Protein AF-A0A845WZK2-F1 (afdb_monomer)

Solvent-accessible surface area (backbone atoms only — not comparable to full-atom values): 49664 Å² total; per-residue (Å²): 128,51,33,36,29,43,31,28,6,40,18,30,22,75,62,27,71,90,69,46,42,88,39,20,40,53,37,26,49,56,54,44,52,47,34,46,76,39,33,66,29,54,65,48,77,47,58,10,78,41,84,90,41,66,43,32,44,70,57,51,55,52,49,52,39,52,63,42,53,52,66,99,46,91,70,36,47,31,34,37,40,38,42,26,35,56,34,35,81,67,36,88,89,78,54,41,35,16,44,50,24,18,67,24,22,89,94,38,55,78,54,24,50,42,46,71,59,54,48,55,46,61,66,72,22,84,42,42,29,40,36,39,39,35,48,22,40,60,40,51,58,63,72,68,48,82,87,63,63,75,79,85,82,88,71,93,49,27,36,41,40,39,20,32,29,54,81,85,72,83,83,73,78,70,85,86,64,84,46,48,75,66,51,47,45,49,56,52,44,77,62,58,87,87,64,59,56,43,32,49,57,59,37,49,58,42,43,53,64,76,38,65,88,44,86,46,49,80,41,72,51,58,42,72,68,72,48,78,52,32,56,63,62,87,81,65,91,76,89,76,91,74,96,60,92,80,65,74,64,50,66,19,80,53,69,46,38,52,94,42,24,96,43,62,48,44,49,62,71,61,30,50,52,51,53,54,41,53,70,78,36,50,39,32,30,40,35,23,57,71,49,52,45,64,71,21,46,48,30,22,36,41,50,37,43,36,56,65,18,59,84,42,78,71,31,48,54,40,43,74,31,58,79,33,59,37,37,77,50,40,58,64,46,49,25,67,44,72,42,65,86,87,55,56,74,71,56,37,54,53,48,29,53,52,45,41,56,52,64,69,49,94,58,34,18,60,51,50,27,51,57,56,66,71,43,91,39,84,30,38,37,40,31,33,35,56,46,49,30,50,62,67,50,36,65,58,92,88,44,86,59,20,68,58,41,48,52,49,44,52,50,50,45,40,22,58,51,43,15,49,74,71,29,90,44,44,29,39,40,38,30,33,47,50,88,46,53,63,66,52,61,74,54,84,55,70,54,45,53,63,44,40,69,76,17,59,42,78,48,61,83,72,49,69,67,27,46,43,34,45,55,47,52,21,27,55,76,51,70,33,47,67,40,70,66,35,50,54,50,52,44,55,54,45,69,77,38,84,49,35,54,40,47,51,26,34,44,52,34,50,40,60,74,69,36,64,87,54,34,39,52,47,64,67,43,56,75,36,63,40,73,56,32,45,57,25,53,51,55,47,56,59,48,68,72,43,54,79,62,50,38,52,38,52,54,50,50,56,58,63,28,43,35,82,45,88,95,50,76,60,40,67,26,78,39,47,49,60,68,64,29,23,80,82,76,24,33,65,70,56,48,52,54,52,48,52,56,36,39,29,89,92,62,48,53,30,44,78,50,78,68,73,67,74,15,32,38,34,59,61,51,54,63,54,58,73,45,22,61,68,57,38,54,57,44,65,78,35,47,73,57,52,55,52,49,50,55,48,42,55,45,20,50,56,19,53,71,54,74,62,40,79,88,55,43,50,53,78,66,60,35,54,50,50,53,50,47,49,70,75,26,54,92,82,58,61,59,34,58,60,30,51,50,40,52,55,52,21,51,55,48,53,52,52,51,50,50,52,51,51,50,49,65,54,49,50,56,54,49,53,53,48,53,56,52,47,52,56,49,51,50,52,52,49,52,31,50,48,45,42,69,38,91,87,46,66,89,56,31,45,62,29,49,50,60,35,33,61,5,32,58,58,50,62,76,45,61,85,58,37,80,84,35,50,76,60,42,38,70,77,47,33,32,64,57,73,42,59,56,34,62,37,62,58,28,61,44,59,83,47,76,60,45,36,52,41,38,30,32,42,15,35,28,32,49,12,35,40,38,54,25,28,31,32,49,12,34,31,36,43,16,35,28,32,45,12,34,34,28,48,14,31,26,37,51,11,35,32,28,44,16,34,31,33,43,12,35,36,35,51,29,43,32,46,52,16,31,29,40,70,36,42,44,40,55,13,39,39,27,36,30,58,46,59,54,38,33,58,68,52,85,79,79,50,95,90,59,44,53,34,30,25,55,62,46,60,42,96,90,57,84,83,75,70,37,54,66,60,42,36,47,52,39,33,75,73,67,77,34,57,67,70,56,27,48,49,54,51,54,59,20,67,71,55,84,86,129

pLDDT: mean 81.48, std 12.83, range [29.48, 98.0]

Sequence (947 aa):
MSRDALVVGISHYTKSPDLCLDSPVHDARAIADILEQQGGFRVKRLLATDAQHPVNQQILSTQLKKLFNPGSKQVPDTALFYFSGHGFEVDELVKEVCLATSDTGLSTRGSGIRLQSLRKLLITSPVKQQLVWLDCCHSGAILNFQEGNPGDEGEVRDRCFIAASREFEVAYGGRGRNYSVLTQALLRGLQQPGSDALNSTDLLSFLRRELADAPQKLMFQESGGGIELVSRSALAHSDAANPNTNFCPYKGLEFFTEADAPYFAGRQALTDELLNKLRENQFVVLVGASGSGKSSVLRAGLLYEVRRGLRLSGSDQWQICGPIVPGERPFENLAAVLVNLDAEQDQRTTQRLRIQQQLQGDDTAAWLATWVEESAAPQVVLVLDQFEEIFTGLGEPGQKGYDQRKDTQRAFLACVLGALVKTPKLKVIVAMRADFFGKCIEEDYSGLAVRMKAGWVPVQVPTAAELAAAITEPAQWAELEVEPLLVKTLVADVAKAPGSLPLLQFTLKALWQAREGNRLTLAAYQGSDGLMGMLDQRATAVYEQFDADEQRTVRHIFQQLTQLGEGVEDTRRRVLVSNLVAEPLHSAVRVERVLQVLANPKNRLLVLSGKGENAIVDVVHEALIRHWGLLRGWVDTNRDLLRRQRRIEASAVRWQEQAEAKGYLLQGFQLKEAMRFEKKNRETFPLSDVAKGLVRRSVRQRWRSRIKVAIWLFILPIFVVGLVEDSVRNNKLYEARKLVYDATHQDGKHNAIKDLVKGCKKIKEYNWFSKYLKYLSDRIFGNCVDLVNAPLNGANLEGIDDLQGVNLSGAELQEANLQGINFSGANLSGAELQGANLSLARFDDADLSLAELNGAILGKTKLSGANLSLAEFDEAILLAIDLRETENLPELLNEESRPLFCNVALPPKIKPQDDCDEVKQALVDEGKYKSSVAQDMVNDALQIELD

Radius of gyration: 58.78 Å; Cα contacts (8 Å, |Δi|>4): 1720; chains: 1; bounding box: 130×77×162 Å

Nearest PDB structures (foldseek):
  4yei-assembly3_C  TM=6.611E-01  e=2.155E-07  synthetic construct
  5dn0-assembly1_A-2  TM=5.285E-01  e=2.902E-06  synthetic construct
  4ycq-assembly1_A-2  TM=4.320E-01  e=1.844E-07  synthetic construct
  5dqa-assembly3_C-2  TM=4.725E-01  e=4.702E-07  synthetic construct
  5dra-assembly1_A-2  TM=4.748E-01  e=1.026E-06  synthetic construct

Structure (mmCIF, N/CA/C/O backbone):
data_AF-A0A845WZK2-F1
#
_entry.id   AF-A0A845WZK2-F1
#
loop_
_atom_site.group_PDB
_atom_site.id
_atom_site.type_symbol
_atom_site.label_atom_id
_atom_site.label_alt_id
_atom_site.label_comp_id
_atom_site.label_asym_id
_atom_site.label_entity_id
_atom_site.label_seq_id
_atom_site.pdbx_PDB_ins_code
_atom_site.Cartn_x
_atom_site.Cartn_y
_atom_site.Cartn_z
_atom_site.occupancy
_atom_site.B_iso_or_equiv
_atom_site.auth_seq_id
_atom_site.auth_comp_id
_atom_site.auth_asym_id
_atom_site.auth_atom_id
_atom_site.pdbx_PDB_model_num
ATOM 1 N N . MET A 1 1 ? -30.653 -15.397 35.643 1.00 60.41 1 MET A N 1
ATOM 2 C CA . MET A 1 1 ? -29.556 -14.800 36.427 1.00 60.41 1 MET A CA 1
ATOM 3 C C . MET A 1 1 ? -30.130 -14.233 37.711 1.00 60.41 1 MET A C 1
ATOM 5 O O . MET A 1 1 ? -31.193 -13.623 37.652 1.00 60.41 1 MET A O 1
ATOM 9 N N . SER A 1 2 ? -29.514 -14.483 38.866 1.00 84.94 2 SER A N 1
ATOM 10 C CA . SER A 1 2 ? -29.981 -13.895 40.133 1.00 84.94 2 SER A CA 1
ATOM 11 C C . SER A 1 2 ? -29.481 -12.460 40.268 1.00 84.94 2 SER A C 1
ATOM 13 O O . SER A 1 2 ? -28.274 -12.232 40.219 1.00 84.94 2 SER A O 1
ATOM 15 N N . ARG A 1 3 ? -30.406 -11.511 40.440 1.00 91.06 3 ARG A N 1
ATOM 16 C CA . ARG A 1 3 ? -30.130 -10.072 40.536 1.00 91.06 3 ARG A CA 1
ATOM 17 C C . ARG A 1 3 ? -30.577 -9.576 41.905 1.00 91.06 3 ARG A C 1
ATOM 19 O O . ARG A 1 3 ? -31.762 -9.653 42.220 1.00 91.06 3 ARG A O 1
ATOM 26 N N . ASP A 1 4 ? -29.649 -9.071 42.705 1.00 93.88 4 ASP A N 1
ATOM 27 C CA . ASP A 1 4 ? -29.926 -8.598 44.064 1.00 93.88 4 ASP A CA 1
ATOM 28 C C . ASP A 1 4 ? -29.549 -7.120 44.186 1.00 93.88 4 ASP A C 1
ATOM 30 O O . ASP A 1 4 ? -28.562 -6.670 43.604 1.00 93.88 4 ASP A O 1
ATOM 34 N N . ALA A 1 5 ? -30.328 -6.346 44.940 1.00 95.75 5 ALA A N 1
ATOM 35 C CA . ALA A 1 5 ? -30.001 -4.948 45.197 1.00 95.75 5 ALA A CA 1
ATOM 36 C C . ALA A 1 5 ? -30.129 -4.589 46.676 1.00 95.75 5 ALA A C 1
ATOM 38 O O . ALA A 1 5 ? -31.032 -5.055 47.367 1.00 95.75 5 ALA A O 1
ATOM 39 N N . LEU A 1 6 ? -29.254 -3.713 47.160 1.00 97.12 6 LEU A N 1
ATOM 40 C CA . LEU A 1 6 ? -29.360 -3.053 48.455 1.00 97.12 6 LEU A CA 1
ATOM 41 C C . LEU A 1 6 ? -29.632 -1.571 48.213 1.00 97.12 6 LEU A C 1
ATOM 43 O O . LEU A 1 6 ? -28.779 -0.860 47.688 1.00 97.12 6 LEU A O 1
ATOM 47 N N . VAL A 1 7 ? -30.818 -1.117 48.605 1.00 97.00 7 VAL A N 1
ATOM 48 C CA . VAL A 1 7 ? -31.285 0.253 48.384 1.00 97.00 7 VAL A CA 1
ATOM 49 C C . VAL A 1 7 ? -31.445 0.940 49.735 1.00 97.00 7 VAL A C 1
ATOM 51 O O . VAL A 1 7 ? -32.228 0.498 50.581 1.00 97.00 7 VAL A O 1
ATOM 54 N N . VAL A 1 8 ? -30.658 1.991 49.956 1.00 96.38 8 VAL A N 1
ATOM 55 C CA . VAL A 1 8 ? -30.508 2.651 51.256 1.00 96.38 8 VAL A CA 1
ATOM 56 C C . VAL A 1 8 ? -30.915 4.115 51.163 1.00 96.38 8 VAL A C 1
ATOM 58 O O . VAL A 1 8 ? -30.412 4.841 50.309 1.00 96.38 8 VAL A O 1
ATOM 61 N N . GLY A 1 9 ? -31.794 4.546 52.066 1.00 94.19 9 GLY A N 1
ATOM 62 C CA . GLY A 1 9 ? -32.213 5.941 52.202 1.00 94.19 9 GLY A CA 1
ATOM 63 C C . GLY A 1 9 ? -32.196 6.366 53.664 1.00 94.19 9 GLY A C 1
ATOM 64 O O . GLY A 1 9 ? -32.862 5.744 54.496 1.00 94.19 9 GLY A O 1
ATOM 65 N N . ILE A 1 10 ? -31.430 7.407 53.991 1.00 92.00 10 ILE A N 1
ATOM 66 C CA . ILE A 1 10 ? -31.274 7.886 55.371 1.00 92.00 10 ILE A CA 1
ATOM 67 C C . ILE A 1 10 ? -31.775 9.320 55.477 1.00 92.00 10 ILE A C 1
ATOM 69 O O . ILE A 1 10 ? -31.088 10.263 55.095 1.00 92.00 10 ILE A O 1
ATOM 73 N N . SER A 1 11 ? -32.990 9.458 56.006 1.00 89.56 11 SER A N 1
ATOM 74 C CA . SER A 1 11 ? -33.630 10.751 56.262 1.00 89.56 11 SER A CA 1
ATOM 75 C C . SER A 1 11 ? -33.487 11.185 57.718 1.00 89.56 11 SER A C 1
ATOM 77 O O . SER A 1 11 ? -33.393 12.377 57.985 1.00 89.56 11 SER A O 1
ATOM 79 N N . HIS A 1 12 ? -33.438 10.237 58.659 1.00 88.81 12 HIS A N 1
ATOM 80 C CA . HIS A 1 12 ? -33.368 10.524 60.090 1.00 88.81 12 HIS A CA 1
ATOM 81 C C . HIS A 1 12 ? -32.012 10.132 60.707 1.00 88.81 12 HIS A C 1
ATOM 83 O O . HIS A 1 12 ? -31.631 8.956 60.696 1.00 88.81 12 HIS A O 1
ATOM 89 N N . TYR A 1 13 ? -31.325 11.099 61.329 1.00 89.06 13 TYR A N 1
ATOM 90 C CA . TYR A 1 13 ? -30.047 10.912 62.031 1.00 89.06 13 TYR A CA 1
ATOM 91 C C . TYR A 1 13 ? -30.227 11.025 63.553 1.00 89.06 13 TYR A C 1
ATOM 93 O O . TYR A 1 13 ? -30.441 12.102 64.104 1.00 89.06 13 TYR A O 1
ATOM 101 N N . THR A 1 14 ? -30.116 9.904 64.269 1.00 83.19 14 THR A N 1
ATOM 102 C CA . THR A 1 14 ? -30.456 9.779 65.698 1.00 83.19 14 THR A CA 1
ATOM 103 C C . THR A 1 14 ? -29.553 10.581 66.632 1.00 83.19 14 THR A C 1
ATOM 105 O O . THR A 1 14 ? -29.990 10.947 67.719 1.00 83.19 14 THR A O 1
ATOM 108 N N . LYS A 1 15 ? -28.308 10.870 66.232 1.00 81.88 15 LYS A N 1
ATOM 109 C CA . LYS A 1 15 ? -27.347 11.640 67.045 1.00 81.88 15 LYS A CA 1
ATOM 110 C C . LYS A 1 15 ? -27.243 13.115 66.659 1.00 81.88 15 LYS A C 1
ATOM 112 O O . LYS A 1 15 ? -26.495 13.855 67.296 1.00 81.88 15 LYS A O 1
ATOM 117 N N . SER A 1 16 ? -27.912 13.551 65.596 1.00 80.12 16 SER A N 1
ATOM 118 C CA . SER A 1 16 ? -27.839 14.932 65.105 1.00 80.12 16 SER A CA 1
ATOM 119 C C . SER A 1 16 ? -29.087 15.252 64.277 1.00 80.12 16 SER A C 1
ATOM 121 O O . SER A 1 16 ? -29.059 15.081 63.060 1.00 80.12 16 SER A O 1
ATOM 123 N N . PRO A 1 17 ? -30.174 15.716 64.921 1.00 77.00 17 PRO A N 1
ATOM 124 C CA . PRO A 1 17 ? -31.419 16.085 64.240 1.00 77.00 17 PRO A CA 1
ATOM 125 C C . PRO A 1 17 ? -31.230 17.139 63.139 1.00 77.00 17 PRO A C 1
ATOM 127 O O . PRO A 1 17 ? -31.961 17.131 62.154 1.00 77.00 17 PRO A O 1
ATOM 130 N N . ASP A 1 18 ? -30.208 17.991 63.265 1.00 77.56 18 ASP A N 1
ATOM 131 C CA . ASP A 1 18 ? -29.855 19.022 62.278 1.00 77.56 18 ASP A CA 1
ATOM 132 C C . ASP A 1 18 ? -29.346 18.451 60.939 1.00 77.56 18 ASP A C 1
ATOM 134 O O . ASP A 1 18 ? -29.228 19.184 59.961 1.00 77.56 18 ASP A O 1
ATOM 138 N N . LEU A 1 19 ? -29.027 17.151 60.884 1.00 77.44 19 LEU A N 1
ATOM 139 C CA . LEU A 1 19 ? -28.620 16.441 59.665 1.00 77.44 19 LEU A CA 1
ATOM 140 C C . LEU A 1 19 ? -29.793 15.737 58.963 1.00 77.44 19 LEU A C 1
ATOM 142 O O . LEU A 1 19 ? -29.578 15.037 57.978 1.00 77.44 19 LEU A O 1
ATOM 146 N N . CYS A 1 20 ? -31.021 15.842 59.479 1.00 82.50 20 CYS A N 1
ATOM 147 C CA . CYS A 1 20 ? -32.168 15.169 58.875 1.00 82.50 20 CYS A CA 1
ATOM 148 C C . CYS A 1 20 ? -32.502 15.741 57.486 1.00 82.50 20 CYS A C 1
ATOM 150 O O . CYS A 1 20 ? -32.462 16.949 57.262 1.00 82.50 20 CYS A O 1
ATOM 152 N N . LEU A 1 21 ? -32.849 14.850 56.553 1.00 81.19 21 LEU A N 1
ATOM 153 C CA . LEU A 1 21 ? -33.108 15.158 55.146 1.00 81.19 21 LEU A CA 1
ATOM 154 C C . LEU A 1 21 ? -34.492 14.658 54.721 1.00 81.19 21 LEU A C 1
ATOM 156 O O . LEU A 1 21 ? -34.859 13.520 55.007 1.00 81.19 21 LEU A O 1
ATOM 160 N N . ASP A 1 22 ? -35.215 15.452 53.934 1.00 80.00 22 ASP A N 1
ATOM 161 C CA . ASP A 1 22 ? -36.583 15.103 53.522 1.00 80.00 22 ASP A CA 1
ATOM 162 C C . ASP A 1 22 ? -36.647 14.087 52.361 1.00 80.00 22 ASP A C 1
ATOM 164 O O . ASP A 1 22 ? -37.581 13.290 52.285 1.00 80.00 22 ASP A O 1
ATOM 168 N N . SER A 1 23 ? -35.660 14.079 51.453 1.00 83.38 23 SER A N 1
ATOM 169 C CA . SER A 1 23 ? -35.710 13.298 50.200 1.00 83.38 23 SER A CA 1
ATOM 170 C C . SER A 1 23 ? -35.179 11.852 50.249 1.00 83.38 23 SER A C 1
ATOM 172 O O . SER A 1 23 ? -35.774 11.012 49.573 1.00 83.38 23 SER A O 1
ATOM 174 N N . PRO A 1 24 ? -34.135 11.478 51.023 1.00 89.44 24 PRO A N 1
ATOM 175 C CA . PRO A 1 24 ? -33.439 10.202 50.822 1.00 89.44 24 PRO A CA 1
ATOM 176 C C . PRO A 1 24 ? -34.282 8.933 50.939 1.00 89.44 24 PRO A C 1
ATOM 178 O O . PRO A 1 24 ? -34.107 7.993 50.165 1.00 89.44 24 PRO A O 1
ATOM 181 N N . VAL A 1 25 ? -35.211 8.871 51.898 1.00 89.00 25 VAL A N 1
ATOM 182 C CA . VAL A 1 25 ? -36.127 7.724 52.007 1.00 89.00 25 VAL A CA 1
ATOM 183 C C . VAL A 1 25 ? -37.085 7.662 50.815 1.00 89.00 25 VAL A C 1
ATOM 185 O O . VAL A 1 25 ? -37.410 6.569 50.347 1.00 89.00 25 VAL A O 1
ATOM 188 N N . HIS A 1 26 ? -37.542 8.813 50.323 1.00 88.75 26 HIS A N 1
ATOM 189 C CA . HIS A 1 26 ? -38.418 8.894 49.158 1.00 88.75 26 HIS A CA 1
ATOM 190 C C . HIS A 1 26 ? -37.678 8.492 47.871 1.00 88.75 26 HIS A C 1
ATOM 192 O O . HIS A 1 26 ? -38.186 7.678 47.098 1.00 88.75 26 HIS A O 1
ATOM 198 N N . ASP A 1 27 ? -36.443 8.972 47.708 1.00 90.19 27 ASP A N 1
ATOM 199 C CA . ASP A 1 27 ? -35.528 8.616 46.623 1.00 90.19 27 ASP A CA 1
ATOM 200 C C . ASP A 1 27 ? -35.279 7.094 46.582 1.00 90.19 27 ASP A C 1
ATOM 202 O O . ASP A 1 27 ? -35.500 6.431 45.564 1.00 90.19 27 ASP A O 1
ATOM 206 N N . ALA A 1 28 ? -34.917 6.512 47.730 1.00 92.06 28 ALA A N 1
ATOM 207 C CA . ALA A 1 28 ? -34.671 5.081 47.872 1.00 92.06 28 ALA A CA 1
ATOM 208 C C . ALA A 1 28 ? -35.918 4.226 47.582 1.00 92.06 28 ALA A C 1
ATOM 210 O O . ALA A 1 28 ? -35.803 3.162 46.976 1.00 92.06 28 ALA A O 1
ATOM 211 N N . ARG A 1 29 ? -37.122 4.668 47.972 1.00 92.88 29 ARG A N 1
ATOM 212 C CA . ARG A 1 29 ? -38.363 3.940 47.646 1.00 92.88 29 ARG A CA 1
ATOM 213 C C . ARG A 1 29 ? -38.603 3.880 46.141 1.00 92.88 29 ARG A C 1
ATOM 215 O O . ARG A 1 29 ? -38.813 2.789 45.625 1.00 92.88 29 ARG A O 1
ATOM 222 N N . ALA A 1 30 ? -38.495 5.010 45.446 1.00 91.44 30 ALA A N 1
ATOM 223 C CA . ALA A 1 30 ? -38.751 5.062 44.009 1.00 91.44 30 ALA A CA 1
ATOM 224 C C . ALA A 1 30 ? -37.754 4.218 43.199 1.00 91.44 30 ALA A C 1
ATOM 226 O O . ALA A 1 30 ? -38.154 3.503 42.282 1.00 91.44 30 ALA A O 1
ATOM 227 N N . ILE A 1 31 ? -36.467 4.246 43.563 1.00 92.94 31 ILE A N 1
ATOM 228 C CA . ILE A 1 31 ? -35.453 3.397 42.921 1.00 92.94 31 ILE A CA 1
ATOM 229 C C . ILE A 1 31 ? -35.730 1.915 43.189 1.00 92.94 31 ILE A C 1
ATOM 231 O O . ILE A 1 31 ? -35.680 1.112 42.259 1.00 92.94 31 ILE A O 1
ATOM 235 N N . ALA A 1 32 ? -36.062 1.546 44.431 1.00 92.81 32 ALA A N 1
ATOM 236 C CA . ALA A 1 32 ? -36.414 0.167 44.760 1.00 92.81 32 ALA A CA 1
ATOM 237 C C . ALA A 1 32 ? -37.616 -0.329 43.943 1.00 92.81 32 ALA A C 1
ATOM 239 O O . ALA A 1 32 ? -37.552 -1.422 43.387 1.00 92.81 32 ALA A O 1
ATOM 240 N N . ASP A 1 33 ? -38.668 0.484 43.823 1.00 91.88 33 ASP A N 1
ATOM 241 C CA . ASP A 1 33 ? -39.883 0.117 43.092 1.00 91.88 33 ASP A CA 1
ATOM 242 C C . ASP A 1 33 ? -39.594 -0.138 41.601 1.00 91.88 33 ASP A C 1
ATOM 244 O O . ASP A 1 33 ? -40.036 -1.149 41.059 1.00 91.88 33 ASP A O 1
ATOM 248 N N . ILE A 1 34 ? -38.795 0.710 40.937 1.00 88.50 34 ILE A N 1
ATOM 249 C CA . ILE A 1 34 ? -38.416 0.492 39.528 1.00 88.50 34 ILE A CA 1
ATOM 250 C C . ILE A 1 34 ? -37.547 -0.760 39.362 1.00 88.50 34 ILE A C 1
ATOM 252 O O . ILE A 1 34 ? -37.761 -1.538 38.430 1.00 88.50 34 ILE A O 1
ATOM 256 N N . LEU A 1 35 ? -36.574 -0.977 40.251 1.00 89.94 35 LEU A N 1
ATOM 257 C CA . LEU A 1 35 ? -35.687 -2.140 40.175 1.00 89.94 35 LEU A CA 1
ATOM 258 C C . LEU A 1 35 ? -36.441 -3.461 40.396 1.00 89.94 35 LEU A C 1
ATOM 260 O O . LEU A 1 35 ? -36.126 -4.449 39.733 1.00 89.94 35 LEU A O 1
ATOM 264 N N . GLU A 1 36 ? -37.446 -3.480 41.275 1.00 89.88 36 GLU A N 1
ATOM 265 C CA . GLU A 1 36 ? -38.320 -4.642 41.484 1.00 89.88 36 GLU A CA 1
ATOM 266 C C . GLU A 1 36 ? -39.267 -4.861 40.294 1.00 89.88 36 GLU A C 1
ATOM 268 O O . GLU A 1 36 ? -39.399 -5.987 39.817 1.00 89.88 36 GLU A O 1
ATOM 273 N N . GLN A 1 37 ? -39.908 -3.799 39.791 1.00 84.44 37 GLN A N 1
ATOM 274 C CA . GLN A 1 37 ? -40.945 -3.903 38.755 1.00 84.44 37 GLN A CA 1
ATOM 275 C C . GLN A 1 37 ? -40.387 -4.139 37.348 1.00 84.44 37 GLN A C 1
ATOM 277 O O . GLN A 1 37 ? -40.994 -4.863 36.565 1.00 84.44 37 GLN A O 1
ATOM 282 N N . GLN A 1 38 ? -39.264 -3.503 37.011 1.00 81.44 38 GLN A N 1
ATOM 283 C CA . GLN A 1 38 ? -38.729 -3.462 35.643 1.00 81.44 38 GLN A CA 1
ATOM 284 C C . GLN A 1 38 ? -37.330 -4.087 35.537 1.00 81.44 38 GLN A C 1
ATOM 286 O O . GLN A 1 38 ? -36.932 -4.567 34.477 1.00 81.44 38 GLN A O 1
ATOM 291 N N . GLY A 1 39 ? -36.568 -4.091 36.633 1.00 78.94 39 GLY A N 1
ATOM 292 C CA . GLY A 1 39 ? -35.209 -4.632 36.672 1.00 78.94 39 GLY A CA 1
ATOM 293 C C . GLY A 1 39 ? -35.105 -6.082 37.146 1.00 78.94 39 GLY A C 1
ATOM 294 O O . GLY A 1 39 ? -34.017 -6.647 37.110 1.00 78.94 39 GLY A O 1
ATOM 295 N N . GLY A 1 40 ? -36.191 -6.703 37.619 1.00 84.19 40 GLY A N 1
ATOM 296 C CA . GLY A 1 40 ? -36.161 -8.076 38.137 1.00 84.19 40 GLY A CA 1
ATOM 297 C C . GLY A 1 40 ? -35.198 -8.282 39.318 1.00 84.19 40 GLY A C 1
ATOM 298 O O . GLY A 1 40 ? -34.733 -9.401 39.539 1.00 84.19 40 GLY A O 1
ATOM 299 N N . PHE A 1 41 ? -34.862 -7.217 40.057 1.00 89.81 41 PHE A N 1
ATOM 300 C CA . PHE A 1 41 ? -33.988 -7.296 41.225 1.00 89.81 41 PHE A CA 1
ATOM 301 C C . PHE A 1 41 ? -34.766 -7.739 42.465 1.00 89.81 41 PHE A C 1
ATOM 303 O O . PHE A 1 41 ? -35.853 -7.242 42.756 1.00 89.81 41 PHE A O 1
ATOM 310 N N . ARG A 1 42 ? -34.153 -8.597 43.282 1.00 92.69 42 ARG A N 1
ATOM 311 C CA . ARG A 1 42 ? -34.571 -8.815 44.670 1.00 92.69 42 ARG A CA 1
ATOM 312 C C . ARG A 1 42 ? -33.984 -7.698 45.525 1.00 92.69 42 ARG A C 1
ATOM 314 O O . ARG A 1 42 ? -32.800 -7.721 45.866 1.00 92.69 42 ARG A O 1
ATOM 321 N N . VAL A 1 43 ? -34.801 -6.699 45.845 1.00 94.38 43 VAL A N 1
ATOM 322 C CA . VAL A 1 43 ? -34.334 -5.496 46.540 1.00 94.38 43 VAL A CA 1
ATOM 323 C C . VAL A 1 43 ? -34.476 -5.636 48.057 1.00 94.38 43 VAL A C 1
ATOM 325 O O . VAL A 1 43 ? -35.552 -5.879 48.603 1.00 94.38 43 VAL A O 1
ATOM 328 N N . LYS A 1 44 ? -33.376 -5.419 48.780 1.00 95.94 44 LYS A N 1
ATOM 329 C CA . LYS A 1 44 ? -33.368 -5.191 50.223 1.00 95.94 44 LYS A CA 1
ATOM 330 C C . LYS A 1 44 ? -33.377 -3.689 50.489 1.00 95.94 44 LYS A C 1
ATOM 332 O O . LYS A 1 44 ? -32.396 -3.000 50.224 1.00 95.94 44 LYS A O 1
ATOM 337 N N . ARG A 1 45 ? -34.474 -3.192 51.059 1.00 96.38 45 ARG A N 1
ATOM 338 C CA . ARG A 1 45 ? -34.637 -1.780 51.433 1.00 96.38 45 ARG A CA 1
ATOM 339 C C . ARG A 1 45 ? -34.138 -1.548 52.865 1.00 96.38 45 ARG A C 1
ATOM 341 O O . ARG A 1 45 ? -34.550 -2.266 53.779 1.00 96.38 45 ARG A O 1
ATOM 348 N N . LEU A 1 46 ? -33.267 -0.561 53.067 1.00 94.88 46 LEU A N 1
ATOM 349 C CA . LEU A 1 46 ? -32.873 -0.048 54.384 1.00 94.88 46 LEU A CA 1
ATOM 350 C C . LEU A 1 46 ? -33.231 1.437 54.456 1.00 94.88 46 LEU A C 1
ATOM 352 O O . LEU A 1 46 ? -32.538 2.276 53.886 1.00 94.88 46 LEU A O 1
ATOM 356 N N . LEU A 1 47 ? -34.329 1.753 55.138 1.00 94.00 47 LEU A N 1
ATOM 357 C CA . LEU A 1 47 ? -34.887 3.102 55.188 1.00 94.00 47 LEU A CA 1
ATOM 358 C C . LEU A 1 47 ? -34.873 3.601 56.634 1.00 94.00 47 LEU A C 1
ATOM 360 O O . LEU A 1 47 ? -35.560 3.024 57.472 1.00 94.00 47 LEU A O 1
ATOM 364 N N . ALA A 1 48 ? -34.108 4.655 56.918 1.00 90.19 48 ALA A N 1
ATOM 365 C CA . ALA A 1 48 ? -34.101 5.303 58.229 1.00 90.19 48 ALA A CA 1
ATOM 366 C C . ALA A 1 48 ? -35.105 6.463 58.247 1.00 90.19 48 ALA A C 1
ATOM 368 O O . ALA A 1 48 ? -34.752 7.605 57.938 1.00 90.19 48 ALA A O 1
ATOM 369 N N . THR A 1 49 ? -36.365 6.146 58.558 1.00 86.00 49 THR A N 1
ATOM 370 C CA . THR A 1 49 ? -37.483 7.107 58.621 1.00 86.00 49 THR A CA 1
ATOM 371 C C . THR A 1 49 ? -37.569 7.851 59.945 1.00 86.00 49 THR A C 1
ATOM 373 O O . THR A 1 49 ? -38.004 8.996 59.975 1.00 86.00 49 THR A O 1
ATOM 376 N N . ASP A 1 50 ? -37.177 7.198 61.035 1.00 82.38 50 ASP A N 1
ATOM 377 C CA . ASP A 1 50 ? -37.357 7.671 62.404 1.00 82.38 50 ASP A CA 1
ATOM 378 C C . ASP A 1 50 ? -36.365 6.972 63.354 1.00 82.38 50 ASP A C 1
ATOM 380 O O . ASP A 1 50 ? -35.584 6.103 62.954 1.00 82.38 50 ASP A O 1
ATOM 384 N N . ALA A 1 51 ? -36.394 7.349 64.635 1.00 75.69 51 ALA A N 1
ATOM 385 C CA . ALA A 1 51 ? -35.531 6.768 65.662 1.00 75.69 51 ALA A CA 1
ATOM 386 C C . ALA A 1 51 ? -35.833 5.290 65.993 1.00 75.69 51 ALA A C 1
ATOM 388 O O . ALA A 1 51 ? -34.973 4.625 66.571 1.00 75.69 51 ALA A O 1
ATOM 389 N N . GLN A 1 52 ? -37.017 4.768 65.648 1.00 76.94 52 GLN A N 1
ATOM 390 C CA . GLN A 1 52 ? -37.399 3.366 65.873 1.00 76.94 52 GLN A CA 1
ATOM 391 C C . GLN A 1 52 ? -36.882 2.443 64.759 1.00 76.94 52 GLN A C 1
ATOM 393 O O . GLN A 1 52 ? -36.699 1.248 64.991 1.00 76.94 52 GLN A O 1
ATOM 398 N N . HIS A 1 53 ? -36.561 3.000 63.587 1.00 80.75 53 HIS A N 1
ATOM 399 C CA . HIS A 1 53 ? -36.026 2.279 62.429 1.00 80.75 53 HIS A CA 1
ATOM 400 C C . HIS A 1 53 ? -34.611 2.753 62.031 1.00 80.75 53 HIS A C 1
ATOM 402 O O . HIS A 1 53 ? -34.403 3.196 60.899 1.00 80.75 53 HIS A O 1
ATOM 408 N N . PRO A 1 54 ? -33.595 2.678 62.916 1.00 86.62 54 PRO A N 1
ATOM 409 C CA . PRO A 1 54 ? -32.255 3.148 62.588 1.00 86.62 54 PRO A CA 1
ATOM 410 C C . PRO A 1 54 ? -31.544 2.216 61.593 1.00 86.62 54 PRO A C 1
ATOM 412 O O . PRO A 1 54 ? -31.555 0.991 61.726 1.00 86.62 54 PRO A O 1
ATOM 415 N N . VAL A 1 55 ? -30.826 2.808 60.640 1.00 90.69 55 VAL A N 1
ATOM 416 C CA . VAL A 1 55 ? -29.861 2.124 59.768 1.00 90.69 55 VAL A CA 1
ATOM 417 C C . VAL A 1 55 ? -28.459 2.496 60.240 1.00 90.69 55 VAL A C 1
ATOM 419 O O . VAL A 1 55 ? -27.844 3.431 59.730 1.00 90.69 55 VAL A O 1
ATOM 422 N N . ASN A 1 56 ? -27.970 1.784 61.257 1.00 90.94 56 ASN A N 1
ATOM 423 C CA . ASN A 1 56 ? -26.647 2.026 61.834 1.00 90.94 56 ASN A CA 1
ATOM 424 C C . ASN A 1 56 ? -25.510 1.368 61.025 1.00 90.94 56 ASN A C 1
ATOM 426 O O . ASN A 1 56 ? -25.744 0.544 60.130 1.00 90.94 56 ASN A O 1
ATOM 430 N N . GLN A 1 57 ? -24.264 1.703 61.368 1.00 90.69 57 GLN A N 1
ATOM 431 C CA . GLN A 1 57 ? -23.059 1.178 60.708 1.00 90.69 57 GLN A CA 1
ATOM 432 C C . GLN A 1 57 ? -23.007 -0.357 60.661 1.00 90.69 57 GLN A C 1
ATOM 434 O O . GLN A 1 57 ? -22.633 -0.954 59.644 1.00 90.69 57 GLN A O 1
ATOM 439 N N . GLN A 1 58 ? -23.408 -1.024 61.744 1.00 89.56 58 GLN A N 1
ATOM 440 C CA . GLN A 1 58 ? -23.380 -2.482 61.842 1.00 89.56 58 GLN A CA 1
ATOM 441 C C . GLN A 1 58 ? -24.412 -3.141 60.915 1.00 89.56 58 GLN A C 1
ATOM 443 O O . GLN A 1 58 ? -24.097 -4.121 60.235 1.00 89.56 58 GLN A O 1
ATOM 448 N N . ILE A 1 59 ? -25.626 -2.590 60.837 1.00 92.44 59 ILE A N 1
ATOM 449 C CA . ILE A 1 59 ? -26.687 -3.076 59.947 1.00 92.44 59 ILE A CA 1
ATOM 450 C C . ILE A 1 59 ? -26.248 -2.926 58.490 1.00 92.44 59 ILE A C 1
ATOM 452 O O . ILE A 1 59 ? -26.285 -3.904 57.738 1.00 92.44 59 ILE A O 1
ATOM 456 N N . LEU A 1 60 ? -25.789 -1.732 58.100 1.00 93.25 60 LEU A N 1
ATOM 457 C CA . LEU A 1 60 ? -25.408 -1.453 56.717 1.00 93.25 60 LEU A CA 1
ATOM 458 C C . LEU A 1 60 ? -24.194 -2.286 56.277 1.00 93.25 60 LEU A C 1
ATOM 460 O O . LEU A 1 60 ? -24.241 -2.928 55.229 1.00 93.25 60 LEU A O 1
ATOM 464 N N . SER A 1 61 ? -23.144 -2.364 57.100 1.00 91.12 61 SER A N 1
ATOM 465 C CA . SER A 1 61 ? -21.964 -3.194 56.802 1.00 91.12 61 SER A CA 1
ATOM 466 C C . SER A 1 61 ? -22.308 -4.682 56.669 1.00 91.12 61 SER A C 1
ATOM 468 O O . SER A 1 61 ? -21.775 -5.365 55.793 1.00 91.12 61 SER A O 1
ATOM 470 N N . THR A 1 62 ? -23.239 -5.186 57.486 1.00 91.94 62 THR A N 1
ATOM 471 C CA . THR A 1 62 ? -23.714 -6.574 57.400 1.00 91.94 62 THR A CA 1
ATOM 472 C C . THR A 1 62 ? -24.452 -6.837 56.087 1.00 91.94 62 THR A C 1
ATOM 474 O O . THR A 1 62 ? -24.238 -7.880 55.470 1.00 91.94 62 THR A O 1
ATOM 477 N N . GLN A 1 63 ? -25.309 -5.916 55.636 1.00 93.69 63 GLN A N 1
ATOM 478 C CA . GLN A 1 63 ? -26.030 -6.085 54.369 1.00 93.69 63 GLN A CA 1
ATOM 479 C C . GLN A 1 63 ? -25.115 -5.927 53.152 1.00 93.69 63 GLN A C 1
ATOM 481 O O . GLN A 1 63 ? -25.233 -6.714 52.220 1.00 93.69 63 GLN A O 1
ATOM 486 N N . LEU A 1 64 ? -24.155 -4.999 53.182 1.00 93.50 64 LEU A N 1
ATOM 487 C CA . LEU A 1 64 ? -23.147 -4.863 52.124 1.00 93.50 64 LEU A CA 1
ATOM 488 C C . LEU A 1 64 ? -22.326 -6.147 51.962 1.00 93.50 64 LEU A C 1
ATOM 490 O O . LEU A 1 64 ? -22.154 -6.627 50.843 1.00 93.50 64 LEU A O 1
ATOM 494 N N . LYS A 1 65 ? -21.880 -6.748 53.076 1.00 91.69 65 LYS A N 1
ATOM 495 C CA . LYS A 1 65 ? -21.201 -8.052 53.051 1.00 91.69 65 LYS A CA 1
ATOM 496 C C . LYS A 1 65 ? -22.095 -9.141 52.462 1.00 91.69 65 LYS A C 1
ATOM 498 O O . LYS A 1 65 ? -21.624 -9.897 51.630 1.00 91.69 65 LYS A O 1
ATOM 503 N N . LYS A 1 66 ? -23.376 -9.206 52.836 1.00 91.00 66 LYS A N 1
ATOM 504 C CA . LYS A 1 66 ? -24.318 -10.183 52.259 1.00 91.00 66 LYS A CA 1
ATOM 505 C C . LYS A 1 66 ? -24.549 -9.986 50.761 1.00 91.00 66 LYS A C 1
ATOM 507 O O . LYS A 1 66 ? -24.720 -10.976 50.068 1.00 91.00 66 LYS A O 1
ATOM 512 N N . LEU A 1 67 ? -24.564 -8.744 50.281 1.00 93.44 67 LEU A N 1
ATOM 513 C CA . LEU A 1 67 ? -24.781 -8.437 48.870 1.00 93.44 67 LEU A CA 1
ATOM 514 C C . LEU A 1 67 ? -23.564 -8.815 48.016 1.00 93.44 67 LEU A C 1
ATOM 516 O O . LEU A 1 67 ? -23.699 -9.525 47.026 1.00 93.44 67 LEU A O 1
ATOM 520 N N . PHE A 1 68 ? -22.374 -8.349 48.404 1.00 91.81 68 PHE A N 1
ATOM 521 C CA . PHE A 1 68 ? -21.175 -8.485 47.576 1.00 91.81 68 PHE A CA 1
ATOM 522 C C . PHE A 1 68 ? -20.307 -9.690 47.940 1.00 91.81 68 PHE A C 1
ATOM 524 O O . PHE A 1 68 ? -19.539 -10.143 47.104 1.00 91.81 68 PHE A O 1
ATOM 531 N N . ASN A 1 69 ? -20.391 -10.238 49.149 1.00 88.31 69 ASN A N 1
ATOM 532 C CA . ASN A 1 69 ? -19.609 -11.409 49.552 1.00 88.31 69 ASN A CA 1
ATOM 533 C C . ASN A 1 69 ? -20.429 -12.358 50.457 1.00 88.31 69 ASN A C 1
ATOM 535 O O . ASN A 1 69 ? -20.154 -12.476 51.657 1.00 88.31 69 ASN A O 1
ATOM 539 N N . PRO A 1 70 ? -21.466 -13.024 49.909 1.00 83.06 70 PRO A N 1
ATOM 540 C CA . PRO A 1 70 ? -22.375 -13.874 50.684 1.00 83.06 70 PRO A CA 1
ATOM 541 C C . PRO A 1 70 ? -21.756 -15.191 51.201 1.00 83.06 70 PRO A C 1
ATOM 543 O O . PRO A 1 70 ? -22.437 -15.928 51.921 1.00 83.06 70 PRO A O 1
ATOM 546 N N . GLY A 1 71 ? -20.495 -15.501 50.873 1.00 76.38 71 GLY A N 1
ATOM 547 C CA . GLY A 1 71 ? -19.839 -16.767 51.223 1.00 76.38 71 GLY A CA 1
ATOM 548 C C . GLY A 1 71 ? -20.365 -17.954 50.404 1.00 76.38 71 GLY A C 1
ATOM 549 O O . GLY A 1 71 ? -20.616 -17.818 49.215 1.00 76.38 71 GLY A O 1
ATOM 550 N N . SER A 1 72 ? -20.565 -19.120 51.037 1.00 59.56 72 SER A N 1
ATOM 551 C CA . SER A 1 72 ? -21.029 -20.375 50.401 1.00 59.56 72 SER A CA 1
ATOM 552 C C . SER A 1 72 ? -22.497 -20.381 49.940 1.00 59.56 72 SER A C 1
ATOM 554 O O . SER A 1 72 ? -23.020 -21.415 49.525 1.00 59.56 72 SER A O 1
ATOM 556 N N . LYS A 1 73 ? -23.188 -19.242 50.035 1.00 61.00 73 LYS A N 1
ATOM 557 C CA . LYS A 1 73 ? -24.551 -19.064 49.525 1.00 61.00 73 LYS A CA 1
ATOM 558 C C . LYS A 1 73 ? -24.503 -18.627 48.063 1.00 61.00 73 LYS A C 1
ATOM 560 O O . LYS A 1 73 ? -23.536 -18.011 47.638 1.00 61.00 73 LYS A O 1
ATOM 565 N N . GLN A 1 74 ? -25.565 -18.937 47.322 1.00 73.56 74 GLN A N 1
ATOM 566 C CA . GLN A 1 74 ? -25.747 -18.582 45.912 1.00 73.56 74 GLN A CA 1
ATOM 567 C C . GLN A 1 74 ? -25.391 -17.101 45.669 1.00 73.56 74 GLN A C 1
ATOM 569 O O . GLN A 1 74 ? -26.124 -16.209 46.095 1.00 73.56 74 GLN A O 1
ATOM 574 N N . VAL A 1 75 ? -24.231 -16.861 45.054 1.00 84.19 75 VAL A N 1
ATOM 575 C CA . VAL A 1 75 ? -23.719 -15.523 44.727 1.00 84.19 75 VAL A CA 1
ATOM 576 C C . VAL A 1 75 ? -24.599 -14.943 43.614 1.00 84.19 75 VAL A C 1
ATOM 578 O O . VAL A 1 75 ? -24.828 -15.648 42.629 1.00 84.19 75 VAL A O 1
ATOM 581 N N . PRO A 1 76 ? -25.124 -13.709 43.742 1.00 87.50 76 PRO A N 1
ATOM 582 C CA . PRO A 1 76 ? -25.885 -13.100 42.660 1.00 87.50 76 PRO A CA 1
ATOM 583 C C . PRO A 1 76 ? -24.988 -12.862 41.439 1.00 87.50 76 PRO A C 1
ATOM 585 O O . PRO A 1 76 ? -23.811 -12.533 41.578 1.00 87.50 76 PRO A O 1
ATOM 588 N N . ASP A 1 77 ? -25.551 -13.005 40.240 1.00 86.50 77 ASP A N 1
ATOM 589 C CA . ASP A 1 77 ? -24.851 -12.684 38.993 1.00 86.50 77 ASP A CA 1
ATOM 590 C C . ASP A 1 77 ? -24.668 -11.162 38.879 1.00 86.50 77 ASP A C 1
ATOM 592 O O . ASP A 1 77 ? -23.600 -10.689 38.488 1.00 86.50 77 ASP A O 1
ATOM 596 N N . THR A 1 78 ? -25.690 -10.409 39.310 1.00 91.19 78 THR A N 1
ATOM 597 C CA . THR A 1 78 ? -25.712 -8.942 39.335 1.00 91.19 78 THR A CA 1
ATOM 598 C C . THR A 1 78 ? -26.047 -8.434 40.736 1.00 91.19 78 THR A C 1
ATOM 600 O O . THR A 1 78 ? -27.085 -8.793 41.295 1.00 91.19 78 THR A O 1
ATOM 603 N N . ALA A 1 79 ? -25.205 -7.560 41.289 1.00 93.69 79 ALA A N 1
ATOM 604 C CA . ALA A 1 79 ? -25.447 -6.884 42.561 1.00 93.69 79 ALA A CA 1
ATOM 605 C C . ALA A 1 79 ? -25.470 -5.363 42.385 1.00 93.69 79 ALA A C 1
ATOM 607 O O . ALA A 1 79 ? -24.515 -4.796 41.857 1.00 93.69 79 ALA A O 1
ATOM 608 N N . LEU A 1 80 ? -26.522 -4.702 42.876 1.00 95.81 80 LEU A N 1
ATOM 609 C CA . LEU A 1 80 ? -26.659 -3.243 42.854 1.00 95.81 80 LEU A CA 1
ATOM 610 C C . LEU A 1 80 ? -26.688 -2.663 44.269 1.00 95.81 80 LEU A C 1
ATOM 612 O O . LEU A 1 80 ? -27.483 -3.077 45.105 1.00 95.81 80 LEU A O 1
ATOM 616 N N . PHE A 1 81 ? -25.857 -1.664 44.542 1.00 96.12 81 PHE A N 1
ATOM 617 C CA . PHE A 1 81 ? -25.907 -0.878 45.770 1.00 96.12 81 PHE A CA 1
ATOM 618 C C . PHE A 1 81 ? -26.284 0.567 45.457 1.00 96.12 81 PHE A C 1
ATOM 620 O O . PHE A 1 81 ? -25.533 1.264 44.785 1.00 96.12 81 PHE A O 1
ATOM 627 N N . TYR A 1 82 ? -27.430 1.016 45.964 1.00 95.81 82 TYR A N 1
ATOM 628 C CA . TYR A 1 82 ? -27.861 2.407 45.894 1.00 95.81 82 TYR A CA 1
ATOM 629 C C . TYR A 1 82 ? -27.874 3.023 47.292 1.00 95.81 82 TYR A C 1
ATOM 631 O O . TYR A 1 82 ? -28.422 2.433 48.230 1.00 95.81 82 TYR A O 1
ATOM 639 N N . PHE A 1 83 ? -27.313 4.221 47.423 1.00 94.12 83 PHE A N 1
ATOM 640 C CA . PHE A 1 83 ? -27.293 4.976 48.671 1.00 94.12 83 PHE A CA 1
ATOM 641 C C . PHE A 1 83 ? -27.705 6.429 48.445 1.00 94.12 83 PHE A C 1
ATOM 643 O O . PHE A 1 83 ? -27.090 7.117 47.634 1.00 94.12 83 PHE A O 1
ATOM 650 N N . SER A 1 84 ? -28.679 6.901 49.224 1.00 91.88 84 SER A N 1
ATOM 651 C CA . SER A 1 84 ? -29.053 8.313 49.331 1.00 91.88 84 SER A CA 1
ATOM 652 C C . SER A 1 84 ? -28.982 8.781 50.788 1.00 91.88 84 SER A C 1
ATOM 654 O O . SER A 1 84 ? -29.486 8.112 51.700 1.00 91.88 84 SER A O 1
ATOM 656 N N . GLY A 1 85 ? -28.322 9.920 51.015 1.00 88.81 85 GLY A N 1
ATOM 657 C CA . GLY A 1 85 ? -28.078 10.493 52.343 1.00 88.81 85 GLY A CA 1
ATOM 658 C C . GLY A 1 85 ? -26.861 11.423 52.369 1.00 88.81 85 GLY A C 1
ATOM 659 O O . GLY A 1 85 ? -26.408 11.915 51.335 1.00 88.81 85 GLY A O 1
ATOM 660 N N . HIS A 1 86 ? -26.295 11.666 53.551 1.00 86.19 86 HIS A N 1
ATOM 661 C CA . HIS A 1 86 ? -25.056 12.436 53.689 1.00 86.19 86 HIS A CA 1
ATOM 662 C C . HIS A 1 86 ? -23.793 11.607 53.412 1.00 86.19 86 HIS A C 1
ATOM 664 O O . HIS A 1 86 ? -23.689 10.439 53.787 1.00 86.19 86 HIS A O 1
ATOM 670 N N . GLY A 1 87 ? -22.804 12.259 52.798 1.00 84.50 87 GLY A N 1
ATOM 671 C CA . GLY A 1 87 ? -21.422 11.798 52.713 1.00 84.50 87 GLY A CA 1
ATOM 672 C C . GLY A 1 87 ? -20.518 12.841 53.363 1.00 84.50 87 GLY A C 1
ATOM 673 O O . GLY A 1 87 ? -20.646 14.029 53.061 1.00 84.50 87 GLY A O 1
ATOM 674 N N . PHE A 1 88 ? -19.656 12.414 54.284 1.00 80.06 88 PHE A N 1
ATOM 675 C CA . PHE A 1 88 ? -18.734 13.296 55.001 1.00 80.06 88 PHE A CA 1
ATOM 676 C C . PHE A 1 88 ? -17.292 12.982 54.631 1.00 80.06 88 PHE A C 1
ATOM 678 O O . PHE A 1 88 ? -16.898 11.817 54.605 1.00 80.06 88 PHE A O 1
ATOM 685 N N . GLU A 1 89 ? -16.502 14.023 54.400 1.00 76.19 89 GLU A N 1
ATOM 686 C CA . GLU A 1 89 ? -15.047 13.916 54.359 1.00 76.19 89 GLU A CA 1
ATOM 687 C C . GLU A 1 89 ? -14.516 13.731 55.788 1.00 76.19 89 GLU A C 1
ATOM 689 O O . GLU A 1 89 ? -14.943 14.421 56.721 1.00 76.19 89 GLU A O 1
ATOM 694 N N . VAL A 1 90 ? -13.658 12.727 55.973 1.00 74.31 90 VAL A N 1
ATOM 695 C CA . VAL A 1 90 ? -13.120 12.322 57.284 1.00 74.31 90 VAL A CA 1
ATOM 696 C C . VAL A 1 90 ? -11.633 12.662 57.413 1.00 74.31 90 VAL A C 1
ATOM 698 O O . VAL A 1 90 ? -11.157 12.823 58.533 1.00 74.31 90 VAL A O 1
ATOM 701 N N . ASP A 1 91 ? -10.912 12.793 56.296 1.00 67.12 91 ASP A N 1
ATOM 702 C CA . ASP A 1 91 ? -9.479 13.108 56.258 1.00 67.12 91 ASP A CA 1
ATOM 703 C C . ASP A 1 91 ? -9.157 13.986 55.034 1.00 67.12 91 ASP A C 1
ATOM 705 O O . ASP A 1 91 ? -9.311 13.527 53.902 1.00 67.12 91 ASP A O 1
ATOM 709 N N . GLU A 1 92 ? -8.706 15.226 55.263 1.00 61.38 92 GLU A N 1
ATOM 710 C CA . GLU A 1 92 ? -8.377 16.211 54.214 1.00 61.38 92 GLU A CA 1
ATOM 711 C C . GLU A 1 92 ? -7.089 15.869 53.439 1.00 61.38 92 GLU A C 1
ATOM 713 O O . GLU A 1 92 ? -6.932 16.276 52.287 1.00 61.38 92 GLU A O 1
ATOM 718 N N . LEU A 1 93 ? -6.159 15.113 54.041 1.00 60.25 93 LEU A N 1
ATOM 719 C CA . LEU A 1 93 ? -4.888 14.744 53.401 1.00 60.25 93 LEU A CA 1
ATOM 720 C C . LEU A 1 93 ? -5.076 13.588 52.417 1.00 60.25 93 LEU A C 1
ATOM 722 O O . LEU A 1 93 ? -4.443 13.559 51.362 1.00 60.25 93 LEU A O 1
ATOM 726 N N . VAL A 1 94 ? -5.947 12.637 52.765 1.00 60.31 94 VAL A N 1
ATOM 727 C CA . VAL A 1 94 ? -6.209 11.426 51.965 1.00 60.31 94 VAL A CA 1
ATOM 728 C C . VAL A 1 94 ? -7.498 11.553 51.133 1.00 60.31 94 VAL A C 1
ATOM 730 O O . VAL A 1 94 ? -7.753 10.716 50.268 1.00 60.31 94 VAL A O 1
ATOM 733 N N . LYS A 1 95 ? -8.301 12.610 51.349 1.00 65.81 95 LYS A N 1
ATOM 734 C CA . LYS A 1 95 ? -9.649 12.797 50.775 1.00 65.81 95 LYS A CA 1
ATOM 735 C C . LYS A 1 95 ? -10.556 11.578 51.000 1.00 65.81 95 LYS A C 1
ATOM 737 O O . LYS A 1 95 ? -11.288 11.149 50.106 1.00 65.81 95 LYS A O 1
ATOM 742 N N . GLU A 1 96 ? -10.492 10.976 52.189 1.00 76.56 96 GLU A N 1
ATOM 743 C CA . GLU A 1 96 ? -11.311 9.806 52.534 1.00 76.56 96 GLU A CA 1
ATOM 744 C C . GLU A 1 96 ? -12.743 10.245 52.864 1.00 76.56 96 GLU A C 1
ATOM 746 O O . GLU A 1 96 ? -12.969 11.113 53.710 1.00 76.56 96 GLU A O 1
ATOM 751 N N . VAL A 1 97 ? -13.724 9.594 52.236 1.00 78.94 97 VAL A N 1
ATOM 752 C CA . VAL A 1 97 ? -15.150 9.909 52.399 1.00 78.94 97 VAL A CA 1
ATOM 753 C C . VAL A 1 97 ? -15.893 8.748 53.051 1.00 78.94 97 VAL A C 1
ATOM 755 O O . VAL A 1 97 ? -15.580 7.571 52.858 1.00 78.94 97 VAL A O 1
ATOM 758 N N . CYS A 1 98 ? -16.903 9.089 53.842 1.00 87.00 98 CYS A N 1
ATOM 759 C CA . CYS A 1 98 ? -17.706 8.166 54.622 1.00 87.00 98 CYS A CA 1
ATOM 760 C C . CYS A 1 98 ? -19.201 8.375 54.348 1.00 87.00 98 CYS A C 1
ATOM 762 O O . CYS A 1 98 ? -19.704 9.492 54.468 1.00 87.00 98 CYS A O 1
ATOM 764 N N . LEU A 1 99 ? -19.915 7.299 53.999 1.00 89.81 99 LEU A N 1
ATOM 765 C CA . LEU A 1 99 ? -21.374 7.288 53.862 1.00 89.81 99 LEU A CA 1
ATOM 766 C C . LEU A 1 99 ? -22.004 7.307 55.257 1.00 89.81 99 LEU A C 1
ATOM 768 O O . LEU A 1 99 ? -21.832 6.359 56.029 1.00 89.81 99 LEU A O 1
ATOM 772 N N . ALA A 1 100 ? -22.716 8.381 55.588 1.00 89.25 100 ALA A N 1
ATOM 773 C CA . ALA A 1 100 ? -23.255 8.601 56.922 1.00 89.25 100 ALA A CA 1
ATOM 774 C C . ALA A 1 100 ? -24.424 7.656 57.218 1.00 89.25 100 ALA A C 1
ATOM 776 O O . ALA A 1 100 ? -25.436 7.678 56.523 1.00 89.25 100 ALA A O 1
ATOM 777 N N . THR A 1 101 ? -24.310 6.864 58.280 1.00 91.38 101 THR A N 1
ATOM 778 C CA . THR A 1 101 ? -25.395 6.025 58.806 1.00 91.38 101 THR A CA 1
ATOM 779 C C . THR A 1 101 ? -26.288 6.800 59.773 1.00 91.38 101 THR A C 1
ATOM 781 O O . THR A 1 101 ? -25.918 7.881 60.226 1.00 91.38 101 THR A O 1
ATOM 784 N N . SER A 1 102 ? -27.460 6.267 60.132 1.00 89.38 102 SER A N 1
ATOM 785 C CA . SER A 1 102 ? -28.414 6.987 60.992 1.00 89.38 102 SER A CA 1
ATOM 786 C C . SER A 1 102 ? -27.844 7.329 62.373 1.00 89.38 102 SER A C 1
ATOM 788 O O . SER A 1 102 ? -28.348 8.216 63.041 1.00 89.38 102 SER A O 1
ATOM 790 N N . ASP A 1 103 ? -26.810 6.623 62.830 1.00 87.94 103 ASP A N 1
ATOM 791 C CA . ASP A 1 103 ? -26.099 6.863 64.088 1.00 87.94 103 ASP A CA 1
ATOM 792 C C . ASP A 1 103 ? -24.864 7.774 63.950 1.00 87.94 103 ASP A C 1
ATOM 794 O O . ASP A 1 103 ? -24.116 7.931 64.921 1.00 87.94 103 ASP A O 1
ATOM 798 N N . THR A 1 104 ? -24.657 8.379 62.775 1.00 85.44 104 THR A N 1
ATOM 799 C CA . THR A 1 104 ? -23.621 9.391 62.528 1.00 85.44 104 THR A CA 1
ATOM 800 C C . THR A 1 104 ? -24.078 10.753 63.052 1.00 85.44 104 THR A C 1
ATOM 802 O O . THR A 1 104 ? -25.211 11.169 62.818 1.00 85.44 104 THR A O 1
ATOM 805 N N . GLY A 1 105 ? -23.196 11.463 63.756 1.00 78.00 105 GLY A N 1
ATOM 806 C CA . GLY A 1 105 ? -23.422 12.843 64.191 1.00 78.00 105 GLY A CA 1
ATOM 807 C C . GLY A 1 105 ? -22.251 13.768 63.863 1.00 78.00 105 GLY A C 1
ATOM 808 O O . GLY A 1 105 ? -21.189 13.314 63.433 1.00 78.00 105 GLY A O 1
ATOM 809 N N . LEU A 1 106 ? -22.417 15.070 64.112 1.00 72.62 106 LEU A N 1
ATOM 810 C CA . LEU A 1 106 ? -21.412 16.097 63.787 1.00 72.62 106 LEU A CA 1
ATOM 811 C C . LEU A 1 106 ? -20.043 15.859 64.451 1.00 72.62 106 LEU A C 1
ATOM 813 O O . LEU A 1 106 ? -19.018 16.126 63.831 1.00 72.62 106 LEU A O 1
ATOM 817 N N . SER A 1 107 ? -20.021 15.308 65.669 1.00 68.62 107 SER A N 1
ATOM 818 C CA . SER A 1 107 ? -18.805 14.932 66.413 1.00 68.62 107 SER A CA 1
ATOM 819 C C . SER A 1 107 ? -18.302 13.512 66.114 1.00 68.62 107 SER A C 1
ATOM 821 O O . SER A 1 107 ? -17.246 13.113 66.592 1.00 68.62 107 SER A O 1
ATOM 823 N N . THR A 1 108 ? -19.048 12.729 65.327 1.00 67.94 108 THR A N 1
ATOM 824 C CA . THR A 1 108 ? -18.763 11.315 65.018 1.00 67.94 108 THR A CA 1
ATOM 825 C C . THR A 1 108 ? -18.800 11.042 63.511 1.00 67.94 108 THR A C 1
ATOM 827 O O . THR A 1 108 ? -19.207 9.963 63.081 1.00 67.94 108 THR A O 1
ATOM 830 N N . ARG A 1 109 ? -18.333 11.992 62.685 1.00 66.69 109 ARG A N 1
ATOM 831 C CA . ARG A 1 109 ? -18.314 11.891 61.205 1.00 66.69 109 ARG A CA 1
ATOM 832 C C . ARG A 1 109 ? -17.612 10.631 60.665 1.00 66.69 109 ARG A C 1
ATOM 834 O O . ARG A 1 109 ? -17.919 10.175 59.570 1.00 66.69 109 ARG A O 1
ATOM 841 N N . GLY A 1 110 ? -16.730 10.011 61.454 1.00 63.16 110 GLY A N 1
ATOM 842 C CA . GLY A 1 110 ? -16.056 8.750 61.118 1.00 63.16 110 GLY A CA 1
ATOM 843 C C . GLY A 1 110 ? -16.850 7.455 61.375 1.00 63.16 110 GLY A C 1
ATOM 844 O O . GLY A 1 110 ? -16.309 6.382 61.113 1.00 63.16 110 GLY A O 1
ATOM 845 N N . SER A 1 111 ? -18.084 7.526 61.894 1.00 70.06 111 SER A N 1
ATOM 846 C CA . SER A 1 111 ? -18.893 6.355 62.302 1.00 70.06 111 SER A CA 1
ATOM 847 C C . SER A 1 111 ? -19.751 5.716 61.197 1.00 70.06 111 SER A C 1
ATOM 849 O O . SER A 1 111 ? -20.441 4.738 61.452 1.00 70.06 111 SER A O 1
ATOM 851 N N . GLY A 1 112 ? -19.687 6.212 59.961 1.00 84.25 112 GLY A N 1
ATOM 852 C CA . GLY A 1 112 ? -20.387 5.633 58.809 1.00 84.25 112 GLY A CA 1
ATOM 853 C C . GLY A 1 112 ? -19.600 4.544 58.058 1.00 84.25 112 GLY A C 1
ATOM 854 O O . GLY A 1 112 ? -18.643 3.949 58.565 1.00 84.25 112 GLY A O 1
ATOM 855 N N . ILE A 1 113 ? -19.989 4.269 56.810 1.00 89.06 113 ILE A N 1
ATOM 856 C CA . ILE A 1 113 ? -19.268 3.340 55.926 1.00 89.06 113 ILE A CA 1
ATOM 857 C C . ILE A 1 113 ? -18.215 4.099 55.121 1.00 89.06 113 ILE A C 1
ATOM 859 O O . ILE A 1 113 ? -18.539 4.846 54.201 1.00 89.06 113 ILE A O 1
ATOM 863 N N . ARG A 1 114 ? -16.940 3.859 55.432 1.00 87.81 114 ARG A N 1
ATOM 864 C CA . ARG A 1 114 ? -15.811 4.414 54.675 1.00 87.81 114 ARG A CA 1
ATOM 865 C C . ARG A 1 114 ? -15.771 3.853 53.256 1.00 87.81 114 ARG A C 1
ATOM 867 O O . ARG A 1 114 ? -15.848 2.631 53.072 1.00 87.81 114 ARG A O 1
ATOM 874 N N . LEU A 1 115 ? -15.592 4.720 52.265 1.00 83.31 115 LEU A N 1
ATOM 875 C CA . LEU A 1 115 ? -15.545 4.327 50.859 1.00 83.31 115 LEU A CA 1
ATOM 876 C C . LEU A 1 115 ? -14.374 3.383 50.553 1.00 83.31 115 LEU A C 1
ATOM 878 O O . LEU A 1 115 ? -14.546 2.442 49.776 1.00 83.31 115 LEU A O 1
ATOM 882 N N . GLN A 1 116 ? -13.233 3.517 51.238 1.00 80.31 116 GLN A N 1
ATOM 883 C CA . GLN A 1 116 ? -12.125 2.566 51.111 1.00 80.31 116 GLN A CA 1
ATOM 884 C C . GLN A 1 116 ? -12.503 1.144 51.564 1.00 80.31 116 GLN A C 1
ATOM 886 O O . GLN A 1 116 ? -12.045 0.154 50.988 1.00 80.31 116 GLN A O 1
ATOM 891 N N . SER A 1 117 ? -13.368 1.013 52.576 1.00 84.25 117 SER A N 1
ATOM 892 C CA . SER A 1 117 ? -13.846 -0.297 53.043 1.00 84.25 117 SER A CA 1
ATOM 893 C C . SER A 1 117 ? -14.807 -0.935 52.041 1.00 84.25 117 SER A C 1
ATOM 895 O O . SER A 1 117 ? -14.708 -2.133 51.772 1.00 84.25 117 SER A O 1
ATOM 897 N N . LEU A 1 118 ? -15.693 -0.132 51.443 1.00 87.38 118 LEU A N 1
ATOM 898 C CA . LEU A 1 118 ? -16.566 -0.574 50.355 1.00 87.38 118 LEU A CA 1
ATOM 899 C C . LEU A 1 118 ? -15.744 -1.017 49.135 1.00 87.38 118 LEU A C 1
ATOM 901 O O . LEU A 1 118 ? -15.990 -2.082 48.577 1.00 87.38 118 LEU A O 1
ATOM 905 N N . ARG A 1 119 ? -14.700 -0.265 48.779 1.00 81.75 119 ARG A N 1
ATOM 906 C CA . ARG A 1 119 ? -13.754 -0.613 47.712 1.00 81.75 119 ARG A CA 1
ATOM 907 C C . ARG A 1 119 ? -13.081 -1.967 47.931 1.00 81.75 119 ARG A C 1
ATOM 909 O O . ARG A 1 119 ? -13.109 -2.803 47.033 1.00 81.75 119 ARG A O 1
ATOM 916 N N . LYS A 1 120 ? -12.532 -2.225 49.123 1.00 82.88 120 LYS A N 1
ATOM 917 C CA . LYS A 1 120 ? -11.933 -3.533 49.463 1.00 82.88 120 LYS A CA 1
ATOM 918 C C . LYS A 1 120 ? -12.941 -4.681 49.339 1.00 82.88 120 LYS A C 1
ATOM 920 O O . LYS A 1 120 ? -12.595 -5.759 48.856 1.00 82.88 120 LYS A O 1
ATOM 925 N N . LEU A 1 121 ? -14.191 -4.445 49.737 1.00 86.94 121 LEU A N 1
ATOM 926 C CA . LEU A 1 121 ? -15.267 -5.426 49.601 1.00 86.94 121 LEU A CA 1
ATOM 927 C C . LEU A 1 121 ? -15.589 -5.736 48.129 1.00 86.94 121 LEU A C 1
ATOM 929 O O . LEU A 1 121 ? -15.728 -6.901 47.779 1.00 86.94 121 LEU A O 1
ATOM 933 N N . LEU A 1 122 ? -15.663 -4.725 47.261 1.00 86.81 122 LEU A N 1
ATOM 934 C CA . LEU A 1 122 ? -15.940 -4.903 45.826 1.00 86.81 122 LEU A CA 1
ATOM 935 C C . LEU A 1 122 ? -14.794 -5.608 45.080 1.00 86.81 122 LEU A C 1
ATOM 937 O O . LEU A 1 122 ? -15.030 -6.428 44.188 1.00 86.81 122 LEU A O 1
ATOM 941 N N . ILE A 1 123 ? -13.545 -5.331 45.472 1.00 80.25 123 ILE A N 1
ATOM 942 C CA . ILE A 1 123 ? -12.353 -6.005 44.932 1.00 80.25 123 ILE A CA 1
ATOM 943 C C . ILE A 1 123 ? -12.374 -7.499 45.277 1.00 80.25 123 ILE A C 1
ATOM 945 O O . ILE A 1 123 ? -12.106 -8.332 44.418 1.00 80.25 123 ILE A O 1
ATOM 949 N N . THR A 1 124 ? -12.766 -7.854 46.500 1.00 83.94 124 THR A N 1
ATOM 950 C CA . THR A 1 124 ? -12.811 -9.252 46.976 1.00 83.94 124 THR A CA 1
ATOM 951 C C . THR A 1 124 ? -14.138 -9.969 46.694 1.00 83.94 124 THR A C 1
ATOM 953 O O . THR A 1 124 ? -14.300 -11.134 47.047 1.00 83.94 124 THR A O 1
ATOM 956 N N . SER A 1 125 ? -15.102 -9.289 46.069 1.00 86.00 125 SER A N 1
ATOM 957 C CA . SER A 1 125 ? -16.450 -9.805 45.812 1.00 86.00 125 SER A CA 1
ATOM 958 C C . SER A 1 125 ? -16.478 -10.821 44.659 1.00 86.00 125 SER A C 1
ATOM 960 O O . SER A 1 125 ? -16.041 -10.464 43.568 1.00 86.00 125 SER A O 1
ATOM 962 N N . PRO A 1 126 ? -17.060 -12.026 44.826 1.00 85.88 126 PRO A N 1
ATOM 963 C CA . PRO A 1 126 ? -17.249 -12.993 43.736 1.00 85.88 126 PRO A CA 1
ATOM 964 C C . PRO A 1 126 ? -18.366 -12.622 42.741 1.00 85.88 126 PRO A C 1
ATOM 966 O O . PRO A 1 126 ? -18.648 -13.389 41.827 1.00 85.88 126 PRO A O 1
ATOM 969 N N . VAL A 1 127 ? -19.050 -11.485 42.914 1.00 87.38 127 VAL A N 1
ATOM 970 C CA . VAL A 1 127 ? -20.143 -11.074 42.020 1.00 87.38 127 VAL A CA 1
ATOM 971 C C . VAL A 1 127 ? -19.586 -10.624 40.668 1.00 87.38 127 VAL A C 1
ATOM 973 O O . VAL A 1 127 ? -18.706 -9.759 40.630 1.00 87.38 127 VAL A O 1
ATOM 976 N N . LYS A 1 128 ? -20.143 -11.164 39.575 1.00 85.06 128 LYS A N 1
ATOM 977 C CA . LYS A 1 128 ? -19.704 -10.896 38.195 1.00 85.06 128 LYS A CA 1
ATOM 978 C C . LYS A 1 128 ? -20.023 -9.478 37.734 1.00 85.06 128 LYS A C 1
ATOM 980 O O . LYS A 1 128 ? -19.156 -8.834 37.152 1.00 85.06 128 LYS A O 1
ATOM 985 N N . GLN A 1 129 ? -21.236 -8.999 38.016 1.00 88.88 129 GLN A N 1
ATOM 986 C CA . GLN A 1 129 ? -21.707 -7.672 37.615 1.00 88.88 129 GLN A CA 1
ATOM 987 C C . GLN A 1 129 ? -22.020 -6.805 38.839 1.00 88.88 129 GLN A C 1
ATOM 989 O O . GLN A 1 129 ? -22.894 -7.132 39.643 1.00 88.88 129 GLN A O 1
ATOM 994 N N . GLN A 1 130 ? -21.303 -5.694 39.001 1.00 90.38 130 GLN A N 1
ATOM 995 C CA . GLN A 1 130 ? -21.344 -4.862 40.207 1.00 90.38 130 GLN A CA 1
ATOM 996 C C . GLN A 1 130 ? -21.776 -3.429 39.870 1.00 90.38 130 GLN A C 1
ATOM 998 O O . GLN A 1 130 ? -21.089 -2.708 39.150 1.00 90.38 130 GLN A O 1
ATOM 1003 N N . LEU A 1 131 ? -22.900 -2.993 40.430 1.00 91.62 131 LEU A N 1
ATOM 1004 C CA . LEU A 1 131 ? -23.471 -1.659 40.251 1.00 91.62 131 LEU A CA 1
ATOM 1005 C C . LEU A 1 131 ? -23.430 -0.892 41.573 1.00 91.62 131 LEU A C 1
ATOM 1007 O O . LEU A 1 131 ? -23.860 -1.409 42.604 1.00 91.62 131 LEU A O 1
ATOM 1011 N N . VAL A 1 132 ? -22.931 0.344 41.561 1.00 91.88 132 VAL A N 1
ATOM 1012 C CA . VAL A 1 132 ? -22.883 1.206 42.753 1.00 91.88 132 VAL A CA 1
ATOM 1013 C C . VAL A 1 132 ? -23.320 2.621 42.395 1.00 91.88 132 VAL A C 1
ATOM 1015 O O . VAL A 1 132 ? -22.640 3.306 41.637 1.00 91.88 132 VAL A O 1
ATOM 1018 N N . TRP A 1 133 ? -24.445 3.061 42.953 1.00 92.56 133 TRP A N 1
ATOM 1019 C CA . TRP A 1 133 ? -25.057 4.370 42.725 1.00 92.56 133 TRP A CA 1
ATOM 1020 C C . TRP A 1 133 ? -25.091 5.172 44.029 1.00 92.56 133 TRP A C 1
ATOM 1022 O O . TRP A 1 133 ? -25.744 4.773 44.993 1.00 92.56 133 TRP A O 1
ATOM 1032 N N . LEU A 1 134 ? -24.383 6.298 44.074 1.00 90.19 134 LEU A N 1
ATOM 1033 C CA . LEU A 1 134 ? -24.220 7.115 45.274 1.00 90.19 134 LEU A CA 1
ATOM 1034 C C . LEU A 1 134 ? -24.762 8.525 45.064 1.00 90.19 134 LEU A C 1
ATOM 1036 O O . LEU A 1 134 ? -24.194 9.330 44.327 1.00 90.19 134 LEU A O 1
ATOM 1040 N N . ASP A 1 135 ? -25.835 8.831 45.779 1.00 88.31 135 ASP A N 1
ATOM 1041 C CA . ASP A 1 135 ? -26.486 10.131 45.813 1.00 88.31 135 ASP A CA 1
ATOM 1042 C C . ASP A 1 135 ? -26.217 10.840 47.145 1.00 88.31 135 ASP A C 1
ATOM 1044 O O . ASP A 1 135 ? -27.079 10.990 48.013 1.00 88.31 135 ASP A O 1
ATOM 1048 N N . CYS A 1 136 ? -24.958 11.233 47.333 1.00 83.44 136 CYS A N 1
ATOM 1049 C CA . CYS A 1 136 ? -24.504 11.945 48.521 1.00 83.44 136 CYS A CA 1
ATOM 1050 C C . CYS A 1 136 ? -23.334 12.886 48.199 1.00 83.44 136 CYS A C 1
ATOM 1052 O O . CYS A 1 136 ? -22.625 12.703 47.206 1.00 83.44 136 CYS A O 1
ATOM 1054 N N . CYS A 1 137 ? -23.104 13.891 49.050 1.00 73.00 137 CYS A N 1
ATOM 1055 C CA . CYS A 1 137 ? -21.973 14.814 48.905 1.00 73.00 137 CYS A CA 1
ATOM 1056 C C . CYS A 1 137 ? -20.627 14.070 48.943 1.00 73.00 137 CYS A C 1
ATOM 1058 O O . CYS A 1 137 ? -20.501 13.040 49.606 1.00 73.00 137 CYS A O 1
ATOM 1060 N N . HIS A 1 138 ? -19.625 14.600 48.234 1.00 68.31 138 HIS A N 1
ATOM 1061 C CA . HIS A 1 138 ? -18.254 14.067 48.176 1.00 68.31 138 HIS A CA 1
ATOM 1062 C C . HIS A 1 138 ? -18.124 12.605 47.691 1.00 68.31 138 HIS A C 1
ATOM 1064 O O . HIS A 1 138 ? -17.045 12.022 47.758 1.00 68.31 138 HIS A O 1
ATOM 1070 N N . SER A 1 139 ? -19.181 12.003 47.129 1.00 62.34 139 SER A N 1
ATOM 1071 C CA . SER A 1 139 ? -19.171 10.602 46.665 1.00 62.34 139 SER A CA 1
ATOM 1072 C C . SER A 1 139 ? -18.194 10.319 45.511 1.00 62.34 139 SER A C 1
ATOM 1074 O O . SER A 1 139 ? -17.869 9.164 45.237 1.00 62.34 139 SER A O 1
ATOM 1076 N N . GLY A 1 140 ? -17.656 11.368 44.885 1.00 56.53 140 GLY A N 1
ATOM 1077 C CA . GLY A 1 140 ? -16.622 11.305 43.853 1.00 56.53 140 GLY A CA 1
ATOM 1078 C C . GLY A 1 140 ? -15.282 10.721 44.248 1.00 56.53 140 GLY A C 1
ATOM 1079 O O . GLY A 1 140 ? -14.574 10.196 43.391 1.00 56.53 140 GLY A O 1
ATOM 1080 N N . ALA A 1 141 ? -14.949 10.760 45.541 1.00 61.00 141 ALA A N 1
ATOM 1081 C CA . ALA A 1 141 ? -13.711 10.181 46.059 1.00 61.00 141 ALA A CA 1
ATOM 1082 C C . ALA A 1 141 ? -13.603 8.668 45.782 1.00 61.00 141 ALA A C 1
ATOM 1084 O O . ALA A 1 141 ? -12.512 8.100 45.822 1.00 61.00 141 ALA A O 1
ATOM 1085 N N . ILE A 1 142 ? -14.724 8.010 45.452 1.00 55.12 142 ILE A N 1
ATOM 1086 C CA . ILE A 1 142 ? -14.745 6.594 45.097 1.00 55.12 142 ILE A CA 1
ATOM 1087 C C . ILE A 1 142 ? -13.980 6.293 43.805 1.00 55.12 142 ILE A C 1
ATOM 1089 O O . ILE A 1 142 ? -13.403 5.220 43.715 1.00 55.12 142 ILE A O 1
ATOM 1093 N N . LEU A 1 143 ? -13.910 7.210 42.831 1.00 53.12 143 LEU A N 1
ATOM 1094 C CA . LEU A 1 143 ? -13.380 6.921 41.488 1.00 53.12 143 LEU A CA 1
ATOM 1095 C C . LEU A 1 143 ? -11.852 6.773 41.403 1.00 53.12 143 LEU A C 1
ATOM 1097 O O . LEU A 1 143 ? -11.327 6.419 40.347 1.00 53.12 143 LEU A O 1
ATOM 1101 N N . ASN A 1 144 ? -11.124 6.916 42.514 1.00 52.84 144 ASN A N 1
ATOM 1102 C CA . ASN A 1 144 ? -9.695 6.590 42.595 1.00 52.84 144 ASN A CA 1
ATOM 1103 C C . ASN A 1 144 ? -9.408 5.068 42.544 1.00 52.84 144 ASN A C 1
ATOM 1105 O O . ASN A 1 144 ? -8.414 4.595 43.096 1.00 52.84 144 ASN A O 1
ATOM 1109 N N . PHE A 1 145 ? -10.241 4.268 41.864 1.00 51.69 145 PHE A N 1
ATOM 1110 C CA . PHE A 1 145 ? -10.053 2.824 41.666 1.00 51.69 145 PHE A CA 1
ATOM 1111 C C . PHE A 1 145 ? -8.870 2.452 40.752 1.00 51.69 145 PHE A C 1
ATOM 1113 O O . PHE A 1 145 ? -8.619 1.260 40.581 1.00 51.69 145 PHE A O 1
ATOM 1120 N N . GLN A 1 146 ? -8.100 3.414 40.223 1.00 46.31 146 GLN A N 1
ATOM 1121 C CA . GLN A 1 146 ? -6.889 3.118 39.439 1.00 46.31 146 GLN A CA 1
ATOM 1122 C C . GLN A 1 146 ? -5.859 2.277 40.219 1.00 46.31 146 GLN A C 1
ATOM 1124 O O . GLN A 1 146 ? -5.206 1.428 39.628 1.00 46.31 146 GLN A O 1
ATOM 1129 N N . GLU A 1 147 ? -5.790 2.404 41.549 1.00 42.94 147 GLU A N 1
ATOM 1130 C CA . GLU A 1 147 ? -4.907 1.578 42.404 1.00 42.94 147 GLU A CA 1
ATOM 1131 C C . GLU A 1 147 ? -5.518 0.216 42.812 1.00 42.94 147 GLU A C 1
ATOM 1133 O O . GLU A 1 147 ? -4.941 -0.527 43.595 1.00 42.94 147 GLU A O 1
ATOM 1138 N N . GLY A 1 148 ? -6.745 -0.094 42.375 1.00 39.19 148 GLY A N 1
ATOM 1139 C CA . GLY A 1 148 ? -7.547 -1.232 42.851 1.00 39.19 148 GLY A CA 1
ATOM 1140 C C . GLY A 1 148 ? -8.064 -2.122 41.730 1.00 39.19 148 GLY A C 1
ATOM 1141 O O . GLY A 1 148 ? -9.047 -2.836 41.928 1.00 39.19 148 GLY A O 1
ATOM 1142 N N . ASN A 1 149 ? -7.435 -2.046 40.560 1.00 41.66 149 ASN A N 1
ATOM 1143 C CA . ASN A 1 149 ? -7.518 -3.079 39.547 1.00 41.66 149 ASN A CA 1
ATOM 1144 C C . ASN A 1 149 ? -6.264 -3.954 39.702 1.00 41.66 149 ASN A C 1
ATOM 1146 O O . ASN A 1 149 ? -5.228 -3.600 39.138 1.00 41.66 149 ASN A O 1
ATOM 1150 N N . PRO A 1 150 ? -6.289 -5.028 40.515 1.00 41.47 150 PRO A N 1
ATOM 1151 C CA . PRO A 1 150 ? -5.239 -6.021 40.424 1.00 41.47 150 PRO A CA 1
ATOM 1152 C C . PRO A 1 150 ? -5.436 -6.666 39.055 1.00 41.47 150 PRO A C 1
ATOM 1154 O O . PRO A 1 150 ? -6.374 -7.436 38.854 1.00 41.47 150 PRO A O 1
ATOM 1157 N N . GLY A 1 151 ? -4.611 -6.282 38.084 1.00 41.75 151 GLY A N 1
ATOM 1158 C CA . GLY A 1 151 ? -4.426 -7.137 36.923 1.00 41.75 151 GLY A CA 1
ATOM 1159 C C . GLY A 1 151 ? -4.183 -8.563 37.423 1.00 41.75 151 GLY A C 1
ATOM 1160 O O . GLY A 1 151 ? -3.433 -8.758 38.377 1.00 41.75 151 GLY A O 1
ATOM 1161 N N . ASP A 1 152 ? -4.864 -9.523 36.807 1.00 40.56 152 ASP A N 1
ATOM 1162 C CA . ASP A 1 152 ? -4.594 -10.956 36.933 1.00 40.56 152 ASP A CA 1
ATOM 1163 C C . ASP A 1 152 ? -4.778 -11.631 38.307 1.00 40.56 152 ASP A C 1
ATOM 1165 O O . ASP A 1 152 ? -3.874 -12.286 38.814 1.00 40.56 152 ASP A O 1
ATOM 1169 N N . GLU A 1 153 ? -6.011 -11.655 38.828 1.00 38.09 153 GLU A N 1
ATOM 1170 C CA . GLU A 1 153 ? -6.485 -12.805 39.633 1.00 38.09 153 GLU A CA 1
ATOM 1171 C C . GLU A 1 153 ? -7.801 -13.400 39.084 1.00 38.09 153 GLU A C 1
ATOM 1173 O O . GLU A 1 153 ? -8.776 -13.625 39.798 1.00 38.09 153 GLU A O 1
ATOM 1178 N N . GLY A 1 154 ? -7.831 -13.685 37.779 1.00 40.28 154 GLY A N 1
ATOM 1179 C CA . GLY A 1 154 ? -8.572 -14.842 37.258 1.00 40.28 154 GLY A CA 1
ATOM 1180 C C . GLY A 1 154 ? -9.995 -14.661 36.715 1.00 40.28 154 GLY A C 1
ATOM 1181 O O . GLY A 1 154 ? -10.421 -15.540 35.974 1.00 40.28 154 GLY A O 1
ATOM 1182 N N . GLU A 1 155 ? -10.728 -13.572 36.974 1.00 50.88 155 GLU A N 1
ATOM 1183 C CA . GLU A 1 155 ? -12.070 -13.382 36.379 1.00 50.88 155 GLU A CA 1
ATOM 1184 C C . GLU A 1 155 ? -12.366 -11.911 36.035 1.00 50.88 155 GLU A C 1
ATOM 1186 O O . GLU A 1 155 ? -12.336 -11.034 36.901 1.00 50.88 155 GLU A O 1
ATOM 1191 N N . VAL A 1 156 ? -12.673 -11.638 34.760 1.00 58.22 156 VAL A N 1
ATOM 1192 C CA . VAL A 1 156 ? -13.142 -10.329 34.265 1.00 58.22 156 VAL A CA 1
ATOM 1193 C C . VAL A 1 156 ? -14.505 -10.019 34.900 1.00 58.22 156 VAL A C 1
ATOM 1195 O O . VAL A 1 156 ? -15.413 -10.845 34.829 1.00 58.22 156 VAL A O 1
ATOM 1198 N N . ARG A 1 157 ? -14.655 -8.844 35.530 1.00 70.69 157 ARG A N 1
ATOM 1199 C CA . ARG A 1 157 ? -15.907 -8.399 36.173 1.00 70.69 157 ARG A CA 1
ATOM 1200 C C . ARG A 1 157 ? -16.434 -7.127 35.527 1.00 70.69 157 ARG A C 1
ATOM 1202 O O . ARG A 1 157 ? -15.674 -6.173 35.346 1.00 70.69 157 ARG A O 1
ATOM 1209 N N . ASP A 1 158 ? -17.739 -7.091 35.285 1.00 79.62 158 ASP A N 1
ATOM 1210 C CA . ASP A 1 158 ? -18.420 -5.891 34.814 1.00 79.62 158 ASP A CA 1
ATOM 1211 C C . ASP A 1 158 ? -18.738 -4.996 36.016 1.00 79.62 158 ASP A C 1
ATOM 1213 O O . ASP A 1 158 ? -19.305 -5.446 37.017 1.00 79.62 158 ASP A O 1
ATOM 1217 N N . ARG A 1 159 ? -18.370 -3.718 35.957 1.00 83.69 159 ARG A N 1
ATOM 1218 C CA . ARG A 1 159 ? -18.638 -2.751 37.024 1.00 83.69 159 ARG A CA 1
ATOM 1219 C C . ARG A 1 159 ? -19.162 -1.454 36.446 1.00 83.69 159 ARG A C 1
ATOM 1221 O O . ARG A 1 159 ? -18.610 -0.954 35.474 1.00 83.69 159 ARG A O 1
ATOM 1228 N N . CYS A 1 160 ? -20.160 -0.872 37.098 1.00 85.06 160 CYS A N 1
ATOM 1229 C CA . CYS A 1 160 ? -20.657 0.461 36.786 1.00 85.06 160 CYS A CA 1
ATOM 1230 C C . CYS A 1 160 ? -20.878 1.250 38.085 1.00 85.06 160 CYS A C 1
ATOM 1232 O O . CYS A 1 160 ? -21.674 0.881 38.952 1.00 85.06 160 CYS A O 1
ATOM 1234 N N . PHE A 1 161 ? -20.140 2.348 38.211 1.00 86.19 161 PHE A N 1
ATOM 1235 C CA . PHE A 1 161 ? -20.193 3.286 39.323 1.00 86.19 161 PHE A CA 1
ATOM 1236 C C . PHE A 1 161 ? -20.836 4.581 38.852 1.00 86.19 161 PHE A C 1
ATOM 1238 O O . PHE A 1 161 ? -20.426 5.117 37.827 1.00 86.19 161 PHE A O 1
ATOM 1245 N N . ILE A 1 162 ? -21.801 5.098 39.609 1.00 86.62 162 ILE A N 1
ATOM 1246 C CA . ILE A 1 162 ? -22.444 6.395 39.381 1.00 86.62 162 ILE A CA 1
ATOM 1247 C C . ILE A 1 162 ? -22.446 7.143 40.710 1.00 86.62 162 ILE A C 1
ATOM 1249 O O . ILE A 1 162 ? -22.937 6.635 41.712 1.00 86.62 162 ILE A O 1
ATOM 1253 N N . ALA A 1 163 ? -21.883 8.340 40.733 1.00 83.44 163 ALA A N 1
ATOM 1254 C CA . ALA A 1 163 ? -21.706 9.142 41.930 1.00 83.44 163 ALA A CA 1
ATOM 1255 C C . ALA A 1 163 ? -22.045 10.608 41.643 1.00 83.44 163 ALA A C 1
ATOM 1257 O O . ALA A 1 163 ? -21.656 11.179 40.621 1.00 83.44 163 ALA A O 1
ATOM 1258 N N . ALA A 1 164 ? -22.768 11.227 42.565 1.00 74.19 164 ALA A N 1
ATOM 1259 C CA . ALA A 1 164 ? -23.114 12.638 42.521 1.00 74.19 164 ALA A CA 1
ATOM 1260 C C . ALA A 1 164 ? -22.038 13.498 43.210 1.00 74.19 164 ALA A C 1
ATOM 1262 O O . ALA A 1 164 ? -21.876 13.423 44.429 1.00 74.19 164 ALA A O 1
ATOM 1263 N N . SER A 1 165 ? -21.363 14.398 42.484 1.00 65.12 165 SER A N 1
ATOM 1264 C CA . SER A 1 165 ? -20.613 15.491 43.124 1.00 65.12 165 SER A CA 1
ATOM 1265 C C . SER A 1 165 ? -21.503 16.709 43.279 1.00 65.12 165 SER A C 1
ATOM 1267 O O . SER A 1 165 ? -21.914 17.314 42.289 1.00 65.12 165 SER A O 1
ATOM 1269 N N . ARG A 1 166 ? -21.771 17.112 44.518 1.00 57.06 166 ARG A N 1
ATOM 1270 C CA . ARG A 1 166 ? -22.263 18.464 44.803 1.00 57.06 166 ARG A CA 1
ATOM 1271 C C . ARG A 1 166 ? -21.031 19.323 45.057 1.00 57.06 166 ARG A C 1
ATOM 1273 O O . ARG A 1 166 ? -20.255 18.964 45.935 1.00 57.06 166 ARG A O 1
ATOM 1280 N N . GLU A 1 167 ? -20.817 20.371 44.259 1.00 42.09 167 GLU A N 1
ATOM 1281 C CA . GLU A 1 167 ? -19.563 21.128 44.336 1.00 42.09 167 GLU A CA 1
ATOM 1282 C C . GLU A 1 167 ? -19.494 21.950 45.633 1.00 42.09 167 GLU A C 1
ATOM 1284 O O . GLU A 1 167 ? -18.557 21.728 46.379 1.00 42.09 167 GLU A O 1
ATOM 1289 N N . PHE A 1 168 ? -20.482 22.772 46.011 1.00 40.78 168 PHE A N 1
ATOM 1290 C CA . PHE A 1 168 ? -20.410 23.555 47.264 1.00 40.78 168 PHE A CA 1
ATOM 1291 C C . PHE A 1 168 ? -21.777 24.069 47.760 1.00 40.78 168 PHE A C 1
ATOM 1293 O O . PHE A 1 168 ? -21.977 25.274 47.874 1.00 40.78 168 PHE A O 1
ATOM 1300 N N . GLU A 1 169 ? -22.728 23.199 48.111 1.00 34.12 169 GLU A N 1
ATOM 1301 C CA . GLU A 1 169 ? -23.936 23.659 48.822 1.00 34.12 169 GLU A CA 1
ATOM 1302 C C . GLU A 1 169 ? -24.198 22.861 50.099 1.00 34.12 169 GLU A C 1
ATOM 1304 O O . GLU A 1 169 ? -24.536 21.674 50.084 1.00 34.12 169 GLU A O 1
ATOM 1309 N N . VAL A 1 170 ? -24.070 23.571 51.223 1.00 35.66 170 VAL A N 1
ATOM 1310 C CA . VAL A 1 170 ? -24.758 23.249 52.471 1.00 35.66 170 VAL A CA 1
ATOM 1311 C C . VAL A 1 170 ? -26.246 23.219 52.141 1.00 35.66 170 VAL A C 1
ATOM 1313 O O . VAL A 1 170 ? -26.802 24.211 51.676 1.00 35.66 170 VAL A O 1
ATOM 1316 N N . ALA A 1 171 ? -26.873 22.062 52.328 1.00 29.48 171 ALA A N 1
ATOM 1317 C CA . ALA A 1 171 ? -28.279 21.850 52.038 1.00 29.48 171 ALA A CA 1
ATOM 1318 C C . ALA A 1 171 ? -29.160 22.774 52.899 1.00 29.48 171 ALA A C 1
ATOM 1320 O O . ALA A 1 171 ? -29.560 22.407 53.996 1.00 29.48 171 ALA A O 1
ATOM 1321 N N . TYR A 1 172 ? -29.522 23.950 52.389 1.00 32.34 172 TYR A N 1
ATOM 1322 C CA . TYR A 1 172 ? -30.830 24.511 52.701 1.00 32.34 172 TYR A CA 1
ATOM 1323 C C . TYR A 1 172 ? -31.802 23.860 51.732 1.00 32.34 172 TYR A C 1
ATOM 1325 O O . TYR A 1 172 ? -31.816 24.173 50.544 1.00 32.34 172 TYR A O 1
ATOM 1333 N N . GLY A 1 173 ? -32.540 22.870 52.239 1.00 37.62 173 GLY A N 1
ATOM 1334 C CA . GLY A 1 173 ? -33.507 22.097 51.475 1.00 37.62 173 GLY A CA 1
ATOM 1335 C C . GLY A 1 173 ? -34.359 23.004 50.595 1.00 37.62 173 GLY A C 1
ATOM 1336 O O . GLY A 1 173 ? -35.141 23.819 51.090 1.00 37.62 173 GLY A O 1
ATOM 1337 N N . GLY A 1 174 ? -34.198 22.857 49.279 1.00 35.19 174 GLY A N 1
ATOM 1338 C CA . GLY A 1 174 ? -35.119 23.417 48.307 1.00 35.19 174 GLY A CA 1
ATOM 1339 C C . GLY A 1 174 ? -36.487 22.791 48.538 1.00 35.19 174 GLY A C 1
ATOM 1340 O O . GLY A 1 174 ? -36.781 21.719 48.009 1.00 35.19 174 GLY A O 1
ATOM 1341 N N . ARG A 1 175 ? -37.311 23.446 49.363 1.00 40.34 175 ARG A N 1
ATOM 1342 C CA . ARG A 1 175 ? -38.728 23.127 49.544 1.00 40.34 175 ARG A CA 1
ATOM 1343 C C . ARG A 1 175 ? -39.381 23.110 48.160 1.00 40.34 175 ARG A C 1
ATOM 1345 O O . ARG A 1 175 ? -39.539 24.164 47.552 1.00 40.34 175 ARG A O 1
ATOM 1352 N N . GLY A 1 176 ? -39.734 21.920 47.667 1.00 47.16 176 GLY A N 1
ATOM 1353 C CA . GLY A 1 176 ? -40.564 21.760 46.467 1.00 47.16 176 GLY A CA 1
ATOM 1354 C C . GLY A 1 176 ? -40.105 20.750 45.409 1.00 47.16 176 GLY A C 1
ATOM 1355 O O . GLY A 1 176 ? -40.825 20.583 44.429 1.00 47.16 176 GLY A O 1
ATOM 1356 N N . ARG A 1 177 ? -38.959 20.061 45.553 1.00 55.75 177 ARG A N 1
ATOM 1357 C CA . ARG A 1 177 ? -38.596 18.945 44.649 1.00 55.75 177 ARG A CA 1
ATOM 1358 C C . ARG A 1 177 ? -38.940 17.592 45.281 1.00 55.75 177 ARG A C 1
ATOM 1360 O O . ARG A 1 177 ? -38.553 17.332 46.413 1.00 55.75 177 ARG A O 1
ATOM 1367 N N . ASN A 1 178 ? -39.636 16.733 44.531 1.00 67.06 178 ASN A N 1
ATOM 1368 C CA . ASN A 1 178 ? -40.059 15.398 44.988 1.00 67.06 178 ASN A CA 1
ATOM 1369 C C . ASN A 1 178 ? -38.902 14.383 45.082 1.00 67.06 178 ASN A C 1
ATOM 1371 O O . ASN A 1 178 ? -39.029 13.390 45.789 1.00 67.06 178 ASN A O 1
ATOM 1375 N N . TYR A 1 179 ? -37.796 14.615 44.370 1.00 81.00 179 TYR A N 1
ATOM 1376 C CA . TYR A 1 179 ? -36.619 13.741 44.343 1.00 81.00 179 TYR A CA 1
ATOM 1377 C C . TYR A 1 179 ? -35.332 14.569 44.303 1.00 81.00 179 TYR A C 1
ATOM 1379 O O . TYR A 1 179 ? -35.353 15.735 43.886 1.00 81.00 179 TYR A O 1
ATOM 1387 N N . SER A 1 180 ? -34.207 13.966 44.690 1.00 81.06 180 SER A N 1
ATOM 1388 C CA . SER A 1 180 ? -32.882 14.547 44.445 1.00 81.06 180 SER A CA 1
ATOM 1389 C C . SER A 1 180 ? -32.579 14.669 42.939 1.00 81.06 180 SER A C 1
ATOM 1391 O O . SER A 1 180 ? -33.203 14.011 42.106 1.00 81.06 180 SER A O 1
ATOM 1393 N N . VAL A 1 181 ? -31.586 15.488 42.575 1.00 83.19 181 VAL A N 1
ATOM 1394 C CA . VAL A 1 181 ? -31.200 15.716 41.168 1.00 83.19 181 VAL A CA 1
ATOM 1395 C C . VAL A 1 181 ? -30.742 14.421 40.483 1.00 83.19 181 VAL A C 1
ATOM 1397 O O . VAL A 1 181 ? -31.270 14.075 39.425 1.00 83.19 181 VAL A O 1
ATOM 1400 N N . LEU A 1 182 ? -29.821 13.670 41.100 1.00 85.62 182 LEU A N 1
ATOM 1401 C CA . LEU A 1 182 ? -29.348 12.397 40.550 1.00 85.62 182 LEU A CA 1
ATOM 1402 C C . LEU A 1 182 ? -30.472 11.359 40.496 1.00 85.62 182 LEU A C 1
ATOM 1404 O O . LEU A 1 182 ? -30.629 10.684 39.481 1.00 85.62 182 LEU A O 1
ATOM 1408 N N . THR A 1 183 ? -31.281 11.244 41.552 1.00 87.94 183 THR A N 1
ATOM 1409 C CA . THR A 1 183 ? -32.373 10.264 41.585 1.00 87.94 183 THR A CA 1
ATOM 1410 C C . THR A 1 183 ? -33.425 10.577 40.533 1.00 87.94 183 THR A C 1
ATOM 1412 O O . THR A 1 183 ? -33.845 9.681 39.809 1.00 87.94 183 THR A O 1
ATOM 1415 N N . GLN A 1 184 ? -33.802 11.843 40.358 1.00 87.69 184 GLN A N 1
ATOM 1416 C CA . GLN A 1 184 ? -34.738 12.245 39.312 1.00 87.69 184 GLN A CA 1
ATOM 1417 C C . GLN A 1 184 ? -34.228 11.877 37.911 1.00 87.69 184 GLN A C 1
ATOM 1419 O O . GLN A 1 184 ? -34.995 11.362 37.094 1.00 87.69 184 GLN A O 1
ATOM 1424 N N . ALA A 1 185 ? -32.939 12.102 37.644 1.00 87.62 185 ALA A N 1
ATOM 1425 C CA . ALA A 1 185 ? -32.317 11.733 36.378 1.00 87.62 185 ALA A CA 1
ATOM 1426 C C . ALA A 1 185 ? -32.255 10.204 36.193 1.00 87.62 185 ALA A C 1
ATOM 1428 O O . ALA A 1 185 ? -32.570 9.710 35.111 1.00 87.62 185 ALA A O 1
ATOM 1429 N N . LEU A 1 186 ? -31.936 9.444 37.249 1.00 90.25 186 LEU A N 1
ATOM 1430 C CA . LEU A 1 186 ? -31.956 7.976 37.231 1.00 90.25 186 LEU A CA 1
ATOM 1431 C C . LEU A 1 186 ? -33.356 7.436 36.924 1.00 90.25 186 LEU A C 1
ATOM 1433 O O . LEU A 1 186 ? -33.497 6.591 36.045 1.00 90.25 186 LEU A O 1
ATOM 1437 N N . LEU A 1 187 ? -34.397 7.946 37.590 1.00 89.75 187 LEU A N 1
ATOM 1438 C CA . LEU A 1 187 ? -35.781 7.517 37.363 1.00 89.75 187 LEU A CA 1
ATOM 1439 C C . LEU A 1 187 ? -36.216 7.783 35.913 1.00 89.75 187 LEU A C 1
ATOM 1441 O O . LEU A 1 187 ? -36.756 6.885 35.272 1.00 89.75 187 LEU A O 1
ATOM 1445 N N . ARG A 1 188 ? -35.922 8.972 35.364 1.00 87.50 188 ARG A N 1
ATOM 1446 C CA . ARG A 1 188 ? -36.206 9.290 33.950 1.00 87.50 188 ARG A CA 1
ATOM 1447 C C . ARG A 1 188 ? -35.439 8.383 32.996 1.00 87.50 188 ARG A C 1
ATOM 1449 O O . ARG A 1 188 ? -36.018 7.870 32.043 1.00 87.50 188 ARG A O 1
ATOM 1456 N N . GLY A 1 189 ? -34.157 8.161 33.276 1.00 86.50 189 GLY A N 1
ATOM 1457 C CA . GLY A 1 189 ? -33.287 7.333 32.452 1.00 86.50 189 GLY A CA 1
ATOM 1458 C C . GLY A 1 189 ? -33.750 5.881 32.392 1.00 86.50 189 GLY A C 1
ATOM 1459 O O . GLY A 1 189 ? -33.806 5.315 31.302 1.00 86.50 189 GLY A O 1
ATOM 1460 N N . LEU A 1 190 ? -34.155 5.318 33.536 1.00 86.75 190 LEU A N 1
ATOM 1461 C CA . LEU A 1 190 ? -34.705 3.963 33.655 1.00 86.75 190 LEU A CA 1
ATOM 1462 C C . LEU A 1 190 ? -36.078 3.812 32.967 1.00 86.75 190 LEU A C 1
ATOM 1464 O O . LEU A 1 190 ? -36.438 2.722 32.523 1.00 86.75 190 LEU A O 1
ATOM 1468 N N . GLN A 1 191 ? -36.831 4.907 32.833 1.00 80.31 191 GLN A N 1
ATOM 1469 C CA . GLN A 1 191 ? -38.178 4.936 32.250 1.00 80.31 191 GLN A CA 1
ATOM 1470 C C . GLN A 1 191 ? -38.226 5.362 30.771 1.00 80.31 191 GLN A C 1
ATOM 1472 O O . GLN A 1 191 ? -39.316 5.474 30.215 1.00 80.31 191 GLN A O 1
ATOM 1477 N N . GLN A 1 192 ? -37.086 5.568 30.100 1.00 71.31 192 GLN A N 1
ATOM 1478 C CA . GLN A 1 192 ? -37.060 6.005 28.696 1.00 71.31 192 GLN A CA 1
ATOM 1479 C C . GLN A 1 192 ? -37.845 5.060 27.767 1.00 71.31 192 GLN A C 1
ATOM 1481 O O . GLN A 1 192 ? -37.570 3.859 27.774 1.00 71.31 192 GLN A O 1
ATOM 1486 N N . PRO A 1 193 ? -38.795 5.545 26.950 1.00 55.09 193 PRO A N 1
ATOM 1487 C CA . PRO A 1 193 ? -39.456 4.729 25.932 1.00 55.09 193 PRO A CA 1
ATOM 1488 C C . PRO A 1 193 ? -38.515 4.522 24.731 1.00 55.09 193 PRO A C 1
ATOM 1490 O O . PRO A 1 193 ? -38.019 5.505 24.187 1.00 55.09 193 PRO A O 1
ATOM 1493 N N . GLY A 1 194 ? -38.259 3.273 24.308 1.00 54.22 194 GLY A N 1
ATOM 1494 C CA . GLY A 1 194 ? -37.515 3.037 23.057 1.00 54.22 194 GLY A CA 1
ATOM 1495 C C . GLY A 1 194 ? -36.677 1.761 22.908 1.00 54.22 194 GLY A C 1
ATOM 1496 O O . GLY A 1 194 ? -36.223 1.509 21.798 1.00 54.22 194 GLY A O 1
ATOM 1497 N N . SER A 1 195 ? -36.474 0.942 23.945 1.00 52.06 195 SER A N 1
ATOM 1498 C CA . SER A 1 195 ? -35.754 -0.336 23.811 1.00 52.06 195 SER A CA 1
ATOM 1499 C C . SER A 1 195 ? -36.333 -1.433 24.709 1.00 52.06 195 SER A C 1
ATOM 1501 O O . SER A 1 195 ? -36.811 -1.161 25.816 1.00 52.06 195 SER A O 1
ATOM 1503 N N . ASP A 1 196 ? -36.285 -2.677 24.222 1.00 60.31 196 ASP A N 1
ATOM 1504 C CA . ASP A 1 196 ? -36.747 -3.879 24.936 1.00 60.31 196 ASP A CA 1
ATOM 1505 C C . ASP A 1 196 ? -35.857 -4.240 26.135 1.00 60.31 196 ASP A C 1
ATOM 1507 O O . ASP A 1 196 ? -36.292 -4.947 27.042 1.00 60.31 196 ASP A O 1
ATOM 1511 N N . ALA A 1 197 ? -34.636 -3.704 26.184 1.00 68.50 197 ALA A N 1
ATOM 1512 C CA . ALA A 1 197 ? -33.747 -3.743 27.337 1.00 68.50 197 ALA A CA 1
ATOM 1513 C C . ALA A 1 197 ? -32.966 -2.421 27.448 1.00 68.50 197 ALA A C 1
ATOM 1515 O O . ALA A 1 197 ? -32.613 -1.811 26.437 1.00 68.50 197 ALA A O 1
ATOM 1516 N N . LEU A 1 198 ? -32.709 -1.971 28.675 1.00 82.25 198 LEU A N 1
ATOM 1517 C CA . LEU A 1 198 ? -31.875 -0.808 28.986 1.00 82.25 198 LEU A CA 1
ATOM 1518 C C . LEU A 1 198 ? -30.646 -1.289 29.755 1.00 82.25 198 LEU A C 1
ATOM 1520 O O . LEU A 1 198 ? -30.795 -1.900 30.818 1.00 82.25 198 LEU A O 1
ATOM 1524 N N . ASN A 1 199 ? -29.446 -0.998 29.254 1.00 85.12 199 ASN A N 1
ATOM 1525 C CA . ASN A 1 199 ? -28.190 -1.331 29.930 1.00 85.12 199 ASN A CA 1
ATOM 1526 C C . ASN A 1 199 ? -27.554 -0.108 30.631 1.00 85.12 199 ASN A C 1
ATOM 1528 O O . ASN A 1 199 ? -28.027 1.027 30.523 1.00 85.12 199 ASN A O 1
ATOM 1532 N N . SER A 1 200 ? -26.480 -0.342 31.388 1.00 84.00 200 SER A N 1
ATOM 1533 C CA . SER A 1 200 ? -25.738 0.691 32.116 1.00 84.00 200 SER A CA 1
ATOM 1534 C C . SER A 1 200 ? -25.147 1.755 31.201 1.00 84.00 200 SER A C 1
ATOM 1536 O O . SER A 1 200 ? -25.171 2.933 31.554 1.00 84.00 200 SER A O 1
ATOM 1538 N N . THR A 1 201 ? -24.677 1.376 30.016 1.00 78.62 201 THR A N 1
ATOM 1539 C CA . THR A 1 201 ? -24.105 2.296 29.029 1.00 78.62 201 THR A CA 1
ATOM 1540 C C . THR A 1 201 ? -25.164 3.246 28.454 1.00 78.62 201 THR A C 1
ATOM 1542 O O . THR A 1 201 ? -24.905 4.445 28.303 1.00 78.62 201 THR A O 1
ATOM 1545 N N . ASP A 1 202 ? -26.374 2.750 28.190 1.00 82.19 202 ASP A N 1
ATOM 1546 C CA . ASP A 1 202 ? -27.509 3.549 27.716 1.00 82.19 202 ASP A CA 1
ATOM 1547 C C . ASP A 1 202 ? -27.956 4.547 28.787 1.00 82.19 202 ASP A C 1
ATOM 1549 O O . ASP A 1 202 ? -28.143 5.738 28.511 1.00 82.19 202 ASP A O 1
ATOM 1553 N N . LEU A 1 203 ? -28.065 4.077 30.036 1.00 86.06 203 LEU A N 1
ATOM 1554 C CA . LEU A 1 203 ? -28.405 4.924 31.175 1.00 86.06 203 LEU A CA 1
ATOM 1555 C C . LEU A 1 203 ? -27.348 6.016 31.380 1.00 86.06 203 LEU A C 1
ATOM 1557 O O . LEU A 1 203 ? -27.703 7.181 31.536 1.00 86.06 203 LEU A O 1
ATOM 1561 N N . LEU A 1 204 ? -26.058 5.679 31.326 1.00 83.25 204 LEU A N 1
ATOM 1562 C CA . LEU A 1 204 ? -24.973 6.657 31.437 1.00 83.25 204 LEU A CA 1
ATOM 1563 C C . LEU A 1 204 ? -25.018 7.696 30.313 1.00 83.25 204 LEU A C 1
ATOM 1565 O O . LEU A 1 204 ? -24.858 8.890 30.572 1.00 83.25 204 LEU A O 1
ATOM 1569 N N . SER A 1 205 ? -25.278 7.262 29.080 1.00 79.19 205 SER A N 1
ATOM 1570 C CA . SER A 1 205 ? -25.406 8.157 27.925 1.00 79.19 205 SER A CA 1
ATOM 1571 C C . SER A 1 205 ? -26.569 9.135 28.095 1.00 79.19 205 SER A C 1
ATOM 1573 O O . SER A 1 205 ? -26.443 10.316 27.769 1.00 79.19 205 SER A O 1
ATOM 1575 N N . PHE A 1 206 ? -27.690 8.672 28.654 1.00 84.81 206 PHE A N 1
ATOM 1576 C CA . PHE A 1 206 ? -28.813 9.534 29.008 1.00 84.81 206 PHE A CA 1
ATOM 1577 C C . PHE A 1 206 ? -28.464 10.512 30.130 1.00 84.81 206 PHE A C 1
ATOM 1579 O O . PHE A 1 206 ? -28.651 11.713 29.957 1.00 84.81 206 PHE A O 1
ATOM 1586 N N . LEU A 1 207 ? -27.917 10.023 31.247 1.00 84.31 207 LEU A N 1
ATOM 1587 C CA . LEU A 1 207 ? -27.582 10.853 32.406 1.00 84.31 207 LEU A CA 1
ATOM 1588 C C . LEU A 1 207 ? -26.585 11.960 32.048 1.00 84.31 207 LEU A C 1
ATOM 1590 O O . LEU A 1 207 ? -26.724 13.076 32.539 1.00 84.31 207 LEU A O 1
ATOM 1594 N N . ARG A 1 208 ? -25.616 11.681 31.163 1.00 79.81 208 ARG A N 1
ATOM 1595 C CA . ARG A 1 208 ? -24.674 12.689 30.649 1.00 79.81 208 ARG A CA 1
ATOM 1596 C C . ARG A 1 208 ? -25.377 13.824 29.907 1.00 79.81 208 ARG A C 1
ATOM 1598 O O . ARG A 1 208 ? -24.978 14.968 30.067 1.00 79.81 208 ARG A O 1
ATOM 1605 N N . ARG A 1 209 ? -26.397 13.516 29.100 1.00 80.06 209 ARG A N 1
ATOM 1606 C CA . ARG A 1 209 ? -27.178 14.536 28.380 1.00 80.06 209 ARG A CA 1
ATOM 1607 C C . ARG A 1 209 ? -28.096 15.303 29.326 1.00 80.06 209 ARG A C 1
ATOM 1609 O O . ARG A 1 209 ? -28.146 16.522 29.262 1.00 80.06 209 ARG A O 1
ATOM 1616 N N . GLU A 1 210 ? -28.785 14.590 30.210 1.00 81.38 210 GLU A N 1
ATOM 1617 C CA . GLU A 1 210 ? -29.773 15.168 31.127 1.00 81.38 210 GLU A CA 1
ATOM 1618 C C . GLU A 1 210 ? -29.128 16.086 32.178 1.00 81.38 210 GLU A C 1
ATOM 1620 O O . GLU A 1 210 ? -29.717 17.084 32.584 1.00 81.38 210 GLU A O 1
ATOM 1625 N N . LEU A 1 211 ? -27.909 15.757 32.621 1.00 79.50 211 LEU A N 1
ATOM 1626 C CA . LEU A 1 211 ? -27.174 16.503 33.646 1.00 79.50 211 LEU A CA 1
ATOM 1627 C C . LEU A 1 211 ? -26.035 17.364 33.073 1.00 79.50 211 LEU A C 1
ATOM 1629 O O . LEU A 1 211 ? -25.210 17.839 33.850 1.00 79.50 211 LEU A O 1
ATOM 1633 N N . ALA A 1 212 ? -25.981 17.587 31.753 1.00 73.44 212 ALA A N 1
ATOM 1634 C CA . ALA A 1 212 ? -24.924 18.381 31.114 1.00 73.44 212 ALA A CA 1
ATOM 1635 C C . ALA A 1 212 ? -24.849 19.819 31.664 1.00 73.44 212 ALA A C 1
ATOM 1637 O O . ALA A 1 212 ? -23.759 20.311 31.949 1.00 73.44 212 ALA A O 1
ATOM 1638 N N . ASP A 1 213 ? -26.012 20.442 31.883 1.00 69.50 213 ASP A N 1
ATOM 1639 C CA . ASP A 1 213 ? -26.146 21.821 32.382 1.00 69.50 213 ASP A CA 1
ATOM 1640 C C . ASP A 1 213 ? -26.528 21.887 33.874 1.00 69.50 213 ASP A C 1
ATOM 1642 O O . ASP A 1 213 ? -26.875 22.947 34.404 1.00 69.50 213 ASP A O 1
ATOM 1646 N N . ALA A 1 214 ? -26.516 20.750 34.578 1.00 67.44 214 ALA A N 1
ATOM 1647 C CA . ALA A 1 214 ? -26.895 20.709 35.983 1.00 67.44 214 ALA A CA 1
ATOM 1648 C C . ALA A 1 214 ? -25.746 21.215 36.882 1.00 67.44 214 ALA A C 1
ATOM 1650 O O . ALA A 1 214 ? -24.586 20.870 36.661 1.00 67.44 214 ALA A O 1
ATOM 1651 N N . PRO A 1 215 ? -26.042 21.940 37.980 1.00 62.38 215 PRO A N 1
ATOM 1652 C CA . PRO A 1 215 ? -25.023 22.359 38.953 1.00 62.38 215 PRO A CA 1
ATOM 1653 C C . PRO A 1 215 ? -24.367 21.179 39.695 1.00 62.38 215 PRO A C 1
ATOM 1655 O O . PRO A 1 215 ? -23.362 21.345 40.383 1.00 62.38 215 PRO A O 1
ATOM 1658 N N . GLN A 1 216 ? -24.935 19.977 39.578 1.00 66.56 216 GLN A N 1
ATOM 1659 C CA . GLN A 1 216 ? -24.375 18.745 40.113 1.00 66.56 216 GLN A CA 1
ATOM 1660 C C . GLN A 1 216 ? -23.554 18.044 39.026 1.00 66.56 216 GLN A C 1
ATOM 1662 O O . GLN A 1 216 ? -24.115 17.574 38.038 1.00 66.56 216 GLN A O 1
ATOM 1667 N N . LYS A 1 217 ? -22.238 17.915 39.229 1.00 66.81 217 LYS A N 1
ATOM 1668 C CA . LYS A 1 217 ? -21.370 17.173 38.307 1.00 66.81 217 LYS A CA 1
ATOM 1669 C C . LYS A 1 217 ? -21.520 15.673 38.535 1.00 66.81 217 LYS A C 1
ATOM 1671 O O . LYS A 1 217 ? -21.329 15.176 39.650 1.00 66.81 217 LYS A O 1
ATOM 1676 N N . LEU A 1 218 ? -21.842 14.955 37.465 1.00 73.31 218 LEU A N 1
ATOM 1677 C CA . LEU A 1 218 ? -21.930 13.501 37.471 1.00 73.31 218 LEU A CA 1
ATOM 1678 C C . LEU A 1 218 ? -20.535 12.885 37.344 1.00 73.31 218 LEU A C 1
ATOM 1680 O O . LEU A 1 218 ? -19.769 13.224 36.445 1.00 73.31 218 LEU A O 1
ATOM 1684 N N . MET A 1 219 ? -20.236 11.934 38.217 1.00 71.38 219 MET A N 1
ATOM 1685 C CA . MET A 1 219 ? -19.040 11.107 38.159 1.00 71.38 219 MET A CA 1
ATOM 1686 C C . MET A 1 219 ? -19.449 9.664 37.922 1.00 71.38 219 MET A C 1
ATOM 1688 O O . MET A 1 219 ? -20.345 9.152 38.586 1.00 71.38 219 MET A O 1
ATOM 1692 N N . PHE A 1 220 ? -18.798 8.989 36.985 1.00 74.69 220 PHE A N 1
ATOM 1693 C CA . PHE A 1 220 ? -19.054 7.579 36.732 1.00 74.69 220 PHE A CA 1
ATOM 1694 C C . PHE A 1 220 ? -17.783 6.870 36.267 1.00 74.69 220 PHE A C 1
ATOM 1696 O O . PHE A 1 220 ? -16.847 7.493 35.766 1.00 74.69 220 PHE A O 1
ATOM 1703 N N . GLN A 1 221 ? -17.768 5.552 36.422 1.00 69.69 221 GLN A N 1
ATOM 1704 C CA . GLN A 1 221 ? -16.732 4.669 35.898 1.00 69.69 221 GLN A CA 1
ATOM 1705 C C . GLN A 1 221 ? -17.382 3.355 35.494 1.00 69.69 221 GLN A C 1
ATOM 1707 O O . GLN A 1 221 ? -18.149 2.782 36.266 1.00 69.69 221 GLN A O 1
ATOM 1712 N N . GLU A 1 222 ? -17.060 2.876 34.299 1.00 68.94 222 GLU A N 1
ATOM 1713 C CA . GLU A 1 222 ? -17.530 1.593 33.789 1.00 68.94 222 GLU A CA 1
ATOM 1714 C C . GLU A 1 222 ? -16.322 0.734 33.394 1.00 68.94 222 GLU A C 1
ATOM 1716 O O . GLU A 1 222 ? -15.342 1.236 32.839 1.00 68.94 222 GLU A O 1
ATOM 1721 N N . SER A 1 223 ? -16.359 -0.554 33.718 1.00 65.69 223 SER A N 1
ATOM 1722 C CA . SER A 1 223 ? -15.361 -1.541 33.300 1.00 65.69 223 SER A CA 1
ATOM 1723 C C . SER A 1 223 ? -16.072 -2.825 32.896 1.00 65.69 223 SER A C 1
ATOM 1725 O O . SER A 1 223 ? -16.934 -3.260 33.647 1.00 65.69 223 SER A O 1
ATOM 1727 N N . GLY A 1 224 ? -15.698 -3.443 31.776 1.00 66.12 224 GLY A N 1
ATOM 1728 C CA . GLY A 1 224 ? -16.376 -4.639 31.257 1.00 66.12 224 GLY A CA 1
ATOM 1729 C C . GLY A 1 224 ? -17.493 -4.316 30.255 1.00 66.12 224 GLY A C 1
ATOM 1730 O O . GLY A 1 224 ? -17.486 -3.242 29.651 1.00 66.12 224 GLY A O 1
ATOM 1731 N N . GLY A 1 225 ? -18.408 -5.261 30.038 1.00 63.94 225 GLY A N 1
ATOM 1732 C CA . GLY A 1 225 ? -19.587 -5.097 29.184 1.00 63.94 225 GLY A CA 1
ATOM 1733 C C . GLY A 1 225 ? -20.699 -4.282 29.854 1.00 63.94 225 GLY A C 1
ATOM 1734 O O . GLY A 1 225 ? -20.749 -4.163 31.078 1.00 63.94 225 GLY A O 1
ATOM 1735 N N . GLY A 1 226 ? -21.609 -3.721 29.049 1.00 74.12 226 GLY A N 1
ATOM 1736 C CA . GLY A 1 226 ? -22.786 -3.015 29.562 1.00 74.12 226 GLY A CA 1
ATOM 1737 C C . GLY A 1 226 ? -23.676 -3.953 30.386 1.00 74.12 226 GLY A C 1
ATOM 1738 O O . GLY A 1 226 ? -24.087 -5.010 29.909 1.00 74.12 226 GLY A O 1
ATOM 1739 N N . ILE A 1 227 ? -23.982 -3.568 31.625 1.00 81.56 227 ILE A N 1
ATOM 1740 C CA . ILE A 1 227 ? -24.793 -4.354 32.558 1.00 81.56 227 ILE A CA 1
ATOM 1741 C C . ILE A 1 227 ? -26.266 -4.053 32.297 1.00 81.56 227 ILE A C 1
ATOM 1743 O O . ILE A 1 227 ? -26.693 -2.905 32.396 1.00 81.56 227 ILE A O 1
ATOM 1747 N N . GLU A 1 228 ? -27.069 -5.069 31.998 1.00 82.69 228 GLU A N 1
ATOM 1748 C CA . GLU A 1 228 ? -28.514 -4.904 31.843 1.00 82.69 228 GLU A CA 1
ATOM 1749 C C . GLU A 1 228 ? -29.138 -4.387 33.151 1.00 82.69 228 GLU A C 1
ATOM 1751 O O . GLU A 1 228 ? -28.886 -4.924 34.234 1.00 82.69 228 GLU A O 1
ATOM 1756 N N . LEU A 1 229 ? -29.951 -3.332 33.065 1.00 83.19 229 LEU A N 1
ATOM 1757 C CA . LEU A 1 229 ? -30.614 -2.681 34.197 1.00 83.19 229 LEU A CA 1
ATOM 1758 C C . LEU A 1 229 ? -32.112 -2.966 34.203 1.00 83.19 229 LEU A C 1
ATOM 1760 O O . LEU A 1 229 ? -32.644 -3.340 35.246 1.00 83.19 229 LEU A O 1
ATOM 1764 N N . VAL A 1 230 ? -32.768 -2.877 33.048 1.00 79.12 230 VAL A N 1
ATOM 1765 C CA . VAL A 1 230 ? -34.209 -3.112 32.880 1.00 79.12 230 VAL A CA 1
ATOM 1766 C C . VAL A 1 230 ? -34.434 -3.997 31.659 1.00 79.12 230 VAL A C 1
ATOM 1768 O O . VAL A 1 230 ? -33.857 -3.728 30.611 1.00 79.12 230 VAL A O 1
ATOM 1771 N N . SER A 1 231 ? -35.285 -5.016 31.797 1.00 65.50 231 SER A N 1
ATOM 1772 C CA . SER A 1 231 ? -35.689 -5.917 30.710 1.00 65.50 231 SER A CA 1
ATOM 1773 C C . SER A 1 231 ? -37.198 -5.823 30.539 1.00 65.50 231 SER A C 1
ATOM 1775 O O . SER A 1 231 ? -37.952 -6.190 31.440 1.00 65.50 231 SER A O 1
ATOM 1777 N N . ARG A 1 232 ? -37.665 -5.295 29.409 1.00 61.25 232 ARG A N 1
ATOM 1778 C CA . ARG A 1 232 ? -39.096 -5.109 29.112 1.00 61.25 232 ARG A CA 1
ATOM 1779 C C . ARG A 1 232 ? -39.699 -6.295 28.354 1.00 61.25 232 ARG A C 1
ATOM 1781 O O . ARG A 1 232 ? -40.913 -6.360 28.191 1.00 61.25 232 ARG A O 1
ATOM 1788 N N . SER A 1 233 ? -38.876 -7.274 27.978 1.00 46.00 233 SER A N 1
ATOM 1789 C CA . SER A 1 233 ? -39.254 -8.449 27.184 1.00 46.00 233 SER A CA 1
ATOM 1790 C C . SER A 1 233 ? -39.835 -9.629 27.984 1.00 46.00 233 SER A C 1
ATOM 1792 O O . SER A 1 233 ? -40.204 -10.638 27.390 1.00 46.00 233 SER A O 1
ATOM 1794 N N . ALA A 1 234 ? -40.013 -9.527 29.308 1.00 40.12 234 ALA A N 1
ATOM 1795 C CA . ALA A 1 234 ? -40.605 -10.615 30.102 1.00 40.12 234 ALA A CA 1
ATOM 1796 C C . ALA A 1 234 ? -42.149 -10.706 30.035 1.00 40.12 234 ALA A C 1
ATOM 1798 O O . ALA A 1 234 ? -42.720 -11.640 30.595 1.00 40.12 234 ALA A O 1
ATOM 1799 N N . LEU A 1 235 ? -42.842 -9.767 29.372 1.00 38.41 235 LEU A N 1
ATOM 1800 C CA . LEU A 1 235 ? -44.318 -9.716 29.348 1.00 38.41 235 LEU A CA 1
ATOM 1801 C C . LEU A 1 235 ? -44.967 -9.570 27.961 1.00 38.41 235 LEU A C 1
ATOM 1803 O O . LEU A 1 235 ? -46.191 -9.501 27.886 1.00 38.41 235 LEU A O 1
ATOM 1807 N N . ALA A 1 236 ? -44.209 -9.562 26.863 1.00 31.25 236 ALA A N 1
ATOM 1808 C CA . ALA A 1 236 ? -44.801 -9.418 25.532 1.00 31.25 236 ALA A CA 1
ATOM 1809 C C . ALA A 1 236 ? -43.961 -10.106 24.448 1.00 31.25 236 ALA A C 1
ATOM 1811 O O . ALA A 1 236 ? -43.197 -9.476 23.726 1.00 31.25 236 ALA A O 1
ATOM 1812 N N . HIS A 1 237 ? -44.125 -11.420 24.308 1.00 36.84 237 HIS A N 1
ATOM 1813 C CA . HIS A 1 237 ? -43.886 -12.073 23.025 1.00 36.84 237 HIS A CA 1
ATOM 1814 C C . HIS A 1 237 ? -45.169 -12.015 22.200 1.00 36.84 237 HIS A C 1
ATOM 1816 O O . HIS A 1 237 ? -46.059 -12.834 22.407 1.00 36.84 237 HIS A O 1
ATOM 1822 N N . SER A 1 238 ? -45.244 -11.056 21.279 1.00 30.56 238 SER A N 1
ATOM 1823 C CA . SER A 1 238 ? -45.795 -11.253 19.932 1.00 30.56 238 SER A CA 1
ATOM 1824 C C . SER A 1 238 ? -45.721 -9.943 19.149 1.00 30.56 238 SER A C 1
ATOM 1826 O O . SER A 1 238 ? -46.307 -8.943 19.557 1.00 30.56 238 SER A O 1
ATOM 1828 N N . ASP A 1 239 ? -45.056 -10.015 18.000 1.00 35.06 239 ASP A N 1
ATOM 1829 C CA . ASP A 1 239 ? -45.303 -9.199 16.813 1.00 35.06 239 ASP A CA 1
ATOM 1830 C C . ASP A 1 239 ? -45.039 -7.688 16.900 1.00 35.06 239 ASP A C 1
ATOM 1832 O O . ASP A 1 239 ? -45.946 -6.861 16.979 1.00 35.06 239 ASP A O 1
ATOM 1836 N N . ALA A 1 240 ? -43.775 -7.319 16.686 1.00 30.12 240 ALA A N 1
ATOM 1837 C CA . ALA A 1 240 ? -43.448 -6.086 15.980 1.00 30.12 240 ALA A CA 1
ATOM 1838 C C . ALA A 1 240 ? -42.353 -6.373 14.942 1.00 30.12 240 ALA A C 1
ATOM 1840 O O . ALA A 1 240 ? -41.279 -6.876 15.261 1.00 30.12 240 ALA A O 1
ATOM 1841 N N . ALA A 1 241 ? -42.664 -6.099 13.675 1.00 41.06 241 ALA A N 1
ATOM 1842 C CA . ALA A 1 241 ? -41.773 -6.283 12.538 1.00 41.06 241 ALA A CA 1
ATOM 1843 C C . ALA A 1 241 ? -40.461 -5.496 12.721 1.00 41.06 241 ALA A C 1
ATOM 1845 O O . ALA A 1 241 ? -40.479 -4.278 12.903 1.00 41.06 241 ALA A O 1
ATOM 1846 N N . ASN A 1 242 ? -39.330 -6.203 12.656 1.00 35.53 242 ASN A N 1
ATOM 1847 C CA . ASN A 1 242 ? -38.000 -5.672 12.948 1.00 35.53 242 ASN A CA 1
ATOM 1848 C C . ASN A 1 242 ? -37.354 -5.065 11.673 1.00 35.53 242 ASN A C 1
ATOM 1850 O O . ASN A 1 242 ? -37.345 -5.739 10.638 1.00 35.53 242 ASN A O 1
ATOM 1854 N N . PRO A 1 243 ? -36.792 -3.835 11.673 1.00 38.09 243 PRO A N 1
ATOM 1855 C CA . PRO A 1 243 ? -36.386 -3.166 10.429 1.00 38.09 243 PRO A CA 1
ATOM 1856 C C . PRO A 1 243 ? -35.052 -3.602 9.788 1.00 38.09 243 PRO A C 1
ATOM 1858 O O . PRO A 1 243 ? -34.672 -2.984 8.800 1.00 38.09 243 PRO A O 1
ATOM 1861 N N . ASN A 1 244 ? -34.310 -4.603 10.286 1.00 47.50 244 ASN A N 1
ATOM 1862 C CA . ASN A 1 244 ? -32.908 -4.815 9.861 1.00 47.50 244 ASN A CA 1
ATOM 1863 C C . ASN A 1 244 ? -32.501 -6.263 9.508 1.00 47.50 244 ASN A C 1
ATOM 1865 O O . ASN A 1 244 ? -31.373 -6.678 9.753 1.00 47.50 244 ASN A O 1
ATOM 1869 N N . THR A 1 245 ? -33.343 -7.023 8.810 1.00 50.97 245 THR A N 1
ATOM 1870 C CA . THR A 1 245 ? -33.004 -8.386 8.329 1.00 50.97 245 THR A CA 1
ATOM 1871 C C . THR A 1 245 ? -31.974 -8.447 7.182 1.00 50.97 245 THR A C 1
ATOM 1873 O O . THR A 1 245 ? -31.693 -9.526 6.652 1.00 50.97 245 THR A O 1
ATOM 1876 N N . ASN A 1 246 ? -31.379 -7.315 6.775 1.00 67.25 246 ASN A N 1
ATOM 1877 C CA . ASN A 1 246 ? -30.470 -7.248 5.621 1.00 67.25 246 ASN A CA 1
ATOM 1878 C C . ASN A 1 246 ? -29.105 -6.579 5.886 1.00 67.25 246 ASN A C 1
ATOM 1880 O O . ASN A 1 246 ? -28.406 -6.218 4.937 1.00 67.25 246 ASN A O 1
ATOM 1884 N N . PHE A 1 247 ? -28.699 -6.417 7.148 1.00 81.75 247 PHE A N 1
ATOM 1885 C CA . PHE A 1 247 ? -27.365 -5.917 7.497 1.00 81.75 247 PHE A CA 1
ATOM 1886 C C . PHE A 1 247 ? -26.333 -7.060 7.556 1.00 81.75 247 PHE A C 1
ATOM 1888 O O . PHE A 1 247 ? -26.585 -8.108 8.145 1.00 81.75 247 PHE A O 1
ATOM 1895 N N . CYS A 1 248 ? -25.161 -6.865 6.943 1.00 87.88 248 CYS A N 1
ATOM 1896 C CA . CYS A 1 248 ? -24.048 -7.818 6.993 1.00 87.88 248 CYS A CA 1
ATOM 1897 C C . CYS A 1 248 ? -22.993 -7.334 8.001 1.00 87.88 248 CYS A C 1
ATOM 1899 O O . CYS A 1 248 ? -22.322 -6.340 7.709 1.00 87.88 248 CYS A O 1
ATOM 1901 N N . PRO A 1 249 ? -22.772 -8.040 9.128 1.00 89.06 249 PRO A N 1
ATOM 1902 C CA . PRO A 1 249 ? -21.819 -7.607 10.153 1.00 89.06 249 PRO A CA 1
ATOM 1903 C C . PRO A 1 249 ? -20.349 -7.846 9.761 1.00 89.06 249 PRO A C 1
ATOM 1905 O O . PRO A 1 249 ? -19.436 -7.290 10.366 1.00 89.06 249 PRO A O 1
ATOM 1908 N N . TYR A 1 250 ? -20.095 -8.656 8.730 1.00 92.19 250 TYR A N 1
ATOM 1909 C CA . TYR A 1 250 ? -18.744 -8.997 8.283 1.00 92.19 250 TYR A CA 1
ATOM 1910 C C . TYR A 1 250 ? -18.263 -8.076 7.159 1.00 92.19 250 TYR A C 1
ATOM 1912 O O . TYR A 1 250 ? -18.946 -7.876 6.148 1.00 92.19 250 TYR A O 1
ATOM 1920 N N . LYS A 1 251 ? -17.045 -7.541 7.296 1.00 87.00 251 LYS A N 1
ATOM 1921 C CA . LYS A 1 251 ? -16.505 -6.519 6.379 1.00 87.00 251 LYS A CA 1
ATOM 1922 C C . LYS A 1 251 ? -15.894 -7.103 5.101 1.00 87.00 251 LYS A C 1
ATOM 1924 O O . LYS A 1 251 ? -15.810 -6.416 4.080 1.00 87.00 251 LYS A O 1
ATOM 1929 N N . GLY A 1 252 ? -15.548 -8.388 5.089 1.00 85.25 252 GLY A N 1
ATOM 1930 C CA . GLY A 1 252 ? -14.835 -9.000 3.970 1.00 85.25 252 GLY A CA 1
ATOM 1931 C C . GLY A 1 252 ? -13.352 -8.629 3.988 1.00 85.25 252 GLY A C 1
ATOM 1932 O O . GLY A 1 252 ? -12.696 -8.740 5.014 1.00 85.25 252 GLY A O 1
ATOM 1933 N N . LEU A 1 253 ? -12.822 -8.148 2.862 1.00 79.81 253 LEU A N 1
ATOM 1934 C CA . LEU A 1 253 ? -11.427 -7.687 2.769 1.00 79.81 253 LEU A CA 1
ATOM 1935 C C . LEU A 1 253 ? -11.225 -6.228 3.228 1.00 79.81 253 LEU A C 1
ATOM 1937 O O . LEU A 1 253 ? -10.135 -5.673 3.095 1.00 79.81 253 LEU A O 1
ATOM 1941 N N . GLU A 1 254 ? -12.276 -5.584 3.730 1.00 80.50 254 GLU A N 1
ATOM 1942 C CA . GLU A 1 254 ? -12.204 -4.261 4.348 1.00 80.50 254 GLU A CA 1
ATOM 1943 C C . GLU A 1 254 ? -11.732 -4.351 5.800 1.00 80.50 254 GLU A C 1
ATOM 1945 O O . GLU A 1 254 ? -11.985 -5.335 6.493 1.00 80.50 254 GLU A O 1
ATOM 1950 N N . PHE A 1 255 ? -11.068 -3.299 6.277 1.00 86.44 255 PHE A N 1
ATOM 1951 C CA . PHE A 1 255 ? -10.816 -3.135 7.704 1.00 86.44 255 PHE A CA 1
ATOM 1952 C C . PHE A 1 255 ? -12.062 -2.584 8.404 1.00 86.44 255 PHE A C 1
ATOM 1954 O O . PHE A 1 255 ? -12.840 -1.841 7.805 1.00 86.44 255 PHE A O 1
ATOM 1961 N N . PHE A 1 256 ? -12.211 -2.908 9.686 1.00 90.88 256 PHE A N 1
ATOM 1962 C CA . PHE A 1 256 ? -13.220 -2.286 10.537 1.00 90.88 256 PHE A CA 1
ATOM 1963 C C . PHE A 1 256 ? -12.831 -0.833 10.839 1.00 90.88 256 PHE A C 1
ATOM 1965 O O . PHE A 1 256 ? -11.664 -0.520 11.097 1.00 90.88 256 PHE A O 1
ATOM 1972 N N . THR A 1 257 ? -13.814 0.054 10.781 1.00 90.56 257 THR A N 1
ATOM 1973 C CA . THR A 1 257 ? -13.732 1.478 11.118 1.00 90.56 257 THR A CA 1
ATOM 1974 C C . THR A 1 257 ? -14.422 1.761 12.451 1.00 90.56 257 THR A C 1
ATOM 1976 O O . THR A 1 257 ? -15.021 0.876 13.047 1.00 90.56 257 THR A O 1
ATOM 1979 N N . GLU A 1 258 ? -14.369 2.997 12.939 1.00 87.44 258 GLU A N 1
ATOM 1980 C CA . GLU A 1 258 ? -15.043 3.372 14.192 1.00 87.44 258 GLU A CA 1
ATOM 1981 C C . GLU A 1 258 ? -16.568 3.208 14.133 1.00 87.44 258 GLU A C 1
ATOM 1983 O O . GLU A 1 258 ? -17.178 2.812 15.119 1.00 87.44 258 GLU A O 1
ATOM 1988 N N . ALA A 1 259 ? -17.180 3.436 12.965 1.00 84.94 259 ALA A N 1
ATOM 1989 C CA . ALA A 1 259 ? -18.604 3.163 12.748 1.00 84.94 259 ALA A CA 1
ATOM 1990 C C . ALA A 1 259 ? -18.934 1.664 12.851 1.00 84.94 259 ALA A C 1
ATOM 1992 O O . ALA A 1 259 ? -20.092 1.287 13.023 1.00 84.94 259 ALA A O 1
ATOM 1993 N N . ASP A 1 260 ? -17.905 0.821 12.746 1.00 89.12 260 ASP A N 1
ATOM 1994 C CA . ASP A 1 260 ? -18.020 -0.624 12.763 1.00 89.12 260 ASP A CA 1
ATOM 1995 C C . ASP A 1 260 ? -17.755 -1.243 14.150 1.00 89.12 260 ASP A C 1
ATOM 1997 O O . ASP A 1 260 ? -17.849 -2.457 14.326 1.00 89.12 260 ASP A O 1
ATOM 2001 N N . ALA A 1 261 ? -17.423 -0.418 15.145 1.00 86.12 261 ALA A N 1
ATOM 2002 C CA . ALA A 1 261 ? -17.035 -0.866 16.477 1.00 86.12 261 ALA A CA 1
ATOM 2003 C C . ALA A 1 261 ? -18.079 -1.722 17.221 1.00 86.12 261 ALA A C 1
ATOM 2005 O O . ALA A 1 261 ? -17.664 -2.687 17.862 1.00 86.12 261 ALA A O 1
ATOM 2006 N N . PRO A 1 262 ? -19.406 -1.471 17.127 1.00 80.69 262 PRO A N 1
ATOM 2007 C CA . PRO A 1 262 ? -20.400 -2.287 17.837 1.00 80.69 262 PRO A CA 1
ATOM 2008 C C . PRO A 1 262 ? -20.386 -3.775 17.467 1.00 80.69 262 PRO A C 1
ATOM 2010 O O . PRO A 1 262 ? -20.859 -4.605 18.233 1.00 80.69 262 PRO A O 1
ATOM 2013 N N . TYR A 1 263 ? -19.845 -4.109 16.298 1.00 85.50 263 TYR A N 1
ATOM 2014 C CA . TYR A 1 263 ? -19.749 -5.467 15.774 1.00 85.50 263 TYR A CA 1
ATOM 2015 C C . TYR A 1 263 ? -18.288 -5.889 15.541 1.00 85.50 263 TYR A C 1
ATOM 2017 O O . TYR A 1 263 ? -18.011 -6.870 14.850 1.00 85.50 263 TYR A O 1
ATOM 2025 N N . PHE A 1 264 ? -17.335 -5.162 16.131 1.00 91.06 264 PHE A N 1
ATOM 2026 C CA . PHE A 1 264 ? -15.931 -5.543 16.183 1.00 91.06 264 PHE A CA 1
ATOM 2027 C C . PHE A 1 264 ? -15.659 -6.343 17.464 1.00 91.06 264 PHE A C 1
ATOM 2029 O O . PHE A 1 264 ? -15.605 -5.792 18.560 1.00 91.06 264 PHE A O 1
ATOM 2036 N N . ALA A 1 265 ? -15.471 -7.654 17.311 1.00 88.38 265 ALA A N 1
ATOM 2037 C CA . ALA A 1 265 ? -15.348 -8.601 18.417 1.00 88.38 265 ALA A CA 1
ATOM 2038 C C . ALA A 1 265 ? -14.052 -9.424 18.368 1.00 88.38 265 ALA A C 1
ATOM 2040 O O . ALA A 1 265 ? -13.351 -9.467 17.353 1.00 88.38 265 ALA A O 1
ATOM 2041 N N . GLY A 1 266 ? -13.728 -10.090 19.480 1.00 86.25 266 GLY A N 1
ATOM 2042 C CA . GLY A 1 266 ? -12.579 -10.991 19.595 1.00 86.25 266 GLY A CA 1
ATOM 2043 C C . GLY A 1 266 ? -11.226 -10.292 19.720 1.00 86.25 266 GLY A C 1
ATOM 2044 O O . GLY A 1 266 ? -10.188 -10.927 19.569 1.00 86.25 266 GLY A O 1
ATOM 2045 N N . ARG A 1 267 ? -11.205 -8.977 19.950 1.00 92.00 267 ARG A N 1
ATOM 2046 C CA . ARG A 1 267 ? -9.977 -8.176 20.117 1.00 92.00 267 ARG A CA 1
ATOM 2047 C C . ARG A 1 267 ? -10.050 -7.236 21.319 1.00 92.00 267 ARG A C 1
ATOM 2049 O O . ARG A 1 267 ? -9.311 -6.251 21.379 1.00 92.00 267 ARG A O 1
ATOM 2056 N N . GLN A 1 268 ? -10.924 -7.537 22.277 1.00 86.19 268 GLN A N 1
ATOM 2057 C CA . GLN A 1 268 ? -11.108 -6.732 23.480 1.00 86.19 268 GLN A CA 1
ATOM 2058 C C . GLN A 1 268 ? -9.811 -6.687 24.303 1.00 86.19 268 GLN A C 1
ATOM 2060 O O . GLN A 1 268 ? -9.288 -5.603 24.513 1.00 86.19 268 GLN A O 1
ATOM 2065 N N . ALA A 1 269 ? -9.196 -7.832 24.623 1.00 86.19 269 ALA A N 1
ATOM 2066 C CA . ALA A 1 269 ? -7.946 -7.878 25.398 1.00 86.19 269 ALA A CA 1
ATOM 2067 C C . ALA A 1 269 ? -6.801 -7.050 24.774 1.00 86.19 269 ALA A C 1
ATOM 2069 O O . ALA A 1 269 ? -6.134 -6.282 25.463 1.00 86.19 269 ALA A O 1
ATOM 2070 N N . LEU A 1 270 ? -6.616 -7.138 23.451 1.00 91.62 270 LEU A N 1
ATOM 2071 C CA . LEU A 1 270 ? -5.628 -6.323 22.735 1.00 91.62 270 LEU A CA 1
ATOM 2072 C C . LEU A 1 270 ? -5.973 -4.824 22.777 1.00 91.62 270 LEU A C 1
ATOM 2074 O O . LEU A 1 270 ? -5.086 -3.985 22.901 1.00 91.62 270 LEU A O 1
ATOM 2078 N N . THR A 1 271 ? -7.256 -4.472 22.674 1.00 91.81 271 THR A N 1
ATOM 2079 C CA . THR A 1 271 ? -7.712 -3.077 22.798 1.00 91.81 271 THR A CA 1
ATOM 2080 C C . THR A 1 271 ? -7.404 -2.526 24.193 1.00 91.81 271 THR A C 1
ATOM 2082 O O . THR A 1 271 ? -6.968 -1.383 24.323 1.00 91.81 271 THR A O 1
ATOM 2085 N N . ASP A 1 272 ? -7.550 -3.351 25.226 1.00 86.00 272 ASP A N 1
ATOM 2086 C CA . ASP A 1 272 ? -7.270 -2.998 26.620 1.00 86.00 272 ASP A CA 1
ATOM 2087 C C . ASP A 1 272 ? -5.781 -2.740 26.841 1.00 86.00 272 ASP A C 1
ATOM 2089 O O . ASP A 1 272 ? -5.402 -1.735 27.445 1.00 86.00 272 ASP A O 1
ATOM 2093 N N . GLU A 1 273 ? -4.932 -3.613 26.297 1.00 89.94 273 GLU A N 1
ATOM 2094 C CA . GLU A 1 273 ? -3.480 -3.445 26.316 1.00 89.94 273 GLU A CA 1
ATOM 2095 C C . GLU A 1 273 ? -3.067 -2.128 25.642 1.00 89.94 273 GLU A C 1
ATOM 2097 O O . GLU A 1 273 ? -2.274 -1.364 26.196 1.00 89.94 273 GLU A O 1
ATOM 2102 N N . LEU A 1 274 ? -3.661 -1.810 24.488 1.00 93.75 274 LEU A N 1
ATOM 2103 C CA . LEU A 1 274 ? -3.398 -0.565 23.766 1.00 93.75 274 LEU A CA 1
ATOM 2104 C C . LEU A 1 274 ? -3.822 0.676 24.553 1.00 93.75 274 LEU A C 1
ATOM 2106 O O . LEU A 1 274 ? -3.068 1.648 24.610 1.00 93.75 274 LEU A O 1
ATOM 2110 N N . LEU A 1 275 ? -5.002 0.651 25.176 1.00 88.69 275 LEU A N 1
ATOM 2111 C CA . LEU A 1 275 ? -5.489 1.747 26.016 1.00 88.69 275 LEU A CA 1
ATOM 2112 C C . LEU A 1 275 ? -4.584 1.960 27.236 1.00 88.69 275 LEU A C 1
ATOM 2114 O O . LEU A 1 275 ? -4.257 3.101 27.567 1.00 88.69 275 LEU A O 1
ATOM 2118 N N . ASN A 1 276 ? -4.135 0.878 27.877 1.00 86.94 276 ASN A N 1
ATOM 2119 C CA . ASN A 1 276 ? -3.197 0.948 28.997 1.00 86.94 276 ASN A CA 1
ATOM 2120 C C . ASN A 1 276 ? -1.844 1.518 28.553 1.00 86.94 276 ASN A C 1
ATOM 2122 O O . ASN A 1 276 ? -1.331 2.446 29.179 1.00 86.94 276 ASN A O 1
ATOM 2126 N N . LYS A 1 277 ? -1.307 1.062 27.416 1.00 91.19 277 LYS A N 1
ATOM 2127 C CA . LYS A 1 277 ? -0.056 1.602 26.870 1.00 91.19 277 LYS A CA 1
ATOM 2128 C C . LYS A 1 277 ? -0.158 3.066 26.475 1.00 91.19 277 LYS A C 1
ATOM 2130 O O . LYS A 1 277 ? 0.789 3.813 26.722 1.00 91.19 277 LYS A O 1
ATOM 2135 N N . LEU A 1 278 ? -1.295 3.490 25.925 1.00 92.25 278 LEU A N 1
ATOM 2136 C CA . LEU A 1 278 ? -1.561 4.889 25.590 1.00 92.25 278 LEU A CA 1
ATOM 2137 C C . LEU A 1 278 ? -1.713 5.771 26.836 1.00 92.25 278 LEU A C 1
ATOM 2139 O O . LEU A 1 278 ? -1.405 6.963 26.779 1.00 92.25 278 LEU A O 1
ATOM 2143 N N . ARG A 1 279 ? -2.154 5.207 27.967 1.00 86.94 279 ARG A N 1
ATOM 2144 C CA . ARG A 1 279 ? -2.182 5.903 29.262 1.00 86.94 279 ARG A CA 1
ATOM 2145 C C . ARG A 1 279 ? -0.767 6.184 29.768 1.00 86.94 279 ARG A C 1
ATOM 2147 O O . ARG A 1 279 ? -0.491 7.301 30.189 1.00 86.94 279 ARG A O 1
ATOM 2154 N N . GLU A 1 280 ? 0.116 5.194 29.683 1.00 87.94 280 GLU A N 1
ATOM 2155 C CA . GLU A 1 280 ? 1.485 5.252 30.217 1.00 87.94 280 GLU A CA 1
ATOM 2156 C C . GLU A 1 280 ? 2.473 6.018 29.326 1.00 87.94 280 GLU A C 1
ATOM 2158 O O . GLU A 1 280 ? 3.423 6.612 29.829 1.00 87.94 280 GLU A O 1
ATOM 2163 N N . ASN A 1 281 ? 2.276 6.003 28.004 1.00 92.75 281 ASN A N 1
ATOM 2164 C CA . ASN A 1 281 ? 3.280 6.464 27.045 1.00 92.75 281 ASN A CA 1
ATOM 2165 C C . ASN A 1 281 ? 2.736 7.558 26.117 1.00 92.75 281 ASN A C 1
ATOM 2167 O O . ASN A 1 281 ? 1.550 7.604 25.781 1.00 92.75 281 ASN A O 1
ATOM 2171 N N . GLN A 1 282 ? 3.627 8.439 25.652 1.00 94.75 282 GLN A N 1
ATOM 2172 C CA . GLN A 1 282 ? 3.325 9.363 24.554 1.00 94.75 282 GLN A CA 1
ATOM 2173 C C . GLN A 1 282 ? 3.484 8.713 23.176 1.00 94.75 282 GLN A C 1
ATOM 2175 O O . GLN A 1 282 ? 2.919 9.198 22.207 1.00 94.75 282 GLN A O 1
ATOM 2180 N N . PHE A 1 283 ? 4.245 7.625 23.069 1.00 97.06 283 PHE A N 1
ATOM 2181 C CA . PHE A 1 283 ? 4.457 6.905 21.818 1.00 97.06 283 PHE A CA 1
ATOM 2182 C C . PHE A 1 283 ? 4.028 5.453 22.005 1.00 97.06 283 PHE A C 1
ATOM 2184 O O . PHE A 1 283 ? 4.539 4.791 22.904 1.00 97.06 283 PHE A O 1
ATOM 2191 N N . VAL A 1 284 ? 3.107 4.967 21.175 1.00 97.44 284 VAL A N 1
ATOM 2192 C CA . VAL A 1 284 ? 2.633 3.574 21.184 1.00 97.44 284 VAL A CA 1
ATOM 2193 C C . VAL A 1 284 ? 2.818 2.988 19.793 1.00 97.44 284 VAL A C 1
ATOM 2195 O O . VAL A 1 284 ? 2.456 3.622 18.805 1.00 97.44 284 VAL A O 1
ATOM 2198 N N . VAL A 1 285 ? 3.364 1.775 19.699 1.00 96.25 285 VAL A N 1
ATOM 2199 C CA . VAL A 1 285 ? 3.589 1.094 18.422 1.00 96.25 285 VAL A CA 1
ATOM 2200 C C . VAL A 1 285 ? 2.984 -0.306 18.405 1.00 96.25 285 VAL A C 1
ATOM 2202 O O . VAL A 1 285 ? 3.357 -1.178 19.185 1.00 96.25 285 VAL A O 1
ATOM 2205 N N . LEU A 1 286 ? 2.071 -0.529 17.464 1.00 96.56 286 LEU A N 1
ATOM 2206 C CA . LEU A 1 286 ? 1.446 -1.809 17.168 1.00 96.56 286 LEU A CA 1
ATOM 2207 C C . LEU A 1 286 ? 2.249 -2.524 16.084 1.00 96.56 286 LEU A C 1
ATOM 2209 O O . LEU A 1 286 ? 2.283 -2.082 14.933 1.00 96.56 286 LEU A O 1
ATOM 2213 N N . VAL A 1 287 ? 2.862 -3.655 16.429 1.00 93.69 287 VAL A N 1
ATOM 2214 C CA . VAL A 1 287 ? 3.712 -4.417 15.500 1.00 93.69 287 VAL A CA 1
ATOM 2215 C C . VAL A 1 287 ? 3.168 -5.825 15.329 1.00 93.69 287 VAL A C 1
ATOM 2217 O O . VAL A 1 287 ? 3.001 -6.547 16.304 1.00 93.69 287 VAL A O 1
ATOM 2220 N N . GLY A 1 288 ? 2.922 -6.254 14.092 1.00 89.62 288 GLY A N 1
ATOM 2221 C CA . GLY A 1 288 ? 2.457 -7.619 13.831 1.00 89.62 288 GLY A CA 1
ATOM 2222 C C . GLY A 1 288 ? 2.449 -8.000 12.356 1.00 89.62 288 GLY A C 1
ATOM 2223 O O . GLY A 1 288 ? 2.616 -7.148 11.479 1.00 89.62 288 GLY A O 1
ATOM 2224 N N . ALA A 1 289 ? 2.233 -9.283 12.068 1.00 82.69 289 ALA A N 1
ATOM 2225 C CA . ALA A 1 289 ? 2.218 -9.819 10.705 1.00 82.69 289 ALA A CA 1
ATOM 2226 C C . ALA A 1 289 ? 1.172 -9.137 9.798 1.00 82.69 289 ALA A C 1
ATOM 2228 O O . ALA A 1 289 ? 0.191 -8.548 10.264 1.00 82.69 289 ALA A O 1
ATOM 2229 N N . SER A 1 290 ? 1.374 -9.192 8.479 1.00 78.06 290 SER A N 1
ATOM 2230 C CA . SER A 1 290 ? 0.362 -8.733 7.517 1.00 78.06 290 SER A CA 1
ATOM 2231 C C . SER A 1 290 ? -0.951 -9.506 7.715 1.00 78.06 290 SER A C 1
ATOM 2233 O O . SER A 1 290 ? -0.929 -10.690 8.042 1.00 78.06 290 SER A O 1
ATOM 2235 N N . GLY A 1 291 ? -2.095 -8.829 7.598 1.00 77.62 291 GLY A N 1
ATOM 2236 C CA . GLY A 1 291 ? -3.405 -9.451 7.827 1.00 77.62 291 GLY A CA 1
ATOM 2237 C C . GLY A 1 291 ? -3.742 -9.789 9.289 1.00 77.62 291 GLY A C 1
ATOM 2238 O O . GLY A 1 291 ? -4.786 -10.373 9.539 1.00 77.62 291 GLY A O 1
ATOM 2239 N N . SER A 1 292 ? -2.938 -9.402 10.290 1.00 85.62 292 SER A N 1
ATOM 2240 C CA . SER A 1 292 ? -3.246 -9.693 11.708 1.00 85.62 292 SER A CA 1
ATOM 2241 C C . SER A 1 292 ? -4.357 -8.827 12.331 1.00 85.62 292 SER A C 1
ATOM 2243 O O . SER A 1 292 ? -4.708 -9.015 13.495 1.00 85.62 292 SER A O 1
ATOM 2245 N N . GLY A 1 293 ? -4.934 -7.887 11.574 1.00 87.94 293 GLY A N 1
ATOM 2246 C CA . GLY A 1 293 ? -6.020 -7.015 12.039 1.00 87.94 293 GLY A CA 1
ATOM 2247 C C . GLY A 1 293 ? -5.579 -5.679 12.651 1.00 87.94 293 GLY A C 1
ATOM 2248 O O . GLY A 1 293 ? -6.426 -4.975 13.189 1.00 87.94 293 GLY A O 1
ATOM 2249 N N . LYS A 1 294 ? -4.297 -5.289 12.529 1.00 91.81 294 LYS A N 1
ATOM 2250 C CA . LYS A 1 294 ? -3.740 -4.022 13.063 1.00 91.81 294 LYS A CA 1
ATOM 2251 C C . LYS A 1 294 ? -4.599 -2.793 12.747 1.00 91.81 294 LYS A C 1
ATOM 2253 O O . LYS A 1 294 ? -5.018 -2.083 13.650 1.00 91.81 294 LYS A O 1
ATOM 2258 N N . SER A 1 295 ? -4.917 -2.575 11.471 1.00 91.44 295 SER A N 1
ATOM 2259 C CA . SER A 1 295 ? -5.706 -1.418 11.035 1.00 91.44 295 SER A CA 1
ATOM 2260 C C . SER A 1 295 ? -7.151 -1.446 11.552 1.00 91.44 295 SER A C 1
ATOM 2262 O O . SER A 1 295 ? -7.728 -0.380 11.759 1.00 91.44 295 SER A O 1
ATOM 2264 N N . SER A 1 296 ? -7.717 -2.639 11.784 1.00 93.31 296 SER A N 1
ATOM 2265 C CA . SER A 1 296 ? -9.070 -2.808 12.340 1.00 93.31 296 SER A CA 1
ATOM 2266 C C . SER A 1 296 ? -9.092 -2.531 13.841 1.00 93.31 296 SER A C 1
ATOM 2268 O O . SER A 1 296 ? -9.882 -1.704 14.279 1.00 93.31 296 SER A O 1
ATOM 2270 N N . VAL A 1 297 ? -8.180 -3.133 14.620 1.00 95.44 297 VAL A N 1
ATOM 2271 C CA . VAL A 1 297 ? -8.098 -2.879 16.071 1.00 95.44 297 VAL A CA 1
ATOM 2272 C C . VAL A 1 297 ? -7.708 -1.436 16.374 1.00 95.44 297 VAL A C 1
ATOM 2274 O O . VAL A 1 297 ? -8.231 -0.854 17.314 1.00 95.44 297 VAL A O 1
ATOM 2277 N N . LEU A 1 298 ? -6.859 -0.821 15.544 1.00 96.12 298 LEU A N 1
ATOM 2278 C CA . LEU A 1 298 ? -6.518 0.592 15.669 1.00 96.12 298 LEU A CA 1
ATOM 2279 C C . LEU A 1 298 ? -7.770 1.473 15.566 1.00 96.12 298 LEU A C 1
ATOM 2281 O O . LEU A 1 298 ? -7.966 2.336 16.407 1.00 96.12 298 LEU A O 1
ATOM 2285 N N . ARG A 1 299 ? -8.628 1.256 14.562 1.00 95.25 299 ARG A N 1
ATOM 2286 C CA . ARG A 1 299 ? -9.805 2.105 14.308 1.00 95.25 299 ARG A CA 1
ATOM 2287 C C . ARG A 1 299 ? -11.001 1.713 15.172 1.00 95.25 299 ARG A C 1
ATOM 2289 O O . ARG A 1 299 ? -11.433 2.501 16.001 1.00 95.25 299 ARG A O 1
ATOM 2296 N N . ALA A 1 300 ? -11.518 0.504 14.975 1.00 94.06 300 ALA A N 1
ATOM 2297 C CA . ALA A 1 300 ? -12.746 0.025 15.606 1.00 94.06 300 ALA A CA 1
ATOM 2298 C C . ALA A 1 300 ? -12.573 -0.334 17.089 1.00 94.06 300 ALA A C 1
ATOM 2300 O O . ALA A 1 300 ? -13.550 -0.345 17.824 1.00 94.06 300 ALA A O 1
ATOM 2301 N N . GLY A 1 301 ? -11.343 -0.620 17.527 1.00 93.06 301 GLY A N 1
ATOM 2302 C CA . GLY A 1 301 ? -11.020 -0.832 18.938 1.00 93.06 301 GLY A CA 1
ATOM 2303 C C . GLY A 1 301 ? -10.527 0.454 19.598 1.00 93.06 301 GLY A C 1
ATOM 2304 O O . GLY A 1 301 ? -11.263 1.133 20.305 1.00 93.06 301 GLY A O 1
ATOM 2305 N N . LEU A 1 302 ? -9.260 0.797 19.360 1.00 95.06 302 LEU A N 1
ATOM 2306 C CA . LEU A 1 302 ? -8.554 1.840 20.101 1.00 95.06 302 LEU A CA 1
ATOM 2307 C C . LEU A 1 302 ? -9.147 3.240 19.889 1.00 95.06 302 LEU A C 1
ATOM 2309 O O . LEU A 1 302 ? -9.506 3.888 20.866 1.00 95.06 302 LEU A O 1
ATOM 2313 N N . LEU A 1 303 ? -9.246 3.725 18.645 1.00 94.88 303 LEU A N 1
ATOM 2314 C CA . LEU A 1 303 ? -9.726 5.091 18.385 1.00 94.88 303 LEU A CA 1
ATOM 2315 C C . LEU A 1 303 ? -11.191 5.277 18.783 1.00 94.88 303 LEU A C 1
ATOM 2317 O O . LEU A 1 303 ? -11.528 6.309 19.362 1.00 94.88 303 LEU A O 1
ATOM 2321 N N . TYR A 1 304 ? -12.026 4.265 18.548 1.00 91.75 304 TYR A N 1
ATOM 2322 C CA . TYR A 1 304 ? -13.408 4.254 19.017 1.00 91.75 304 TYR A CA 1
ATOM 2323 C C . TYR A 1 304 ? -13.499 4.427 20.543 1.00 91.75 304 TYR A C 1
ATOM 2325 O O . TYR A 1 304 ? -14.212 5.306 21.027 1.00 91.75 304 TYR A O 1
ATOM 2333 N N . GLU A 1 305 ? -12.731 3.651 21.315 1.00 85.31 305 GLU A N 1
ATOM 2334 C CA . GLU A 1 305 ? -12.747 3.737 22.782 1.00 85.31 305 GLU A CA 1
ATOM 2335 C C . GLU A 1 305 ? -12.143 5.041 23.322 1.00 85.31 305 GLU A C 1
ATOM 2337 O O . GLU A 1 305 ? -12.633 5.577 24.320 1.00 85.31 305 GLU A O 1
ATOM 2342 N N . VAL A 1 306 ? -11.137 5.597 22.639 1.00 88.06 306 VAL A N 1
ATOM 2343 C CA . VAL A 1 306 ? -10.594 6.934 22.937 1.00 88.06 306 VAL A CA 1
ATOM 2344 C C . VAL A 1 306 ? -11.675 8.002 22.734 1.00 88.06 306 VAL A C 1
ATOM 2346 O O . VAL A 1 306 ? -11.908 8.803 23.630 1.00 88.06 306 VAL A O 1
ATOM 2349 N N . ARG A 1 307 ? -12.421 7.987 21.620 1.00 87.31 307 ARG A N 1
ATOM 2350 C CA . ARG A 1 307 ? -13.491 8.979 21.390 1.00 87.31 307 ARG A CA 1
ATOM 2351 C C . ARG A 1 307 ? -14.641 8.884 22.388 1.00 87.31 307 ARG A C 1
ATOM 2353 O O . ARG A 1 307 ? -15.279 9.891 22.678 1.00 87.31 307 ARG A O 1
ATOM 2360 N N . ARG A 1 308 ? -14.929 7.693 22.920 1.00 79.44 308 ARG A N 1
ATOM 2361 C CA . ARG A 1 308 ? -15.983 7.519 23.936 1.00 79.44 308 ARG A CA 1
ATOM 2362 C C . ARG A 1 308 ? -15.604 8.100 25.297 1.00 79.44 308 ARG A C 1
ATOM 2364 O O . ARG A 1 308 ? -16.499 8.424 26.085 1.00 79.44 308 ARG A O 1
ATOM 2371 N N . GLY A 1 309 ? -14.309 8.162 25.615 1.00 69.62 309 GLY A N 1
ATOM 2372 C CA . GLY A 1 309 ? -13.814 8.651 26.905 1.00 69.62 309 GLY A CA 1
ATOM 2373 C C . GLY A 1 309 ? -14.212 7.799 28.116 1.00 69.62 309 GLY A C 1
ATOM 2374 O O . GLY A 1 309 ? -14.056 8.241 29.252 1.00 69.62 309 GLY A O 1
ATOM 2375 N N . LEU A 1 310 ? -14.759 6.592 27.910 1.00 57.59 310 LEU A N 1
ATOM 2376 C CA . LEU A 1 310 ? -15.279 5.741 28.993 1.00 57.59 310 LEU A CA 1
ATOM 2377 C C . LEU A 1 310 ? -14.178 4.933 29.681 1.00 57.59 310 LEU A C 1
ATOM 2379 O O . LEU A 1 310 ? -14.161 4.816 30.903 1.00 57.59 310 LEU A O 1
ATOM 2383 N N . ARG A 1 311 ? -13.247 4.390 28.891 1.00 64.62 311 ARG A N 1
ATOM 2384 C CA . ARG A 1 311 ? -12.168 3.503 29.364 1.00 64.62 311 ARG A CA 1
ATOM 2385 C C . ARG A 1 311 ? -10.858 4.244 29.626 1.00 64.62 311 ARG A C 1
ATOM 2387 O O . ARG A 1 311 ? -9.967 3.754 30.325 1.00 64.62 311 ARG A O 1
ATOM 2394 N N . LEU A 1 312 ? -10.752 5.448 29.075 1.00 72.50 312 LEU A N 1
ATOM 2395 C CA . LEU A 1 312 ? -9.655 6.380 29.274 1.00 72.50 312 LEU A CA 1
ATOM 2396 C C . LEU A 1 312 ? -10.269 7.751 29.582 1.00 72.50 312 LEU A C 1
ATOM 2398 O O . LEU A 1 312 ? -10.705 8.462 28.682 1.00 72.50 312 LEU A O 1
ATOM 2402 N N . SER A 1 313 ? -10.383 8.082 30.868 1.00 69.00 313 SER A N 1
ATOM 2403 C CA . SER A 1 313 ? -11.102 9.273 31.338 1.00 69.00 313 SER A CA 1
ATOM 2404 C C . SER A 1 313 ? -10.593 10.558 30.677 1.00 69.00 313 SER A C 1
ATOM 2406 O O . SER A 1 313 ? -9.386 10.793 30.628 1.00 69.00 313 SER A O 1
ATOM 2408 N N . GLY A 1 314 ? -11.518 11.388 30.184 1.00 71.25 314 GLY A N 1
ATOM 2409 C CA . GLY A 1 314 ? -11.219 12.664 29.525 1.00 71.25 314 GLY A CA 1
ATOM 2410 C C . GLY A 1 314 ? -10.682 12.538 28.096 1.00 71.25 314 GLY A C 1
ATOM 2411 O O . GLY A 1 314 ? -10.340 13.554 27.491 1.00 71.25 314 GLY A O 1
ATOM 2412 N N . SER A 1 315 ? -10.585 11.319 27.548 1.00 80.50 315 SER A N 1
ATOM 2413 C CA . SER A 1 315 ? -10.125 11.112 26.167 1.00 80.50 315 SER A CA 1
ATOM 2414 C C . SER A 1 315 ? -11.154 11.453 25.089 1.00 80.50 315 SER A C 1
ATOM 2416 O O . SER A 1 315 ? -10.775 11.710 23.951 1.00 80.50 315 SER A O 1
ATOM 2418 N N . ASP A 1 316 ? -12.423 11.600 25.466 1.00 79.75 316 ASP A N 1
ATOM 2419 C CA . ASP A 1 316 ? -13.499 12.139 24.629 1.00 79.75 316 ASP A CA 1
ATOM 2420 C C . ASP A 1 316 ? -13.249 13.589 24.188 1.00 79.75 316 ASP A C 1
ATOM 2422 O O . ASP A 1 316 ? -13.769 14.031 23.167 1.00 79.75 316 ASP A O 1
ATOM 2426 N N . GLN A 1 317 ? -12.413 14.319 24.929 1.00 84.81 317 GLN A N 1
ATOM 2427 C CA . GLN A 1 317 ? -12.015 15.690 24.608 1.00 84.81 317 GLN A CA 1
ATOM 2428 C C . GLN A 1 317 ? -10.736 15.753 23.759 1.00 84.81 317 GLN A C 1
ATOM 2430 O O . GLN A 1 317 ? -10.306 16.841 23.380 1.00 84.81 317 GLN A O 1
ATOM 2435 N N . TRP A 1 318 ? -10.078 14.620 23.493 1.00 91.94 318 TRP A N 1
ATOM 2436 C CA . TRP A 1 318 ? -8.809 14.596 22.767 1.00 91.94 318 TRP A CA 1
ATOM 2437 C C . TRP A 1 318 ? -9.022 14.834 21.275 1.00 91.94 318 TRP A C 1
ATOM 2439 O O . TRP A 1 318 ? -9.944 14.300 20.658 1.00 91.94 318 TRP A O 1
ATOM 2449 N N . GLN A 1 319 ? -8.111 15.583 20.662 1.00 93.31 319 GLN A N 1
ATOM 2450 C CA . GLN A 1 319 ? -8.119 15.781 19.220 1.00 93.31 319 GLN A CA 1
ATOM 2451 C C . GLN A 1 319 ? -7.363 14.638 18.539 1.00 93.31 319 GLN A C 1
ATOM 2453 O O . GLN A 1 319 ? -6.171 14.453 18.768 1.00 93.31 319 GLN A O 1
ATOM 2458 N N . ILE A 1 320 ? -8.039 13.879 17.676 1.00 93.88 320 ILE A N 1
ATOM 2459 C CA . ILE A 1 320 ? -7.435 12.764 16.934 1.00 93.88 320 ILE A CA 1
ATOM 2460 C C . ILE A 1 320 ? -7.125 13.209 15.500 1.00 93.88 320 ILE A C 1
ATOM 2462 O O . ILE A 1 320 ? -8.033 13.484 14.718 1.00 93.88 320 ILE A O 1
ATOM 2466 N N . CYS A 1 321 ? -5.842 13.228 15.144 1.00 93.06 321 CYS A N 1
ATOM 2467 C CA . CYS A 1 321 ? -5.325 13.522 13.810 1.00 93.06 321 CYS A CA 1
ATOM 2468 C C . CYS A 1 321 ? -4.915 12.218 13.106 1.00 93.06 321 CYS A C 1
ATOM 2470 O O . CYS A 1 321 ? -3.899 11.606 13.439 1.00 93.06 321 CYS A O 1
ATOM 2472 N N . GLY A 1 322 ? -5.691 11.790 12.109 1.00 87.94 322 GLY A N 1
ATOM 2473 C CA . GLY A 1 322 ? -5.449 10.555 11.353 1.00 87.94 322 GLY A CA 1
ATOM 2474 C C . GLY A 1 322 ? -6.608 9.558 11.449 1.00 87.94 322 GLY A C 1
ATOM 2475 O O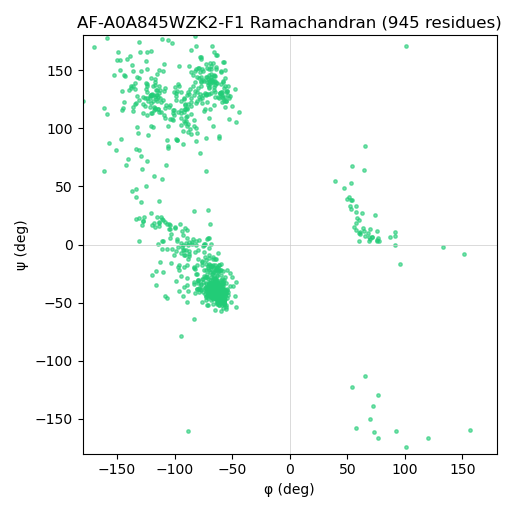 . GLY A 1 322 ? -7.698 9.935 11.880 1.00 87.94 322 GLY A O 1
ATOM 2476 N N . PRO A 1 323 ? -6.405 8.291 11.039 1.00 91.69 323 PRO A N 1
ATOM 2477 C CA . PRO A 1 323 ? -5.135 7.674 10.625 1.00 91.69 323 PRO A CA 1
ATOM 2478 C C . PRO A 1 323 ? -4.576 8.182 9.289 1.00 91.69 323 PRO A C 1
ATOM 2480 O O . PRO A 1 323 ? -5.324 8.307 8.322 1.00 91.69 323 PRO A O 1
ATOM 2483 N N . ILE A 1 324 ? -3.258 8.395 9.210 1.00 92.12 324 ILE A N 1
ATOM 2484 C CA . ILE A 1 324 ? -2.541 8.669 7.953 1.00 92.12 324 ILE A CA 1
ATOM 2485 C C . ILE A 1 324 ? -1.589 7.542 7.587 1.00 92.12 324 ILE A C 1
ATOM 2487 O O . ILE A 1 324 ? -1.022 6.898 8.464 1.00 92.12 324 ILE A O 1
ATOM 2491 N N . VAL A 1 325 ? -1.371 7.360 6.286 1.00 90.00 325 VAL A N 1
ATOM 2492 C CA . VAL A 1 325 ? -0.266 6.556 5.758 1.00 90.00 325 VAL A CA 1
ATOM 2493 C C . VAL A 1 325 ? 0.834 7.524 5.314 1.00 90.00 325 VAL A C 1
ATOM 2495 O O . VAL A 1 325 ? 0.573 8.314 4.405 1.00 90.00 325 VAL A O 1
ATOM 2498 N N . PRO A 1 326 ? 2.036 7.516 5.925 1.00 88.25 326 PRO A N 1
ATOM 2499 C CA . PRO A 1 326 ? 3.085 8.484 5.596 1.00 88.25 326 PRO A CA 1
ATOM 2500 C C . PRO A 1 326 ? 3.470 8.471 4.107 1.00 88.25 326 PRO A C 1
ATOM 2502 O O . PRO A 1 326 ? 3.411 9.510 3.452 1.00 88.25 326 PRO A O 1
ATOM 2505 N N . GLY A 1 327 ? 3.771 7.295 3.546 1.00 81.81 327 GLY A N 1
ATOM 2506 C CA . GLY A 1 327 ? 4.090 7.120 2.123 1.00 81.81 327 GLY A CA 1
ATOM 2507 C C . GLY A 1 327 ? 5.281 7.955 1.627 1.00 81.81 327 GLY A C 1
ATOM 2508 O O . GLY A 1 327 ? 6.123 8.393 2.406 1.00 81.81 327 GLY A O 1
ATOM 2509 N N . GLU A 1 328 ? 5.335 8.198 0.312 1.00 76.19 328 GLU A N 1
ATOM 2510 C CA . GLU A 1 328 ? 6.421 8.951 -0.348 1.00 76.19 328 GLU A CA 1
ATOM 2511 C C . GLU A 1 328 ? 6.410 10.459 -0.047 1.00 76.19 328 GLU A C 1
ATOM 2513 O O . GLU A 1 328 ? 7.408 11.146 -0.260 1.00 76.19 328 GLU A O 1
ATOM 2518 N N . ARG A 1 329 ? 5.274 10.991 0.424 1.00 83.12 329 ARG A N 1
ATOM 2519 C CA . ARG A 1 329 ? 5.071 12.424 0.693 1.00 83.12 329 ARG A CA 1
ATOM 2520 C C . ARG A 1 329 ? 4.541 12.643 2.114 1.00 83.12 329 ARG A C 1
ATOM 2522 O O . ARG A 1 329 ? 3.416 13.119 2.292 1.00 83.12 329 ARG A O 1
ATOM 2529 N N . PRO A 1 330 ? 5.335 12.306 3.144 1.00 89.94 330 PRO A N 1
ATOM 2530 C CA . PRO A 1 330 ? 4.847 12.221 4.517 1.00 89.94 330 PRO A CA 1
ATOM 2531 C C . PRO A 1 330 ? 4.383 13.572 5.079 1.00 89.94 330 PRO A C 1
ATOM 2533 O O . PRO A 1 330 ? 3.371 13.624 5.773 1.00 89.94 330 PRO A O 1
ATOM 2536 N N . PHE A 1 331 ? 5.030 14.681 4.705 1.00 90.69 331 PHE A N 1
ATOM 2537 C CA . PHE A 1 331 ? 4.589 16.025 5.096 1.00 90.69 331 PHE A CA 1
ATOM 2538 C C . PHE A 1 331 ? 3.282 16.460 4.422 1.00 90.69 331 PHE A C 1
ATOM 2540 O O . PHE A 1 331 ? 2.455 17.110 5.060 1.00 90.69 331 PHE A O 1
ATOM 2547 N N . GLU A 1 332 ? 3.042 16.078 3.160 1.00 87.38 332 GLU A N 1
ATOM 2548 C CA . GLU A 1 332 ? 1.769 16.380 2.489 1.00 87.38 332 GLU A CA 1
ATOM 2549 C C . GLU A 1 332 ? 0.599 15.635 3.140 1.00 87.38 332 GLU A C 1
ATOM 2551 O O . GLU A 1 332 ? -0.492 16.198 3.268 1.00 87.38 332 GLU A O 1
ATOM 2556 N N . ASN A 1 333 ? 0.842 14.387 3.553 1.00 88.44 333 ASN A N 1
ATOM 2557 C CA . ASN A 1 333 ? -0.134 13.534 4.224 1.00 88.44 333 ASN A CA 1
ATOM 2558 C C . ASN A 1 333 ? -0.383 13.975 5.672 1.00 88.44 333 ASN A C 1
ATOM 2560 O O . ASN A 1 333 ? -1.530 13.979 6.111 1.00 88.44 333 ASN A O 1
ATOM 2564 N N . LEU A 1 334 ? 0.656 14.422 6.386 1.00 91.94 334 LEU A N 1
ATOM 2565 C CA . LEU A 1 334 ? 0.514 15.033 7.709 1.00 91.94 334 LEU A CA 1
ATOM 2566 C C . LEU A 1 334 ? -0.300 16.325 7.637 1.00 91.94 334 LEU A C 1
ATOM 2568 O O . LEU A 1 334 ? -1.284 16.470 8.356 1.00 91.94 334 LEU A O 1
ATOM 2572 N N . ALA A 1 335 ? 0.039 17.229 6.715 1.00 89.19 335 ALA A N 1
ATOM 2573 C CA . ALA A 1 335 ? -0.690 18.481 6.544 1.00 89.19 335 ALA A CA 1
ATOM 2574 C C . ALA A 1 335 ? -2.189 18.264 6.295 1.00 89.19 335 ALA A C 1
ATOM 2576 O O . ALA A 1 335 ? -2.997 19.073 6.733 1.00 89.19 335 ALA A O 1
ATOM 2577 N N . ALA A 1 336 ? -2.573 17.172 5.624 1.00 86.06 336 ALA A N 1
ATOM 2578 C CA . ALA A 1 336 ? -3.969 16.863 5.327 1.00 86.06 336 ALA A CA 1
ATOM 2579 C C . ALA A 1 336 ? -4.822 16.557 6.573 1.00 86.06 336 ALA A C 1
ATOM 2581 O O . ALA A 1 336 ? -6.036 16.735 6.509 1.00 86.06 336 ALA A O 1
ATOM 2582 N N . VAL A 1 337 ? -4.216 16.123 7.686 1.00 88.94 337 VAL A N 1
ATOM 2583 C CA . VAL A 1 337 ? -4.932 15.777 8.933 1.00 88.94 337 VAL A CA 1
ATOM 2584 C C . VAL A 1 337 ? -4.763 16.790 10.061 1.00 88.94 337 VAL A C 1
ATOM 2586 O O . VAL A 1 337 ? -5.391 16.644 11.106 1.00 88.94 337 VAL A O 1
ATOM 2589 N N . LEU A 1 338 ? -3.944 17.821 9.846 1.00 88.50 338 LEU A N 1
ATOM 2590 C CA . LEU A 1 338 ? -3.791 18.960 10.756 1.00 88.50 338 LEU A CA 1
ATOM 2591 C C . LEU A 1 338 ? -4.730 20.133 10.398 1.00 88.50 338 LEU A C 1
ATOM 2593 O O . LEU A 1 338 ? -4.718 21.165 11.062 1.00 88.50 338 LEU A O 1
ATOM 2597 N N . VAL A 1 339 ? -5.541 20.006 9.343 1.00 82.38 339 VAL A N 1
ATOM 2598 C CA . VAL A 1 339 ? -6.533 21.025 8.958 1.00 82.38 339 VAL A CA 1
ATOM 2599 C C . VAL A 1 339 ? -7.749 20.953 9.878 1.00 82.38 339 VAL A C 1
ATOM 2601 O O . VAL A 1 339 ? -8.194 19.863 10.238 1.00 82.38 339 VAL A O 1
ATOM 2604 N N . ASN A 1 340 ? -8.339 22.105 10.203 1.00 71.81 340 ASN A N 1
ATOM 2605 C CA . ASN A 1 340 ? -9.602 22.141 10.929 1.00 71.81 340 ASN A CA 1
ATOM 2606 C C . ASN A 1 340 ? -10.753 21.630 10.035 1.00 71.81 340 ASN A C 1
ATOM 2608 O O . ASN A 1 340 ? -11.080 22.233 9.008 1.00 71.81 340 ASN A O 1
ATOM 2612 N N . LEU A 1 341 ? -11.368 20.513 10.433 1.00 65.00 341 LEU A N 1
ATOM 2613 C CA . LEU A 1 341 ? -12.460 19.869 9.700 1.00 65.00 341 LEU A CA 1
ATOM 2614 C C . LEU A 1 341 ? -13.801 20.608 9.811 1.00 65.00 341 LEU A C 1
ATOM 2616 O O . LEU A 1 341 ? -14.716 20.247 9.076 1.00 65.00 341 LEU A O 1
ATOM 2620 N N . ASP A 1 342 ? -13.913 21.649 10.637 1.00 64.62 342 ASP A N 1
ATOM 2621 C CA . ASP A 1 342 ? -15.127 22.468 10.761 1.00 64.62 342 ASP A CA 1
ATOM 2622 C C . ASP A 1 342 ? -15.124 23.696 9.827 1.00 64.62 342 ASP A C 1
ATOM 2624 O O . ASP A 1 342 ? -16.145 24.358 9.660 1.00 64.62 342 ASP A O 1
ATOM 2628 N N . ALA A 1 343 ? -13.998 23.999 9.169 1.00 66.12 343 ALA A N 1
ATOM 2629 C CA . ALA A 1 343 ? -13.873 25.140 8.252 1.00 66.12 343 ALA A CA 1
ATOM 2630 C C . ALA A 1 343 ? -14.524 24.880 6.875 1.00 66.12 343 ALA A C 1
ATOM 2632 O O . ALA A 1 343 ? -14.707 23.728 6.478 1.00 66.12 343 ALA A O 1
ATOM 2633 N N . GLU A 1 344 ? -14.825 25.921 6.091 1.00 73.44 344 GLU A N 1
ATOM 2634 C CA . GLU A 1 344 ? -15.296 25.766 4.700 1.00 73.44 344 GLU A CA 1
ATOM 2635 C C . GLU A 1 344 ? -14.209 25.189 3.769 1.00 73.44 344 GLU A C 1
ATOM 2637 O O . GLU A 1 344 ? -13.010 25.328 4.017 1.00 73.44 344 GLU A O 1
ATOM 2642 N N . GLN A 1 345 ? -14.610 24.553 2.662 1.00 72.62 345 GLN A N 1
ATOM 2643 C CA . GLN A 1 345 ? -13.710 23.818 1.755 1.00 72.62 345 GLN A CA 1
ATOM 2644 C C . GLN A 1 345 ? -12.550 24.675 1.194 1.00 72.62 345 GLN A C 1
ATOM 2646 O O . GLN A 1 345 ? -11.405 24.209 1.125 1.00 72.62 345 GLN A O 1
ATOM 2651 N N . ASP A 1 346 ? -12.809 25.938 0.849 1.00 70.94 346 ASP A N 1
ATOM 2652 C CA . ASP A 1 346 ? -11.790 26.860 0.323 1.00 70.94 346 ASP A CA 1
ATOM 2653 C C . ASP A 1 346 ? -10.791 27.290 1.410 1.00 70.94 346 ASP A C 1
ATOM 2655 O O . ASP A 1 346 ? -9.577 27.386 1.178 1.00 70.94 346 ASP A O 1
ATOM 2659 N N . GLN A 1 347 ? -11.279 27.454 2.642 1.00 71.88 347 GLN A N 1
ATOM 2660 C CA . GLN A 1 347 ? -10.447 27.735 3.809 1.00 71.88 347 GLN A CA 1
ATOM 2661 C C . GLN A 1 347 ? -9.578 26.530 4.177 1.00 71.88 347 GLN A C 1
ATOM 2663 O O . GLN A 1 347 ? -8.389 26.709 4.440 1.00 71.88 347 GLN A O 1
ATOM 2668 N N . ARG A 1 348 ? -10.112 25.301 4.108 1.00 75.44 348 ARG A N 1
ATOM 2669 C CA . ARG A 1 348 ? -9.335 24.064 4.317 1.00 75.44 348 ARG A CA 1
ATOM 2670 C C . ARG A 1 348 ? -8.190 23.938 3.324 1.00 75.44 348 ARG A C 1
ATOM 2672 O O . ARG A 1 348 ? -7.072 23.603 3.709 1.00 75.44 348 ARG A O 1
ATOM 2679 N N . THR A 1 349 ? -8.451 24.231 2.051 1.00 75.44 349 THR A N 1
ATOM 2680 C CA . THR A 1 349 ? -7.432 24.178 0.992 1.00 75.44 349 THR A CA 1
ATOM 2681 C C . THR A 1 349 ? -6.321 25.200 1.246 1.00 75.44 349 THR A C 1
ATOM 2683 O O . THR A 1 349 ? -5.138 24.864 1.180 1.00 75.44 349 THR A O 1
ATOM 2686 N N . THR A 1 350 ? -6.691 26.424 1.631 1.00 77.81 350 THR A N 1
ATOM 2687 C CA . THR A 1 350 ? -5.737 27.488 1.977 1.00 77.81 350 THR A CA 1
ATOM 2688 C C . THR A 1 350 ? -4.925 27.154 3.233 1.00 77.81 350 THR A C 1
ATOM 2690 O O . THR A 1 350 ? -3.706 27.319 3.242 1.00 77.81 350 THR A O 1
ATOM 2693 N N . GLN A 1 351 ? -5.571 26.646 4.288 1.00 78.38 351 GLN A N 1
ATOM 2694 C CA . GLN A 1 351 ? -4.900 26.199 5.513 1.00 78.38 351 GLN A CA 1
ATOM 2695 C C . GLN A 1 351 ? -3.919 25.064 5.230 1.00 78.38 351 GLN A C 1
ATOM 2697 O O . GLN A 1 351 ? -2.777 25.117 5.678 1.00 78.38 351 GLN A O 1
ATOM 2702 N N . ARG A 1 352 ? -4.329 24.075 4.430 1.00 81.38 352 ARG A N 1
ATOM 2703 C CA . ARG A 1 352 ? -3.470 22.956 4.039 1.00 81.38 352 ARG A CA 1
ATOM 2704 C C . ARG A 1 352 ? -2.202 23.431 3.334 1.00 81.38 352 ARG A C 1
ATOM 2706 O O . ARG A 1 352 ? -1.123 22.963 3.679 1.00 81.38 352 ARG A O 1
ATOM 2713 N N . LEU A 1 353 ? -2.316 24.364 2.386 1.00 80.25 353 LEU A N 1
ATOM 2714 C CA . LEU A 1 353 ? -1.158 24.926 1.680 1.00 80.25 353 LEU A CA 1
ATOM 2715 C C . LEU A 1 353 ? -0.215 25.679 2.629 1.00 80.25 353 LEU A C 1
ATOM 2717 O O . LEU A 1 353 ? 1.000 25.521 2.533 1.00 80.25 353 LEU A O 1
ATOM 2721 N N . ARG A 1 354 ? -0.759 26.448 3.582 1.00 82.25 354 ARG A N 1
ATOM 2722 C CA . ARG A 1 354 ? 0.044 27.143 4.605 1.00 82.25 354 ARG A CA 1
ATOM 2723 C C . ARG A 1 354 ? 0.790 26.165 5.511 1.00 82.25 354 ARG A C 1
ATOM 2725 O O . ARG A 1 354 ? 1.988 26.329 5.718 1.00 82.25 354 ARG A O 1
ATOM 2732 N N . ILE A 1 355 ? 0.106 25.128 5.995 1.00 83.75 355 ILE A N 1
ATOM 2733 C CA . ILE A 1 355 ? 0.711 24.075 6.821 1.00 83.75 355 ILE A CA 1
ATOM 2734 C C . ILE A 1 355 ? 1.811 23.350 6.036 1.00 83.75 355 ILE A C 1
ATOM 2736 O O . ILE A 1 355 ? 2.895 23.129 6.563 1.00 83.75 355 ILE A O 1
ATOM 2740 N N . GLN A 1 356 ? 1.579 23.031 4.758 1.00 81.38 356 GLN A N 1
ATOM 2741 C CA . GLN A 1 356 ? 2.595 22.409 3.904 1.00 81.38 356 GLN A CA 1
ATOM 2742 C C . GLN A 1 356 ? 3.843 23.283 3.742 1.00 81.38 356 GLN A C 1
ATOM 2744 O O . GLN A 1 356 ? 4.947 22.753 3.791 1.00 81.38 356 GLN A O 1
ATOM 2749 N N . GLN A 1 357 ? 3.686 24.601 3.582 1.00 81.12 357 GLN A N 1
ATOM 2750 C CA . GLN A 1 357 ? 4.821 25.528 3.512 1.00 81.12 357 GLN A CA 1
ATOM 2751 C C . GLN A 1 357 ? 5.595 25.589 4.835 1.00 81.12 357 GLN A C 1
ATOM 2753 O O . GLN A 1 357 ? 6.821 25.581 4.831 1.00 81.12 357 GLN A O 1
ATOM 2758 N N . GLN A 1 358 ? 4.898 25.608 5.974 1.00 83.19 358 GLN A N 1
ATOM 2759 C CA . GLN A 1 358 ? 5.538 25.639 7.295 1.00 83.19 358 GLN A CA 1
ATOM 2760 C C . GLN A 1 358 ? 6.268 24.328 7.622 1.00 83.19 358 GLN A C 1
ATOM 2762 O O . GLN A 1 358 ? 7.363 24.350 8.180 1.00 83.19 358 GLN A O 1
ATOM 2767 N N . LEU A 1 359 ? 5.724 23.191 7.180 1.00 81.25 359 LEU A N 1
ATOM 2768 C CA . LEU A 1 359 ? 6.352 21.869 7.267 1.00 81.25 359 LEU A CA 1
ATOM 2769 C C . LEU A 1 359 ? 7.544 21.673 6.304 1.00 81.25 359 LEU A C 1
ATOM 2771 O O . LEU A 1 359 ? 8.102 20.579 6.248 1.00 81.25 359 LEU A O 1
ATOM 2775 N N . GLN A 1 360 ? 7.952 22.713 5.570 1.00 75.69 360 GLN A N 1
ATOM 2776 C CA . GLN A 1 360 ? 9.187 22.764 4.774 1.00 75.69 360 GLN A CA 1
ATOM 2777 C C . GLN A 1 360 ? 10.241 23.730 5.357 1.00 75.69 360 GLN A C 1
ATOM 2779 O O . GLN A 1 360 ? 11.282 23.924 4.735 1.00 75.69 360 GLN A O 1
ATOM 2784 N N . GLY A 1 361 ? 9.976 24.353 6.515 1.00 75.81 361 GLY A N 1
ATOM 2785 C CA . GLY A 1 361 ? 10.897 25.285 7.181 1.00 75.81 361 GLY A CA 1
ATOM 2786 C C . GLY A 1 361 ? 11.990 24.614 8.027 1.00 75.81 361 GLY A C 1
ATOM 2787 O O . GLY A 1 361 ? 12.031 23.393 8.157 1.00 75.81 361 GLY A O 1
ATOM 2788 N N . ASP A 1 362 ? 12.855 25.427 8.645 1.00 74.31 362 ASP A N 1
ATOM 2789 C CA . ASP A 1 362 ? 14.077 24.954 9.321 1.00 74.31 362 ASP A CA 1
ATOM 2790 C C . ASP A 1 362 ? 13.839 24.206 10.657 1.00 74.31 362 ASP A C 1
ATOM 2792 O O . ASP A 1 362 ? 14.579 23.273 10.963 1.00 74.31 362 ASP A O 1
ATOM 2796 N N . ASP A 1 363 ? 12.809 24.553 11.451 1.00 87.00 363 ASP A N 1
ATOM 2797 C CA . ASP A 1 363 ? 12.463 23.856 12.716 1.00 87.00 363 ASP A CA 1
ATOM 2798 C C . ASP A 1 363 ? 11.008 23.352 12.718 1.00 87.00 363 ASP A C 1
ATOM 2800 O O . ASP A 1 363 ? 10.114 23.863 13.403 1.00 87.00 363 ASP A O 1
ATOM 2804 N N . THR A 1 364 ? 10.766 22.310 11.923 1.00 92.12 364 THR A N 1
ATOM 2805 C CA . THR A 1 364 ? 9.452 21.655 11.801 1.00 92.12 364 THR A CA 1
ATOM 2806 C C . THR A 1 364 ? 8.974 21.002 13.102 1.00 92.12 364 THR A C 1
ATOM 2808 O O . THR A 1 364 ? 7.767 20.893 13.323 1.00 92.12 364 THR A O 1
ATOM 2811 N N . ALA A 1 365 ? 9.885 20.578 13.985 1.00 92.56 365 ALA A N 1
ATOM 2812 C CA . ALA A 1 365 ? 9.541 19.984 15.276 1.00 92.56 365 ALA A CA 1
ATOM 2813 C C . ALA A 1 365 ? 8.987 21.029 16.255 1.00 92.56 365 ALA A C 1
ATOM 2815 O O . ALA A 1 365 ? 7.992 20.765 16.932 1.00 92.56 365 ALA A O 1
ATOM 2816 N N . ALA A 1 366 ? 9.610 22.213 16.333 1.00 92.62 366 ALA A N 1
ATOM 2817 C CA . ALA A 1 366 ? 9.072 23.326 17.115 1.00 92.62 366 ALA A CA 1
ATOM 2818 C C . ALA A 1 366 ? 7.715 23.768 16.584 1.00 92.62 366 ALA A C 1
ATOM 2820 O O . ALA A 1 366 ? 6.790 23.939 17.370 1.00 92.62 366 ALA A O 1
ATOM 2821 N N . TRP A 1 367 ? 7.585 23.894 15.263 1.00 92.94 367 TRP A N 1
ATOM 2822 C CA . TRP A 1 367 ? 6.320 24.276 14.649 1.00 92.94 367 TRP A CA 1
ATOM 2823 C C . TRP A 1 367 ? 5.184 23.311 15.017 1.00 92.94 367 TRP A C 1
ATOM 2825 O O . TRP A 1 367 ? 4.132 23.754 15.476 1.00 92.94 367 TRP A O 1
ATOM 2835 N N . LEU A 1 368 ? 5.406 21.996 14.884 1.00 93.62 368 LEU A N 1
ATOM 2836 C CA . LEU A 1 368 ? 4.390 20.996 15.221 1.00 93.62 368 LEU A CA 1
ATOM 2837 C C . LEU A 1 368 ? 4.040 21.030 16.717 1.00 93.62 368 LEU A C 1
ATOM 2839 O O . LEU A 1 368 ? 2.870 20.905 17.068 1.00 93.62 368 LEU A O 1
ATOM 2843 N N . ALA A 1 369 ? 5.027 21.236 17.595 1.00 94.25 369 ALA A N 1
ATOM 2844 C CA . ALA A 1 369 ? 4.783 21.391 19.027 1.00 94.25 369 ALA A CA 1
ATOM 2845 C C . ALA A 1 369 ? 3.933 22.635 19.334 1.00 94.25 369 ALA A C 1
ATOM 2847 O O . ALA A 1 369 ? 2.961 22.527 20.074 1.00 94.25 369 ALA A O 1
ATOM 2848 N N . THR A 1 370 ? 4.237 23.785 18.723 1.00 92.94 370 THR A N 1
ATOM 2849 C CA . THR A 1 370 ? 3.438 25.011 18.871 1.00 92.94 370 THR A CA 1
ATOM 2850 C C . THR A 1 370 ? 2.004 24.801 18.396 1.00 92.94 370 THR A C 1
ATOM 2852 O O . THR A 1 370 ? 1.073 25.137 19.119 1.00 92.94 370 THR A O 1
ATOM 2855 N N . TRP A 1 371 ? 1.810 24.168 17.235 1.00 92.25 371 TRP A N 1
ATOM 2856 C CA . TRP A 1 371 ? 0.474 23.854 16.721 1.00 92.25 371 TRP A CA 1
ATOM 2857 C C . TRP A 1 371 ? -0.328 22.963 17.688 1.00 92.25 371 TRP A C 1
ATOM 2859 O O . TRP A 1 371 ? -1.519 23.180 17.906 1.00 92.25 371 TRP A O 1
ATOM 2869 N N . VAL A 1 372 ? 0.324 21.974 18.314 1.00 94.25 372 VAL A N 1
ATOM 2870 C CA . VAL A 1 372 ? -0.300 21.118 19.339 1.00 94.25 372 VAL A CA 1
ATOM 2871 C C . VAL A 1 372 ? -0.665 21.923 20.593 1.00 94.25 372 VAL A C 1
ATOM 2873 O O . VAL A 1 372 ? -1.749 21.736 21.154 1.00 94.25 372 VAL A O 1
ATOM 2876 N N . GLU A 1 373 ? 0.206 22.827 21.040 1.00 93.06 373 GLU A N 1
ATOM 2877 C CA . GLU A 1 373 ? -0.062 23.682 22.201 1.00 93.06 373 GLU A CA 1
ATOM 2878 C C . GLU A 1 373 ? -1.223 24.654 21.954 1.00 93.06 373 GLU A C 1
ATOM 2880 O O . GLU A 1 373 ? -2.048 24.843 22.846 1.00 93.06 373 GLU A O 1
ATOM 2885 N N . GLU A 1 374 ? -1.365 25.169 20.730 1.00 90.94 374 GLU A N 1
ATOM 2886 C CA . GLU A 1 374 ? -2.473 26.039 20.307 1.00 90.94 374 GLU A CA 1
ATOM 2887 C C . GLU A 1 374 ? -3.838 25.327 20.246 1.00 90.94 374 GLU A C 1
ATOM 2889 O O . GLU A 1 374 ? -4.879 25.988 20.265 1.00 90.94 374 GLU A O 1
ATOM 2894 N N . SER A 1 375 ? -3.873 23.990 20.194 1.00 88.38 375 SER A N 1
ATOM 2895 C CA . SER A 1 375 ? -5.133 23.236 20.221 1.00 88.38 375 SER A CA 1
ATOM 2896 C C . SER A 1 375 ? -5.897 23.444 21.537 1.00 88.38 375 SER A C 1
ATOM 2898 O O . SER A 1 375 ? -5.319 23.399 22.621 1.00 88.38 375 SER A O 1
ATOM 2900 N N . ALA A 1 376 ? -7.222 23.591 21.481 1.00 88.06 376 ALA A N 1
ATOM 2901 C CA . ALA A 1 376 ? -8.054 23.656 22.687 1.00 88.06 376 ALA A CA 1
ATOM 2902 C C . ALA A 1 376 ? -8.198 22.296 23.404 1.00 88.06 376 ALA A C 1
ATOM 2904 O O . ALA A 1 376 ? -8.604 22.251 24.565 1.00 88.06 376 ALA A O 1
ATOM 2905 N N . ALA A 1 377 ? -7.877 21.185 22.731 1.00 88.75 377 ALA A N 1
ATOM 2906 C CA . ALA A 1 377 ? -7.990 19.847 23.303 1.00 88.75 377 ALA A CA 1
ATOM 2907 C C . ALA A 1 377 ? -6.907 19.604 24.371 1.00 88.75 377 ALA A C 1
ATOM 2909 O O . ALA A 1 377 ? -5.769 20.021 24.174 1.00 88.75 377 ALA A O 1
ATOM 2910 N N . PRO A 1 378 ? -7.182 18.875 25.468 1.00 89.75 378 PRO A N 1
ATOM 2911 C CA . PRO A 1 378 ? -6.183 18.583 26.500 1.00 89.75 378 PRO A CA 1
ATOM 2912 C C . PRO A 1 378 ? -5.057 17.651 26.025 1.00 89.75 378 PRO A C 1
ATOM 2914 O O . PRO A 1 378 ? -4.001 17.604 26.654 1.00 89.75 378 PRO A O 1
ATOM 2917 N N . GLN A 1 379 ? -5.273 16.898 24.942 1.00 94.12 379 GLN A N 1
ATOM 2918 C CA . GLN A 1 379 ? -4.277 16.063 24.267 1.00 94.12 379 GLN A CA 1
ATOM 2919 C C . GLN A 1 379 ? -4.561 16.026 22.762 1.00 94.12 379 GLN A C 1
ATOM 2921 O O . GLN A 1 379 ? -5.719 16.080 22.338 1.00 94.12 379 GLN A O 1
ATOM 2926 N N . VAL A 1 380 ? -3.503 15.861 21.970 1.00 96.00 380 VAL A N 1
ATOM 2927 C CA . VAL A 1 380 ? -3.560 15.628 20.524 1.00 96.00 380 VAL A CA 1
ATOM 2928 C C . VAL A 1 380 ? -2.957 14.259 20.219 1.00 96.00 380 VAL A C 1
ATOM 2930 O O . VAL A 1 380 ? -1.825 13.976 20.604 1.00 96.00 380 VAL A O 1
ATOM 2933 N N . VAL A 1 381 ? -3.693 13.408 19.505 1.00 96.75 381 VAL A N 1
ATOM 2934 C CA . VAL A 1 381 ? -3.269 12.060 19.110 1.00 96.75 381 VAL A CA 1
ATOM 2935 C C . VAL A 1 381 ? -3.010 12.015 17.607 1.00 96.75 381 VAL A C 1
ATOM 2937 O O . VAL A 1 381 ? -3.949 12.076 16.818 1.00 96.75 381 VAL A O 1
ATOM 2940 N N . LEU A 1 382 ? -1.753 11.855 17.198 1.00 97.50 382 LEU A N 1
ATOM 2941 C CA . LEU A 1 382 ? -1.367 11.619 15.807 1.00 97.50 382 LEU A CA 1
ATOM 2942 C C . LEU A 1 382 ? -1.291 10.116 15.522 1.00 97.50 382 LEU A C 1
ATOM 2944 O O . LEU A 1 382 ? -0.558 9.385 16.188 1.00 97.50 382 LEU A O 1
ATOM 2948 N N . VAL A 1 383 ? -2.011 9.653 14.503 1.00 97.62 383 VAL A N 1
ATOM 2949 C CA . VAL A 1 383 ? -2.111 8.227 14.171 1.00 97.62 383 VAL A CA 1
ATOM 2950 C C . VAL A 1 383 ? -1.457 7.937 12.819 1.00 97.62 383 VAL A C 1
ATOM 2952 O O . VAL A 1 383 ? -1.959 8.361 11.778 1.00 97.62 383 VAL A O 1
ATOM 2955 N N . LEU A 1 384 ? -0.360 7.177 12.832 1.00 96.56 384 LEU A N 1
ATOM 2956 C CA . LEU A 1 384 ? 0.388 6.722 11.657 1.00 96.56 384 LEU A CA 1
ATOM 2957 C C . LEU A 1 384 ? 0.111 5.229 11.416 1.00 96.56 384 LEU A C 1
ATOM 2959 O O . LEU A 1 384 ? 0.655 4.366 12.102 1.00 96.56 384 LEU A O 1
ATOM 2963 N N . ASP A 1 385 ? -0.739 4.910 10.446 1.00 94.38 385 ASP A N 1
ATOM 2964 C CA . ASP A 1 385 ? -1.011 3.531 10.026 1.00 94.38 385 ASP A CA 1
ATOM 2965 C C . ASP A 1 385 ? -0.155 3.159 8.807 1.00 94.38 385 ASP A C 1
ATOM 2967 O O . ASP A 1 385 ? 0.237 4.029 8.031 1.00 94.38 385 ASP A O 1
ATOM 2971 N N . GLN A 1 386 ? 0.138 1.869 8.634 1.00 89.88 386 GLN A N 1
ATOM 2972 C CA . GLN A 1 386 ? 1.087 1.370 7.627 1.00 89.88 386 GLN A CA 1
ATOM 2973 C C . GLN A 1 386 ? 2.401 2.170 7.632 1.00 89.88 386 GLN A C 1
ATOM 2975 O O . GLN A 1 386 ? 2.873 2.646 6.599 1.00 89.88 386 GLN A O 1
ATOM 2980 N N . PHE A 1 387 ? 2.983 2.377 8.812 1.00 92.94 387 PHE A N 1
ATOM 2981 C CA . PHE A 1 387 ? 4.179 3.205 8.963 1.00 92.94 387 PHE A CA 1
ATOM 2982 C C . PHE A 1 387 ? 5.390 2.659 8.198 1.00 92.94 387 PHE A C 1
ATOM 2984 O O . PHE A 1 387 ? 6.257 3.439 7.814 1.00 92.94 387 PHE A O 1
ATOM 2991 N N . GLU A 1 388 ? 5.414 1.362 7.872 1.00 87.56 388 GLU A N 1
ATOM 2992 C CA . GLU A 1 388 ? 6.402 0.773 6.964 1.00 87.56 388 GLU A CA 1
ATOM 2993 C C . GLU A 1 388 ? 6.523 1.503 5.615 1.00 87.56 388 GLU A C 1
ATOM 2995 O O . GLU A 1 388 ? 7.583 1.474 4.988 1.00 87.56 388 GLU A O 1
ATOM 3000 N N . GLU A 1 389 ? 5.470 2.204 5.187 1.00 83.81 389 GLU A N 1
ATOM 3001 C CA . GLU A 1 389 ? 5.421 2.931 3.919 1.00 83.81 389 GLU A CA 1
ATOM 3002 C C . GLU A 1 389 ? 6.428 4.080 3.837 1.00 83.81 389 GLU A C 1
ATOM 3004 O O . GLU A 1 389 ? 6.828 4.479 2.743 1.00 83.81 389 GLU A O 1
ATOM 3009 N N . ILE A 1 390 ? 6.906 4.574 4.983 1.00 87.50 390 ILE A N 1
ATOM 3010 C CA . ILE A 1 390 ? 7.991 5.556 5.016 1.00 87.50 390 ILE A CA 1
ATOM 3011 C C . ILE A 1 390 ? 9.336 4.954 4.576 1.00 87.50 390 ILE A C 1
ATOM 3013 O O . ILE A 1 390 ? 10.228 5.685 4.152 1.00 87.50 390 ILE A O 1
ATOM 3017 N N . PHE A 1 391 ? 9.506 3.632 4.684 1.00 83.56 391 PHE A N 1
ATOM 3018 C CA . PHE A 1 391 ? 10.722 2.923 4.279 1.00 83.56 391 PHE A CA 1
ATOM 3019 C C . PHE A 1 391 ? 10.589 2.338 2.874 1.00 83.56 391 PHE A C 1
ATOM 3021 O O . PHE A 1 391 ? 11.539 2.402 2.095 1.00 83.56 391 PHE A O 1
ATOM 3028 N N . THR A 1 392 ? 9.422 1.789 2.521 1.00 72.88 392 THR A N 1
ATOM 3029 C CA . THR A 1 392 ? 9.195 1.220 1.180 1.00 72.88 392 THR A CA 1
ATOM 3030 C C . THR A 1 392 ? 9.150 2.293 0.092 1.00 72.88 392 THR A C 1
ATOM 3032 O O . THR A 1 392 ? 9.588 2.029 -1.027 1.00 72.88 392 THR A O 1
ATOM 3035 N N . GLY A 1 393 ? 8.701 3.512 0.419 1.00 67.50 393 GLY A N 1
ATOM 3036 C CA . GLY A 1 393 ? 8.649 4.648 -0.507 1.00 67.50 393 GLY A CA 1
ATOM 3037 C C . GLY A 1 393 ? 10.011 5.239 -0.898 1.00 67.50 393 GLY A C 1
ATOM 3038 O O . GLY A 1 393 ? 10.079 6.066 -1.803 1.00 67.50 393 GLY A O 1
ATOM 3039 N N . LEU A 1 394 ? 11.117 4.833 -0.260 1.00 70.50 394 LEU A N 1
ATOM 3040 C CA . LEU A 1 394 ? 12.455 5.332 -0.607 1.00 70.50 394 LEU A CA 1
ATOM 3041 C C . LEU A 1 394 ? 12.911 4.864 -1.999 1.00 70.50 394 LEU A C 1
ATOM 3043 O O . LEU A 1 394 ? 13.592 5.607 -2.717 1.00 70.50 394 LEU A O 1
ATOM 3047 N N . GLY A 1 395 ? 12.501 3.657 -2.396 1.00 64.38 395 GLY A N 1
ATOM 3048 C CA . GLY A 1 395 ? 13.061 2.956 -3.547 1.00 64.38 395 GLY A CA 1
ATOM 3049 C C . GLY A 1 395 ? 14.435 2.346 -3.246 1.00 64.38 395 GLY A C 1
ATOM 3050 O O . GLY A 1 395 ? 14.849 2.230 -2.093 1.00 64.38 395 GLY A O 1
ATOM 3051 N N . GLU A 1 396 ? 15.149 1.922 -4.287 1.00 59.91 396 GLU A N 1
ATOM 3052 C CA . GLU A 1 396 ? 16.477 1.311 -4.135 1.00 59.91 396 GLU A CA 1
ATOM 3053 C C . GLU A 1 396 ? 17.592 2.372 -4.037 1.00 59.91 396 GLU A C 1
ATOM 3055 O O . GLU A 1 396 ? 17.526 3.394 -4.732 1.00 59.91 396 GLU A O 1
ATOM 3060 N N . PRO A 1 397 ? 18.658 2.123 -3.247 1.00 65.44 397 PRO A N 1
ATOM 3061 C CA . PRO A 1 397 ? 19.832 2.991 -3.207 1.00 65.44 397 PRO A CA 1
ATOM 3062 C C . PRO A 1 397 ? 20.392 3.268 -4.610 1.00 65.44 397 PRO A C 1
ATOM 3064 O O . PRO A 1 397 ? 20.649 2.348 -5.388 1.00 65.44 397 PRO A O 1
ATOM 3067 N N . GLY A 1 398 ? 20.587 4.548 -4.936 1.00 59.53 398 GLY A N 1
ATOM 3068 C CA . GLY A 1 398 ? 21.069 4.997 -6.248 1.00 59.53 398 GLY A CA 1
ATOM 3069 C C . GLY A 1 398 ? 19.979 5.317 -7.284 1.00 59.53 398 GLY A C 1
ATOM 3070 O O . GLY A 1 398 ? 20.318 5.721 -8.398 1.00 59.53 398 GLY A O 1
ATOM 3071 N N . GLN A 1 399 ? 18.689 5.172 -6.949 1.00 61.09 399 GLN A N 1
ATOM 3072 C CA . GLN A 1 399 ? 17.583 5.723 -7.749 1.00 61.09 399 GLN A CA 1
ATOM 3073 C C . GLN A 1 399 ? 17.511 7.252 -7.641 1.00 61.09 399 GLN A C 1
ATOM 3075 O O . GLN A 1 399 ? 17.885 7.841 -6.622 1.00 61.09 399 GLN A O 1
ATOM 3080 N N . LYS A 1 400 ? 17.002 7.928 -8.680 1.00 58.09 400 LYS A N 1
ATOM 3081 C CA . LYS A 1 400 ? 16.884 9.391 -8.658 1.00 58.09 400 LYS A CA 1
ATOM 3082 C C . LYS A 1 400 ? 15.890 9.833 -7.584 1.00 58.09 400 LYS A C 1
ATOM 3084 O O . LYS A 1 400 ? 14.772 9.325 -7.481 1.00 58.09 400 LYS A O 1
ATOM 3089 N N . GLY A 1 401 ? 16.317 10.795 -6.771 1.00 71.75 401 GLY A N 1
ATOM 3090 C CA . GLY A 1 401 ? 15.550 11.268 -5.623 1.00 71.75 401 GLY A CA 1
ATOM 3091 C C . GLY A 1 401 ? 15.582 10.326 -4.418 1.00 71.75 401 GLY A C 1
ATOM 3092 O O . GLY A 1 401 ? 14.890 10.623 -3.456 1.00 71.75 401 GLY A O 1
ATOM 3093 N N . TYR A 1 402 ? 16.365 9.234 -4.429 1.00 77.44 402 TYR A N 1
ATOM 3094 C CA . TYR A 1 402 ? 16.540 8.379 -3.247 1.00 77.44 402 TYR A CA 1
ATOM 3095 C C . TYR A 1 402 ? 17.072 9.189 -2.063 1.00 77.44 402 TYR A C 1
ATOM 3097 O O . TYR A 1 402 ? 16.448 9.186 -1.009 1.00 77.44 402 TYR A O 1
ATOM 3105 N N . ASP A 1 403 ? 18.160 9.942 -2.260 1.00 82.81 403 ASP A N 1
ATOM 3106 C CA . ASP A 1 403 ? 18.747 10.770 -1.197 1.00 82.81 403 ASP A CA 1
ATOM 3107 C C . ASP A 1 403 ? 17.749 11.827 -0.716 1.00 82.81 403 ASP A C 1
ATOM 3109 O O . ASP A 1 403 ? 17.505 11.940 0.476 1.00 82.81 403 ASP A O 1
ATOM 3113 N N . GLN A 1 404 ? 17.047 12.495 -1.637 1.00 84.56 404 GLN A N 1
ATOM 3114 C CA . GLN A 1 404 ? 16.004 13.465 -1.289 1.00 84.56 404 GLN A CA 1
ATOM 3115 C C . GLN A 1 404 ? 14.849 12.833 -0.493 1.00 84.56 404 GLN A C 1
ATOM 3117 O O . GLN A 1 404 ? 14.383 13.416 0.484 1.00 84.56 404 GLN A O 1
ATOM 3122 N N . ARG A 1 405 ? 14.366 11.648 -0.889 1.00 85.06 405 ARG A N 1
ATOM 3123 C CA . ARG A 1 405 ? 13.314 10.915 -0.165 1.00 85.06 405 ARG A CA 1
ATOM 3124 C C . ARG A 1 405 ? 13.814 10.437 1.196 1.00 85.06 405 ARG A C 1
ATOM 3126 O O . ARG A 1 405 ? 13.062 10.503 2.163 1.00 85.06 405 ARG A O 1
ATOM 3133 N N . LYS A 1 406 ? 15.079 10.018 1.289 1.00 88.00 406 LYS A N 1
ATOM 3134 C CA . LYS A 1 406 ? 15.730 9.617 2.540 1.00 88.00 406 LYS A CA 1
ATOM 3135 C C . LYS A 1 406 ? 15.892 10.800 3.493 1.00 88.00 406 LYS A C 1
ATOM 3137 O O . LYS A 1 406 ? 15.563 10.684 4.670 1.00 88.00 406 LYS A O 1
ATOM 3142 N N . ASP A 1 407 ? 16.303 11.954 2.984 1.00 89.06 407 ASP A N 1
ATOM 3143 C CA . ASP A 1 407 ? 16.375 13.196 3.751 1.00 89.06 407 ASP A CA 1
ATOM 3144 C C . ASP A 1 407 ? 14.978 13.651 4.190 1.00 89.06 407 ASP A C 1
ATOM 3146 O O . ASP A 1 407 ? 14.782 14.006 5.349 1.00 89.06 407 ASP A O 1
ATOM 3150 N N . THR A 1 408 ? 13.973 13.533 3.315 1.00 89.38 408 THR A N 1
ATOM 3151 C CA . THR A 1 408 ? 12.565 13.822 3.646 1.00 89.38 408 THR A CA 1
ATOM 3152 C C . THR A 1 408 ? 12.034 12.890 4.739 1.00 89.38 408 THR A C 1
ATOM 3154 O O . THR A 1 408 ? 11.364 13.349 5.663 1.00 89.38 408 THR A O 1
ATOM 3157 N N . GLN A 1 409 ? 12.349 11.592 4.677 1.00 91.19 409 GLN A N 1
ATOM 3158 C CA . GLN A 1 409 ? 12.023 10.624 5.727 1.00 91.19 409 GLN A CA 1
ATOM 3159 C C . GLN A 1 409 ? 12.657 11.039 7.057 1.00 91.19 409 GLN A C 1
ATOM 3161 O O . GLN A 1 409 ? 11.961 11.109 8.070 1.00 91.19 409 GLN A O 1
ATOM 3166 N N . ARG A 1 410 ? 13.967 11.313 7.066 1.00 91.06 410 ARG A N 1
ATOM 3167 C CA . ARG A 1 410 ? 14.690 11.719 8.279 1.00 91.06 410 ARG A CA 1
ATOM 3168 C C . ARG A 1 410 ? 14.108 13.002 8.864 1.00 91.06 410 ARG A C 1
ATOM 3170 O O . ARG A 1 410 ? 13.850 13.047 10.063 1.00 91.06 410 ARG A O 1
ATOM 3177 N N . ALA A 1 411 ? 13.832 13.998 8.025 1.00 91.31 411 ALA A N 1
ATOM 3178 C CA . ALA A 1 411 ? 13.207 15.250 8.434 1.00 91.31 411 ALA A CA 1
ATOM 3179 C C . ALA A 1 411 ? 11.806 15.029 9.026 1.00 91.31 411 ALA A C 1
ATOM 3181 O O . ALA A 1 411 ? 11.475 15.614 10.054 1.00 91.31 411 ALA A O 1
ATOM 3182 N N . PHE A 1 412 ? 10.991 14.154 8.431 1.00 93.81 412 PHE A N 1
ATOM 3183 C CA . PHE A 1 412 ? 9.664 13.829 8.955 1.00 93.81 412 PHE A CA 1
ATOM 3184 C C . PHE A 1 412 ? 9.727 13.142 10.324 1.00 93.81 412 PHE A C 1
ATOM 3186 O O . PHE A 1 412 ? 8.994 13.512 11.242 1.00 93.81 412 PHE A O 1
ATOM 3193 N N . LEU A 1 413 ? 10.624 12.164 10.486 1.00 93.94 413 LEU A N 1
ATOM 3194 C CA . LEU A 1 413 ? 10.820 11.487 11.768 1.00 93.94 413 LEU A CA 1
ATOM 3195 C C . LEU A 1 413 ? 11.350 12.457 12.829 1.00 93.94 413 LEU A C 1
ATOM 3197 O O . LEU A 1 413 ? 10.841 12.461 13.948 1.00 93.94 413 LEU A O 1
ATOM 3201 N N . ALA A 1 414 ? 12.294 13.330 12.469 1.00 93.19 414 ALA A N 1
ATOM 3202 C CA . ALA A 1 414 ? 12.792 14.381 13.350 1.00 93.19 414 ALA A CA 1
ATOM 3203 C C . ALA A 1 414 ? 11.687 15.374 13.754 1.00 93.19 414 ALA A C 1
ATOM 3205 O O . ALA A 1 414 ? 11.609 15.751 14.921 1.00 93.19 414 ALA A O 1
ATOM 3206 N N . CYS A 1 415 ? 10.791 15.742 12.832 1.00 94.75 415 CYS A N 1
ATOM 3207 C CA . CYS A 1 415 ? 9.633 16.597 13.104 1.00 94.75 415 CYS A CA 1
ATOM 3208 C C . CYS A 1 415 ? 8.706 15.973 14.161 1.00 94.75 415 CYS A C 1
ATOM 3210 O O . CYS A 1 415 ? 8.471 16.566 15.214 1.00 94.75 415 CYS A O 1
ATOM 3212 N N . VAL A 1 416 ? 8.217 14.753 13.913 1.00 95.12 416 VAL A N 1
ATOM 3213 C CA . VAL A 1 416 ? 7.228 14.084 14.778 1.00 95.12 416 VAL A CA 1
ATOM 3214 C C . VAL A 1 416 ? 7.835 13.714 16.133 1.00 95.12 416 VAL A C 1
ATOM 3216 O O . VAL A 1 416 ? 7.250 13.986 17.183 1.00 95.12 416 VAL A O 1
ATOM 3219 N N . LEU A 1 417 ? 9.022 13.103 16.134 1.00 94.81 417 LEU A N 1
ATOM 3220 C CA . LEU A 1 417 ? 9.676 12.651 17.364 1.00 94.81 417 LEU A CA 1
ATOM 3221 C C . LEU A 1 417 ? 10.281 13.813 18.156 1.00 94.81 417 LEU A C 1
ATOM 3223 O O . LEU A 1 417 ? 10.326 13.747 19.383 1.00 94.81 417 LEU A O 1
ATOM 3227 N N . GLY A 1 418 ? 10.710 14.880 17.479 1.00 94.50 418 GLY A N 1
ATOM 3228 C CA . GLY A 1 418 ? 11.141 16.120 18.116 1.00 94.50 418 GLY A CA 1
ATOM 3229 C C . GLY A 1 418 ? 9.982 16.849 18.795 1.00 94.50 418 GLY A C 1
ATOM 3230 O O . GLY A 1 418 ? 10.138 17.306 19.926 1.00 94.50 418 GLY A O 1
ATOM 3231 N N . ALA A 1 419 ? 8.800 16.889 18.172 1.00 95.31 419 ALA A N 1
ATOM 3232 C CA . ALA A 1 419 ? 7.604 17.469 18.784 1.00 95.31 419 ALA A CA 1
ATOM 3233 C C . ALA A 1 419 ? 7.187 16.728 20.066 1.00 95.31 419 ALA A C 1
ATOM 3235 O O . ALA A 1 419 ? 6.852 17.373 21.056 1.00 95.31 419 ALA A O 1
ATOM 3236 N N . LEU A 1 420 ? 7.309 15.392 20.100 1.00 95.19 420 LEU A N 1
ATOM 3237 C CA . LEU A 1 420 ? 7.067 14.5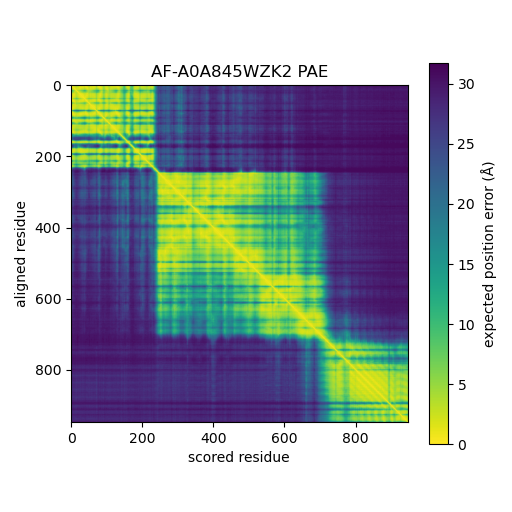92 21.312 1.00 95.19 420 LEU A CA 1
ATOM 3238 C C . LEU A 1 420 ? 7.957 14.991 22.498 1.00 95.19 420 LEU A C 1
ATOM 3240 O O . LEU A 1 420 ? 7.537 14.857 23.641 1.00 95.19 420 LEU A O 1
ATOM 3244 N N . VAL A 1 421 ? 9.186 15.454 22.242 1.00 93.62 421 VAL A N 1
ATOM 3245 C CA . VAL A 1 421 ? 10.094 15.941 23.298 1.00 93.62 421 VAL A CA 1
ATOM 3246 C C . VAL A 1 421 ? 9.695 17.337 23.770 1.00 93.62 421 VAL A C 1
ATOM 3248 O O . VAL A 1 421 ? 9.864 17.661 24.941 1.00 93.62 421 VAL A O 1
ATOM 3251 N N . LYS A 1 422 ? 9.192 18.174 22.857 1.00 94.88 422 LYS A N 1
ATOM 3252 C CA . LYS A 1 422 ? 8.883 19.583 23.126 1.00 94.88 422 LYS A CA 1
ATOM 3253 C C . LYS A 1 422 ? 7.537 19.786 23.830 1.00 94.88 422 LYS A C 1
ATOM 3255 O O . LYS A 1 422 ? 7.392 20.795 24.509 1.00 94.88 422 LYS A O 1
ATOM 3260 N N . THR A 1 423 ? 6.578 18.866 23.693 1.00 94.69 423 THR A N 1
ATOM 3261 C CA . THR A 1 423 ? 5.270 18.970 24.360 1.00 94.69 423 THR A CA 1
ATOM 3262 C C . THR A 1 423 ? 4.766 17.628 24.918 1.00 94.69 423 THR A C 1
ATOM 3264 O O . THR A 1 423 ? 4.747 16.625 24.196 1.00 94.69 423 THR A O 1
ATOM 3267 N N . PRO A 1 424 ? 4.285 17.583 26.181 1.00 93.56 424 PRO A N 1
ATOM 3268 C CA . PRO A 1 424 ? 3.637 16.404 26.760 1.00 93.56 424 PRO A CA 1
ATOM 3269 C C . PRO A 1 424 ? 2.215 16.166 26.216 1.00 93.56 424 PRO A C 1
ATOM 3271 O O . PRO A 1 424 ? 1.618 15.124 26.482 1.00 93.56 424 PRO A O 1
ATOM 3274 N N . LYS A 1 425 ? 1.655 17.136 25.480 1.00 95.50 425 LYS A N 1
ATOM 3275 C CA . LYS A 1 425 ? 0.283 17.137 24.956 1.00 95.50 425 LYS A CA 1
ATOM 3276 C C . LYS A 1 425 ? 0.124 16.307 23.681 1.00 95.50 425 LYS A C 1
ATOM 3278 O O . LYS A 1 425 ? -0.994 15.948 23.315 1.00 95.50 425 LYS A O 1
ATOM 3283 N N . LEU A 1 426 ? 1.234 15.998 23.007 1.00 97.19 426 LEU A N 1
ATOM 3284 C CA . LEU A 1 426 ? 1.254 15.142 21.827 1.00 97.19 426 LEU A CA 1
ATOM 3285 C C . LEU A 1 426 ? 1.392 13.668 22.227 1.00 97.19 426 LEU A C 1
ATOM 3287 O O . LEU A 1 426 ? 2.316 13.283 22.949 1.00 97.19 426 LEU A O 1
ATOM 3291 N N . LYS A 1 427 ? 0.510 12.835 21.674 1.00 97.00 427 LYS A N 1
ATOM 3292 C CA . LYS A 1 427 ? 0.620 11.376 21.643 1.00 97.00 427 LYS A CA 1
ATOM 3293 C C . LYS A 1 427 ? 0.713 10.904 20.193 1.00 97.00 427 LYS A C 1
ATOM 3295 O O . LYS A 1 427 ? 0.017 11.421 19.326 1.00 97.00 427 LYS A O 1
ATOM 3300 N N . VAL A 1 428 ? 1.553 9.913 19.918 1.00 97.69 428 VAL A N 1
ATOM 3301 C CA . VAL A 1 428 ? 1.748 9.324 18.588 1.00 97.69 428 VAL A CA 1
ATOM 3302 C C . VAL A 1 428 ? 1.489 7.825 18.657 1.00 97.69 428 VAL A C 1
ATOM 3304 O O . VAL A 1 428 ? 2.095 7.114 19.458 1.00 97.69 428 VAL A O 1
ATOM 3307 N N . ILE A 1 429 ? 0.598 7.341 17.797 1.00 98.00 429 ILE A N 1
ATOM 3308 C CA . ILE A 1 429 ? 0.277 5.923 17.653 1.00 98.00 429 ILE A CA 1
ATOM 3309 C C . ILE A 1 429 ? 0.757 5.467 16.282 1.00 98.00 429 ILE A C 1
ATOM 3311 O O . ILE A 1 429 ? 0.380 6.046 15.267 1.00 98.00 429 ILE A O 1
ATOM 3315 N N . VAL A 1 430 ? 1.568 4.417 16.250 1.00 96.81 430 VAL A N 1
ATOM 3316 C CA . VAL A 1 430 ? 2.128 3.838 15.030 1.00 96.81 430 VAL A CA 1
ATOM 3317 C C . VAL A 1 430 ? 1.617 2.415 14.858 1.00 96.81 430 VAL A C 1
ATOM 3319 O O . VAL A 1 430 ? 1.679 1.629 15.794 1.00 96.81 430 VAL A O 1
ATOM 3322 N N . ALA A 1 431 ? 1.160 2.040 13.667 1.00 95.62 431 ALA A N 1
ATOM 3323 C CA . ALA A 1 431 ? 0.902 0.647 13.314 1.00 95.62 431 ALA A CA 1
ATOM 3324 C C . ALA A 1 431 ? 1.780 0.234 12.133 1.00 95.62 431 ALA A C 1
ATOM 3326 O O . ALA A 1 431 ? 1.807 0.918 11.109 1.00 95.62 431 ALA A O 1
ATOM 3327 N N . MET A 1 432 ? 2.496 -0.887 12.273 1.00 92.06 432 MET A N 1
ATOM 3328 C CA . MET A 1 432 ? 3.384 -1.378 11.220 1.00 92.06 432 MET A CA 1
ATOM 3329 C C . MET A 1 432 ? 3.538 -2.896 11.171 1.00 92.06 432 MET A C 1
ATOM 3331 O O . MET A 1 432 ? 3.174 -3.628 12.102 1.00 92.06 432 MET A O 1
ATOM 3335 N N . ARG A 1 433 ? 4.087 -3.397 10.064 1.00 87.50 433 ARG A N 1
ATOM 3336 C CA . ARG A 1 433 ? 4.463 -4.810 9.945 1.00 87.50 433 ARG A CA 1
ATOM 3337 C C . ARG A 1 433 ? 5.745 -5.147 10.722 1.00 87.50 433 ARG A C 1
ATOM 3339 O O . ARG A 1 433 ? 6.643 -4.323 10.871 1.00 87.50 433 ARG A O 1
ATOM 3346 N N . ALA A 1 434 ? 5.830 -6.388 11.204 1.00 85.62 434 ALA A N 1
ATOM 3347 C CA . ALA A 1 434 ? 6.960 -6.868 12.005 1.00 85.62 434 ALA A CA 1
ATOM 3348 C C . ALA A 1 434 ? 8.293 -6.955 11.235 1.00 85.62 434 ALA A C 1
ATOM 3350 O O . ALA A 1 434 ? 9.347 -6.722 11.818 1.00 85.62 434 ALA A O 1
ATOM 3351 N N . ASP A 1 435 ? 8.256 -7.222 9.929 1.00 80.81 435 ASP A N 1
ATOM 3352 C CA . ASP A 1 435 ? 9.430 -7.291 9.046 1.00 80.81 435 ASP A CA 1
ATOM 3353 C C . ASP A 1 435 ? 10.135 -5.935 8.855 1.00 80.81 435 ASP A C 1
ATOM 3355 O O . ASP A 1 435 ? 11.313 -5.898 8.506 1.00 80.81 435 ASP A O 1
ATOM 3359 N N . PHE A 1 436 ? 9.464 -4.823 9.168 1.00 85.12 436 PHE A N 1
ATOM 3360 C CA . PHE A 1 436 ? 10.045 -3.478 9.114 1.00 85.12 436 PHE A CA 1
ATOM 3361 C C . PHE A 1 436 ? 10.625 -3.003 10.447 1.00 85.12 436 PHE A C 1
ATOM 3363 O O . PHE A 1 436 ? 11.235 -1.939 10.498 1.00 85.12 436 PHE A O 1
ATOM 3370 N N . PHE A 1 437 ? 10.526 -3.797 11.518 1.00 85.31 437 PHE A N 1
ATOM 3371 C CA . PHE A 1 437 ? 11.118 -3.432 12.806 1.00 85.31 437 PHE A CA 1
ATOM 3372 C C . PHE A 1 437 ? 12.638 -3.234 12.713 1.00 85.31 437 PHE A C 1
ATOM 3374 O O . PHE A 1 437 ? 13.169 -2.290 13.293 1.00 85.31 437 PHE A O 1
ATOM 3381 N N . GLY A 1 438 ? 13.323 -4.062 11.914 1.00 84.44 438 GLY A N 1
ATOM 3382 C CA . GLY A 1 438 ? 14.753 -3.905 11.634 1.00 84.44 438 GLY A CA 1
ATOM 3383 C C . GLY A 1 438 ? 15.088 -2.554 10.994 1.00 84.44 438 GLY A C 1
ATOM 3384 O O . GLY A 1 438 ? 16.064 -1.920 11.378 1.00 84.44 438 GLY A O 1
ATOM 3385 N N . LYS A 1 439 ? 14.231 -2.053 10.093 1.00 86.06 439 LYS A N 1
ATOM 3386 C CA . LYS A 1 439 ? 14.420 -0.750 9.436 1.00 86.06 439 LYS A CA 1
ATOM 3387 C C . LYS A 1 439 ? 14.370 0.422 10.408 1.00 86.06 439 LYS A C 1
ATOM 3389 O O . LYS A 1 439 ? 15.102 1.384 10.212 1.00 86.06 439 LYS A O 1
ATOM 3394 N N . CYS A 1 440 ? 13.589 0.322 11.482 1.00 88.94 440 CYS A N 1
ATOM 3395 C CA . CYS A 1 440 ? 13.494 1.361 12.509 1.00 88.94 440 CYS A CA 1
ATOM 3396 C C . CYS A 1 440 ? 14.735 1.469 13.415 1.00 88.94 440 CYS A C 1
ATOM 3398 O O . CYS A 1 440 ? 14.840 2.440 14.163 1.00 88.94 440 CYS A O 1
ATOM 3400 N N . ILE A 1 441 ? 15.642 0.484 13.379 1.00 88.50 441 ILE A N 1
ATOM 3401 C CA . ILE A 1 441 ? 16.856 0.437 14.213 1.00 88.50 441 ILE A CA 1
ATOM 3402 C C . ILE A 1 441 ? 18.160 0.539 13.402 1.00 88.50 441 ILE A C 1
ATOM 3404 O O . ILE A 1 441 ? 19.236 0.500 13.990 1.00 88.50 441 ILE A O 1
ATOM 3408 N N . GLU A 1 442 ? 18.083 0.663 12.070 1.00 84.56 442 GLU A N 1
ATOM 3409 C CA . GLU A 1 442 ? 19.261 0.804 11.192 1.00 84.56 442 GLU A CA 1
ATOM 3410 C C . GLU A 1 442 ? 20.019 2.124 11.414 1.00 84.56 442 GLU A C 1
ATOM 3412 O O . GLU A 1 442 ? 21.228 2.182 11.198 1.00 84.56 442 GLU A O 1
ATOM 3417 N N . GLU A 1 443 ? 19.324 3.178 11.847 1.00 85.75 443 GLU A N 1
ATOM 3418 C CA . GLU A 1 443 ? 19.881 4.508 12.100 1.00 85.75 443 GLU A CA 1
ATOM 3419 C C . GLU A 1 443 ? 19.298 5.099 13.393 1.00 85.75 443 GLU A C 1
ATOM 3421 O O . GLU A 1 443 ? 18.238 4.679 13.869 1.00 85.75 443 GLU A O 1
ATOM 3426 N N . ASP A 1 444 ? 19.964 6.113 13.951 1.00 80.44 444 ASP A N 1
ATOM 3427 C CA . ASP A 1 444 ? 19.422 6.892 15.066 1.00 80.44 444 ASP A CA 1
ATOM 3428 C C . ASP A 1 444 ? 18.386 7.905 14.551 1.00 80.44 444 ASP A C 1
ATOM 3430 O O . ASP A 1 444 ? 18.660 9.089 14.360 1.00 80.44 444 ASP A O 1
ATOM 3434 N N . TYR A 1 445 ? 17.173 7.419 14.272 1.00 87.50 445 TYR A N 1
ATOM 3435 C CA . TYR A 1 445 ? 16.021 8.238 13.883 1.00 87.50 445 TYR A CA 1
ATOM 3436 C C . TYR A 1 445 ? 15.475 9.030 15.082 1.00 87.50 445 TYR A C 1
ATOM 3438 O O . TYR A 1 445 ? 14.363 8.784 15.548 1.00 87.50 445 TYR A O 1
ATOM 3446 N N . SER A 1 446 ? 16.276 9.937 15.643 1.00 84.56 446 SER A N 1
ATOM 3447 C CA . SER A 1 446 ? 15.904 10.788 16.784 1.00 84.56 446 SER A CA 1
ATOM 3448 C C . SER A 1 446 ? 15.372 9.997 17.996 1.00 84.56 446 SER A C 1
ATOM 3450 O O . SER A 1 446 ? 14.422 10.413 18.672 1.00 84.56 446 SER A O 1
ATOM 3452 N N . GLY A 1 447 ? 15.956 8.826 18.278 1.00 86.38 447 GLY A N 1
ATOM 3453 C CA . GLY A 1 447 ? 15.526 7.945 19.368 1.00 86.38 447 GLY A CA 1
ATOM 3454 C C . GLY A 1 447 ? 14.220 7.177 19.116 1.00 86.38 447 GLY A C 1
ATOM 3455 O O . GLY A 1 447 ? 13.536 6.814 20.081 1.00 86.38 447 GLY A O 1
ATOM 3456 N N . LEU A 1 448 ? 13.842 6.929 17.854 1.00 93.19 448 LEU A N 1
ATOM 3457 C CA . LEU A 1 448 ? 12.689 6.091 17.487 1.00 93.19 448 LEU A CA 1
ATOM 3458 C C . LEU A 1 448 ? 12.730 4.725 18.190 1.00 93.19 448 LEU A C 1
ATOM 3460 O O . LEU A 1 448 ? 11.761 4.338 18.839 1.00 93.19 448 LEU A O 1
ATOM 3464 N N . ALA A 1 449 ? 13.870 4.032 18.130 1.00 91.12 449 ALA A N 1
ATOM 3465 C CA . ALA A 1 449 ? 14.047 2.697 18.705 1.00 91.12 449 ALA A CA 1
ATOM 3466 C C . ALA A 1 449 ? 13.759 2.646 20.219 1.00 91.12 449 ALA A C 1
ATOM 3468 O O . ALA A 1 449 ? 13.108 1.722 20.708 1.00 91.12 449 ALA A O 1
ATOM 3469 N N . VAL A 1 450 ? 14.201 3.667 20.964 1.00 90.25 450 VAL A N 1
ATOM 3470 C CA . VAL A 1 450 ? 13.985 3.770 22.417 1.00 90.25 450 VAL A CA 1
ATOM 3471 C C . VAL A 1 450 ? 12.497 3.923 22.734 1.00 90.25 450 VAL A C 1
ATOM 3473 O O . VAL A 1 450 ? 11.976 3.237 23.612 1.00 90.25 450 VAL A O 1
ATOM 3476 N N . ARG A 1 451 ? 11.793 4.780 21.987 1.00 92.25 451 ARG A N 1
ATOM 3477 C CA . ARG A 1 451 ? 10.349 5.004 22.166 1.00 92.25 451 ARG A CA 1
ATOM 3478 C C . ARG A 1 451 ? 9.527 3.789 21.770 1.00 92.25 451 ARG A C 1
ATOM 3480 O O . ARG A 1 451 ? 8.590 3.431 22.477 1.00 92.25 451 ARG A O 1
ATOM 3487 N N . MET A 1 452 ? 9.914 3.123 20.684 1.00 92.00 452 MET A N 1
ATOM 3488 C CA . MET A 1 452 ? 9.302 1.864 20.283 1.00 92.00 452 MET A CA 1
ATOM 3489 C C . MET A 1 452 ? 9.418 0.826 21.393 1.00 92.00 452 MET A C 1
ATOM 3491 O O . MET A 1 452 ? 8.415 0.219 21.733 1.00 92.00 452 MET A O 1
ATOM 3495 N N . LYS A 1 453 ? 10.593 0.672 22.017 1.00 90.06 453 LYS A N 1
ATOM 3496 C CA . LYS A 1 453 ? 10.782 -0.273 23.127 1.00 90.06 453 LYS A CA 1
ATOM 3497 C C . LYS A 1 453 ? 9.832 -0.009 24.305 1.00 90.06 453 LYS A C 1
ATOM 3499 O O . LYS A 1 453 ? 9.347 -0.965 24.900 1.00 90.06 453 LYS A O 1
ATOM 3504 N N . ALA A 1 454 ? 9.570 1.254 24.643 1.00 90.06 454 ALA A N 1
ATOM 3505 C CA . ALA A 1 454 ? 8.679 1.620 25.749 1.00 90.06 454 ALA A CA 1
ATOM 3506 C C . ALA A 1 454 ? 7.190 1.387 25.423 1.00 90.06 454 ALA A C 1
ATOM 3508 O O . ALA A 1 454 ? 6.438 0.859 26.245 1.00 90.06 454 ALA A O 1
ATOM 3509 N N . GLY A 1 455 ? 6.779 1.746 24.204 1.00 92.25 455 GLY A N 1
ATOM 3510 C CA . GLY A 1 455 ? 5.388 1.718 23.751 1.00 92.25 455 GLY A CA 1
ATOM 3511 C C . GLY A 1 455 ? 4.985 0.516 22.900 1.00 92.25 455 GLY A C 1
ATOM 3512 O O . GLY A 1 455 ? 3.965 0.588 22.217 1.00 92.25 455 GLY A O 1
ATOM 3513 N N . TRP A 1 456 ? 5.788 -0.546 22.853 1.00 94.44 456 TRP A N 1
ATOM 3514 C CA . TRP A 1 456 ? 5.539 -1.685 21.969 1.00 94.44 456 TRP A CA 1
ATOM 3515 C C . TRP A 1 456 ? 4.361 -2.540 22.438 1.00 94.44 456 TRP A C 1
ATOM 3517 O O . TRP A 1 456 ? 4.331 -2.993 23.580 1.00 94.44 456 TRP A O 1
ATOM 3527 N N . VAL A 1 457 ? 3.436 -2.797 21.509 1.00 95.94 457 VAL A N 1
ATOM 3528 C CA . VAL A 1 457 ? 2.343 -3.764 21.635 1.00 95.94 457 VAL A CA 1
ATOM 3529 C C . VAL A 1 457 ? 2.417 -4.768 20.477 1.00 95.94 457 VAL A C 1
ATOM 3531 O O . VAL A 1 457 ? 2.206 -4.394 19.312 1.00 95.94 457 VAL A O 1
ATOM 3534 N N . PRO A 1 458 ? 2.747 -6.045 20.741 1.00 93.38 458 PRO A N 1
ATOM 3535 C CA . PRO A 1 458 ? 2.777 -7.075 19.713 1.00 93.38 458 PRO A CA 1
ATOM 3536 C C . PRO A 1 458 ? 1.357 -7.522 19.339 1.00 93.38 458 PRO A C 1
ATOM 3538 O O . PRO A 1 458 ? 0.607 -8.045 20.156 1.00 93.38 458 PRO A O 1
ATOM 3541 N N . VAL A 1 459 ? 0.995 -7.400 18.063 1.00 91.62 459 VAL A N 1
ATOM 3542 C CA . VAL A 1 459 ? -0.287 -7.899 17.549 1.00 91.62 459 VAL A CA 1
ATOM 3543 C C . VAL A 1 459 ? -0.144 -9.368 17.179 1.00 91.62 459 VAL A C 1
ATOM 3545 O O . VAL A 1 459 ? 0.283 -9.714 16.071 1.00 91.62 459 VAL A O 1
ATOM 3548 N N . GLN A 1 460 ? -0.514 -10.223 18.127 1.00 87.19 460 GLN A N 1
ATOM 3549 C CA . GLN A 1 460 ? -0.464 -11.674 17.994 1.00 87.19 460 GLN A CA 1
ATOM 3550 C C . GLN A 1 460 ? -1.628 -12.230 17.155 1.00 87.19 460 GLN A C 1
ATOM 3552 O O . GLN A 1 460 ? -2.661 -11.579 16.921 1.00 87.19 460 GLN A O 1
ATOM 3557 N N . VAL A 1 461 ? -1.443 -13.465 16.679 1.00 83.44 461 VAL A N 1
ATOM 3558 C CA . VAL A 1 461 ? -2.522 -14.256 16.075 1.00 83.44 461 VAL A CA 1
ATOM 3559 C C . VAL A 1 461 ? -3.605 -14.449 17.142 1.00 83.44 461 VAL A C 1
ATOM 3561 O O . VAL A 1 461 ? -3.253 -14.806 18.265 1.00 83.44 461 VAL A O 1
ATOM 3564 N N . PRO A 1 462 ? -4.886 -14.176 16.840 1.00 87.88 462 PRO A N 1
ATOM 3565 C CA . PRO A 1 462 ? -5.925 -14.301 17.845 1.00 87.88 462 PRO A CA 1
ATOM 3566 C C . PRO A 1 462 ? -6.101 -15.754 18.277 1.00 87.88 462 PRO A C 1
ATOM 3568 O O . PRO A 1 462 ? -5.943 -16.687 17.484 1.00 87.88 462 PRO A O 1
ATOM 3571 N N . THR A 1 463 ? -6.430 -15.931 19.549 1.00 90.25 463 THR A N 1
ATOM 3572 C CA . THR A 1 463 ? -6.702 -17.239 20.144 1.00 90.25 463 THR A CA 1
ATOM 3573 C C . THR A 1 463 ? -7.964 -17.870 19.550 1.00 90.25 463 THR A C 1
ATOM 3575 O O . THR A 1 463 ? -8.786 -17.203 18.922 1.00 90.25 463 THR A O 1
ATOM 3578 N N . ALA A 1 464 ? -8.171 -19.169 19.782 1.00 90.94 464 ALA A N 1
ATOM 3579 C CA . ALA A 1 464 ? -9.392 -19.848 19.343 1.00 90.94 464 ALA A CA 1
ATOM 3580 C C . ALA A 1 464 ? -10.671 -19.207 19.920 1.00 90.94 464 ALA A C 1
ATOM 3582 O O . ALA A 1 464 ? -11.680 -19.133 19.222 1.00 90.94 464 ALA A O 1
ATOM 3583 N N . ALA A 1 465 ? -10.619 -18.717 21.165 1.00 90.25 465 ALA A N 1
ATOM 3584 C CA . ALA A 1 465 ? -11.736 -18.025 21.807 1.00 90.25 465 ALA A CA 1
ATOM 3585 C C . ALA A 1 465 ? -11.993 -16.651 21.170 1.00 90.25 465 ALA A C 1
ATOM 3587 O O . ALA A 1 465 ? -13.132 -16.330 20.846 1.00 90.25 465 ALA A O 1
ATOM 3588 N N . GLU A 1 466 ? -10.932 -15.882 20.916 1.00 91.44 466 GLU A N 1
ATOM 3589 C CA . GLU A 1 466 ? -11.009 -14.600 20.208 1.00 91.44 466 GLU A CA 1
ATOM 3590 C C . GLU A 1 466 ? -11.555 -14.761 18.781 1.00 91.44 466 GLU A C 1
ATOM 3592 O O . GLU A 1 466 ? -12.416 -13.998 18.352 1.00 91.44 466 GLU A O 1
ATOM 3597 N N . LEU A 1 467 ? -11.107 -15.784 18.047 1.00 92.69 467 LEU A N 1
ATOM 3598 C CA . LEU A 1 467 ? -11.623 -16.098 16.714 1.00 92.69 467 LEU A CA 1
ATOM 3599 C C . LEU A 1 467 ? -13.100 -16.500 16.750 1.00 92.69 467 LEU A C 1
ATOM 3601 O O . LEU A 1 467 ? -13.867 -16.049 15.903 1.00 92.69 467 LEU A O 1
ATOM 3605 N N . ALA A 1 468 ? -13.505 -17.327 17.717 1.00 92.88 468 ALA A N 1
ATOM 3606 C CA . ALA A 1 468 ? -14.902 -17.711 17.885 1.00 92.88 468 ALA A CA 1
ATOM 3607 C C . ALA A 1 468 ? -15.779 -16.485 18.179 1.00 92.88 468 ALA A C 1
ATOM 3609 O O . ALA A 1 468 ? -16.776 -16.289 17.490 1.00 92.88 468 ALA A O 1
ATOM 3610 N N . ALA A 1 469 ? -15.361 -15.621 19.109 1.00 89.44 469 ALA A N 1
ATOM 3611 C CA . ALA A 1 469 ? -16.032 -14.360 19.422 1.00 89.44 469 ALA A CA 1
ATOM 3612 C C . ALA A 1 469 ? -16.168 -13.451 18.188 1.00 89.44 469 ALA A C 1
ATOM 3614 O O . ALA A 1 469 ? -17.262 -12.979 17.883 1.00 89.44 469 ALA A O 1
ATOM 3615 N N . ALA A 1 470 ? -15.088 -13.287 17.414 1.00 92.44 470 ALA A N 1
ATOM 3616 C CA . ALA A 1 470 ? -15.084 -12.510 16.171 1.00 92.44 470 ALA A CA 1
ATOM 3617 C C . ALA A 1 470 ? -16.029 -13.065 15.084 1.00 92.44 470 ALA A C 1
ATOM 3619 O O . ALA A 1 470 ? -16.391 -12.340 14.155 1.00 92.44 470 ALA A O 1
ATOM 3620 N N . ILE A 1 471 ? -16.415 -14.342 15.173 1.00 94.31 471 ILE A N 1
ATOM 3621 C CA . ILE A 1 471 ? -17.401 -14.972 14.289 1.00 94.31 471 ILE A CA 1
ATOM 3622 C C . ILE A 1 471 ? -18.814 -14.801 14.857 1.00 94.31 471 ILE A C 1
ATOM 3624 O O . ILE A 1 471 ? -19.714 -14.402 14.120 1.00 94.31 471 ILE A O 1
ATOM 3628 N N . THR A 1 472 ? -19.030 -15.114 16.136 1.00 91.94 472 THR A N 1
ATOM 3629 C CA . THR A 1 472 ? -20.374 -15.282 16.705 1.00 91.94 472 THR A CA 1
ATOM 3630 C C . THR A 1 472 ? -20.997 -13.998 17.231 1.00 91.94 472 THR A C 1
ATOM 3632 O O . THR A 1 472 ? -22.187 -13.800 17.023 1.00 91.94 472 THR A O 1
ATOM 3635 N N . GLU A 1 473 ? -20.241 -13.117 17.888 1.00 89.44 473 GLU A N 1
ATOM 3636 C CA . GLU A 1 473 ? -20.806 -11.890 18.479 1.00 89.44 473 GLU A CA 1
ATOM 3637 C C . GLU A 1 473 ? -21.377 -10.933 17.414 1.00 89.44 473 GLU A C 1
ATOM 3639 O O . GLU A 1 473 ? -22.511 -10.477 17.574 1.00 89.44 473 GLU A O 1
ATOM 3644 N N . PRO A 1 474 ? -20.695 -10.682 16.274 1.00 89.62 474 PRO A N 1
ATOM 3645 C CA . PRO A 1 474 ? -21.254 -9.832 15.223 1.00 89.62 474 PRO A CA 1
ATOM 3646 C C . PRO A 1 474 ? -22.513 -10.443 14.591 1.00 89.62 474 PRO A C 1
ATOM 3648 O O . PRO A 1 474 ? -23.422 -9.721 14.189 1.00 89.62 474 PRO A O 1
ATOM 3651 N N . ALA A 1 475 ? -22.577 -11.777 14.510 1.00 88.44 475 ALA A N 1
ATOM 3652 C CA . ALA A 1 475 ? -23.749 -12.492 14.020 1.00 88.44 475 ALA A CA 1
ATOM 3653 C C . ALA A 1 475 ? -24.934 -12.379 14.982 1.00 88.44 475 ALA A C 1
ATOM 3655 O O . ALA A 1 475 ? -26.031 -12.065 14.540 1.00 88.44 475 ALA A O 1
ATOM 3656 N N . GLN A 1 476 ? -24.703 -12.549 16.286 1.00 84.31 476 GLN A N 1
ATOM 3657 C CA . GLN A 1 476 ? -25.731 -12.369 17.315 1.00 84.31 476 GLN A CA 1
ATOM 3658 C C . GLN A 1 476 ? -26.329 -10.963 17.268 1.00 84.31 476 GLN A C 1
ATOM 3660 O O . GLN A 1 476 ? -27.547 -10.818 17.310 1.00 84.31 476 GLN A O 1
ATOM 3665 N N . TRP A 1 477 ? -25.483 -9.941 17.110 1.00 80.19 477 TRP A N 1
ATOM 3666 C CA . TRP A 1 477 ? -25.934 -8.557 16.964 1.00 80.19 477 TRP A CA 1
ATOM 3667 C C . TRP A 1 477 ? -26.826 -8.351 15.729 1.00 80.19 477 TRP A C 1
ATOM 3669 O O . TRP A 1 477 ? -27.771 -7.572 15.769 1.00 80.19 477 TRP A O 1
ATOM 3679 N N . ALA A 1 478 ? -26.545 -9.067 14.637 1.00 81.44 478 ALA A N 1
ATOM 3680 C CA . ALA A 1 478 ? -27.314 -9.022 13.394 1.00 81.44 478 ALA A CA 1
ATOM 3681 C C . ALA A 1 478 ? -28.452 -10.065 13.322 1.00 81.44 478 ALA A C 1
ATOM 3683 O O . ALA A 1 478 ? -28.952 -10.323 12.227 1.00 81.44 478 ALA A O 1
ATOM 3684 N N . GLU A 1 479 ? -28.826 -10.695 14.446 1.00 82.00 479 GLU A N 1
ATOM 3685 C CA . GLU A 1 479 ? -29.841 -11.766 14.520 1.00 82.00 479 GLU A CA 1
ATOM 3686 C C . GLU A 1 479 ? -29.576 -12.941 13.548 1.00 82.00 479 GLU A C 1
ATOM 3688 O O . GLU A 1 479 ? -30.487 -13.610 13.047 1.00 82.00 479 GLU A O 1
ATOM 3693 N N . LEU A 1 480 ? -28.294 -13.192 13.273 1.00 87.50 480 LEU A N 1
ATOM 3694 C CA . LEU A 1 480 ? -27.793 -14.235 12.390 1.00 87.50 480 LEU A CA 1
ATOM 3695 C C . LEU A 1 480 ? -27.343 -15.447 13.216 1.00 87.50 480 LEU A C 1
ATOM 3697 O O . LEU A 1 480 ? -26.474 -15.352 14.084 1.00 87.50 480 LEU A O 1
ATOM 3701 N N . GLU A 1 481 ? -27.891 -16.617 12.914 1.00 90.38 481 GLU A N 1
ATOM 3702 C CA . GLU A 1 481 ? -27.461 -17.872 13.515 1.00 90.38 481 GLU A CA 1
ATOM 3703 C C . GLU A 1 481 ? -26.225 -18.421 12.797 1.00 90.38 481 GLU A C 1
ATOM 3705 O O . GLU A 1 481 ? -26.196 -18.542 11.573 1.00 90.38 481 GLU A O 1
ATOM 3710 N N . VAL A 1 482 ? -25.199 -18.816 13.552 1.00 93.12 482 VAL A N 1
ATOM 3711 C CA . VAL A 1 482 ? -24.008 -19.484 13.007 1.00 93.12 482 VAL A CA 1
ATOM 3712 C C . VAL A 1 482 ? -23.929 -20.886 13.579 1.00 93.12 482 VAL A C 1
ATOM 3714 O O . VAL A 1 482 ? -23.923 -21.070 14.796 1.00 93.12 482 VAL A O 1
ATOM 3717 N N . GLU A 1 483 ? -23.857 -21.895 12.712 1.00 93.81 483 GLU A N 1
ATOM 3718 C CA . GLU A 1 483 ? -23.763 -23.278 13.170 1.00 93.81 483 GLU A CA 1
ATOM 3719 C C . GLU A 1 483 ? -22.517 -23.514 14.048 1.00 93.81 483 GLU A C 1
ATOM 3721 O O . GLU A 1 483 ? -21.399 -23.199 13.634 1.00 93.81 483 GLU A O 1
ATOM 3726 N N . PRO A 1 484 ? -22.646 -24.146 15.233 1.00 92.31 484 PRO A N 1
ATOM 3727 C CA . PRO A 1 484 ? -21.506 -24.358 16.129 1.00 92.31 484 PRO A CA 1
ATOM 3728 C C . PRO A 1 484 ? -20.360 -25.166 15.504 1.00 92.31 484 PRO A C 1
ATOM 3730 O O . PRO A 1 484 ? -19.189 -24.933 15.806 1.00 92.31 484 PRO A O 1
ATOM 3733 N N . LEU A 1 485 ? -20.684 -26.123 14.626 1.00 92.25 485 LEU A N 1
ATOM 3734 C CA . LEU A 1 485 ? -19.678 -26.898 13.896 1.00 92.25 485 LEU A CA 1
ATOM 3735 C C . LEU A 1 485 ? -18.958 -26.050 12.841 1.00 92.25 485 LEU A C 1
ATOM 3737 O O . LEU A 1 485 ? -17.748 -26.192 12.701 1.00 92.25 485 LEU A O 1
ATOM 3741 N N . LEU A 1 486 ? -19.657 -25.125 12.172 1.00 94.44 486 LEU A N 1
ATOM 3742 C CA . LEU A 1 486 ? -19.037 -24.162 11.259 1.00 94.44 486 LEU A CA 1
ATOM 3743 C C . LEU A 1 486 ? -18.015 -23.287 11.995 1.00 94.44 486 LEU A C 1
ATOM 3745 O O . LEU A 1 486 ? -16.897 -23.136 11.510 1.00 94.44 486 LEU A O 1
ATOM 3749 N N . VAL A 1 487 ? -18.350 -22.778 13.189 1.00 95.06 487 VAL A N 1
ATOM 3750 C CA . VAL A 1 487 ? -17.414 -21.981 14.007 1.00 95.06 487 VAL A CA 1
ATOM 3751 C C . VAL A 1 487 ? -16.149 -22.783 14.316 1.00 95.06 487 VAL A C 1
ATOM 3753 O O . VAL A 1 487 ? -15.043 -22.306 14.070 1.00 95.06 487 VAL A O 1
ATOM 3756 N N . LYS A 1 488 ? -16.294 -24.025 14.799 1.00 93.25 488 LYS A N 1
ATOM 3757 C CA . LYS A 1 488 ? -15.145 -24.896 15.102 1.00 93.25 488 LYS A CA 1
ATOM 3758 C C . LYS A 1 488 ? -14.266 -25.138 13.873 1.00 93.25 488 LYS A C 1
ATOM 3760 O O . LYS A 1 488 ? -13.044 -25.075 13.992 1.00 93.25 488 LYS A O 1
ATOM 3765 N N . THR A 1 489 ? -14.870 -25.387 12.711 1.00 91.81 489 THR A N 1
ATOM 3766 C CA . THR A 1 489 ? -14.130 -25.623 11.465 1.00 91.81 489 THR A CA 1
ATOM 3767 C C . THR A 1 489 ? -13.403 -24.364 10.988 1.00 91.81 489 THR A C 1
ATOM 3769 O O . THR A 1 489 ? -12.213 -24.437 10.694 1.00 91.81 489 THR A O 1
ATOM 3772 N N . LEU A 1 490 ? -14.059 -23.198 10.993 1.00 92.00 490 LEU A N 1
ATOM 3773 C CA . LEU A 1 490 ? -13.437 -21.925 10.609 1.00 92.00 490 LEU A CA 1
ATOM 3774 C C . LEU A 1 490 ? -12.252 -21.567 11.512 1.00 92.00 490 LEU A C 1
ATOM 3776 O O . LEU A 1 490 ? -11.193 -21.188 11.016 1.00 92.00 490 LEU A O 1
ATOM 3780 N N . VAL A 1 491 ? -12.403 -21.728 12.831 1.00 92.00 491 VAL A N 1
ATOM 3781 C CA . VAL A 1 491 ? -11.318 -21.493 13.796 1.00 92.00 491 VAL A CA 1
ATOM 3782 C C . VAL A 1 491 ? -10.136 -22.430 13.523 1.00 92.00 491 VAL A C 1
ATOM 3784 O O . VAL A 1 491 ? -8.988 -21.984 13.503 1.00 92.00 491 VAL A O 1
ATOM 3787 N N . ALA A 1 492 ? -10.402 -23.715 13.267 1.00 88.88 492 ALA A N 1
ATOM 3788 C CA . ALA A 1 492 ? -9.361 -24.694 12.964 1.00 88.88 492 ALA A CA 1
ATOM 3789 C C . ALA A 1 492 ? -8.636 -24.403 11.638 1.00 88.88 492 ALA A C 1
ATOM 3791 O O . ALA A 1 492 ? -7.422 -24.586 11.553 1.00 88.88 492 ALA A O 1
ATOM 3792 N N . ASP A 1 493 ? -9.350 -23.940 10.612 1.00 86.38 493 ASP A N 1
ATOM 3793 C CA . ASP A 1 493 ? -8.757 -23.633 9.308 1.00 86.38 493 ASP A CA 1
ATOM 3794 C C . ASP A 1 493 ? -7.925 -22.345 9.338 1.00 86.38 493 ASP A C 1
ATOM 3796 O O . ASP A 1 493 ? -6.830 -22.309 8.774 1.00 86.38 493 ASP A O 1
ATOM 3800 N N . VAL A 1 494 ? -8.366 -21.323 10.077 1.00 86.00 494 VAL A N 1
ATOM 3801 C CA . VAL A 1 494 ? -7.577 -20.100 10.309 1.00 86.00 494 VAL A CA 1
ATOM 3802 C C . VAL A 1 494 ? -6.299 -20.403 11.094 1.00 86.00 494 VAL A C 1
ATOM 3804 O O . VAL A 1 494 ? -5.240 -19.864 10.771 1.00 86.00 494 VAL A O 1
ATOM 3807 N N . ALA A 1 495 ? -6.357 -21.308 12.076 1.00 80.81 495 ALA A N 1
ATOM 3808 C CA . ALA A 1 495 ? -5.183 -21.714 12.851 1.00 80.81 495 ALA A CA 1
ATOM 3809 C C . ALA A 1 495 ? -4.095 -22.394 11.994 1.00 80.81 495 ALA A C 1
ATOM 3811 O O . ALA A 1 495 ? -2.908 -22.250 12.285 1.00 80.81 495 ALA A O 1
ATOM 3812 N N . LYS A 1 496 ? -4.475 -23.093 10.914 1.00 75.56 496 LYS A N 1
ATOM 3813 C CA . LYS A 1 496 ? -3.532 -23.711 9.960 1.00 75.56 496 LYS A CA 1
ATOM 3814 C C . LYS A 1 496 ? -2.885 -22.698 9.008 1.00 75.56 496 LYS A C 1
ATOM 3816 O O . LYS A 1 496 ? -1.874 -23.020 8.391 1.00 75.56 496 LYS A O 1
ATOM 3821 N N . ALA A 1 497 ? -3.453 -21.498 8.876 1.00 68.25 497 ALA A N 1
ATOM 3822 C CA . ALA A 1 497 ? -2.999 -20.463 7.951 1.00 68.25 497 ALA A CA 1
ATOM 3823 C C . ALA A 1 497 ? -2.855 -19.097 8.658 1.00 68.25 497 ALA A C 1
ATOM 3825 O O . ALA A 1 497 ? -3.743 -18.242 8.554 1.00 68.25 497 ALA A O 1
ATOM 3826 N N . PRO A 1 498 ? -1.743 -18.849 9.376 1.00 59.81 498 PRO A N 1
ATOM 3827 C CA . PRO A 1 498 ? -1.500 -17.579 10.060 1.00 59.81 498 PRO A CA 1
ATOM 3828 C C . PRO A 1 498 ? -1.553 -16.379 9.096 1.00 59.81 498 PRO A C 1
ATOM 3830 O O . PRO A 1 498 ? -0.966 -16.409 8.018 1.00 59.81 498 PRO A O 1
ATOM 3833 N N . GLY A 1 499 ? -2.246 -15.301 9.486 1.00 65.56 499 GLY A N 1
ATOM 3834 C CA . GLY A 1 499 ? -2.447 -14.108 8.639 1.00 65.56 499 GLY A CA 1
ATOM 3835 C C . GLY A 1 499 ? -3.715 -14.133 7.770 1.00 65.56 499 GLY A C 1
ATOM 3836 O O . GLY A 1 499 ? -3.924 -13.233 6.957 1.00 65.56 499 GLY A O 1
ATOM 3837 N N . SER A 1 500 ? -4.588 -15.125 7.965 1.00 74.31 500 SER A N 1
ATOM 3838 C CA . SER A 1 500 ? -5.830 -15.323 7.206 1.00 74.31 500 SER A CA 1
ATOM 3839 C C . SER A 1 500 ? -7.067 -14.610 7.776 1.00 74.31 500 SER A C 1
ATOM 3841 O O . SER A 1 500 ? -8.169 -14.873 7.309 1.00 74.31 500 SER A O 1
ATOM 3843 N N . LEU A 1 501 ? -6.951 -13.669 8.728 1.00 84.81 501 LEU A N 1
ATOM 3844 C CA . LEU A 1 501 ? -8.139 -12.956 9.249 1.00 84.81 501 LEU A CA 1
ATOM 3845 C C . LEU A 1 501 ? -8.953 -12.232 8.164 1.00 84.81 501 LEU A C 1
ATOM 3847 O O . LEU A 1 501 ? -10.180 -12.307 8.204 1.00 84.81 501 LEU A O 1
ATOM 3851 N N . PRO A 1 502 ? -8.335 -11.578 7.162 1.00 81.81 502 PRO A N 1
ATOM 3852 C CA . PRO A 1 502 ? -9.095 -10.987 6.064 1.00 81.81 502 PRO A CA 1
ATOM 3853 C C . PRO A 1 502 ? -9.796 -12.053 5.224 1.00 81.81 502 PRO A C 1
ATOM 3855 O O . PRO A 1 502 ? -10.891 -11.823 4.723 1.00 81.81 502 PRO A O 1
ATOM 3858 N N . LEU A 1 503 ? -9.203 -13.244 5.117 1.00 81.44 503 LEU A N 1
ATOM 3859 C CA . LEU A 1 503 ? -9.817 -14.375 4.436 1.00 81.44 503 LEU A CA 1
ATOM 3860 C C . LEU A 1 503 ? -10.984 -14.969 5.243 1.00 81.44 503 LEU A C 1
ATOM 3862 O O . LEU A 1 503 ? -12.004 -15.319 4.654 1.00 81.44 503 LEU A O 1
ATOM 3866 N N . LEU A 1 504 ? -10.880 -15.015 6.574 1.00 89.06 504 LEU A N 1
ATOM 3867 C CA . LEU A 1 504 ? -11.994 -15.344 7.464 1.00 89.06 504 LEU A CA 1
ATOM 3868 C C . LEU A 1 504 ? -13.151 -14.362 7.265 1.00 89.06 504 LEU A C 1
ATOM 3870 O O . LEU A 1 504 ? -14.279 -14.782 7.041 1.00 89.06 504 LEU A O 1
ATOM 3874 N N . GLN A 1 505 ? -12.880 -13.058 7.280 1.00 89.56 505 GLN A N 1
ATOM 3875 C CA . GLN A 1 505 ? -13.910 -12.041 7.064 1.00 89.56 505 GLN A CA 1
ATOM 3876 C C . GLN A 1 505 ? -14.520 -12.113 5.657 1.00 89.56 505 GLN A C 1
ATOM 3878 O O . GLN A 1 505 ? -15.733 -11.968 5.504 1.00 89.56 505 GLN A O 1
ATOM 3883 N N . PHE A 1 506 ? -13.706 -12.371 4.628 1.00 86.31 506 PHE A N 1
ATOM 3884 C CA . PHE A 1 506 ? -14.176 -12.627 3.264 1.00 86.31 506 PHE A CA 1
ATOM 3885 C C . PHE A 1 506 ? -15.122 -13.830 3.212 1.00 86.31 506 PHE A C 1
ATOM 3887 O O . PHE A 1 506 ? -16.226 -13.724 2.683 1.00 86.31 506 PHE A O 1
ATOM 3894 N N . THR A 1 507 ? -14.711 -14.933 3.827 1.00 88.69 507 THR A N 1
ATOM 3895 C CA . THR A 1 507 ? -15.479 -16.173 3.943 1.00 88.69 507 THR A CA 1
ATOM 3896 C C . THR A 1 507 ? -16.810 -15.942 4.648 1.00 88.69 507 THR A C 1
ATOM 3898 O O . THR A 1 507 ? -17.852 -16.313 4.121 1.00 88.69 507 THR A O 1
ATOM 3901 N N . LEU A 1 508 ? -16.810 -15.279 5.803 1.00 91.88 508 LEU A N 1
ATOM 3902 C CA . LEU A 1 508 ? -18.032 -14.996 6.559 1.00 91.88 508 LEU A CA 1
ATOM 3903 C C . LEU A 1 508 ? -19.000 -14.105 5.773 1.00 91.88 508 LEU A C 1
ATOM 3905 O O . LEU A 1 508 ? -20.205 -14.344 5.780 1.00 91.88 508 LEU A O 1
ATOM 3909 N N . LYS A 1 509 ? -18.483 -13.118 5.032 1.00 90.12 509 LYS A N 1
ATOM 3910 C CA . LYS A 1 509 ? -19.294 -12.275 4.144 1.00 90.12 509 LYS A CA 1
ATOM 3911 C C . LYS A 1 509 ? -19.878 -13.068 2.970 1.00 90.12 509 LYS A C 1
ATOM 3913 O O . LYS A 1 509 ? -21.035 -12.852 2.620 1.00 90.12 509 LYS A O 1
ATOM 3918 N N . ALA A 1 510 ? -19.112 -13.985 2.380 1.00 86.75 510 ALA A N 1
ATOM 3919 C CA . ALA A 1 510 ? -19.590 -14.867 1.314 1.00 86.75 510 ALA A CA 1
ATOM 3920 C C . ALA A 1 510 ? -20.673 -15.833 1.823 1.00 86.75 510 ALA A C 1
ATOM 3922 O O . ALA A 1 510 ? -21.731 -15.946 1.210 1.00 86.75 510 ALA A O 1
ATOM 3923 N N . LEU A 1 511 ? -20.463 -16.443 2.993 1.00 90.56 511 LEU A N 1
ATOM 3924 C CA . LEU A 1 511 ? -21.462 -17.284 3.655 1.00 90.56 511 LEU A CA 1
ATOM 3925 C C . LEU A 1 511 ? -22.725 -16.495 3.999 1.00 90.56 511 LEU A C 1
ATOM 3927 O O . LEU A 1 511 ? -23.822 -17.000 3.806 1.00 90.56 511 LEU A O 1
ATOM 3931 N N . TRP A 1 512 ? -22.595 -15.241 4.441 1.00 91.00 512 TRP A N 1
ATOM 3932 C CA . TRP A 1 512 ? -23.745 -14.365 4.662 1.00 91.00 512 TRP A CA 1
ATOM 3933 C C . TRP A 1 512 ? -24.526 -14.094 3.374 1.00 91.00 512 TRP A C 1
ATOM 3935 O O . TRP A 1 512 ? -25.751 -14.046 3.409 1.00 91.00 512 TRP A O 1
ATOM 3945 N N . GLN A 1 513 ? -23.861 -13.948 2.227 1.00 87.75 513 GLN A N 1
ATOM 3946 C CA . GLN A 1 513 ? -24.542 -13.788 0.936 1.00 87.75 513 GLN A CA 1
ATOM 3947 C C . GLN A 1 513 ? -25.232 -15.077 0.470 1.00 87.75 513 GLN A C 1
ATOM 3949 O O . GLN A 1 513 ? -26.292 -15.001 -0.144 1.00 87.75 513 GLN A O 1
ATOM 3954 N N . ALA A 1 514 ? -24.648 -16.236 0.776 1.00 85.88 514 ALA A N 1
ATOM 3955 C CA . ALA A 1 514 ? -25.160 -17.559 0.420 1.00 85.88 514 ALA A CA 1
ATOM 3956 C C . ALA A 1 514 ? -26.032 -18.206 1.517 1.00 85.88 514 ALA A C 1
ATOM 3958 O O . ALA A 1 514 ? -26.312 -19.401 1.453 1.00 85.88 514 ALA A O 1
ATOM 3959 N N . ARG A 1 515 ? -26.421 -17.440 2.545 1.00 89.38 515 ARG A N 1
ATOM 3960 C CA . ARG A 1 515 ? -27.110 -17.950 3.738 1.00 89.38 515 ARG A CA 1
ATOM 3961 C C . ARG A 1 515 ? -28.489 -18.527 3.421 1.00 89.38 515 ARG A C 1
ATOM 3963 O O . ARG A 1 515 ? -29.196 -18.039 2.540 1.00 89.38 515 ARG A O 1
ATOM 3970 N N . GLU A 1 516 ? -28.913 -19.491 4.231 1.00 84.31 516 GLU A N 1
ATOM 3971 C CA . GLU A 1 516 ? -30.279 -20.016 4.223 1.00 84.31 516 GLU A CA 1
ATOM 3972 C C . GLU A 1 516 ? -31.099 -19.266 5.283 1.00 84.31 516 GLU A C 1
ATOM 3974 O O . GLU A 1 516 ? -30.945 -19.486 6.484 1.00 84.31 516 GLU A O 1
ATOM 3979 N N . GLY A 1 517 ? -31.936 -18.314 4.855 1.00 84.62 517 GLY A N 1
ATOM 3980 C CA . GLY A 1 517 ? -32.692 -17.457 5.776 1.00 84.62 517 GLY A CA 1
ATOM 3981 C C . GLY A 1 517 ? -31.777 -16.543 6.602 1.00 84.62 517 GLY A C 1
ATOM 3982 O O . GLY A 1 517 ? -31.136 -15.643 6.055 1.00 84.62 517 GLY A O 1
ATOM 3983 N N . ASN A 1 518 ? -31.716 -16.760 7.917 1.00 87.00 518 ASN A N 1
ATOM 3984 C CA . ASN A 1 518 ? -30.815 -16.064 8.842 1.00 87.00 518 ASN A CA 1
ATOM 3985 C C . ASN A 1 518 ? -29.684 -16.969 9.362 1.00 87.00 518 ASN A C 1
ATOM 3987 O O . ASN A 1 518 ? -29.090 -16.655 10.389 1.00 87.00 518 ASN A O 1
ATOM 3991 N N . ARG A 1 519 ? -29.374 -18.081 8.681 1.00 90.88 519 ARG A N 1
ATOM 3992 C CA . ARG A 1 519 ? -28.434 -19.088 9.186 1.00 90.88 519 ARG A CA 1
ATOM 3993 C C . ARG A 1 519 ? -27.220 -19.288 8.280 1.00 90.88 519 ARG A C 1
ATOM 3995 O O . ARG A 1 519 ? -27.355 -19.520 7.079 1.00 90.88 519 ARG A O 1
ATOM 4002 N N . LEU A 1 520 ? -26.024 -19.239 8.868 1.00 92.88 520 LEU A N 1
ATOM 4003 C CA . LEU A 1 520 ? -24.766 -19.646 8.239 1.00 92.88 520 LEU A CA 1
ATOM 4004 C C . LEU A 1 520 ? -24.497 -21.122 8.529 1.00 92.88 520 LEU A C 1
ATOM 4006 O O . LEU A 1 520 ? -24.360 -21.514 9.693 1.00 92.88 520 LEU A O 1
ATOM 4010 N N . THR A 1 521 ? -24.386 -21.929 7.476 1.00 91.06 521 THR A N 1
ATOM 4011 C CA . THR A 1 521 ? -24.309 -23.390 7.583 1.00 91.06 521 THR A CA 1
ATOM 4012 C C . THR A 1 521 ? -22.927 -23.934 7.226 1.00 91.06 521 THR A C 1
ATOM 4014 O O . THR A 1 521 ? -22.208 -23.391 6.382 1.00 91.06 521 THR A O 1
ATOM 4017 N N . LEU A 1 522 ? -22.548 -25.051 7.853 1.00 91.38 522 LEU A N 1
ATOM 4018 C CA . LEU A 1 522 ? -21.337 -25.794 7.503 1.00 91.38 522 LEU A CA 1
ATOM 4019 C C . LEU A 1 522 ? -21.419 -26.353 6.075 1.00 91.38 522 LEU A C 1
ATOM 4021 O O . LEU A 1 522 ? -20.403 -26.404 5.385 1.00 91.38 522 LEU A O 1
ATOM 4025 N N . ALA A 1 523 ? -22.617 -26.731 5.622 1.00 87.75 523 ALA A N 1
ATOM 4026 C CA . ALA A 1 523 ? -22.843 -27.257 4.279 1.00 87.75 523 ALA A CA 1
ATOM 4027 C C . ALA A 1 523 ? -22.461 -26.240 3.188 1.00 87.75 523 ALA A C 1
ATOM 4029 O O . ALA A 1 523 ? -21.737 -26.593 2.258 1.00 87.75 523 ALA A O 1
ATOM 4030 N N . ALA A 1 524 ? -22.858 -24.969 3.338 1.00 86.38 524 ALA A N 1
ATOM 4031 C CA . ALA A 1 524 ? -22.479 -23.901 2.407 1.00 86.38 524 ALA A CA 1
ATOM 4032 C C . ALA A 1 524 ? -20.955 -23.667 2.377 1.00 86.38 524 ALA A C 1
ATOM 4034 O O . ALA A 1 524 ? -20.362 -23.457 1.315 1.00 86.38 524 ALA A O 1
ATOM 4035 N N . TYR A 1 525 ? -20.301 -23.765 3.538 1.00 88.94 525 TYR A N 1
ATOM 4036 C CA . TYR A 1 525 ? -18.847 -23.648 3.655 1.00 88.94 525 TYR A CA 1
ATOM 4037 C C . TYR A 1 525 ? -18.102 -24.814 2.989 1.00 88.94 525 TYR A C 1
ATOM 4039 O O . TYR A 1 525 ? -17.154 -24.595 2.234 1.00 88.94 525 TYR A O 1
ATOM 4047 N N . GLN A 1 526 ? -18.544 -26.052 3.220 1.00 85.06 526 GLN A N 1
ATOM 4048 C CA . GLN A 1 526 ? -17.935 -27.248 2.630 1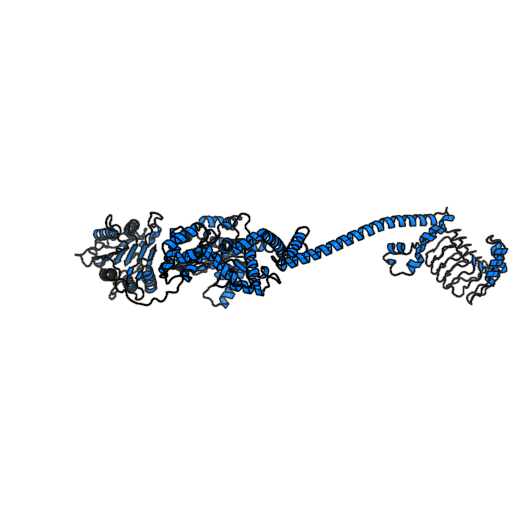.00 85.06 526 GLN A CA 1
ATOM 4049 C C . GLN A 1 526 ? -18.184 -27.351 1.123 1.00 85.06 526 GLN A C 1
ATOM 4051 O O . GLN A 1 526 ? -17.291 -27.771 0.392 1.00 85.06 526 GLN A O 1
ATOM 4056 N N . GLY A 1 527 ? -19.350 -26.910 0.641 1.00 77.06 527 GLY A N 1
ATOM 4057 C CA . GLY A 1 527 ? -19.647 -26.834 -0.792 1.00 77.06 527 GLY A CA 1
ATOM 4058 C C . GLY A 1 527 ? -18.716 -25.893 -1.567 1.00 77.06 527 GLY A C 1
ATOM 4059 O O . GLY A 1 527 ? -18.600 -26.017 -2.783 1.00 77.06 527 GLY A O 1
ATOM 4060 N N . SER A 1 528 ? -18.014 -24.997 -0.868 1.00 69.62 528 SER A N 1
ATOM 4061 C CA . SER A 1 528 ? -17.100 -24.011 -1.453 1.00 69.62 528 SER A CA 1
ATOM 4062 C C . SER A 1 528 ? -15.609 -24.351 -1.255 1.00 69.62 528 SER A C 1
ATOM 4064 O O . SER A 1 528 ? -14.753 -23.479 -1.389 1.00 69.62 528 SER A O 1
ATOM 4066 N N . ASP A 1 529 ? -15.299 -25.611 -0.921 1.00 73.94 529 ASP A N 1
ATOM 4067 C CA . ASP A 1 529 ? -13.941 -26.139 -0.677 1.00 73.94 529 ASP A CA 1
ATOM 4068 C C . ASP A 1 529 ? -13.171 -25.395 0.444 1.00 73.94 529 ASP A C 1
ATOM 4070 O O . ASP A 1 529 ? -11.948 -25.224 0.434 1.00 73.94 529 ASP A O 1
ATOM 4074 N N . GLY A 1 530 ? -13.921 -24.922 1.446 1.00 77.31 530 GLY A N 1
ATOM 4075 C CA . GLY A 1 530 ? -13.396 -24.288 2.652 1.00 77.31 530 GLY A CA 1
ATOM 4076 C C . GLY A 1 530 ? -12.843 -22.868 2.462 1.00 77.31 530 GLY A C 1
ATOM 4077 O O . GLY A 1 530 ? -13.148 -22.159 1.502 1.00 77.31 530 GLY A O 1
ATOM 4078 N N . LEU A 1 531 ? -12.029 -22.431 3.432 1.00 76.38 531 LEU A N 1
ATOM 4079 C CA . LEU A 1 531 ? -11.542 -21.052 3.572 1.00 76.38 531 LEU A CA 1
ATOM 4080 C C . LEU A 1 531 ? -10.757 -20.577 2.337 1.00 76.38 531 LEU A C 1
ATOM 4082 O O . LEU A 1 531 ? -10.925 -19.450 1.875 1.00 76.38 531 LEU A O 1
ATOM 4086 N N . MET A 1 532 ? -9.893 -21.445 1.808 1.00 73.31 532 MET A N 1
ATOM 4087 C CA . MET A 1 532 ? -9.033 -21.135 0.662 1.00 73.31 532 MET A CA 1
ATOM 4088 C C . MET A 1 532 ? -9.784 -21.251 -0.666 1.00 73.31 532 MET A C 1
ATOM 4090 O O . MET A 1 532 ? -9.586 -20.412 -1.547 1.00 73.31 532 MET A O 1
ATOM 4094 N N . GLY A 1 533 ? -10.668 -22.248 -0.784 1.00 77.31 533 GLY A N 1
ATOM 4095 C CA . GLY A 1 533 ? -11.453 -22.511 -1.988 1.00 77.31 533 GLY A CA 1
ATOM 4096 C C . GLY A 1 533 ? -12.359 -21.347 -2.373 1.00 77.31 533 GLY A C 1
ATOM 4097 O O . GLY A 1 533 ? -12.393 -20.961 -3.537 1.00 77.31 533 GLY A O 1
ATOM 4098 N N . MET A 1 534 ? -13.008 -20.688 -1.407 1.00 78.88 534 MET A N 1
ATOM 4099 C CA . MET A 1 534 ? -13.903 -19.563 -1.711 1.00 78.88 534 MET A CA 1
ATOM 4100 C C . MET A 1 534 ? -13.212 -18.365 -2.364 1.00 78.88 534 MET A C 1
ATOM 4102 O O . MET A 1 534 ? -13.770 -17.758 -3.283 1.00 78.88 534 MET A O 1
ATOM 4106 N N . LEU A 1 535 ? -12.012 -17.989 -1.904 1.00 80.25 535 LEU A N 1
ATOM 4107 C CA . LEU A 1 535 ? -11.275 -16.880 -2.519 1.00 80.25 535 LEU A CA 1
ATOM 4108 C C . LEU A 1 535 ? -10.804 -17.257 -3.926 1.00 80.25 535 LEU A C 1
ATOM 4110 O O . LEU A 1 535 ? -10.910 -16.440 -4.840 1.00 80.25 535 LEU A O 1
ATOM 4114 N N . ASP A 1 536 ? -10.320 -18.489 -4.092 1.00 85.06 536 ASP A N 1
ATOM 4115 C CA . ASP A 1 536 ? -9.878 -19.037 -5.374 1.00 85.06 536 ASP A CA 1
ATOM 4116 C C . ASP A 1 536 ? -11.023 -19.069 -6.398 1.00 85.06 536 ASP A C 1
ATOM 4118 O O . ASP A 1 536 ? -10.895 -18.518 -7.493 1.00 85.06 536 ASP A O 1
ATOM 4122 N N . GLN A 1 537 ? -12.182 -19.604 -6.007 1.00 83.56 537 GLN A N 1
ATOM 4123 C CA . GLN A 1 537 ? -13.395 -19.648 -6.823 1.00 83.56 537 GLN A CA 1
ATOM 4124 C C . GLN A 1 537 ? -13.875 -18.246 -7.193 1.00 83.56 537 GLN A C 1
ATOM 4126 O O . GLN A 1 537 ? -14.190 -17.993 -8.352 1.00 83.56 537 GLN A O 1
ATOM 4131 N N . ARG A 1 538 ? -13.901 -17.300 -6.244 1.00 83.38 538 ARG A N 1
ATOM 4132 C CA . ARG A 1 538 ? -14.342 -15.927 -6.527 1.00 83.38 538 ARG A CA 1
ATOM 4133 C C . ARG A 1 538 ? -13.387 -15.204 -7.473 1.00 83.38 538 ARG A C 1
ATOM 4135 O O . ARG A 1 538 ? -13.852 -14.559 -8.411 1.00 83.38 538 ARG A O 1
ATOM 4142 N N . ALA A 1 539 ? -12.080 -15.284 -7.230 1.00 87.88 539 ALA A N 1
ATOM 4143 C CA . ALA A 1 539 ? -11.078 -14.662 -8.091 1.00 87.88 539 ALA A CA 1
ATOM 4144 C C . ALA A 1 539 ? -11.116 -15.264 -9.505 1.00 87.88 539 ALA A C 1
ATOM 4146 O O . ALA A 1 539 ? -11.066 -14.528 -10.490 1.00 87.88 539 ALA A O 1
ATOM 4147 N N . THR A 1 540 ? -11.305 -16.582 -9.600 1.00 91.56 540 THR A N 1
ATOM 4148 C CA . THR A 1 540 ? -11.467 -17.301 -10.869 1.00 91.56 540 THR A CA 1
ATOM 4149 C C . THR A 1 540 ? -12.765 -16.921 -11.580 1.00 91.56 540 THR A C 1
ATOM 4151 O O . THR A 1 540 ? -12.718 -16.571 -12.751 1.00 91.56 540 THR A O 1
ATOM 4154 N N . ALA A 1 541 ? -13.895 -16.837 -10.878 1.00 89.44 541 ALA A N 1
ATOM 4155 C CA . ALA A 1 541 ? -15.167 -16.415 -11.464 1.00 89.44 541 ALA A CA 1
ATOM 4156 C C . ALA A 1 541 ? -15.130 -14.968 -11.987 1.00 89.44 541 ALA A C 1
ATOM 4158 O O . ALA A 1 541 ? -15.756 -14.661 -12.996 1.00 89.44 541 ALA A O 1
ATOM 4159 N N . VAL A 1 542 ? -14.407 -14.060 -11.317 1.00 90.56 542 VAL A N 1
ATOM 4160 C CA . VAL A 1 542 ? -14.183 -12.693 -11.826 1.00 90.56 542 VAL A CA 1
ATOM 4161 C C . VAL A 1 542 ? -13.258 -12.717 -13.043 1.00 90.56 542 VAL A C 1
ATOM 4163 O O . VAL A 1 542 ? -13.501 -11.992 -14.000 1.00 90.56 542 VAL A O 1
ATOM 4166 N N . TYR A 1 543 ? -12.221 -13.555 -13.037 1.00 93.69 543 TYR A N 1
ATOM 4167 C CA . TYR A 1 543 ? -11.329 -13.738 -14.181 1.00 93.69 543 TYR A CA 1
ATOM 4168 C C . TYR A 1 543 ? -12.057 -14.288 -15.419 1.00 93.69 543 TYR A C 1
ATOM 4170 O O . TYR A 1 543 ? -11.850 -13.792 -16.523 1.00 93.69 543 TYR A O 1
ATOM 4178 N N . GLU A 1 544 ? -12.950 -15.257 -15.239 1.00 94.12 544 GLU A N 1
ATOM 4179 C CA . GLU A 1 544 ? -13.712 -15.897 -16.318 1.00 94.12 544 GLU A CA 1
ATOM 4180 C C . GLU A 1 544 ? -14.771 -14.981 -16.953 1.00 94.12 544 GLU A C 1
ATOM 4182 O O . GLU A 1 544 ? -15.212 -15.248 -18.067 1.00 94.12 544 GLU A O 1
ATOM 4187 N N . GLN A 1 545 ? -15.148 -13.875 -16.296 1.00 93.88 545 GLN A N 1
ATOM 4188 C CA . GLN A 1 545 ? -16.049 -12.860 -16.869 1.00 93.88 545 GLN A CA 1
ATOM 4189 C C . GLN A 1 545 ? -15.399 -12.029 -17.981 1.00 93.88 545 GLN A C 1
ATOM 4191 O O . GLN A 1 545 ? -16.111 -11.399 -18.762 1.00 93.88 545 GLN A O 1
ATOM 4196 N N . PHE A 1 546 ? -14.069 -11.991 -18.033 1.00 95.50 546 PHE A N 1
ATOM 4197 C CA . PHE A 1 546 ? -13.320 -11.220 -19.019 1.00 95.50 546 PHE A CA 1
ATOM 4198 C C . PHE A 1 546 ? -13.194 -11.969 -20.351 1.00 95.50 546 PHE A C 1
ATOM 4200 O O . PHE A 1 546 ? -13.102 -13.198 -20.376 1.00 95.50 546 PHE A O 1
ATOM 4207 N N . ASP A 1 547 ? -13.122 -11.225 -21.458 1.00 95.38 547 ASP A N 1
ATOM 4208 C CA . ASP A 1 547 ? -12.805 -11.790 -22.775 1.00 95.38 547 ASP A CA 1
ATOM 4209 C C . ASP A 1 547 ? -11.345 -12.298 -22.856 1.00 95.38 547 ASP A C 1
ATOM 4211 O O . ASP A 1 547 ? -10.531 -12.067 -21.962 1.00 95.38 547 ASP A O 1
ATOM 4215 N N . ALA A 1 548 ? -10.970 -13.003 -23.929 1.00 93.88 548 ALA A N 1
ATOM 4216 C CA . ALA A 1 548 ? -9.644 -13.625 -24.031 1.00 93.88 548 ALA A CA 1
ATOM 4217 C C . ALA A 1 548 ? -8.463 -12.626 -23.976 1.00 93.88 548 ALA A C 1
ATOM 4219 O O . ALA A 1 548 ? -7.393 -12.962 -23.457 1.00 93.88 548 ALA A O 1
ATOM 4220 N N . ASP A 1 549 ? -8.624 -11.402 -24.488 1.00 91.06 549 ASP A N 1
ATOM 4221 C CA . ASP A 1 549 ? -7.565 -10.383 -24.477 1.00 91.06 549 ASP A CA 1
ATOM 4222 C C . ASP A 1 549 ? -7.517 -9.626 -23.142 1.00 91.06 549 ASP A C 1
ATOM 4224 O O . ASP A 1 549 ? -6.444 -9.264 -22.640 1.00 91.06 549 ASP A O 1
ATOM 4228 N N . GLU A 1 550 ? -8.671 -9.428 -22.517 1.00 94.00 550 GLU A N 1
ATOM 4229 C CA . GLU A 1 550 ? -8.776 -8.945 -21.149 1.00 94.00 550 GLU A CA 1
ATOM 4230 C C . GLU A 1 550 ? -8.196 -9.935 -20.149 1.00 94.00 550 GLU A C 1
ATOM 4232 O O . GLU A 1 550 ? -7.411 -9.526 -19.301 1.00 94.00 550 GLU A O 1
ATOM 4237 N N . GLN A 1 551 ? -8.477 -11.231 -20.276 1.00 95.25 551 GLN A N 1
ATOM 4238 C CA . GLN A 1 551 ? -7.905 -12.279 -19.431 1.00 95.25 551 GLN A CA 1
ATOM 4239 C C . GLN A 1 551 ? -6.373 -12.283 -19.499 1.00 95.25 551 GLN A C 1
ATOM 4241 O O . GLN A 1 551 ? -5.697 -12.398 -18.472 1.00 95.25 551 GLN A O 1
ATOM 4246 N N . ARG A 1 552 ? -5.793 -12.091 -20.693 1.00 91.56 552 ARG A N 1
ATOM 4247 C CA . ARG A 1 552 ? -4.338 -11.894 -20.845 1.00 91.56 552 ARG A CA 1
ATOM 4248 C C . ARG A 1 552 ? -3.853 -10.662 -20.082 1.00 91.56 552 ARG A C 1
ATOM 4250 O O . ARG A 1 552 ? -2.785 -10.700 -19.475 1.00 91.56 552 ARG A O 1
ATOM 4257 N N . THR A 1 553 ? -4.639 -9.591 -20.087 1.00 93.19 553 THR A N 1
ATOM 4258 C CA . THR A 1 553 ? -4.335 -8.344 -19.370 1.00 93.19 553 THR A CA 1
ATOM 4259 C C . THR A 1 553 ? -4.476 -8.505 -17.855 1.00 93.19 553 THR A C 1
ATOM 4261 O O . THR A 1 553 ? -3.603 -8.049 -17.125 1.00 93.19 553 THR A O 1
ATOM 4264 N N . VAL A 1 554 ? -5.481 -9.236 -17.365 1.00 94.56 554 VAL A N 1
ATOM 4265 C CA . VAL A 1 554 ? -5.622 -9.603 -15.946 1.00 94.56 554 VAL A CA 1
ATOM 4266 C C . VAL A 1 554 ? -4.395 -10.385 -15.480 1.00 94.56 554 VAL A C 1
ATOM 4268 O O . VAL A 1 554 ? -3.780 -10.027 -14.474 1.00 94.56 554 VAL A O 1
ATOM 4271 N N . ARG A 1 555 ? -3.986 -11.409 -16.245 1.00 92.94 555 ARG A N 1
ATOM 4272 C CA . ARG A 1 555 ? -2.777 -12.195 -15.963 1.00 92.94 555 ARG A CA 1
ATOM 4273 C C . ARG A 1 555 ? -1.537 -11.305 -15.879 1.00 92.94 555 ARG A C 1
ATOM 4275 O O . ARG A 1 555 ? -0.780 -11.423 -14.917 1.00 92.94 555 ARG A O 1
ATOM 4282 N N . HIS A 1 556 ? -1.357 -10.403 -16.845 1.00 90.88 556 HIS A N 1
ATOM 4283 C CA . HIS A 1 556 ? -0.255 -9.441 -16.847 1.00 90.88 556 HIS A CA 1
ATOM 4284 C C . HIS A 1 556 ? -0.263 -8.561 -15.589 1.00 90.88 556 HIS A C 1
ATOM 4286 O O . HIS A 1 556 ? 0.752 -8.481 -14.898 1.00 90.88 556 HIS A O 1
ATOM 4292 N N . ILE A 1 557 ? -1.409 -7.963 -15.243 1.00 92.31 557 ILE A N 1
ATOM 4293 C CA . ILE A 1 557 ? -1.549 -7.074 -14.083 1.00 92.31 557 ILE A CA 1
ATOM 4294 C C . ILE A 1 557 ? -1.154 -7.799 -12.791 1.00 92.31 557 ILE A C 1
ATOM 4296 O O . ILE A 1 557 ? -0.256 -7.342 -12.087 1.00 92.31 557 ILE A O 1
ATOM 4300 N N . PHE A 1 558 ? -1.750 -8.955 -12.486 1.00 92.81 558 PHE A N 1
ATOM 4301 C CA . PHE A 1 558 ? -1.448 -9.653 -11.231 1.00 92.81 558 PHE A CA 1
ATOM 4302 C C . PHE A 1 558 ? 0.001 -10.157 -11.150 1.00 92.81 558 PHE A C 1
ATOM 4304 O O . PHE A 1 558 ? 0.600 -10.145 -10.073 1.00 92.81 558 PHE A O 1
ATOM 4311 N N . GLN A 1 559 ? 0.610 -10.532 -12.278 1.00 91.00 559 GLN A N 1
ATOM 4312 C CA . GLN A 1 559 ? 2.031 -10.887 -12.326 1.00 91.00 559 GLN A CA 1
ATOM 4313 C C . GLN A 1 559 ? 2.957 -9.685 -12.057 1.00 91.00 559 GLN A C 1
ATOM 4315 O O . GLN A 1 559 ? 4.013 -9.854 -11.434 1.00 91.00 559 GLN A O 1
ATOM 4320 N N . GLN A 1 560 ? 2.574 -8.476 -12.487 1.00 87.44 560 GLN A N 1
ATOM 4321 C CA . GLN A 1 560 ? 3.308 -7.243 -12.174 1.00 87.44 560 GLN A CA 1
ATOM 4322 C C . GLN A 1 560 ? 3.142 -6.818 -10.711 1.00 87.44 560 GLN A C 1
ATOM 4324 O O . GLN A 1 560 ? 4.095 -6.323 -10.105 1.00 87.44 560 GLN A O 1
ATOM 4329 N N . LEU A 1 561 ? 1.969 -7.078 -10.129 1.00 89.31 561 LEU A N 1
ATOM 4330 C CA . LEU A 1 561 ? 1.643 -6.773 -8.734 1.00 89.31 561 LEU A CA 1
ATOM 4331 C C . LEU A 1 561 ? 2.157 -7.806 -7.716 1.00 89.31 561 LEU A C 1
ATOM 4333 O O . LEU A 1 561 ? 1.898 -7.675 -6.522 1.00 89.31 561 LEU A O 1
ATOM 4337 N N . THR A 1 562 ? 2.885 -8.834 -8.152 1.00 86.88 562 THR A N 1
ATOM 4338 C CA . THR A 1 562 ? 3.445 -9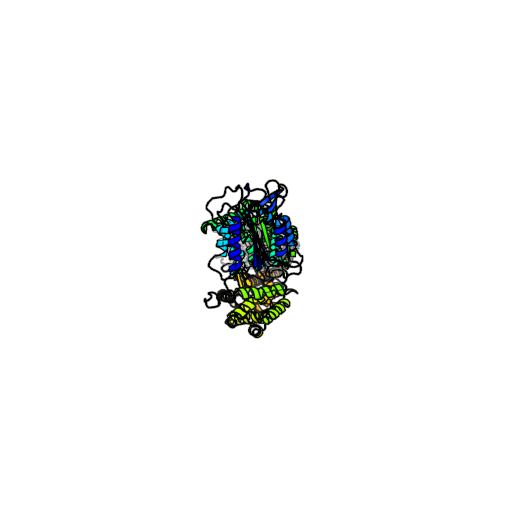.863 -7.261 1.00 86.88 562 THR A CA 1
ATOM 4339 C C . THR A 1 562 ? 4.944 -9.644 -7.076 1.00 86.88 562 THR A C 1
ATOM 4341 O O . THR A 1 562 ? 5.706 -9.733 -8.031 1.00 86.88 562 THR A O 1
ATOM 4344 N N . GLN A 1 563 ? 5.431 -9.393 -5.869 1.00 81.69 563 GLN A N 1
ATOM 4345 C CA . GLN A 1 563 ? 6.856 -9.419 -5.553 1.00 81.69 563 GLN A CA 1
ATOM 4346 C C . GLN A 1 563 ? 7.326 -10.871 -5.373 1.00 81.69 563 GLN A C 1
ATOM 4348 O O . GLN A 1 563 ? 6.745 -11.629 -4.603 1.00 81.69 563 GLN A O 1
ATOM 4353 N N . LEU A 1 564 ? 8.386 -11.258 -6.090 1.00 80.38 564 LEU A N 1
ATOM 4354 C CA . LEU A 1 564 ? 8.929 -12.615 -6.014 1.00 80.38 564 LEU A CA 1
ATOM 4355 C C . LEU A 1 564 ? 9.830 -12.728 -4.786 1.00 80.38 564 LEU A C 1
ATOM 4357 O O . LEU A 1 564 ? 10.819 -11.999 -4.696 1.00 80.38 564 LEU A O 1
ATOM 4361 N N . GLY A 1 565 ? 9.511 -13.648 -3.881 1.00 65.06 565 GLY A N 1
ATOM 4362 C CA . GLY A 1 565 ? 10.358 -13.970 -2.740 1.00 65.06 565 GLY A CA 1
ATOM 4363 C C . GLY A 1 565 ? 11.585 -14.791 -3.155 1.00 65.06 565 GLY A C 1
ATOM 4364 O O . GLY A 1 565 ? 11.510 -15.677 -4.019 1.00 65.06 565 GLY A O 1
ATOM 4365 N N . GLU A 1 566 ? 12.738 -14.505 -2.546 1.00 57.03 566 GLU A N 1
ATOM 4366 C CA . GLU A 1 566 ? 13.941 -15.345 -2.620 1.00 57.03 566 GLU A CA 1
ATOM 4367 C C . GLU A 1 566 ? 14.018 -16.211 -1.358 1.00 57.03 566 GLU A C 1
ATOM 4369 O O . GLU A 1 566 ? 14.530 -15.784 -0.330 1.00 57.03 566 GLU A O 1
ATOM 4374 N N . GLY A 1 567 ? 13.434 -17.413 -1.408 1.00 52.56 567 GLY A N 1
ATOM 4375 C CA . GLY A 1 567 ? 13.368 -18.317 -0.248 1.00 52.56 567 GLY A CA 1
ATOM 4376 C C . GLY A 1 567 ? 12.305 -17.951 0.798 1.00 52.56 567 GLY A C 1
ATOM 4377 O O . GLY A 1 567 ? 12.188 -18.635 1.809 1.00 52.56 567 GLY A O 1
ATOM 4378 N N . VAL A 1 568 ? 11.515 -16.908 0.539 1.00 59.00 568 VAL A N 1
ATOM 4379 C CA . VAL A 1 568 ? 10.336 -16.494 1.315 1.00 59.00 568 VAL A CA 1
ATOM 4380 C C . VAL A 1 568 ? 9.093 -16.507 0.424 1.00 59.00 568 VAL A C 1
ATOM 4382 O O . VAL A 1 568 ? 9.211 -16.600 -0.799 1.00 59.00 568 VAL A O 1
ATOM 4385 N N . GLU A 1 569 ? 7.906 -16.426 1.026 1.00 65.50 569 GLU A N 1
ATOM 4386 C CA . GLU A 1 569 ? 6.640 -16.374 0.284 1.00 65.50 569 GLU A CA 1
ATOM 4387 C C . GLU A 1 569 ? 6.574 -15.159 -0.657 1.00 65.50 569 GLU A C 1
ATOM 4389 O O . GLU A 1 569 ? 7.129 -14.094 -0.370 1.00 65.50 569 GLU A O 1
ATOM 4394 N N . ASP A 1 570 ? 5.875 -15.320 -1.783 1.00 76.00 570 ASP A N 1
ATOM 4395 C CA . ASP A 1 570 ? 5.628 -14.226 -2.719 1.00 76.00 570 ASP A CA 1
ATOM 4396 C C . ASP A 1 570 ? 4.689 -13.191 -2.074 1.00 76.00 570 ASP A C 1
ATOM 4398 O O . ASP A 1 570 ? 3.641 -13.525 -1.512 1.00 76.00 570 ASP A O 1
ATOM 4402 N N . THR A 1 571 ? 5.081 -11.920 -2.130 1.00 73.56 571 THR A N 1
ATOM 4403 C CA . THR A 1 571 ? 4.359 -10.801 -1.506 1.00 73.56 571 THR A CA 1
ATOM 4404 C C . THR A 1 571 ? 3.753 -9.894 -2.569 1.00 73.56 571 THR A C 1
ATOM 4406 O O . THR A 1 571 ? 3.909 -10.124 -3.765 1.00 73.56 571 THR A O 1
ATOM 4409 N N . ARG A 1 572 ? 3.006 -8.863 -2.171 1.00 81.00 572 ARG A N 1
ATOM 4410 C CA . ARG A 1 572 ? 2.441 -7.892 -3.122 1.00 81.00 572 ARG A CA 1
ATOM 4411 C C . ARG A 1 572 ? 3.437 -6.774 -3.438 1.00 81.00 572 ARG A C 1
ATOM 4413 O O . ARG A 1 572 ? 4.229 -6.375 -2.589 1.00 81.00 572 ARG A O 1
ATOM 4420 N N . ARG A 1 573 ? 3.360 -6.245 -4.656 1.00 76.75 573 ARG A N 1
ATOM 4421 C CA . ARG A 1 573 ? 4.107 -5.087 -5.154 1.00 76.75 573 ARG A CA 1
ATOM 4422 C C . ARG A 1 573 ? 3.119 -4.043 -5.662 1.00 76.75 573 ARG A C 1
ATOM 4424 O O . ARG A 1 573 ? 2.207 -4.370 -6.413 1.00 76.75 573 ARG A O 1
ATOM 4431 N N . ARG A 1 574 ? 3.369 -2.778 -5.329 1.00 78.62 574 ARG A N 1
ATOM 4432 C CA . ARG A 1 574 ? 2.640 -1.633 -5.882 1.00 78.62 574 ARG A CA 1
ATOM 4433 C C . ARG A 1 574 ? 3.233 -1.205 -7.219 1.00 78.62 574 ARG A C 1
ATOM 4435 O O . ARG A 1 574 ? 4.455 -1.139 -7.361 1.00 78.62 574 ARG A O 1
ATOM 4442 N N . VAL A 1 575 ? 2.379 -0.922 -8.198 1.00 80.44 575 VAL A N 1
ATOM 4443 C CA . VAL A 1 575 ? 2.805 -0.575 -9.562 1.00 80.44 575 VAL A CA 1
ATOM 4444 C C . VAL A 1 575 ? 1.996 0.614 -10.078 1.00 80.44 575 VAL A C 1
ATOM 4446 O O . VAL A 1 575 ? 0.783 0.665 -9.902 1.00 80.44 575 VAL A O 1
ATOM 4449 N N . LEU A 1 576 ? 2.667 1.577 -10.716 1.00 79.19 576 LEU A N 1
ATOM 4450 C CA . LEU A 1 576 ? 2.008 2.681 -11.422 1.00 79.19 576 LEU A CA 1
ATOM 4451 C C . LEU A 1 576 ? 1.209 2.153 -12.615 1.00 79.19 576 LEU A C 1
ATOM 4453 O O . LEU A 1 576 ? 1.705 1.297 -13.348 1.00 79.19 576 LEU A O 1
ATOM 4457 N N . VAL A 1 577 ? 0.020 2.707 -12.860 1.00 83.88 577 VAL A N 1
ATOM 4458 C CA . VAL A 1 577 ? -0.825 2.311 -14.000 1.00 83.88 577 VAL A CA 1
ATOM 4459 C C . VAL A 1 577 ? -0.067 2.415 -15.329 1.00 83.88 577 VAL A C 1
ATOM 4461 O O . VAL A 1 577 ? -0.162 1.508 -16.152 1.00 83.88 577 VAL A O 1
ATOM 4464 N N . SER A 1 578 ? 0.765 3.444 -15.512 1.00 79.81 578 SER A N 1
ATOM 4465 C CA . SER A 1 578 ? 1.598 3.620 -16.712 1.00 79.81 578 SER A CA 1
ATOM 4466 C C . SER A 1 578 ? 2.575 2.465 -16.978 1.00 79.81 578 SER A C 1
ATOM 4468 O O . SER A 1 578 ? 2.864 2.157 -18.132 1.00 79.81 578 SER A O 1
ATOM 4470 N N . ASN A 1 579 ? 3.040 1.769 -15.936 1.00 79.69 579 ASN A N 1
ATOM 4471 C CA . ASN A 1 579 ? 3.943 0.622 -16.066 1.00 79.69 579 ASN A CA 1
ATOM 4472 C C . ASN A 1 579 ? 3.218 -0.680 -16.442 1.00 79.69 579 ASN A C 1
ATOM 4474 O O . ASN A 1 579 ? 3.878 -1.652 -16.802 1.00 79.69 579 ASN A O 1
ATOM 4478 N N . LEU A 1 580 ? 1.884 -0.706 -16.359 1.00 86.81 580 LEU A N 1
ATOM 4479 C CA . LEU A 1 580 ? 1.048 -1.835 -16.783 1.00 86.81 580 LEU A CA 1
ATOM 4480 C C . LEU A 1 580 ? 0.683 -1.757 -18.277 1.00 86.81 580 LEU A C 1
ATOM 4482 O O . LEU A 1 580 ? 0.127 -2.706 -18.827 1.00 86.81 580 LEU A O 1
ATOM 4486 N N . VAL A 1 581 ? 0.976 -0.628 -18.934 1.00 86.62 581 VAL A N 1
ATOM 4487 C CA . VAL A 1 581 ? 0.691 -0.407 -20.355 1.00 86.62 581 VAL A CA 1
ATOM 4488 C C . VAL A 1 581 ? 1.836 -0.952 -21.211 1.00 86.62 581 VAL A C 1
ATOM 4490 O O . VAL A 1 581 ? 3.007 -0.607 -21.034 1.00 86.62 581 VAL A O 1
ATOM 4493 N N . ALA A 1 582 ? 1.489 -1.819 -22.163 1.00 85.38 582 ALA A N 1
ATOM 4494 C CA . ALA A 1 582 ? 2.431 -2.423 -23.097 1.00 85.38 582 ALA A CA 1
ATOM 4495 C C . ALA A 1 582 ? 1.770 -2.652 -24.465 1.00 85.38 582 ALA A C 1
ATOM 4497 O O . ALA A 1 582 ? 1.211 -3.717 -24.749 1.00 85.38 582 ALA A O 1
ATOM 4498 N N . GLU A 1 583 ? 1.874 -1.662 -25.352 1.00 81.88 583 GLU A N 1
ATOM 4499 C CA . GLU A 1 583 ? 1.204 -1.702 -26.656 1.00 81.88 583 GLU A CA 1
ATOM 4500 C C . GLU A 1 583 ? 1.793 -2.782 -27.599 1.00 81.88 583 GLU A C 1
ATOM 4502 O O . GLU A 1 583 ? 3.024 -2.984 -27.627 1.00 81.88 583 GLU A O 1
ATOM 4507 N N . PRO A 1 584 ? 0.955 -3.472 -28.414 1.00 82.38 584 PRO A N 1
ATOM 4508 C CA . PRO A 1 584 ? -0.520 -3.385 -28.493 1.00 82.38 584 PRO A CA 1
ATOM 4509 C C . PRO A 1 584 ? -1.290 -4.358 -27.563 1.00 82.38 584 PRO A C 1
ATOM 4511 O O . PRO A 1 584 ? -2.523 -4.356 -27.513 1.00 82.38 584 PRO A O 1
ATOM 4514 N N . LEU A 1 585 ? -0.575 -5.238 -26.852 1.00 84.56 585 LEU A N 1
ATOM 4515 C CA . LEU A 1 585 ? -1.155 -6.347 -26.075 1.00 84.56 585 LEU A CA 1
ATOM 4516 C C . LEU A 1 585 ? -1.919 -5.883 -24.835 1.00 84.56 585 LEU A C 1
ATOM 4518 O O . LEU A 1 585 ? -2.966 -6.440 -24.512 1.00 84.56 585 LEU A O 1
ATOM 4522 N N . HIS A 1 586 ? -1.431 -4.841 -24.170 1.00 89.31 586 HIS A N 1
ATOM 4523 C CA . HIS A 1 586 ? -2.046 -4.254 -22.983 1.00 89.31 586 HIS A CA 1
ATOM 4524 C C . HIS A 1 586 ? -2.171 -2.750 -23.207 1.00 89.31 586 HIS A C 1
ATOM 4526 O O . HIS A 1 586 ? -1.350 -1.974 -22.723 1.00 89.31 586 HIS A O 1
ATOM 4532 N N . SER A 1 587 ? -3.153 -2.351 -24.020 1.00 90.31 587 SER A N 1
ATOM 4533 C CA . SER A 1 587 ? -3.381 -0.937 -24.314 1.00 90.31 587 SER A CA 1
ATOM 4534 C C . SER A 1 587 ? -3.887 -0.189 -23.086 1.00 90.31 587 SER A C 1
ATOM 4536 O O . SER A 1 587 ? -4.540 -0.783 -22.222 1.00 90.31 587 SER A O 1
ATOM 4538 N N . ALA A 1 588 ? -3.632 1.119 -23.023 1.00 88.62 588 ALA A N 1
ATOM 4539 C CA . ALA A 1 588 ? -4.042 1.947 -21.883 1.00 88.62 588 ALA A CA 1
ATOM 4540 C C . ALA A 1 588 ? -5.548 1.815 -21.576 1.00 88.62 588 ALA A C 1
ATOM 4542 O O . ALA A 1 588 ? -5.933 1.589 -20.430 1.00 88.62 588 ALA A O 1
ATOM 4543 N N . VAL A 1 589 ? -6.387 1.824 -22.619 1.00 91.25 589 VAL A N 1
ATOM 4544 C CA . VAL A 1 589 ? -7.849 1.666 -22.513 1.00 91.25 589 VAL A CA 1
ATOM 4545 C C . VAL A 1 589 ? -8.240 0.303 -21.930 1.00 91.25 589 VAL A C 1
ATOM 4547 O O . VAL A 1 589 ? -9.140 0.214 -21.095 1.00 91.25 589 VAL A O 1
ATOM 4550 N N . ARG A 1 590 ? -7.566 -0.778 -22.349 1.00 93.56 590 ARG A N 1
ATOM 4551 C CA . ARG A 1 590 ? -7.859 -2.134 -21.860 1.00 93.56 590 ARG A CA 1
ATOM 4552 C C . ARG A 1 590 ? -7.429 -2.298 -20.406 1.00 93.56 590 ARG A C 1
ATOM 4554 O O . ARG A 1 590 ? -8.178 -2.865 -19.616 1.00 93.56 590 ARG A O 1
ATOM 4561 N N . VAL A 1 591 ? -6.245 -1.793 -20.056 1.00 92.56 591 VAL A N 1
ATOM 4562 C CA . VAL A 1 591 ? -5.737 -1.805 -18.678 1.00 92.56 591 VAL A CA 1
ATOM 4563 C C . VAL A 1 591 ? -6.702 -1.059 -17.763 1.00 92.56 591 VAL A C 1
ATOM 4565 O O . VAL A 1 591 ? -7.111 -1.610 -16.747 1.00 92.56 591 VAL A O 1
ATOM 4568 N N . GLU A 1 592 ? -7.140 0.142 -18.143 1.00 91.19 592 GLU A N 1
ATOM 4569 C CA . GLU A 1 592 ? -8.087 0.924 -17.347 1.00 91.19 592 GLU A CA 1
ATOM 4570 C C . GLU A 1 592 ? -9.426 0.195 -17.149 1.00 91.19 592 GLU A C 1
ATOM 4572 O O . GLU A 1 592 ? -9.897 0.077 -16.016 1.00 91.19 592 GLU A O 1
ATOM 4577 N N . ARG A 1 593 ? -10.001 -0.377 -18.217 1.00 91.94 593 ARG A N 1
ATOM 4578 C CA . ARG A 1 593 ? -11.248 -1.159 -18.147 1.00 91.94 593 ARG A CA 1
ATOM 4579 C C . ARG A 1 593 ? -11.127 -2.352 -17.194 1.00 91.94 593 ARG A C 1
ATOM 4581 O O . ARG A 1 593 ? -11.989 -2.548 -16.337 1.00 91.94 593 ARG A O 1
ATOM 4588 N N . VAL A 1 594 ? -10.043 -3.123 -17.303 1.00 94.69 594 VAL A N 1
ATOM 4589 C CA . VAL A 1 594 ? -9.780 -4.273 -16.423 1.00 94.69 594 VAL A CA 1
ATOM 4590 C C . VAL A 1 594 ? -9.604 -3.822 -14.971 1.00 94.69 594 VAL A C 1
ATOM 4592 O O . VAL A 1 594 ? -10.206 -4.405 -14.068 1.00 94.69 594 VAL A O 1
ATOM 4595 N N . LEU A 1 595 ? -8.835 -2.756 -14.727 1.00 93.25 595 LEU A N 1
ATOM 4596 C CA . LEU A 1 595 ? -8.631 -2.211 -13.383 1.00 93.25 595 LEU A CA 1
ATOM 4597 C C . LEU A 1 595 ? -9.945 -1.752 -12.742 1.00 93.25 595 LEU A C 1
ATOM 4599 O O . LEU A 1 595 ? -10.155 -2.025 -11.563 1.00 93.25 595 LEU A O 1
ATOM 4603 N N . GLN A 1 596 ? -10.854 -1.126 -13.496 1.00 90.31 596 GLN A N 1
ATOM 4604 C CA . GLN A 1 596 ? -12.167 -0.713 -12.986 1.00 90.31 596 GLN A CA 1
ATOM 4605 C C . GLN A 1 596 ? -13.013 -1.904 -12.512 1.00 90.31 596 GLN A C 1
ATOM 4607 O O . GLN A 1 596 ? -13.638 -1.834 -11.452 1.00 90.31 596 GLN A O 1
ATOM 4612 N N . VAL A 1 597 ? -13.015 -3.017 -13.252 1.00 91.06 597 VAL A N 1
ATOM 4613 C CA . VAL A 1 597 ? -13.759 -4.231 -12.869 1.00 91.06 597 VAL A CA 1
ATOM 4614 C C . VAL A 1 597 ? -13.119 -4.921 -11.662 1.00 91.06 597 VAL A C 1
ATOM 4616 O O . VAL A 1 597 ? -13.832 -5.338 -10.746 1.00 91.06 597 VAL A O 1
ATOM 4619 N N . LEU A 1 598 ? -11.785 -5.018 -11.624 1.00 91.38 598 LEU A N 1
ATOM 4620 C CA . LEU A 1 598 ? -11.050 -5.654 -10.524 1.00 91.38 598 LEU A CA 1
ATOM 4621 C C . LEU A 1 598 ? -11.094 -4.833 -9.222 1.00 91.38 598 LEU A C 1
ATOM 4623 O O . LEU A 1 598 ? -11.127 -5.414 -8.134 1.00 91.38 598 LEU A O 1
ATOM 4627 N N . ALA A 1 599 ? -11.112 -3.500 -9.320 1.00 87.94 599 ALA A N 1
ATOM 4628 C CA . ALA A 1 599 ? -11.195 -2.582 -8.181 1.00 87.94 599 ALA A CA 1
ATOM 4629 C C . ALA A 1 599 ? -12.637 -2.272 -7.738 1.00 87.94 599 ALA A C 1
ATOM 4631 O O . ALA A 1 599 ? -12.840 -1.643 -6.699 1.00 87.94 599 ALA A O 1
ATOM 4632 N N . ASN A 1 600 ? -13.648 -2.714 -8.497 1.00 83.94 600 ASN A N 1
ATOM 4633 C CA . ASN A 1 600 ? -15.059 -2.507 -8.171 1.00 83.94 600 ASN A CA 1
ATOM 4634 C C . ASN A 1 600 ? -15.373 -3.002 -6.743 1.00 83.94 600 ASN A C 1
ATOM 4636 O O . ASN A 1 600 ? -14.983 -4.125 -6.420 1.00 83.94 600 ASN A O 1
ATOM 4640 N N . PRO A 1 601 ? -16.136 -2.260 -5.912 1.00 71.62 601 PRO A N 1
ATOM 4641 C CA . PRO A 1 601 ? -16.503 -2.680 -4.554 1.00 71.62 601 PRO A CA 1
ATOM 4642 C C . PRO A 1 601 ? -17.093 -4.097 -4.436 1.00 71.62 601 PRO A C 1
ATOM 4644 O O . PRO A 1 601 ? -16.929 -4.740 -3.402 1.00 71.62 601 PRO A O 1
ATOM 4647 N N . LYS A 1 602 ? -17.754 -4.607 -5.486 1.00 71.81 602 LYS A N 1
ATOM 4648 C CA . LYS A 1 602 ? -18.305 -5.976 -5.531 1.00 71.81 602 LYS A CA 1
ATOM 4649 C C . LYS A 1 602 ? -17.250 -7.074 -5.726 1.00 71.81 602 LYS A C 1
ATOM 4651 O O . LYS A 1 602 ? -17.488 -8.219 -5.340 1.00 71.81 602 LYS A O 1
ATOM 4656 N N . ASN A 1 603 ? -16.128 -6.754 -6.367 1.00 79.56 603 ASN A N 1
ATOM 4657 C CA . ASN A 1 603 ? -15.072 -7.711 -6.713 1.00 79.56 603 ASN A CA 1
ATOM 4658 C C . ASN A 1 603 ? -13.850 -7.528 -5.815 1.00 79.56 603 ASN A C 1
ATOM 4660 O O . ASN A 1 603 ? -13.342 -8.508 -5.282 1.00 79.56 603 ASN A O 1
ATOM 4664 N N . ARG A 1 604 ? -13.427 -6.269 -5.635 1.00 76.12 604 ARG A N 1
ATOM 4665 C CA . ARG A 1 604 ? -12.401 -5.782 -4.707 1.00 76.12 604 ARG A CA 1
ATOM 4666 C C . ARG A 1 604 ? -11.208 -6.733 -4.610 1.00 76.12 604 ARG A C 1
ATOM 4668 O O . ARG A 1 604 ? -10.827 -7.172 -3.529 1.00 76.12 604 ARG A O 1
ATOM 4675 N N . LEU A 1 605 ? -10.628 -7.043 -5.768 1.00 84.94 605 LEU A N 1
ATOM 4676 C CA . LEU A 1 605 ? -9.380 -7.797 -5.868 1.00 84.94 605 LEU A CA 1
ATOM 4677 C C . LEU A 1 605 ? -8.169 -6.851 -5.852 1.00 84.94 605 LEU A C 1
ATOM 4679 O O . LEU A 1 605 ? -7.104 -7.216 -5.352 1.00 84.94 605 LEU A O 1
ATOM 4683 N N . LEU A 1 606 ? -8.351 -5.616 -6.339 1.00 87.81 606 LEU A N 1
ATOM 4684 C CA . LEU A 1 606 ? -7.333 -4.562 -6.395 1.00 87.81 606 LEU A CA 1
ATOM 4685 C C . LEU A 1 606 ? -7.789 -3.271 -5.692 1.00 87.81 606 LEU A C 1
ATOM 4687 O O . LEU A 1 606 ? -8.984 -3.021 -5.537 1.00 87.81 606 LEU A O 1
ATOM 4691 N N . VAL A 1 607 ? -6.823 -2.448 -5.281 1.00 80.06 607 VAL A N 1
ATOM 4692 C CA . VAL A 1 607 ? -7.014 -1.077 -4.785 1.00 80.06 607 VAL A CA 1
ATOM 4693 C C . VAL A 1 607 ? -6.304 -0.113 -5.728 1.00 80.06 607 VAL A C 1
ATOM 4695 O O . VAL A 1 607 ? -5.175 -0.368 -6.145 1.00 80.06 607 VAL A O 1
ATOM 4698 N N . LEU A 1 608 ? -6.966 1.002 -6.037 1.00 80.06 608 LEU A N 1
ATOM 4699 C CA . LEU A 1 608 ? -6.400 2.113 -6.796 1.00 80.06 608 LEU A CA 1
ATOM 4700 C C . LEU A 1 608 ? -6.220 3.314 -5.867 1.00 80.06 608 LEU A C 1
ATOM 4702 O O . LEU A 1 608 ? -7.181 3.769 -5.246 1.00 80.06 608 LEU A O 1
ATOM 4706 N N . SER A 1 609 ? -4.996 3.829 -5.794 1.00 67.25 609 SER A N 1
ATOM 4707 C CA . SER A 1 609 ? -4.637 5.007 -5.000 1.00 67.25 609 SER A CA 1
ATOM 4708 C C . SER A 1 609 ? -4.115 6.109 -5.921 1.00 67.25 609 SER A C 1
ATOM 4710 O O . SER A 1 609 ? -3.156 5.891 -6.655 1.00 67.25 609 SER A O 1
ATOM 4712 N N . GLY A 1 610 ? -4.717 7.301 -5.884 1.00 62.50 610 GLY A N 1
ATOM 4713 C CA . GLY A 1 610 ? -4.378 8.420 -6.781 1.00 62.50 610 GLY A CA 1
ATOM 4714 C C . GLY A 1 610 ? -5.366 8.593 -7.944 1.00 62.50 610 GLY A C 1
ATOM 4715 O O . GLY A 1 610 ? -6.410 7.946 -7.981 1.00 62.50 610 GLY A O 1
ATOM 4716 N N . LYS A 1 611 ? -5.071 9.510 -8.876 1.00 58.66 611 LYS A N 1
ATOM 4717 C CA . LYS A 1 611 ? -5.912 9.803 -10.054 1.00 58.66 611 LYS A CA 1
ATOM 4718 C C . LYS A 1 611 ? -5.074 9.807 -11.338 1.00 58.66 611 LYS A C 1
ATOM 4720 O O . LYS A 1 611 ? -3.950 10.305 -11.332 1.00 58.66 611 LYS A O 1
ATOM 4725 N N . GLY A 1 612 ? -5.657 9.317 -12.434 1.00 63.06 612 GLY A N 1
ATOM 4726 C CA . GLY A 1 612 ? -5.054 9.331 -13.774 1.00 63.06 612 GLY A CA 1
ATOM 4727 C C . GLY A 1 612 ? -3.859 8.383 -13.930 1.00 63.06 612 GLY A C 1
ATOM 4728 O O . GLY A 1 612 ? -3.777 7.360 -13.256 1.00 63.06 612 GLY A O 1
ATOM 4729 N N . GLU A 1 613 ? -2.912 8.738 -14.802 1.00 55.84 613 GLU A N 1
ATOM 4730 C CA . GLU A 1 613 ? -1.728 7.918 -15.131 1.00 55.84 613 GLU A CA 1
ATOM 4731 C C . GLU A 1 613 ? -0.762 7.702 -13.950 1.00 55.84 613 GLU A C 1
ATOM 4733 O O . GLU A 1 613 ? 0.004 6.739 -13.942 1.00 55.84 613 GLU A O 1
ATOM 4738 N N . ASN A 1 614 ? -0.835 8.565 -12.930 1.00 64.69 614 ASN A N 1
ATOM 4739 C CA . ASN A 1 614 ? -0.062 8.457 -11.688 1.00 64.69 614 ASN A CA 1
ATOM 4740 C C . ASN A 1 614 ? -0.775 7.630 -10.608 1.00 64.69 614 ASN A C 1
ATOM 4742 O O . ASN A 1 614 ? -0.310 7.578 -9.468 1.00 64.69 614 ASN A O 1
ATOM 4746 N N . ALA A 1 615 ? -1.919 7.017 -10.925 1.00 72.25 615 ALA A N 1
ATOM 4747 C CA . ALA A 1 615 ? -2.563 6.099 -10.003 1.00 72.25 615 ALA A CA 1
ATOM 4748 C C . ALA A 1 615 ? -1.666 4.876 -9.762 1.00 72.25 615 ALA A C 1
ATOM 4750 O O . ALA A 1 615 ? -1.033 4.335 -10.673 1.00 72.25 615 ALA A O 1
ATOM 4751 N N . ILE A 1 616 ? -1.620 4.444 -8.508 1.00 76.88 616 ILE A N 1
ATOM 4752 C CA . ILE A 1 616 ? -0.910 3.256 -8.058 1.00 76.88 616 ILE A CA 1
ATOM 4753 C C . ILE A 1 616 ? -1.933 2.141 -7.884 1.00 76.88 616 ILE A C 1
ATOM 4755 O O . ILE A 1 616 ? -2.965 2.325 -7.237 1.00 76.88 616 ILE A O 1
ATOM 4759 N N . VAL A 1 617 ? -1.617 0.983 -8.449 1.00 85.06 617 VAL A N 1
ATOM 4760 C CA . VAL A 1 617 ? -2.387 -0.247 -8.314 1.00 85.06 617 VAL A CA 1
ATOM 4761 C C . VAL A 1 617 ? -1.728 -1.135 -7.265 1.00 85.06 617 VAL A C 1
ATOM 4763 O O . VAL A 1 617 ? -0.506 -1.309 -7.265 1.00 85.06 617 VAL A O 1
ATOM 4766 N N . ASP A 1 618 ? -2.543 -1.709 -6.385 1.00 81.69 618 ASP A N 1
ATOM 4767 C CA . ASP A 1 618 ? -2.124 -2.682 -5.377 1.00 81.69 618 ASP A CA 1
ATOM 4768 C C . ASP A 1 618 ? -3.126 -3.841 -5.290 1.00 81.69 618 ASP A C 1
ATOM 4770 O O . ASP A 1 618 ? -4.313 -3.676 -5.581 1.00 81.69 618 ASP A O 1
ATOM 4774 N N . VAL A 1 619 ? -2.669 -5.012 -4.853 1.00 85.38 619 VAL A N 1
ATOM 4775 C CA . VAL A 1 619 ? -3.557 -6.128 -4.507 1.00 85.38 619 VAL A CA 1
ATOM 4776 C C . VAL A 1 619 ? -4.169 -5.854 -3.140 1.00 85.38 619 VAL A C 1
ATOM 4778 O O . VAL A 1 619 ? -3.468 -5.467 -2.201 1.00 85.38 619 VAL A O 1
ATOM 4781 N N . VAL A 1 620 ? -5.475 -6.097 -3.002 1.00 75.06 620 VAL A N 1
ATOM 4782 C CA . VAL A 1 620 ? -6.201 -5.857 -1.742 1.00 75.06 620 VAL A CA 1
ATOM 4783 C C . VAL A 1 620 ? -5.595 -6.650 -0.587 1.00 75.06 620 VAL A C 1
ATOM 4785 O O . VAL A 1 620 ? -5.478 -6.127 0.520 1.00 75.06 620 VAL A O 1
ATOM 4788 N N . HIS A 1 621 ? -5.168 -7.892 -0.839 1.00 75.19 621 HIS A N 1
ATOM 4789 C CA . HIS A 1 621 ? -4.492 -8.709 0.162 1.00 75.19 621 HIS A CA 1
ATOM 4790 C C . HIS A 1 621 ? -3.539 -9.744 -0.455 1.00 75.19 621 HIS A C 1
ATOM 4792 O O . HIS A 1 621 ? -3.853 -10.350 -1.476 1.00 75.19 621 HIS A O 1
ATOM 4798 N N . GLU A 1 622 ? -2.420 -10.039 0.219 1.00 76.50 622 GLU A N 1
ATOM 4799 C CA . GLU A 1 622 ? -1.461 -11.089 -0.191 1.00 76.50 622 GLU A CA 1
ATOM 4800 C C . GLU A 1 622 ? -2.088 -12.496 -0.227 1.00 76.50 622 GLU A C 1
ATOM 4802 O O . GLU A 1 622 ? -1.574 -13.387 -0.896 1.00 76.50 622 GLU A O 1
ATOM 4807 N N . ALA A 1 623 ? -3.237 -12.690 0.428 1.00 75.31 623 ALA A N 1
ATOM 4808 C CA . ALA A 1 623 ? -3.991 -13.944 0.380 1.00 75.31 623 ALA A CA 1
ATOM 4809 C C . ALA A 1 623 ? -4.379 -14.331 -1.059 1.00 75.31 623 ALA A C 1
ATOM 4811 O O . ALA A 1 623 ? -4.371 -15.512 -1.394 1.00 75.31 623 ALA A O 1
ATOM 4812 N N . LEU A 1 624 ? -4.641 -13.349 -1.932 1.00 81.25 624 LEU A N 1
ATOM 4813 C CA . LEU A 1 624 ? -4.892 -13.608 -3.352 1.00 81.25 624 LEU A CA 1
ATOM 4814 C C . LEU A 1 624 ? -3.670 -14.220 -4.038 1.00 81.25 624 LEU A C 1
ATOM 4816 O O . LEU A 1 624 ? -3.812 -15.156 -4.812 1.00 81.25 624 LEU A O 1
ATOM 4820 N N . ILE A 1 625 ? -2.468 -13.744 -3.714 1.00 83.69 625 ILE A N 1
ATOM 4821 C CA . ILE A 1 625 ? -1.214 -14.250 -4.289 1.00 83.69 625 ILE A CA 1
ATOM 4822 C C . ILE A 1 625 ? -0.953 -15.686 -3.826 1.00 83.69 625 ILE A C 1
ATOM 4824 O O . ILE A 1 625 ? -0.532 -16.531 -4.612 1.00 83.69 625 ILE A O 1
ATOM 4828 N N . ARG A 1 626 ? -1.245 -15.976 -2.555 1.00 78.06 626 ARG A N 1
ATOM 4829 C CA . ARG A 1 626 ? -0.949 -17.274 -1.934 1.00 78.06 626 ARG A CA 1
ATOM 4830 C C . ARG A 1 626 ? -1.961 -18.363 -2.270 1.00 78.06 626 ARG A C 1
ATOM 4832 O O . ARG A 1 626 ? -1.591 -19.535 -2.302 1.00 78.06 626 ARG A O 1
ATOM 4839 N N . HIS A 1 627 ? -3.224 -18.007 -2.490 1.00 79.00 627 HIS A N 1
ATOM 4840 C CA . HIS A 1 627 ? -4.301 -18.997 -2.554 1.00 79.00 627 HIS A CA 1
ATOM 4841 C C . HIS A 1 627 ? -4.980 -19.092 -3.915 1.00 79.00 627 HIS A C 1
ATOM 4843 O O . HIS A 1 627 ? -5.460 -20.173 -4.242 1.00 79.00 627 HIS A O 1
ATOM 4849 N N . TRP A 1 628 ? -4.923 -18.052 -4.754 1.00 88.69 628 TRP A N 1
ATOM 4850 C CA . TRP A 1 628 ? -5.482 -18.127 -6.103 1.00 88.69 628 TRP A CA 1
ATOM 4851 C C . TRP A 1 628 ? -4.631 -19.052 -6.986 1.00 88.69 628 TRP A C 1
ATOM 4853 O O . TRP A 1 628 ? -3.485 -18.743 -7.332 1.00 88.69 628 TRP A O 1
ATOM 4863 N N . GLY A 1 629 ? -5.171 -20.225 -7.320 1.00 87.94 629 GLY A N 1
ATOM 4864 C CA . GLY A 1 629 ? -4.477 -21.300 -8.029 1.00 87.94 629 GLY A CA 1
ATOM 4865 C C . GLY A 1 629 ? -3.994 -20.878 -9.412 1.00 87.94 629 GLY A C 1
ATOM 4866 O O . GLY A 1 629 ? -2.849 -21.154 -9.774 1.00 87.94 629 GLY A O 1
ATOM 4867 N N . LEU A 1 630 ? -4.821 -20.129 -10.149 1.00 91.88 630 LEU A N 1
ATOM 4868 C CA . LEU A 1 630 ? -4.446 -19.589 -11.457 1.00 91.88 630 LEU A CA 1
ATOM 4869 C C . LEU A 1 630 ? -3.241 -18.649 -11.358 1.00 91.88 630 LEU A C 1
ATOM 4871 O O . LEU A 1 630 ? -2.275 -18.817 -12.103 1.00 91.88 630 LEU A O 1
ATOM 4875 N N . LEU A 1 631 ? -3.253 -17.707 -10.409 1.00 91.88 631 LEU A N 1
ATOM 4876 C CA . LEU A 1 631 ? -2.153 -16.761 -10.228 1.00 91.88 631 LEU A CA 1
ATOM 4877 C C . LEU A 1 631 ? -0.852 -17.461 -9.838 1.00 91.88 631 LEU A C 1
ATOM 4879 O O . LEU A 1 631 ? 0.181 -17.182 -10.448 1.00 91.88 631 LEU A O 1
ATOM 4883 N N . ARG A 1 632 ? -0.899 -18.410 -8.898 1.00 89.06 632 ARG A N 1
ATOM 4884 C CA . ARG A 1 632 ? 0.277 -19.222 -8.551 1.00 89.06 632 ARG A CA 1
ATOM 4885 C C . ARG A 1 632 ? 0.822 -19.963 -9.762 1.00 89.06 632 ARG A C 1
ATOM 4887 O O . ARG A 1 632 ? 1.995 -19.808 -10.089 1.00 89.06 632 ARG A O 1
ATOM 4894 N N . GLY A 1 633 ? -0.043 -20.654 -10.505 1.00 89.62 633 GLY A N 1
ATOM 4895 C CA . GLY A 1 633 ? 0.349 -21.326 -11.742 1.00 89.62 633 GLY A CA 1
ATOM 4896 C C . GLY A 1 633 ? 1.008 -20.368 -12.741 1.00 89.62 633 GLY A C 1
ATOM 4897 O O . GLY A 1 633 ? 2.023 -20.700 -13.358 1.00 89.62 633 GLY A O 1
ATOM 4898 N N . TRP A 1 634 ? 0.492 -19.144 -12.878 1.00 91.31 634 TRP A N 1
ATOM 4899 C CA . TRP A 1 634 ? 1.073 -18.127 -13.752 1.00 91.31 634 TRP A CA 1
ATOM 4900 C C . TRP A 1 634 ? 2.426 -17.600 -13.271 1.00 91.31 634 TRP A C 1
ATOM 4902 O O . TRP A 1 634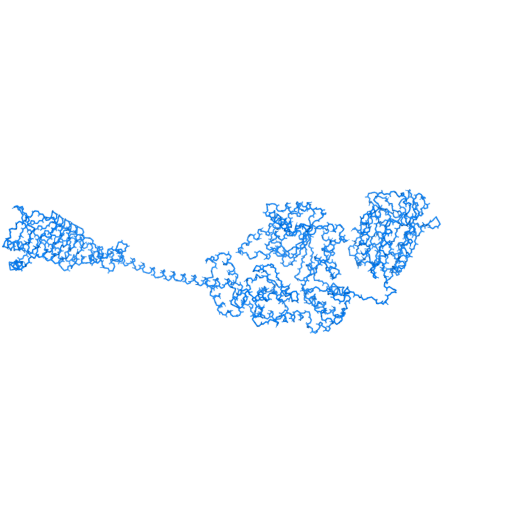 ? 3.275 -17.314 -14.121 1.00 91.31 634 TRP A O 1
ATOM 4912 N N . VAL A 1 635 ? 2.606 -17.414 -11.964 1.00 88.19 635 VAL A N 1
ATOM 4913 C CA . VAL A 1 635 ? 3.843 -16.913 -11.350 1.00 88.19 635 VAL A CA 1
ATOM 4914 C C . VAL A 1 635 ? 4.924 -17.989 -11.392 1.00 88.19 635 VAL A C 1
ATOM 4916 O O . VAL A 1 635 ? 6.018 -17.711 -11.879 1.00 88.19 635 VAL A O 1
ATOM 4919 N N . ASP A 1 636 ? 4.605 -19.223 -11.002 1.00 85.88 636 ASP A N 1
ATOM 4920 C CA . ASP A 1 636 ? 5.553 -20.339 -10.953 1.00 85.88 636 ASP A CA 1
ATOM 4921 C C . ASP A 1 636 ? 6.057 -20.722 -12.343 1.00 85.88 636 ASP A C 1
ATOM 4923 O O . ASP A 1 636 ? 7.265 -20.810 -12.564 1.00 85.88 636 ASP A O 1
ATOM 4927 N N . THR A 1 637 ? 5.152 -20.833 -13.323 1.00 87.25 637 THR A N 1
ATOM 4928 C CA . THR A 1 637 ? 5.523 -21.149 -14.715 1.00 87.25 637 THR A CA 1
ATOM 4929 C C . THR A 1 637 ? 6.480 -20.108 -15.306 1.00 87.25 637 THR A C 1
ATOM 4931 O O . THR A 1 637 ? 7.306 -20.424 -16.160 1.00 87.25 637 THR A O 1
ATOM 4934 N N . ASN A 1 638 ? 6.380 -18.849 -14.865 1.00 86.50 638 ASN A N 1
ATOM 4935 C CA . ASN A 1 638 ? 7.095 -17.726 -15.469 1.00 86.50 638 ASN A CA 1
ATOM 4936 C C . ASN A 1 638 ? 8.090 -17.043 -14.526 1.00 86.50 638 ASN A C 1
ATOM 4938 O O . ASN A 1 638 ? 8.552 -15.944 -14.837 1.00 86.50 638 ASN A O 1
ATOM 4942 N N . ARG A 1 639 ? 8.458 -17.667 -13.402 1.00 85.94 639 ARG A N 1
ATOM 4943 C CA . ARG A 1 639 ? 9.267 -17.043 -12.340 1.00 85.94 639 ARG A CA 1
ATOM 4944 C C . ARG A 1 639 ? 10.578 -16.456 -12.875 1.00 85.94 639 ARG A C 1
ATOM 4946 O O . ARG A 1 639 ? 10.899 -15.293 -12.630 1.00 85.94 639 ARG A 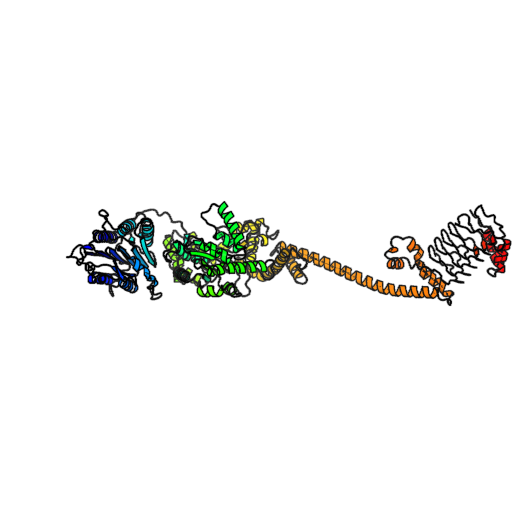O 1
ATOM 4953 N N . ASP A 1 640 ? 11.286 -17.215 -13.709 1.00 85.69 640 ASP A N 1
ATOM 4954 C CA . ASP A 1 640 ? 12.542 -16.776 -14.334 1.00 85.69 640 ASP A CA 1
ATOM 4955 C C . ASP A 1 640 ? 12.354 -15.732 -15.441 1.00 85.69 640 ASP A C 1
ATOM 4957 O O . ASP A 1 640 ? 13.265 -14.949 -15.731 1.00 85.69 640 ASP A O 1
ATOM 4961 N N . LEU A 1 641 ? 11.200 -15.729 -16.115 1.00 86.94 641 LEU A N 1
ATOM 4962 C CA . LEU A 1 641 ? 10.871 -14.704 -17.107 1.00 86.94 641 LEU A CA 1
ATOM 4963 C C . LEU A 1 641 ? 10.552 -13.379 -16.413 1.00 86.94 641 LEU A C 1
ATOM 4965 O O . LEU A 1 641 ? 11.110 -12.355 -16.801 1.00 86.94 641 LEU A O 1
ATOM 4969 N N . LEU A 1 642 ? 9.762 -13.417 -15.339 1.00 85.06 642 LEU A N 1
ATOM 4970 C CA . LEU A 1 642 ? 9.430 -12.262 -14.508 1.00 85.06 642 LEU A CA 1
ATOM 4971 C C . LEU A 1 642 ? 10.675 -11.625 -13.887 1.00 85.06 642 LEU A C 1
ATOM 4973 O O . LEU A 1 642 ? 10.827 -10.407 -13.940 1.00 85.06 642 LEU A O 1
ATOM 4977 N N . ARG A 1 643 ? 11.612 -12.428 -13.363 1.00 84.62 643 ARG A N 1
ATOM 4978 C CA . ARG A 1 643 ? 12.899 -11.919 -12.850 1.00 84.62 643 ARG A CA 1
ATOM 4979 C C . ARG A 1 643 ? 13.692 -11.163 -13.918 1.00 84.62 643 ARG A C 1
ATOM 4981 O O . ARG A 1 643 ? 14.168 -10.055 -13.671 1.00 84.62 643 ARG A O 1
ATOM 4988 N N . ARG A 1 644 ? 13.818 -11.738 -15.119 1.00 86.44 644 ARG A N 1
ATOM 4989 C CA . ARG A 1 644 ? 14.549 -11.111 -16.234 1.00 86.44 644 ARG A CA 1
ATOM 4990 C C . ARG A 1 644 ? 13.864 -9.844 -16.731 1.00 86.44 644 ARG A C 1
ATOM 4992 O O . ARG A 1 644 ? 14.543 -8.837 -16.915 1.00 86.44 644 ARG A O 1
ATOM 4999 N N . GLN A 1 645 ? 12.541 -9.874 -16.885 1.00 87.44 645 GLN A N 1
ATOM 5000 C CA . GLN A 1 645 ? 11.750 -8.696 -17.231 1.00 87.44 645 GLN A CA 1
ATOM 5001 C C . GLN A 1 645 ? 11.990 -7.563 -16.233 1.00 87.44 645 GLN A C 1
ATOM 5003 O O . GLN A 1 645 ? 12.378 -6.472 -16.640 1.00 87.44 645 GLN A O 1
ATOM 5008 N N . ARG A 1 646 ? 11.858 -7.840 -14.929 1.00 81.88 646 ARG A N 1
ATOM 5009 C CA . ARG A 1 646 ? 12.049 -6.838 -13.868 1.00 81.88 646 ARG A CA 1
ATOM 5010 C C . ARG A 1 646 ? 13.429 -6.218 -13.898 1.00 81.88 646 ARG A C 1
ATOM 5012 O O . ARG A 1 646 ? 13.556 -5.012 -13.730 1.00 81.88 646 ARG A O 1
ATOM 5019 N N . ARG A 1 647 ? 14.465 -7.016 -14.160 1.00 83.88 647 ARG A N 1
ATOM 5020 C CA . ARG A 1 647 ? 15.831 -6.502 -14.290 1.00 83.88 647 ARG A CA 1
ATOM 5021 C C . ARG A 1 647 ? 15.957 -5.510 -15.450 1.00 83.88 647 ARG A C 1
ATOM 5023 O O . ARG A 1 647 ? 16.602 -4.476 -15.294 1.00 83.88 647 ARG A O 1
ATOM 5030 N N . ILE A 1 648 ? 15.343 -5.812 -16.596 1.00 87.56 648 ILE A N 1
ATOM 5031 C CA . ILE A 1 648 ? 15.352 -4.938 -17.779 1.00 87.56 648 ILE A CA 1
ATOM 5032 C C . ILE A 1 648 ? 14.537 -3.667 -17.510 1.00 87.56 648 ILE A C 1
ATOM 5034 O O . ILE A 1 648 ? 15.000 -2.568 -17.811 1.00 87.56 648 ILE A O 1
ATOM 5038 N N . GLU A 1 649 ? 13.358 -3.798 -16.908 1.00 85.25 649 GLU A N 1
ATOM 5039 C CA . GLU A 1 649 ? 12.487 -2.669 -16.569 1.00 85.25 649 GLU A CA 1
ATOM 5040 C C . GLU A 1 649 ? 13.110 -1.758 -15.509 1.00 85.25 649 GLU A C 1
ATOM 5042 O O . GLU A 1 649 ? 13.085 -0.543 -15.668 1.00 85.25 649 GLU A O 1
ATOM 5047 N N . ALA A 1 650 ? 13.783 -2.307 -14.497 1.00 81.31 650 ALA A N 1
ATOM 5048 C CA . ALA A 1 650 ? 14.540 -1.522 -13.522 1.00 81.31 650 ALA A CA 1
ATOM 5049 C C . ALA A 1 650 ? 15.692 -0.737 -14.177 1.00 81.31 650 ALA A C 1
ATOM 5051 O O . ALA A 1 650 ? 16.009 0.382 -13.772 1.00 81.31 650 ALA A O 1
ATOM 5052 N N . SER A 1 651 ? 16.340 -1.290 -15.208 1.00 84.25 651 SER A N 1
ATOM 5053 C CA . SER A 1 651 ? 17.304 -0.535 -16.020 1.00 84.25 651 SER A CA 1
ATOM 5054 C C . SER A 1 651 ? 16.632 0.551 -16.866 1.00 84.25 651 SER A C 1
ATOM 5056 O O . SER A 1 651 ? 17.205 1.625 -17.033 1.00 84.25 651 SER A O 1
ATOM 5058 N N . ALA A 1 652 ? 15.424 0.300 -17.373 1.00 84.62 652 ALA A N 1
ATOM 5059 C CA . ALA A 1 652 ? 14.647 1.260 -18.154 1.00 84.62 652 ALA A CA 1
ATOM 5060 C C . ALA A 1 652 ? 14.194 2.464 -17.330 1.00 84.62 652 ALA A C 1
ATOM 5062 O O . ALA A 1 652 ? 14.388 3.596 -17.767 1.00 84.62 652 ALA A O 1
ATOM 5063 N N . VAL A 1 653 ? 13.680 2.221 -16.122 1.00 78.38 653 VAL A N 1
ATOM 5064 C CA . VAL A 1 653 ? 13.306 3.269 -15.165 1.00 78.38 653 VAL A CA 1
ATOM 5065 C C . VAL A 1 653 ? 14.524 4.131 -14.828 1.00 78.38 653 VAL A C 1
ATOM 5067 O O . VAL A 1 653 ? 14.476 5.343 -15.010 1.00 78.38 653 VAL A O 1
ATOM 5070 N N . ARG A 1 654 ? 15.666 3.519 -14.473 1.00 78.44 654 ARG A N 1
ATOM 5071 C CA . ARG A 1 654 ? 16.918 4.258 -14.209 1.00 78.44 654 ARG A CA 1
ATOM 5072 C C . ARG A 1 654 ? 17.369 5.110 -15.395 1.00 78.44 654 ARG A C 1
ATOM 5074 O O . ARG A 1 654 ? 17.847 6.226 -15.215 1.00 78.44 654 ARG A O 1
ATOM 5081 N N . TRP A 1 655 ? 17.227 4.598 -16.613 1.00 85.00 655 TRP A N 1
ATOM 5082 C CA . TRP A 1 655 ? 17.570 5.343 -17.819 1.00 85.00 655 TRP A CA 1
ATOM 5083 C C . TRP A 1 655 ? 16.629 6.534 -18.061 1.00 85.00 655 TRP A C 1
ATOM 5085 O O . TRP A 1 655 ? 17.105 7.619 -18.396 1.00 85.00 655 TRP A O 1
ATOM 5095 N N . GLN A 1 656 ? 15.322 6.367 -17.843 1.00 81.81 656 GLN A N 1
ATOM 5096 C CA . GLN A 1 656 ? 14.337 7.445 -17.960 1.00 81.81 656 GLN A CA 1
ATOM 5097 C C . GLN A 1 656 ? 14.544 8.528 -16.891 1.00 81.81 656 GLN A C 1
ATOM 5099 O O . GLN A 1 656 ? 14.549 9.717 -17.210 1.00 81.81 656 GLN A O 1
ATOM 5104 N N . GLU A 1 657 ? 14.792 8.131 -15.640 1.00 73.50 657 GLU A N 1
ATOM 5105 C CA . GLU A 1 657 ? 15.083 9.043 -14.528 1.00 73.50 657 GLU A CA 1
ATOM 5106 C C . GLU A 1 657 ? 16.283 9.952 -14.826 1.00 73.50 657 GLU A C 1
ATOM 5108 O O . GLU A 1 657 ? 16.267 11.153 -14.532 1.00 73.50 657 GLU A O 1
ATOM 5113 N N . GLN A 1 658 ? 17.308 9.404 -15.476 1.00 81.31 658 GLN A N 1
ATOM 5114 C CA . GLN A 1 658 ? 18.538 10.107 -15.847 1.00 81.31 658 GLN A CA 1
ATOM 5115 C C . GLN A 1 658 ? 18.404 10.895 -17.158 1.00 81.31 658 GLN A C 1
ATOM 5117 O O . GLN A 1 658 ? 19.380 11.059 -17.890 1.00 81.31 658 GLN A O 1
ATOM 5122 N N . ALA A 1 659 ? 17.187 11.359 -17.472 1.00 81.44 659 ALA A N 1
ATOM 5123 C CA . ALA A 1 659 ? 16.859 12.112 -18.683 1.00 81.44 659 ALA A CA 1
ATOM 5124 C C . ALA A 1 659 ? 17.390 11.429 -19.954 1.00 81.44 659 ALA A C 1
ATOM 5126 O O . ALA A 1 659 ? 17.914 12.067 -20.867 1.00 81.44 659 ALA A O 1
ATOM 5127 N N . GLU A 1 660 ? 17.291 10.098 -19.985 1.00 85.94 660 GLU A N 1
ATOM 5128 C CA . GLU A 1 660 ? 17.689 9.262 -21.109 1.00 85.94 660 GLU A CA 1
ATOM 5129 C C . GLU A 1 660 ? 19.197 9.310 -21.452 1.00 85.94 660 GLU A C 1
ATOM 5131 O O . GLU A 1 660 ? 19.599 9.049 -22.597 1.00 85.94 660 GLU A O 1
ATOM 5136 N N . ALA A 1 661 ? 20.051 9.596 -20.461 1.00 83.56 661 ALA A N 1
ATOM 5137 C CA . ALA A 1 661 ? 21.497 9.721 -20.621 1.00 83.56 661 ALA A CA 1
ATOM 5138 C C . ALA A 1 661 ? 22.173 8.477 -21.233 1.00 83.56 661 ALA A C 1
ATOM 5140 O O . ALA A 1 661 ? 21.862 7.323 -20.927 1.00 83.56 661 ALA A O 1
ATOM 5141 N N . LYS A 1 662 ? 23.196 8.717 -22.068 1.00 82.94 662 LYS A N 1
ATOM 5142 C CA . LYS A 1 662 ? 23.918 7.671 -22.822 1.00 82.94 662 LYS A CA 1
ATOM 5143 C C . LYS A 1 662 ? 24.651 6.651 -21.942 1.00 82.94 662 LYS A C 1
ATOM 5145 O O . LYS A 1 662 ? 24.883 5.537 -22.403 1.00 82.94 662 LYS A O 1
ATOM 5150 N N . GLY A 1 663 ? 25.041 7.030 -20.724 1.00 83.50 663 GLY A N 1
ATOM 5151 C CA . GLY A 1 663 ? 25.759 6.157 -19.786 1.00 83.50 663 GLY A CA 1
ATOM 5152 C C . GLY A 1 663 ? 24.904 5.020 -19.218 1.00 83.50 663 GLY A C 1
ATOM 5153 O O . GLY A 1 663 ? 25.447 3.994 -18.830 1.00 83.50 663 GLY A O 1
ATOM 5154 N N . TYR A 1 664 ? 23.578 5.170 -19.240 1.00 85.69 664 TYR A N 1
ATOM 5155 C CA . TYR A 1 664 ? 22.621 4.195 -18.703 1.00 85.69 664 TYR A CA 1
ATOM 5156 C C . TYR A 1 664 ? 22.029 3.276 -19.783 1.00 85.69 664 TYR A C 1
ATOM 5158 O O . TYR A 1 664 ? 21.175 2.440 -19.496 1.00 85.69 664 TYR A O 1
ATOM 5166 N N . LEU A 1 665 ? 22.477 3.418 -21.036 1.00 89.94 665 LEU A N 1
ATOM 5167 C CA . LEU A 1 665 ? 22.081 2.530 -22.125 1.00 89.94 665 LEU A CA 1
ATOM 5168 C C . LEU A 1 665 ? 22.685 1.135 -21.915 1.00 89.94 665 LEU A C 1
ATOM 5170 O O . LEU A 1 665 ? 23.834 0.993 -21.496 1.00 89.94 665 LEU A O 1
ATOM 5174 N N . LEU A 1 666 ? 21.913 0.093 -22.228 1.00 88.94 666 LEU A N 1
ATOM 5175 C CA . LEU A 1 666 ? 22.338 -1.294 -22.046 1.00 88.94 666 LEU A CA 1
ATOM 5176 C C . LEU A 1 666 ? 23.513 -1.615 -22.977 1.00 88.94 666 LEU A C 1
ATOM 5178 O O . LEU A 1 666 ? 23.476 -1.326 -24.176 1.00 88.94 666 LEU A O 1
ATOM 5182 N N . GLN A 1 667 ? 24.537 -2.290 -22.453 1.00 87.06 667 GLN A N 1
ATOM 5183 C CA . GLN A 1 667 ? 25.720 -2.694 -23.218 1.00 87.06 667 GLN A CA 1
ATOM 5184 C C . GLN A 1 667 ? 26.044 -4.182 -23.028 1.00 87.06 667 GLN A C 1
ATOM 5186 O O . GLN A 1 667 ? 25.508 -4.858 -22.150 1.00 87.06 667 GLN A O 1
ATOM 5191 N N . GLY A 1 668 ? 26.910 -4.714 -23.897 1.00 86.88 668 GLY A N 1
ATOM 5192 C CA . GLY A 1 668 ? 27.463 -6.064 -23.763 1.00 86.88 668 GLY A CA 1
ATOM 5193 C C . GLY A 1 668 ? 26.407 -7.168 -23.626 1.00 86.88 668 GLY A C 1
ATOM 5194 O O . GLY A 1 668 ? 25.570 -7.360 -24.515 1.00 86.88 668 GLY A O 1
ATOM 5195 N N . PHE A 1 669 ? 26.490 -7.923 -22.527 1.00 86.12 669 PHE A N 1
ATOM 5196 C CA . PHE A 1 669 ? 25.582 -9.027 -22.213 1.00 86.12 669 PHE A CA 1
ATOM 5197 C C . PHE A 1 669 ? 24.147 -8.550 -21.952 1.00 86.12 669 PHE A C 1
ATOM 5199 O O . PHE A 1 669 ? 23.225 -9.108 -22.540 1.00 86.12 669 PHE A O 1
ATOM 5206 N N . GLN A 1 670 ? 23.959 -7.474 -21.178 1.00 86.75 670 GLN A N 1
ATOM 5207 C CA . GLN A 1 670 ? 22.632 -6.966 -20.799 1.00 86.75 670 GLN A CA 1
ATOM 5208 C C . GLN A 1 670 ? 21.794 -6.557 -22.020 1.00 86.75 670 GLN A C 1
ATOM 5210 O O . GLN A 1 670 ? 20.615 -6.885 -22.104 1.00 86.75 670 GLN A O 1
ATOM 5215 N N . LEU A 1 671 ? 22.409 -5.914 -23.024 1.00 90.94 671 LEU A N 1
ATOM 5216 C CA . LEU A 1 671 ? 21.716 -5.573 -24.274 1.00 90.94 671 LEU A CA 1
ATOM 5217 C C . LEU A 1 671 ? 21.339 -6.821 -25.083 1.00 90.94 671 LEU A C 1
ATOM 5219 O O . LEU A 1 671 ? 20.248 -6.893 -25.644 1.00 90.94 671 LEU A O 1
ATOM 5223 N N . LYS A 1 672 ? 22.235 -7.815 -25.170 1.00 88.00 672 LYS A N 1
ATOM 5224 C CA . LYS A 1 672 ? 21.944 -9.080 -25.868 1.00 88.00 672 LYS A CA 1
ATOM 5225 C C . LYS A 1 672 ? 20.808 -9.839 -25.190 1.00 88.00 672 LYS A C 1
ATOM 5227 O O . LYS A 1 672 ? 19.960 -10.389 -25.889 1.00 88.00 672 LYS A O 1
ATOM 5232 N N . GLU A 1 673 ? 20.807 -9.871 -23.864 1.00 90.25 673 GLU A N 1
ATOM 5233 C CA . GLU A 1 673 ? 19.761 -10.491 -23.060 1.00 90.25 673 GLU A CA 1
ATOM 5234 C C . GLU A 1 673 ? 18.419 -9.784 -23.271 1.00 90.25 673 GLU A C 1
ATOM 5236 O O . GLU A 1 673 ? 17.456 -10.445 -23.654 1.00 90.25 673 GLU A O 1
ATOM 5241 N N . ALA A 1 674 ? 18.376 -8.452 -23.152 1.00 89.38 674 ALA A N 1
ATOM 5242 C CA . ALA A 1 674 ? 17.154 -7.673 -23.341 1.00 89.38 674 ALA A CA 1
ATOM 5243 C C . ALA A 1 674 ? 16.566 -7.815 -24.756 1.00 89.38 674 ALA A C 1
ATOM 5245 O O . ALA A 1 674 ? 15.369 -8.046 -24.898 1.00 89.38 674 ALA A O 1
ATOM 5246 N N . MET A 1 675 ? 17.400 -7.787 -25.805 1.00 90.31 675 MET A N 1
ATOM 5247 C CA . MET A 1 675 ? 16.944 -8.020 -27.185 1.00 90.31 675 MET A CA 1
ATOM 5248 C C . MET A 1 675 ? 16.396 -9.436 -27.396 1.00 90.31 675 MET A C 1
ATOM 5250 O O . MET A 1 675 ? 15.406 -9.624 -28.101 1.00 90.31 675 MET A O 1
ATOM 5254 N N . ARG A 1 676 ? 17.052 -10.459 -26.826 1.00 89.81 676 ARG A N 1
ATOM 5255 C CA . ARG A 1 676 ? 16.567 -11.845 -26.920 1.00 89.81 676 ARG A CA 1
ATOM 5256 C C . ARG A 1 676 ? 15.247 -12.007 -26.182 1.00 89.81 676 ARG A C 1
ATOM 5258 O O . ARG A 1 676 ? 14.366 -12.687 -26.698 1.00 89.81 676 ARG A O 1
ATOM 5265 N N . PHE A 1 677 ? 15.129 -11.389 -25.010 1.00 90.00 677 PHE A N 1
ATOM 5266 C CA . PHE A 1 677 ? 13.910 -11.395 -24.217 1.00 90.00 677 PHE A CA 1
ATOM 5267 C C . PHE A 1 677 ? 12.758 -10.739 -24.988 1.00 90.00 677 PHE A C 1
ATOM 5269 O O . PHE A 1 677 ? 11.733 -11.383 -25.192 1.00 90.00 677 PHE A O 1
ATOM 5276 N N . GLU A 1 678 ? 12.961 -9.520 -25.503 1.00 88.12 678 GLU A N 1
ATOM 5277 C CA . GLU A 1 678 ? 11.960 -8.790 -26.294 1.00 88.12 678 GLU A CA 1
ATOM 5278 C C . GLU A 1 678 ? 11.539 -9.580 -27.540 1.00 88.12 678 GLU A C 1
ATOM 5280 O O . GLU A 1 678 ? 10.352 -9.698 -27.825 1.00 88.12 678 GLU A O 1
ATOM 5285 N N . LYS A 1 679 ? 12.493 -10.178 -28.268 1.00 86.75 679 LYS A N 1
ATOM 5286 C CA . LYS A 1 679 ? 12.194 -10.942 -29.487 1.00 86.75 679 LYS A CA 1
ATOM 5287 C C . LYS A 1 679 ? 11.438 -12.242 -29.203 1.00 86.75 679 LYS A C 1
ATOM 5289 O O . LYS A 1 679 ? 10.542 -12.587 -29.964 1.00 86.75 679 LYS A O 1
ATOM 5294 N N . LYS A 1 680 ? 11.827 -12.985 -28.161 1.00 87.25 680 LYS A N 1
ATOM 5295 C CA . LYS A 1 680 ? 11.267 -14.314 -27.864 1.00 87.25 680 LYS A CA 1
ATOM 5296 C C . LYS A 1 680 ? 9.909 -14.235 -27.167 1.00 87.25 680 LYS A C 1
ATOM 5298 O O . LYS A 1 680 ? 9.077 -15.102 -27.395 1.00 87.25 680 LYS A O 1
ATOM 5303 N N . ASN A 1 681 ? 9.692 -13.213 -26.339 1.00 86.00 681 ASN A N 1
ATOM 5304 C CA . ASN A 1 681 ? 8.526 -13.135 -25.460 1.00 86.00 681 ASN A CA 1
ATOM 5305 C C . ASN A 1 681 ? 7.567 -11.993 -25.822 1.00 86.00 681 ASN A C 1
ATOM 5307 O O . ASN A 1 681 ? 6.723 -11.633 -25.009 1.00 86.00 681 ASN A O 1
ATOM 5311 N N . ARG A 1 682 ? 7.672 -11.417 -27.027 1.00 79.94 682 ARG A N 1
ATOM 5312 C CA . ARG A 1 682 ? 6.873 -10.253 -27.447 1.00 79.94 682 ARG A CA 1
ATOM 5313 C C . ARG A 1 682 ? 5.367 -10.439 -27.252 1.00 79.94 682 ARG A C 1
ATOM 5315 O O . ARG A 1 682 ? 4.693 -9.470 -26.936 1.00 79.94 682 ARG A O 1
ATOM 5322 N N . GLU A 1 683 ? 4.870 -11.653 -27.465 1.00 74.88 683 GLU A N 1
ATOM 5323 C CA . GLU A 1 683 ? 3.439 -11.986 -27.451 1.00 74.88 683 GLU A CA 1
ATOM 5324 C C . GLU A 1 683 ? 2.927 -12.444 -26.081 1.00 74.88 683 GLU A C 1
ATOM 5326 O O . GLU A 1 683 ? 1.728 -12.404 -25.828 1.00 74.88 683 GLU A O 1
ATOM 5331 N N . THR A 1 684 ? 3.824 -12.873 -25.191 1.00 74.06 684 THR A N 1
ATOM 5332 C CA . THR A 1 684 ? 3.468 -13.507 -23.912 1.00 74.06 684 THR A CA 1
ATOM 5333 C C . THR A 1 684 ? 3.914 -12.703 -22.692 1.00 74.06 684 THR A C 1
ATOM 5335 O O . THR A 1 684 ? 3.205 -12.688 -21.693 1.00 74.06 684 THR A O 1
ATOM 5338 N N . PHE A 1 685 ? 5.060 -12.019 -22.773 1.00 80.25 685 PHE A N 1
ATOM 5339 C CA . PHE A 1 685 ? 5.633 -11.147 -21.741 1.00 80.25 685 PHE A CA 1
ATOM 5340 C C . PHE A 1 685 ? 6.251 -9.897 -22.388 1.00 80.25 685 PHE A C 1
ATOM 5342 O O . PHE A 1 685 ? 7.480 -9.791 -22.506 1.00 80.25 685 PHE A O 1
ATOM 5349 N N . PRO A 1 686 ? 5.419 -8.951 -22.857 1.00 83.12 686 PRO A N 1
ATOM 5350 C CA . PRO A 1 686 ? 5.923 -7.720 -23.438 1.00 83.12 686 PRO A CA 1
ATOM 5351 C C . PRO A 1 686 ? 6.607 -6.864 -22.364 1.00 83.12 686 PRO A C 1
ATOM 5353 O O . PRO A 1 686 ? 6.128 -6.745 -21.238 1.00 83.12 686 PRO A O 1
ATOM 5356 N N . LEU A 1 687 ? 7.730 -6.249 -22.737 1.00 85.56 687 LEU A N 1
ATOM 5357 C CA . LEU A 1 687 ? 8.361 -5.194 -21.944 1.00 85.56 687 LEU A CA 1
ATOM 5358 C C . LEU A 1 687 ? 7.479 -3.935 -21.947 1.00 85.56 687 LEU A C 1
ATOM 5360 O O . LEU A 1 687 ? 6.805 -3.667 -22.948 1.00 85.56 687 LEU A O 1
ATOM 5364 N N . SER A 1 688 ? 7.550 -3.132 -20.883 1.00 82.06 688 SER A N 1
ATOM 5365 C CA . SER A 1 688 ? 6.946 -1.793 -20.870 1.00 82.06 688 SER A CA 1
ATOM 5366 C C . SER A 1 688 ? 7.485 -0.913 -22.006 1.00 82.06 688 SER A C 1
ATOM 5368 O O . SER A 1 688 ? 8.592 -1.123 -22.522 1.00 82.06 688 SER A O 1
ATOM 5370 N N . ASP A 1 689 ? 6.726 0.106 -22.408 1.00 81.19 689 ASP A N 1
ATOM 5371 C CA . ASP A 1 689 ? 7.133 0.967 -23.526 1.00 81.19 689 ASP A CA 1
ATOM 5372 C C . ASP A 1 689 ? 8.415 1.762 -23.231 1.00 81.19 689 ASP A C 1
ATOM 5374 O O . ASP A 1 689 ? 9.249 1.952 -24.124 1.00 81.19 689 ASP A O 1
ATOM 5378 N N . VAL A 1 690 ? 8.656 2.098 -21.959 1.00 80.88 690 VAL A N 1
ATOM 5379 C CA . VAL A 1 690 ? 9.923 2.679 -21.486 1.00 80.88 690 VAL A CA 1
ATOM 5380 C C . VAL A 1 690 ? 11.089 1.713 -21.731 1.00 80.88 690 VAL A C 1
ATOM 5382 O O . VAL A 1 690 ? 12.125 2.099 -22.282 1.00 80.88 690 VAL A O 1
ATOM 5385 N N . ALA A 1 691 ? 10.920 0.432 -21.390 1.00 86.69 691 ALA A N 1
ATOM 5386 C CA . ALA A 1 691 ? 11.940 -0.593 -21.594 1.00 86.69 691 ALA A CA 1
ATOM 5387 C C . ALA A 1 691 ? 12.202 -0.884 -23.077 1.00 86.69 691 ALA A C 1
ATOM 5389 O O . ALA A 1 691 ? 13.365 -0.984 -23.482 1.00 86.69 691 ALA A O 1
ATOM 5390 N N . LYS A 1 692 ? 11.164 -0.918 -23.921 1.00 87.75 692 LYS A N 1
ATOM 5391 C CA . LYS A 1 692 ? 11.336 -0.976 -25.386 1.00 87.75 692 LYS A CA 1
ATOM 5392 C C . LYS A 1 692 ? 12.136 0.232 -25.892 1.00 87.75 692 LYS A C 1
ATOM 5394 O O . LYS A 1 692 ? 13.034 0.079 -26.725 1.00 87.75 692 LYS A O 1
ATOM 5399 N N . GLY A 1 693 ? 11.854 1.431 -25.376 1.00 86.50 693 GLY A N 1
ATOM 5400 C CA . GLY A 1 693 ? 12.597 2.659 -25.673 1.00 86.50 693 GLY A CA 1
ATOM 5401 C C . GLY A 1 693 ? 14.093 2.545 -25.356 1.00 86.50 693 GLY A C 1
ATOM 5402 O O . GLY A 1 693 ? 14.931 2.824 -26.227 1.00 86.50 693 GLY A O 1
ATOM 5403 N N . LEU A 1 694 ? 14.421 2.048 -24.157 1.00 91.50 694 LEU A N 1
ATOM 5404 C CA . LEU A 1 694 ? 15.792 1.777 -23.716 1.00 91.50 694 LEU A CA 1
ATOM 5405 C C . LEU A 1 694 ? 16.500 0.815 -24.674 1.00 91.50 694 LEU A C 1
ATOM 5407 O O . LEU A 1 694 ? 17.599 1.116 -25.152 1.00 91.50 694 LEU A O 1
ATOM 5411 N N . VAL A 1 695 ? 15.885 -0.331 -24.989 1.00 90.94 695 VAL A N 1
ATOM 5412 C CA . VAL A 1 695 ? 16.486 -1.343 -25.872 1.00 90.94 695 VAL A CA 1
ATOM 5413 C C . VAL A 1 695 ? 16.747 -0.755 -27.259 1.00 90.94 695 VAL A C 1
ATOM 5415 O O . VAL A 1 695 ? 17.876 -0.830 -27.750 1.00 90.94 695 VAL A O 1
ATOM 5418 N N . ARG A 1 696 ? 15.766 -0.077 -27.868 1.00 90.62 696 ARG A N 1
ATOM 5419 C CA . ARG A 1 696 ? 15.908 0.543 -29.200 1.00 90.62 696 ARG A CA 1
ATOM 5420 C C . ARG A 1 696 ? 17.050 1.557 -29.253 1.00 90.62 696 ARG A C 1
ATOM 5422 O O . ARG A 1 696 ? 17.859 1.533 -30.187 1.00 90.62 696 ARG A O 1
ATOM 5429 N N . ARG A 1 697 ? 17.154 2.444 -28.258 1.00 90.38 697 ARG A N 1
ATOM 5430 C CA . ARG A 1 697 ? 18.245 3.433 -28.203 1.00 90.38 697 ARG A CA 1
ATOM 5431 C C . ARG A 1 697 ? 19.599 2.796 -27.910 1.00 90.38 697 ARG A C 1
ATOM 5433 O O . ARG A 1 697 ? 20.584 3.194 -28.535 1.00 90.38 697 ARG A O 1
ATOM 5440 N N . SER A 1 698 ? 19.642 1.763 -27.072 1.00 91.44 698 SER A N 1
ATOM 5441 C CA . SER A 1 698 ? 20.859 0.986 -26.798 1.00 91.44 698 SER A CA 1
ATOM 5442 C C . SER A 1 698 ? 21.380 0.288 -28.065 1.00 91.44 698 SER A C 1
ATOM 5444 O O . SER A 1 698 ? 22.573 0.344 -28.371 1.00 91.44 698 SER A O 1
ATOM 5446 N N . VAL A 1 699 ? 20.485 -0.286 -28.882 1.00 89.31 699 VAL A N 1
ATOM 5447 C CA . VAL A 1 699 ? 20.832 -0.869 -30.191 1.00 89.31 699 VAL A CA 1
ATOM 5448 C C . VAL A 1 699 ? 21.381 0.193 -31.143 1.00 89.31 699 VAL A C 1
ATOM 5450 O O . VAL A 1 699 ? 22.440 -0.004 -31.747 1.00 89.31 699 VAL A O 1
ATOM 5453 N N . ARG A 1 700 ? 20.707 1.345 -31.249 1.00 86.88 700 ARG A N 1
ATOM 5454 C CA . ARG A 1 700 ? 21.132 2.447 -32.125 1.00 86.88 700 ARG A CA 1
ATOM 5455 C C . ARG A 1 700 ? 22.501 3.004 -31.718 1.00 86.88 700 ARG A C 1
ATOM 5457 O O . ARG A 1 700 ? 23.321 3.297 -32.589 1.00 86.88 700 ARG A O 1
ATOM 5464 N N . GLN A 1 701 ? 22.787 3.110 -30.418 1.00 85.88 701 GLN A N 1
ATOM 5465 C CA . GLN A 1 701 ? 24.106 3.514 -29.927 1.00 85.88 701 GLN A CA 1
ATOM 5466 C C . GLN A 1 701 ? 25.174 2.467 -30.251 1.00 85.88 701 GLN A C 1
ATOM 5468 O O . GLN A 1 701 ? 26.230 2.837 -30.755 1.00 85.88 701 GLN A O 1
ATOM 5473 N N . ARG A 1 702 ? 24.906 1.170 -30.043 1.00 84.56 702 ARG A N 1
ATOM 5474 C CA . ARG A 1 702 ? 25.849 0.098 -30.403 1.00 84.56 702 ARG A CA 1
ATOM 5475 C C . ARG A 1 702 ? 26.201 0.122 -31.890 1.00 84.56 702 ARG A C 1
ATOM 5477 O O . ARG A 1 702 ? 27.364 -0.073 -32.237 1.00 84.56 702 ARG A O 1
ATOM 5484 N N . TRP A 1 703 ? 25.218 0.361 -32.757 1.00 79.50 703 TRP A N 1
ATOM 5485 C CA . TRP A 1 703 ? 25.447 0.488 -34.196 1.00 79.50 703 TRP A CA 1
ATOM 5486 C C . TRP A 1 703 ? 26.338 1.698 -34.517 1.00 79.50 703 TRP A C 1
ATOM 5488 O O . TRP A 1 703 ? 27.352 1.542 -35.191 1.00 79.50 703 TRP A O 1
ATOM 5498 N N . ARG A 1 704 ? 26.057 2.870 -33.928 1.00 80.38 704 ARG A N 1
ATOM 5499 C CA . ARG A 1 704 ? 26.905 4.072 -34.061 1.00 80.38 704 ARG A CA 1
ATOM 5500 C C . ARG A 1 704 ? 28.330 3.861 -33.541 1.00 80.38 704 ARG A C 1
ATOM 5502 O O . ARG A 1 704 ? 29.275 4.269 -34.205 1.00 80.38 704 ARG A O 1
ATOM 5509 N N . SER A 1 705 ? 28.507 3.219 -32.387 1.00 77.56 705 SER A N 1
ATOM 5510 C CA . SER A 1 705 ? 29.836 2.928 -31.834 1.00 77.56 705 SER A CA 1
ATOM 5511 C C . SER A 1 705 ? 30.608 1.938 -32.705 1.00 77.56 705 SER A C 1
ATOM 5513 O O . SER A 1 705 ? 31.800 2.123 -32.911 1.00 77.56 705 SER A O 1
ATOM 5515 N N . ARG A 1 706 ? 29.938 0.930 -33.282 1.00 78.56 706 ARG A N 1
ATOM 5516 C CA . ARG A 1 706 ? 30.561 0.008 -34.244 1.00 78.56 706 ARG A CA 1
ATOM 5517 C C . ARG A 1 706 ? 30.987 0.702 -35.528 1.00 78.56 706 ARG A C 1
ATOM 5519 O O . ARG A 1 706 ? 32.072 0.412 -36.008 1.00 78.56 706 ARG A O 1
ATOM 5526 N N . ILE A 1 707 ? 30.180 1.628 -36.043 1.00 77.44 707 ILE A N 1
ATOM 5527 C CA . ILE A 1 707 ? 30.558 2.443 -37.203 1.00 77.44 707 ILE A CA 1
ATOM 5528 C C . ILE A 1 707 ? 31.771 3.307 -36.871 1.00 77.44 707 ILE A C 1
ATOM 5530 O O . ILE A 1 707 ? 32.718 3.321 -37.641 1.00 77.44 707 ILE A O 1
ATOM 5534 N N . LYS A 1 708 ? 31.796 3.966 -35.706 1.00 74.56 708 LYS A N 1
ATOM 5535 C CA . LYS A 1 708 ? 32.964 4.751 -35.278 1.00 74.56 708 LYS A CA 1
ATOM 5536 C C . LYS A 1 708 ? 34.223 3.893 -35.157 1.00 74.56 708 LYS A C 1
ATOM 5538 O O . LYS A 1 708 ? 35.264 4.307 -35.645 1.00 74.56 708 LYS A O 1
ATOM 5543 N N . VAL A 1 709 ? 34.132 2.710 -34.547 1.00 74.06 709 VAL A N 1
ATOM 5544 C CA . VAL A 1 709 ? 35.268 1.779 -34.441 1.00 74.06 709 VAL A CA 1
ATOM 5545 C C . VAL A 1 709 ? 35.696 1.276 -35.817 1.00 74.06 709 VAL A C 1
ATOM 5547 O O . VAL A 1 709 ? 36.887 1.235 -36.078 1.00 74.06 709 VAL A O 1
ATOM 5550 N N . ALA A 1 710 ? 34.762 0.947 -36.712 1.00 71.81 710 ALA A N 1
ATOM 5551 C CA . ALA A 1 710 ? 35.090 0.560 -38.082 1.00 71.81 710 ALA A CA 1
ATOM 5552 C C . ALA A 1 710 ? 35.805 1.701 -38.823 1.00 71.81 710 ALA A C 1
ATOM 5554 O O . ALA A 1 710 ? 36.865 1.481 -39.389 1.00 71.81 710 ALA A O 1
ATOM 5555 N N . ILE A 1 711 ? 35.289 2.931 -38.740 1.00 72.62 711 ILE A N 1
ATOM 5556 C CA . ILE A 1 711 ? 35.929 4.126 -39.304 1.00 72.62 711 ILE A CA 1
ATOM 5557 C C . ILE A 1 711 ? 37.346 4.298 -38.738 1.00 72.62 711 ILE A C 1
ATOM 5559 O O . ILE A 1 711 ? 38.281 4.468 -39.509 1.00 72.62 711 ILE A O 1
ATOM 5563 N N . TRP A 1 712 ? 37.540 4.181 -37.421 1.00 66.88 712 TRP A N 1
ATOM 5564 C CA . TRP A 1 712 ? 38.872 4.247 -36.805 1.00 66.88 712 TRP A CA 1
ATOM 5565 C C . TRP A 1 712 ? 39.798 3.103 -37.245 1.00 66.88 712 TRP A C 1
ATOM 5567 O O . TRP A 1 712 ? 40.971 3.350 -37.506 1.00 66.88 712 TRP A O 1
ATOM 5577 N N . LEU A 1 713 ? 39.280 1.879 -37.388 1.00 68.19 713 LEU A N 1
ATOM 5578 C CA . LEU A 1 713 ? 40.030 0.724 -37.893 1.00 68.19 713 LEU A CA 1
ATOM 5579 C C . LEU A 1 713 ? 40.432 0.868 -39.364 1.00 68.19 713 LEU A C 1
ATOM 5581 O O . LEU A 1 713 ? 41.397 0.234 -39.763 1.00 68.19 713 LEU A O 1
ATOM 5585 N N . PHE A 1 714 ? 39.728 1.678 -40.159 1.00 66.25 714 PHE A N 1
ATOM 5586 C CA . PHE A 1 714 ? 40.109 1.976 -41.543 1.00 66.25 714 PHE A CA 1
ATOM 5587 C C . PHE A 1 714 ? 40.998 3.222 -41.659 1.00 66.25 714 PHE A C 1
ATOM 5589 O O . PHE A 1 714 ? 41.928 3.222 -42.457 1.00 66.25 714 PHE A O 1
ATOM 5596 N N . ILE A 1 715 ? 40.780 4.260 -40.847 1.00 68.06 715 ILE A N 1
ATOM 5597 C CA . ILE A 1 715 ? 41.590 5.489 -40.878 1.00 68.06 715 ILE A CA 1
ATOM 5598 C C . ILE A 1 715 ? 43.005 5.236 -40.351 1.00 68.06 715 ILE A C 1
ATOM 5600 O O . ILE A 1 715 ? 43.963 5.737 -40.932 1.00 68.06 715 ILE A O 1
ATOM 5604 N N . LEU A 1 716 ? 43.164 4.450 -39.281 1.00 61.56 716 LEU A N 1
ATOM 5605 C CA . LEU A 1 716 ? 44.467 4.264 -38.637 1.00 61.56 716 LEU A CA 1
ATOM 5606 C C . LEU A 1 716 ? 45.491 3.531 -39.534 1.00 61.56 716 LEU A C 1
ATOM 5608 O O . LEU A 1 716 ? 46.608 4.030 -39.648 1.00 61.56 716 LEU A O 1
ATOM 5612 N N . PRO A 1 717 ? 45.155 2.428 -40.240 1.00 61.53 717 PRO A N 1
ATOM 5613 C CA . PRO A 1 717 ? 46.071 1.797 -41.192 1.00 61.53 717 PRO A CA 1
ATOM 5614 C C . PRO A 1 717 ? 46.387 2.695 -42.387 1.00 61.53 717 PRO A C 1
ATOM 5616 O O . PRO A 1 717 ? 47.534 2.740 -42.811 1.00 61.53 717 PRO A O 1
ATOM 5619 N N . ILE A 1 718 ? 45.405 3.444 -42.901 1.00 66.31 718 ILE A N 1
ATOM 5620 C CA . ILE A 1 718 ? 45.620 4.402 -43.998 1.00 66.31 718 ILE A CA 1
ATOM 5621 C C . ILE A 1 718 ? 46.590 5.506 -43.559 1.00 66.31 718 ILE A C 1
ATOM 5623 O O . ILE A 1 718 ? 47.472 5.888 -44.322 1.00 66.31 718 ILE A O 1
ATOM 5627 N N . PHE A 1 719 ? 46.475 5.976 -42.316 1.00 63.88 719 PHE A N 1
ATOM 5628 C CA . PHE A 1 719 ? 47.370 6.983 -41.755 1.00 63.88 719 PHE A CA 1
ATOM 5629 C C . PHE A 1 719 ? 48.787 6.433 -41.526 1.00 63.88 719 PHE A C 1
ATOM 5631 O O . PHE A 1 719 ? 49.759 7.081 -41.897 1.00 63.88 719 PHE A O 1
ATOM 5638 N N . VAL A 1 720 ? 48.925 5.218 -40.980 1.00 64.81 720 VAL A N 1
ATOM 5639 C CA . VAL A 1 720 ? 50.235 4.578 -40.744 1.00 64.81 720 VAL A CA 1
ATOM 5640 C C . VAL A 1 720 ? 50.942 4.227 -42.058 1.00 64.81 720 VAL A C 1
ATOM 5642 O O . VAL A 1 720 ? 52.126 4.520 -42.201 1.00 64.81 720 VAL A O 1
ATOM 5645 N N . VAL A 1 721 ? 50.228 3.659 -43.036 1.00 66.38 721 VAL A N 1
ATOM 5646 C CA . VAL A 1 721 ? 50.770 3.414 -44.384 1.00 66.38 721 VAL A CA 1
ATOM 5647 C C . VAL A 1 721 ? 51.155 4.738 -45.043 1.00 66.38 721 VAL A C 1
ATOM 5649 O O . VAL A 1 721 ? 52.239 4.836 -45.610 1.00 66.38 721 VAL A O 1
ATOM 5652 N N . GLY A 1 722 ? 50.328 5.778 -44.886 1.00 62.09 722 GLY A N 1
ATOM 5653 C CA . GLY A 1 722 ? 50.624 7.124 -45.368 1.00 62.09 722 GLY A CA 1
ATOM 5654 C C . GLY A 1 722 ? 51.926 7.697 -44.801 1.00 62.09 722 GLY A C 1
ATOM 5655 O O . GLY A 1 722 ? 52.724 8.226 -45.569 1.00 62.09 722 GLY A O 1
ATOM 5656 N N . LEU A 1 723 ? 52.181 7.538 -43.495 1.00 61.97 723 LEU A N 1
ATOM 5657 C CA . LEU A 1 723 ? 53.406 8.020 -42.837 1.00 61.97 723 LEU A CA 1
ATOM 5658 C C . LEU A 1 723 ? 54.669 7.260 -43.275 1.00 61.97 723 LEU A C 1
ATOM 5660 O O . LEU A 1 723 ? 55.712 7.877 -43.488 1.00 61.97 723 LEU A O 1
ATOM 5664 N N . VAL A 1 724 ? 54.595 5.932 -43.420 1.00 65.88 724 VAL A N 1
ATOM 5665 C CA . VAL A 1 724 ? 55.744 5.123 -43.872 1.00 65.88 724 VAL A CA 1
ATOM 5666 C C . VAL A 1 724 ? 56.071 5.417 -45.337 1.00 65.88 724 VAL A C 1
ATOM 5668 O O . VAL A 1 724 ? 57.236 5.590 -45.691 1.00 65.88 724 VAL A O 1
ATOM 5671 N N . GLU A 1 725 ? 55.049 5.525 -46.184 1.00 64.88 725 GLU A N 1
ATOM 5672 C CA . GLU A 1 725 ? 55.207 5.856 -47.600 1.00 64.88 725 GLU A CA 1
ATOM 5673 C C . GLU A 1 725 ? 55.713 7.294 -47.804 1.00 64.88 725 GLU A C 1
ATOM 5675 O O . GLU A 1 725 ? 56.552 7.520 -48.677 1.00 64.88 725 GLU A O 1
ATOM 5680 N N . ASP A 1 726 ? 55.287 8.251 -46.965 1.00 65.69 726 ASP A N 1
ATOM 5681 C CA . ASP A 1 726 ? 55.817 9.622 -46.992 1.00 65.69 726 ASP A CA 1
ATOM 5682 C C . ASP A 1 726 ? 57.316 9.657 -46.692 1.00 65.69 726 ASP A C 1
ATOM 5684 O O . ASP A 1 726 ? 58.078 10.304 -47.403 1.00 65.69 726 ASP A O 1
ATOM 5688 N N . SER A 1 727 ? 57.755 8.904 -45.680 1.00 68.44 727 SER A N 1
ATOM 5689 C CA . SER A 1 727 ? 59.167 8.824 -45.299 1.00 68.44 727 SER A CA 1
ATOM 5690 C C . SER A 1 727 ? 60.038 8.264 -46.433 1.00 68.44 727 SER A C 1
ATOM 5692 O O . SER A 1 727 ? 61.057 8.856 -46.791 1.00 68.44 727 SER A O 1
ATOM 5694 N N . VAL A 1 728 ? 59.601 7.174 -47.078 1.00 71.75 728 VAL A N 1
ATOM 5695 C CA . VAL A 1 728 ? 60.323 6.577 -48.218 1.00 71.75 728 VAL A CA 1
ATOM 5696 C C . VAL A 1 728 ? 60.368 7.528 -49.419 1.00 71.75 728 VAL A C 1
ATOM 5698 O O . VAL A 1 728 ? 61.405 7.645 -50.075 1.00 71.75 728 VAL A O 1
ATOM 5701 N N . ARG A 1 729 ? 59.265 8.227 -49.714 1.00 70.12 729 ARG A N 1
ATOM 5702 C CA . ARG A 1 729 ? 59.202 9.202 -50.811 1.00 70.12 729 ARG A CA 1
ATOM 5703 C C . ARG A 1 729 ? 60.086 10.419 -50.544 1.00 70.12 729 ARG A C 1
ATOM 5705 O O . ARG A 1 729 ? 60.820 10.826 -51.439 1.00 70.12 729 ARG A O 1
ATOM 5712 N N . ASN A 1 730 ? 60.059 10.960 -49.328 1.00 70.56 730 ASN A N 1
ATOM 5713 C CA . ASN A 1 730 ? 60.907 12.085 -48.935 1.00 70.56 730 ASN A CA 1
ATOM 5714 C C . ASN A 1 730 ? 62.392 11.714 -49.016 1.00 70.56 730 ASN A C 1
ATOM 5716 O O . ASN A 1 730 ? 63.195 12.540 -49.439 1.00 70.56 730 ASN A O 1
ATOM 5720 N N . ASN A 1 731 ? 62.752 10.463 -48.709 1.00 75.94 731 ASN A N 1
ATOM 5721 C CA . ASN A 1 731 ? 64.123 9.986 -48.875 1.00 75.94 731 ASN A CA 1
ATOM 5722 C C . ASN A 1 731 ? 64.542 9.921 -50.357 1.00 75.94 731 ASN A C 1
ATOM 5724 O O . ASN A 1 731 ? 65.617 10.394 -50.707 1.00 75.94 731 ASN A O 1
ATOM 5728 N N . LYS A 1 732 ? 63.668 9.431 -51.250 1.00 75.81 732 LYS A N 1
ATOM 5729 C CA . LYS A 1 732 ? 63.923 9.446 -52.706 1.00 75.81 732 LYS A CA 1
ATOM 5730 C C . LYS A 1 732 ? 64.045 10.861 -53.275 1.00 75.81 732 LYS A C 1
ATOM 5732 O O . LYS A 1 732 ? 64.905 11.111 -54.108 1.00 75.81 732 LYS A O 1
ATOM 5737 N N . LEU A 1 733 ? 63.200 11.787 -52.819 1.00 75.88 733 LEU A N 1
ATOM 5738 C CA . LEU A 1 733 ? 63.271 13.201 -53.200 1.00 75.88 733 LEU A CA 1
ATOM 5739 C C . LEU A 1 733 ? 64.563 13.860 -52.712 1.00 75.88 733 LEU A C 1
ATOM 5741 O O . LEU A 1 733 ? 65.171 14.636 -53.445 1.00 75.88 733 LEU A O 1
ATOM 5745 N N . TYR A 1 734 ? 64.991 13.537 -51.491 1.00 77.38 734 TYR A N 1
ATOM 5746 C CA . TYR A 1 734 ? 66.260 13.997 -50.943 1.00 77.38 734 TYR A CA 1
ATOM 5747 C C . TYR A 1 734 ? 67.449 13.470 -51.756 1.00 77.38 734 TYR A C 1
ATOM 5749 O O . TYR A 1 734 ? 68.335 14.250 -52.091 1.00 77.38 734 TYR A O 1
ATOM 5757 N N . GLU A 1 735 ? 67.447 12.188 -52.134 1.00 79.44 735 GLU A N 1
ATOM 5758 C CA . GLU A 1 735 ? 68.485 11.601 -52.992 1.00 79.44 735 GLU A CA 1
ATOM 5759 C C . GLU A 1 735 ? 68.500 12.217 -54.395 1.00 79.44 735 GLU A C 1
ATOM 5761 O O . GLU A 1 735 ? 69.562 12.618 -54.862 1.00 79.44 735 GLU A O 1
ATOM 5766 N N . ALA A 1 736 ? 67.340 12.371 -55.040 1.00 77.75 736 ALA A N 1
ATOM 5767 C CA . ALA A 1 736 ? 67.241 13.010 -56.352 1.00 77.75 736 ALA A CA 1
ATOM 5768 C C . ALA A 1 736 ? 67.721 14.469 -56.312 1.00 77.75 736 ALA A C 1
ATOM 5770 O O . ALA A 1 736 ? 68.481 14.893 -57.178 1.00 77.75 736 ALA A O 1
ATOM 5771 N N . ARG A 1 737 ? 67.354 15.228 -55.270 1.00 79.69 737 ARG A N 1
ATOM 5772 C CA . ARG A 1 737 ? 67.852 16.596 -55.084 1.00 79.69 737 ARG A CA 1
ATOM 5773 C C . ARG A 1 737 ? 69.358 16.592 -54.843 1.00 79.69 737 ARG A C 1
ATOM 5775 O O . ARG A 1 737 ? 70.072 17.340 -55.491 1.00 79.69 737 ARG A O 1
ATOM 5782 N N . LYS A 1 738 ? 69.865 15.716 -53.975 1.00 80.81 738 LYS A N 1
ATOM 5783 C CA . LYS A 1 738 ? 71.306 15.588 -53.728 1.00 80.81 738 LYS A CA 1
ATOM 5784 C C . LYS A 1 738 ? 72.079 15.300 -55.019 1.00 80.81 738 LYS A C 1
ATOM 5786 O O . LYS A 1 738 ? 73.115 15.912 -55.217 1.00 80.81 738 LYS A O 1
ATOM 5791 N N . LEU A 1 739 ? 71.563 14.436 -55.895 1.00 81.38 739 LEU A N 1
ATOM 5792 C CA . LEU A 1 739 ? 72.172 14.131 -57.195 1.00 81.38 739 LEU A CA 1
ATOM 5793 C C . LEU A 1 739 ? 72.204 15.338 -58.141 1.00 81.38 739 LEU A C 1
ATOM 5795 O O . LEU A 1 739 ? 73.175 15.503 -58.868 1.00 81.38 739 LEU A O 1
ATOM 5799 N N . VAL A 1 740 ? 71.173 16.188 -58.125 1.00 78.94 740 VAL A N 1
ATOM 5800 C CA . VAL A 1 740 ? 71.150 17.420 -58.933 1.00 78.94 740 VAL A CA 1
ATOM 5801 C C . VAL A 1 740 ? 72.202 18.425 -58.458 1.00 78.94 740 VAL A C 1
ATOM 5803 O O . VAL A 1 740 ? 72.862 19.039 -59.288 1.00 78.94 740 VAL A O 1
ATOM 5806 N N . TYR A 1 741 ? 72.389 18.561 -57.142 1.00 76.94 741 TYR A N 1
ATOM 5807 C CA . TYR A 1 741 ? 73.335 19.516 -56.546 1.00 76.94 741 TYR A CA 1
ATOM 5808 C C . TYR A 1 741 ? 74.754 18.946 -56.327 1.00 76.94 741 TYR A C 1
ATOM 5810 O O . TYR A 1 741 ? 75.619 19.648 -55.807 1.00 76.94 741 TYR A O 1
ATOM 5818 N N . ASP A 1 742 ? 75.017 17.692 -56.709 1.00 76.12 742 ASP A N 1
ATOM 5819 C CA . ASP A 1 742 ? 76.355 17.091 -56.681 1.00 76.12 742 ASP A CA 1
ATOM 5820 C C . ASP A 1 742 ? 77.053 17.309 -58.034 1.00 76.12 742 ASP A C 1
ATOM 5822 O O . ASP A 1 742 ? 76.616 16.819 -59.078 1.00 76.12 742 ASP A O 1
ATOM 5826 N N . ALA A 1 743 ? 78.156 18.058 -58.021 1.00 59.50 743 ALA A N 1
ATOM 5827 C CA . ALA A 1 743 ? 78.884 18.469 -59.221 1.00 59.50 743 ALA A CA 1
ATOM 5828 C C . ALA A 1 743 ? 79.556 17.307 -59.985 1.00 59.50 743 ALA A C 1
ATOM 5830 O O . ALA A 1 743 ? 80.015 17.499 -61.106 1.00 59.50 743 ALA A O 1
ATOM 5831 N N . THR A 1 744 ? 79.623 16.101 -59.410 1.00 61.56 744 THR A N 1
ATOM 5832 C CA . THR A 1 744 ? 80.411 14.980 -59.961 1.00 61.56 744 THR A CA 1
ATOM 5833 C C . THR A 1 744 ? 79.657 14.050 -60.919 1.00 61.56 744 THR A C 1
ATOM 5835 O O . THR A 1 744 ? 80.283 13.197 -61.544 1.00 61.56 744 THR A O 1
ATOM 5838 N N . HIS A 1 745 ? 78.332 14.180 -61.051 1.00 63.12 745 HIS A N 1
ATOM 5839 C CA . HIS A 1 745 ? 77.494 13.243 -61.811 1.00 63.12 745 HIS A CA 1
ATOM 5840 C C . HIS A 1 745 ? 76.698 13.954 -62.918 1.00 63.12 745 HIS A C 1
ATOM 5842 O O . HIS A 1 745 ? 75.598 14.434 -62.668 1.00 63.12 745 HIS A O 1
ATOM 5848 N N . GLN A 1 746 ? 77.205 13.996 -64.155 1.00 62.31 746 GLN A N 1
ATOM 5849 C CA . GLN A 1 746 ? 76.455 14.553 -65.299 1.00 62.31 746 GLN A CA 1
ATOM 5850 C C . GLN A 1 746 ? 75.399 13.577 -65.856 1.00 62.31 746 GLN A C 1
ATOM 5852 O O . GLN A 1 746 ? 74.259 13.982 -66.077 1.00 62.31 746 GLN A O 1
ATOM 5857 N N . ASP A 1 747 ? 75.706 12.279 -65.966 1.00 62.62 747 ASP A N 1
ATOM 5858 C CA . ASP A 1 747 ? 74.800 11.278 -66.570 1.00 62.62 747 ASP A CA 1
ATOM 5859 C C . ASP A 1 747 ? 73.522 11.003 -65.746 1.00 62.62 747 ASP A C 1
ATOM 5861 O O . ASP A 1 747 ? 72.515 10.514 -66.261 1.00 62.62 747 ASP A O 1
ATOM 5865 N N . GLY A 1 748 ? 73.538 11.321 -64.445 1.00 69.81 748 GLY A N 1
ATOM 5866 C CA . GLY A 1 748 ? 72.416 11.087 -63.526 1.00 69.81 748 GLY A CA 1
ATOM 5867 C C . GLY A 1 748 ? 71.399 12.231 -63.433 1.00 69.81 748 GLY A C 1
ATOM 5868 O O . GLY A 1 748 ? 70.274 12.003 -62.976 1.00 69.81 748 GLY A O 1
ATOM 5869 N N . LYS A 1 749 ? 71.761 13.449 -63.869 1.00 76.69 749 LYS A N 1
ATOM 5870 C CA . LYS A 1 749 ? 70.940 14.663 -63.684 1.00 76.69 749 LYS A CA 1
ATOM 5871 C C . LYS A 1 749 ? 69.624 14.605 -64.456 1.00 76.69 749 LYS A C 1
ATOM 5873 O O . LYS A 1 749 ? 68.592 14.982 -63.908 1.00 76.69 749 LYS A O 1
ATOM 5878 N N . HIS A 1 750 ? 69.632 14.045 -65.667 1.00 80.12 750 HIS A N 1
ATOM 5879 C CA . HIS A 1 750 ? 68.437 13.914 -66.507 1.00 80.12 750 HIS A CA 1
ATOM 5880 C C . HIS A 1 750 ? 67.290 13.177 -65.788 1.00 80.12 750 HIS A C 1
ATOM 5882 O O . HIS A 1 750 ? 66.179 13.694 -65.652 1.00 80.12 750 HIS A O 1
ATOM 5888 N N . ASN A 1 751 ? 67.565 11.977 -65.265 1.00 79.19 751 ASN A N 1
ATOM 5889 C CA . ASN A 1 751 ? 66.554 11.157 -64.589 1.00 79.19 751 ASN A CA 1
ATOM 5890 C C . ASN A 1 751 ? 66.142 11.750 -63.235 1.00 79.19 751 ASN A C 1
ATOM 5892 O O . ASN A 1 751 ? 64.965 11.705 -62.881 1.00 79.19 751 ASN A O 1
ATOM 5896 N N . ALA A 1 752 ? 67.090 12.345 -62.503 1.00 82.94 752 ALA A N 1
ATOM 5897 C CA . ALA A 1 752 ? 66.806 12.991 -61.227 1.00 82.94 752 ALA A CA 1
ATOM 5898 C C . ALA A 1 752 ? 65.842 14.178 -61.396 1.00 82.94 752 ALA A C 1
ATOM 5900 O O . ALA A 1 752 ? 64.860 14.284 -60.663 1.00 82.94 752 ALA A O 1
ATOM 5901 N N . ILE A 1 753 ? 66.063 15.029 -62.402 1.00 83.25 753 ILE A N 1
ATOM 5902 C CA . ILE A 1 753 ? 65.185 16.168 -62.702 1.00 83.25 753 ILE A CA 1
ATOM 5903 C C . ILE A 1 753 ? 63.812 15.680 -63.153 1.00 83.25 753 ILE A C 1
ATOM 5905 O O . ILE A 1 753 ? 62.799 16.146 -62.631 1.00 83.25 753 ILE A O 1
ATOM 5909 N N . LYS A 1 754 ? 63.768 14.684 -64.047 1.00 82.56 754 LYS A N 1
ATOM 5910 C CA . LYS A 1 754 ? 62.515 14.082 -64.517 1.00 82.56 754 LYS A CA 1
ATOM 5911 C C . LYS A 1 754 ? 61.641 13.581 -63.364 1.00 82.56 754 LYS A C 1
ATOM 5913 O O . LYS A 1 754 ? 60.428 13.773 -63.403 1.00 82.56 754 LYS A O 1
ATOM 5918 N N . ASP A 1 755 ? 62.231 13.001 -62.319 1.00 81.00 755 ASP A N 1
ATOM 5919 C CA . ASP A 1 755 ? 61.508 12.535 -61.128 1.00 81.00 755 ASP A CA 1
ATOM 5920 C C . ASP A 1 755 ? 61.078 13.665 -60.171 1.00 81.00 755 ASP A C 1
ATOM 5922 O O . ASP A 1 755 ? 60.052 13.542 -59.485 1.00 81.00 755 ASP A O 1
ATOM 5926 N N . LEU A 1 756 ? 61.831 14.769 -60.126 1.00 84.06 756 LEU A N 1
ATOM 5927 C CA . LEU A 1 756 ? 61.548 15.940 -59.287 1.00 84.06 756 LEU A CA 1
ATOM 5928 C C . LEU A 1 756 ? 60.401 16.806 -59.827 1.00 84.06 756 LEU A C 1
ATOM 5930 O O . LEU A 1 756 ? 59.659 17.387 -59.033 1.00 84.06 756 LEU A O 1
ATOM 5934 N N . VAL A 1 757 ? 60.236 16.871 -61.152 1.00 83.56 757 VAL A N 1
ATOM 5935 C CA . VAL A 1 757 ? 59.301 17.802 -61.821 1.00 83.56 757 VAL A CA 1
ATOM 5936 C C . VAL A 1 757 ? 58.095 17.125 -62.485 1.00 83.56 757 VAL A C 1
ATOM 5938 O O . VAL A 1 757 ? 57.190 17.808 -62.964 1.00 83.56 757 VAL A O 1
ATOM 5941 N N . LYS A 1 758 ? 58.032 15.784 -62.472 1.00 80.75 758 LYS A N 1
ATOM 5942 C CA . LYS A 1 758 ? 57.023 14.953 -63.165 1.00 80.75 758 LYS A CA 1
ATOM 5943 C C . LYS A 1 758 ? 55.563 15.397 -62.991 1.00 80.75 758 LYS A C 1
ATOM 5945 O O . LYS A 1 758 ? 54.739 15.150 -63.871 1.00 80.75 758 LYS A O 1
ATOM 5950 N N . GLY A 1 759 ? 55.218 15.972 -61.840 1.00 75.62 759 GLY A N 1
ATOM 5951 C CA . GLY A 1 759 ? 53.860 16.391 -61.495 1.00 75.62 759 GLY A CA 1
ATOM 5952 C C . GLY A 1 759 ? 53.577 17.884 -61.616 1.00 75.62 759 GLY A C 1
ATOM 5953 O O . GLY A 1 759 ? 52.421 18.270 -61.436 1.00 75.62 759 GLY A O 1
ATOM 5954 N N . CYS A 1 760 ? 54.569 18.720 -61.946 1.00 76.25 760 CYS A N 1
ATOM 5955 C CA . CYS A 1 760 ? 54.412 20.178 -61.971 1.00 76.25 760 CYS A CA 1
ATOM 5956 C C . CYS A 1 760 ? 53.270 20.655 -62.872 1.00 76.25 760 CYS A C 1
ATOM 5958 O O . CYS A 1 760 ? 52.435 21.447 -62.428 1.00 76.25 760 CYS A O 1
ATOM 5960 N N . LYS A 1 761 ? 53.156 20.092 -64.080 1.00 73.12 761 LYS A N 1
ATOM 5961 C CA . LYS A 1 761 ? 52.083 20.417 -65.030 1.00 73.12 761 LYS A CA 1
ATOM 5962 C C . LYS A 1 761 ? 50.686 20.217 -64.429 1.00 73.12 761 LYS A C 1
ATOM 5964 O O . LYS A 1 761 ? 49.867 21.132 -64.380 1.00 73.12 761 LYS A O 1
ATOM 5969 N N . LYS A 1 762 ? 50.424 19.009 -63.920 1.00 70.44 762 LYS A N 1
ATOM 5970 C CA . LYS A 1 762 ? 49.104 18.618 -63.399 1.00 70.44 762 LYS A CA 1
ATOM 5971 C C . LYS A 1 762 ? 48.765 19.327 -62.088 1.00 70.44 762 LYS A C 1
ATOM 5973 O O . LYS A 1 762 ? 47.605 19.633 -61.842 1.00 70.44 762 LYS A O 1
ATOM 5978 N N . ILE A 1 763 ? 49.754 19.614 -61.240 1.00 70.50 763 ILE A N 1
ATOM 5979 C CA . ILE A 1 763 ? 49.524 20.315 -59.967 1.00 70.50 763 ILE A CA 1
ATOM 5980 C C . ILE A 1 763 ? 49.068 21.764 -60.200 1.00 70.50 763 ILE A C 1
ATOM 5982 O O . ILE A 1 763 ? 48.224 22.259 -59.448 1.00 70.50 763 ILE A O 1
ATOM 5986 N N . LYS A 1 764 ? 49.575 22.427 -61.246 1.00 66.50 764 LYS A N 1
ATOM 5987 C CA . LYS A 1 764 ? 49.191 23.804 -61.593 1.00 66.50 764 LYS A CA 1
ATOM 5988 C C . LYS A 1 764 ? 47.831 23.902 -62.292 1.00 66.50 764 LYS A C 1
ATOM 5990 O O . LYS A 1 764 ? 47.087 24.839 -62.017 1.00 66.50 764 LYS A O 1
ATOM 5995 N N . GLU A 1 765 ? 47.462 22.910 -63.102 1.00 67.38 765 GLU A N 1
ATOM 5996 C CA . GLU A 1 765 ? 46.144 22.832 -63.760 1.00 67.38 765 GLU A CA 1
ATOM 5997 C C . GLU A 1 765 ? 44.985 22.688 -62.742 1.00 67.38 765 GLU A C 1
ATOM 5999 O O . GLU A 1 765 ? 43.896 23.226 -62.936 1.00 67.38 765 GLU A O 1
ATOM 6004 N N . TYR A 1 766 ? 45.235 22.044 -61.592 1.00 64.69 766 TYR A N 1
ATOM 6005 C CA . TYR A 1 766 ? 44.251 21.809 -60.522 1.00 64.69 766 TYR A CA 1
ATOM 6006 C C . TYR A 1 766 ? 44.563 22.623 -59.249 1.00 64.69 766 TYR A C 1
ATOM 6008 O O . TYR A 1 766 ? 44.687 22.091 -58.142 1.00 64.69 766 TYR A O 1
ATOM 6016 N N . ASN A 1 767 ? 44.652 23.946 -59.408 1.00 58.97 767 ASN A N 1
ATOM 6017 C CA . ASN A 1 767 ? 45.121 24.914 -58.401 1.00 58.97 767 ASN A CA 1
ATOM 6018 C C . ASN A 1 767 ? 44.328 24.925 -57.064 1.00 58.97 767 ASN A C 1
ATOM 6020 O O . ASN A 1 767 ? 44.845 25.320 -56.021 1.00 58.97 767 ASN A O 1
ATOM 6024 N N . TRP A 1 768 ? 43.069 24.466 -57.0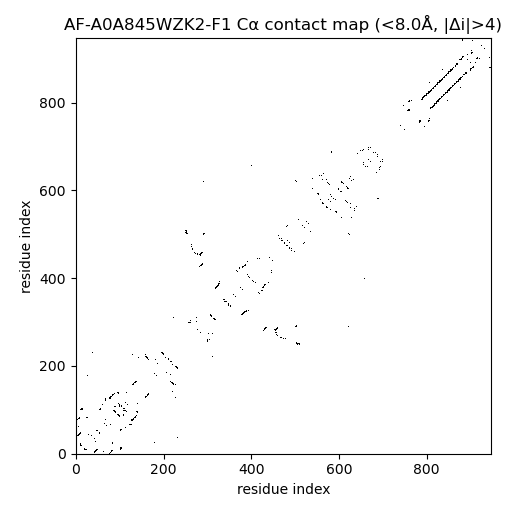40 1.00 55.31 768 TRP A N 1
ATOM 6025 C CA . TRP A 1 768 ? 42.229 24.544 -55.832 1.00 55.31 768 TRP A CA 1
ATOM 6026 C C . TRP A 1 768 ? 42.476 23.425 -54.800 1.00 55.31 768 TRP A C 1
ATOM 6028 O O . TRP A 1 768 ? 42.232 23.637 -53.611 1.00 55.31 768 TRP A O 1
ATOM 6038 N N . PHE A 1 769 ? 42.969 22.249 -55.214 1.00 54.28 769 PHE A N 1
ATOM 6039 C CA . PHE A 1 769 ? 43.154 21.085 -54.325 1.00 54.28 769 PHE A CA 1
ATOM 6040 C C . PHE A 1 769 ? 44.574 20.991 -53.734 1.00 54.28 769 PHE A C 1
ATOM 6042 O O . PHE A 1 769 ? 44.761 20.455 -52.640 1.00 54.28 769 PHE A O 1
ATOM 6049 N N . SER A 1 770 ? 45.581 21.529 -54.429 1.00 56.78 770 SER A N 1
ATOM 6050 C CA . SER A 1 770 ? 47.004 21.364 -54.092 1.00 56.78 770 SER A CA 1
ATOM 6051 C C . SER A 1 770 ? 47.456 22.172 -52.867 1.00 56.78 770 SER A C 1
ATOM 6053 O O . SER A 1 770 ? 48.338 21.730 -52.131 1.00 56.78 770 SER A O 1
ATOM 6055 N N . LYS A 1 771 ? 46.815 23.314 -52.572 1.00 54.47 771 LYS A N 1
ATOM 6056 C CA . LYS A 1 771 ? 47.228 24.215 -51.477 1.00 54.47 771 LYS A CA 1
ATOM 6057 C C . LYS A 1 771 ? 47.021 23.636 -50.071 1.00 54.47 771 LYS A C 1
ATOM 6059 O O . LYS A 1 771 ? 47.798 23.933 -49.169 1.00 54.47 771 LYS A O 1
ATOM 6064 N N . TYR A 1 772 ? 45.990 22.811 -49.878 1.00 54.06 772 TYR A N 1
ATOM 6065 C CA . TYR A 1 772 ? 45.643 22.238 -48.568 1.00 54.06 772 TYR A CA 1
ATOM 6066 C C . TYR A 1 772 ? 46.065 20.769 -48.409 1.00 54.06 772 TYR A C 1
ATOM 6068 O O . TYR A 1 772 ? 46.105 20.264 -47.289 1.00 54.06 772 TYR A O 1
ATOM 6076 N N . LEU A 1 773 ? 46.389 20.077 -49.508 1.00 60.84 773 LEU A N 1
ATOM 6077 C CA . LEU A 1 773 ? 46.639 18.631 -49.539 1.00 60.84 773 LEU A CA 1
ATOM 6078 C C . LEU A 1 773 ? 47.870 18.272 -50.394 1.00 60.84 773 LEU A C 1
ATOM 6080 O O . LEU A 1 773 ? 47.822 17.320 -51.173 1.00 60.84 773 LEU A O 1
ATOM 6084 N N . LYS A 1 774 ? 48.988 18.994 -50.211 1.00 64.12 774 LYS A N 1
ATOM 6085 C CA . LYS A 1 774 ? 50.261 18.785 -50.938 1.00 64.12 774 LYS A CA 1
ATOM 6086 C C . LYS A 1 774 ? 50.700 17.310 -50.987 1.00 64.12 774 LYS A C 1
ATOM 6088 O O . LYS A 1 774 ? 51.018 16.773 -52.041 1.00 64.12 774 LYS A O 1
ATOM 6093 N N . TYR A 1 775 ? 50.599 16.608 -49.856 1.00 65.38 775 TYR A N 1
ATOM 6094 C CA . TYR A 1 775 ? 50.908 15.175 -49.767 1.00 65.38 775 TYR A CA 1
ATOM 6095 C C . TYR A 1 775 ? 50.118 14.315 -50.775 1.00 65.38 775 TYR A C 1
ATOM 6097 O O . TYR A 1 775 ? 50.667 13.379 -51.367 1.00 65.38 775 TYR A O 1
ATOM 6105 N N . LEU A 1 776 ? 48.825 14.621 -50.941 1.00 63.03 776 LEU A N 1
ATOM 6106 C CA . LEU A 1 776 ? 47.896 13.867 -51.777 1.00 63.03 776 LEU A CA 1
ATOM 6107 C C . LEU A 1 776 ? 48.075 14.219 -53.261 1.00 63.03 776 LEU A C 1
ATOM 6109 O O . LEU A 1 776 ? 48.030 13.321 -54.099 1.00 63.03 776 LEU A O 1
ATOM 6113 N N . SER A 1 777 ? 48.322 15.495 -53.585 1.00 66.56 777 SER A N 1
ATOM 6114 C CA . SER A 1 777 ? 48.592 15.933 -54.961 1.00 66.56 777 SER A CA 1
ATOM 6115 C C . SER A 1 777 ? 49.877 15.317 -55.502 1.00 66.56 777 SER A C 1
ATOM 6117 O O . SER A 1 777 ? 49.859 14.763 -56.599 1.00 66.56 777 SER A O 1
ATOM 6119 N N . ASP A 1 778 ? 50.942 15.301 -54.697 1.00 69.44 778 ASP A N 1
ATOM 6120 C CA . ASP A 1 778 ? 52.239 14.746 -55.101 1.00 69.44 778 ASP A CA 1
ATOM 6121 C C . ASP A 1 778 ? 52.147 13.227 -55.350 1.00 69.44 778 ASP A C 1
ATOM 6123 O O . ASP A 1 778 ? 52.854 12.669 -56.187 1.00 69.44 778 ASP A O 1
ATOM 6127 N N . ARG A 1 779 ? 51.223 12.535 -54.662 1.00 70.88 779 ARG A N 1
ATOM 6128 C CA . ARG A 1 779 ? 50.953 11.099 -54.861 1.00 70.88 779 ARG A CA 1
ATOM 6129 C C . ARG A 1 779 ? 50.167 10.816 -56.142 1.00 70.88 779 ARG A C 1
ATOM 6131 O O . ARG A 1 779 ? 50.425 9.816 -56.803 1.00 70.88 779 ARG A O 1
ATOM 6138 N N . ILE A 1 780 ? 49.175 11.647 -56.455 1.00 66.81 780 ILE A N 1
ATOM 6139 C CA . ILE A 1 780 ? 48.277 11.427 -57.598 1.00 66.81 780 ILE A CA 1
ATOM 6140 C C . ILE A 1 780 ? 48.945 11.874 -58.904 1.00 66.81 780 ILE A C 1
ATOM 6142 O O . ILE A 1 780 ? 48.780 11.227 -59.938 1.00 66.81 780 ILE A O 1
ATOM 6146 N N . PHE A 1 781 ? 49.696 12.974 -58.862 1.00 72.44 781 PHE A N 1
ATOM 6147 C CA . PHE A 1 781 ? 50.157 13.669 -60.059 1.00 72.44 781 PHE A CA 1
ATOM 6148 C C . PHE A 1 781 ? 51.670 13.603 -60.288 1.00 72.44 781 PHE A C 1
ATOM 6150 O O . PHE A 1 781 ? 52.096 13.820 -61.419 1.00 72.44 781 PHE A O 1
ATOM 6157 N N . GLY A 1 782 ? 52.460 13.219 -59.281 1.00 72.31 782 GLY A N 1
ATOM 6158 C CA . GLY A 1 782 ? 53.924 13.266 -59.309 1.00 72.31 782 GLY A CA 1
ATOM 6159 C C . GLY A 1 782 ? 54.464 14.476 -58.544 1.00 72.31 782 GLY A C 1
ATOM 6160 O O . GLY A 1 782 ? 53.700 15.347 -58.139 1.00 72.31 782 GLY A O 1
ATOM 6161 N N . ASN A 1 783 ? 55.778 14.533 -58.333 1.00 78.56 783 ASN A N 1
ATOM 6162 C CA . ASN A 1 783 ? 56.395 15.608 -57.556 1.00 78.56 783 ASN A CA 1
ATOM 6163 C C . ASN A 1 783 ? 56.481 16.907 -58.365 1.00 78.56 783 ASN A C 1
ATOM 6165 O O . ASN A 1 783 ? 56.614 16.870 -59.589 1.00 78.56 783 ASN A O 1
ATOM 6169 N N . CYS A 1 784 ? 56.442 18.043 -57.673 1.00 80.12 784 CYS A N 1
ATOM 6170 C CA . CYS A 1 784 ? 56.818 19.324 -58.250 1.00 80.12 784 CYS A CA 1
ATOM 6171 C C . CYS A 1 784 ? 57.760 20.064 -57.308 1.00 80.12 784 CYS A C 1
ATOM 6173 O O . CYS A 1 784 ? 57.335 20.606 -56.283 1.00 80.12 784 CYS A O 1
ATOM 6175 N N . VAL A 1 785 ? 59.049 20.012 -57.628 1.00 84.00 785 VAL A N 1
ATOM 6176 C CA . VAL A 1 785 ? 60.116 20.625 -56.840 1.00 84.00 785 VAL A CA 1
ATOM 6177 C C . VAL A 1 785 ? 60.768 21.726 -57.664 1.00 84.00 785 VAL A C 1
ATOM 6179 O O . VAL A 1 785 ? 61.179 21.487 -58.795 1.00 84.00 785 VAL A O 1
ATOM 6182 N N . ASP A 1 786 ? 60.870 22.915 -57.073 1.00 84.88 786 ASP A N 1
ATOM 6183 C CA . ASP A 1 786 ? 61.574 24.051 -57.666 1.00 84.88 786 ASP A CA 1
ATOM 6184 C C . ASP A 1 786 ? 63.088 23.787 -57.729 1.00 84.88 786 ASP A C 1
ATOM 6186 O O . ASP A 1 786 ? 63.680 23.229 -56.797 1.00 84.88 786 ASP A O 1
ATOM 6190 N N . LEU A 1 787 ? 63.709 24.226 -58.821 1.00 86.25 787 LEU A N 1
ATOM 6191 C CA . LEU A 1 787 ? 65.110 24.009 -59.189 1.00 86.25 787 LEU A CA 1
ATOM 6192 C C . LEU A 1 787 ? 65.910 25.322 -59.181 1.00 86.25 787 LEU A C 1
ATOM 6194 O O . LEU A 1 787 ? 66.777 25.548 -60.018 1.00 86.25 787 LEU A O 1
ATOM 6198 N N . VAL A 1 788 ? 65.611 26.190 -58.217 1.00 88.31 788 VAL A N 1
ATOM 6199 C CA . VAL A 1 788 ? 66.312 27.464 -58.004 1.00 88.31 788 VAL A CA 1
ATOM 6200 C C . VAL A 1 788 ? 67.803 27.208 -57.760 1.00 88.31 788 VAL A C 1
ATOM 6202 O O . VAL A 1 788 ? 68.152 26.367 -56.920 1.00 88.31 788 VAL A O 1
ATOM 6205 N N . ASN A 1 789 ? 68.667 27.937 -58.471 1.00 88.00 789 ASN A N 1
ATOM 6206 C CA . ASN A 1 789 ? 70.130 27.824 -58.398 1.00 88.00 789 ASN A CA 1
ATOM 6207 C C . ASN A 1 789 ? 70.654 26.389 -58.578 1.00 88.00 789 ASN A C 1
ATOM 6209 O O . ASN A 1 789 ? 71.598 25.973 -57.903 1.00 88.00 789 ASN A O 1
ATOM 6213 N N . ALA A 1 790 ? 69.979 25.572 -59.390 1.00 87.44 790 ALA A N 1
ATOM 6214 C CA . ALA A 1 790 ? 70.422 24.207 -59.644 1.00 87.44 790 ALA A CA 1
ATOM 6215 C C . ALA A 1 790 ? 71.682 24.209 -60.538 1.00 87.44 790 ALA A C 1
ATOM 6217 O O . ALA A 1 790 ? 71.638 24.835 -61.595 1.00 87.44 790 ALA A O 1
ATOM 6218 N N . PRO A 1 791 ? 72.765 23.492 -60.169 1.00 87.19 791 PRO A N 1
ATOM 6219 C CA . PRO A 1 791 ? 73.995 23.442 -60.957 1.00 87.19 791 PRO A CA 1
ATOM 6220 C C . PRO A 1 791 ? 73.848 22.428 -62.100 1.00 87.19 791 PRO A C 1
ATOM 6222 O O . PRO A 1 791 ? 74.127 21.234 -61.948 1.00 87.19 791 PRO A O 1
ATOM 6225 N N . LEU A 1 792 ? 73.355 22.874 -63.249 1.00 86.38 792 LEU A N 1
ATOM 6226 C CA . LEU A 1 792 ? 72.964 22.065 -64.412 1.00 86.38 792 LEU A CA 1
ATOM 6227 C C . LEU A 1 792 ? 73.888 22.264 -65.631 1.00 86.38 792 LEU A C 1
ATOM 6229 O O . LEU A 1 792 ? 73.519 21.907 -66.748 1.00 86.38 792 LEU A O 1
ATOM 6233 N N . ASN A 1 793 ? 75.115 22.732 -65.406 1.00 85.69 793 ASN A N 1
ATOM 6234 C CA . ASN A 1 793 ? 76.108 22.979 -66.457 1.00 85.69 793 ASN A CA 1
ATOM 6235 C C . ASN A 1 793 ? 76.425 21.710 -67.265 1.00 85.69 793 ASN A C 1
ATOM 6237 O O . ASN A 1 793 ? 76.705 20.635 -66.708 1.00 85.69 793 ASN A O 1
ATOM 6241 N N . GLY A 1 794 ? 76.348 21.834 -68.588 1.00 81.88 794 GLY A N 1
ATOM 6242 C CA . GLY A 1 794 ? 76.528 20.768 -69.569 1.00 81.88 794 GLY A CA 1
ATOM 6243 C C . GLY A 1 794 ? 75.481 19.654 -69.486 1.00 81.88 794 GLY A C 1
ATOM 6244 O O . GLY A 1 794 ? 75.698 18.568 -70.023 1.00 81.88 794 GLY A O 1
ATOM 6245 N N . ALA A 1 795 ? 74.367 19.849 -68.768 1.00 85.06 795 ALA A N 1
ATOM 6246 C CA . ALA A 1 795 ? 73.369 18.798 -68.600 1.00 85.06 795 ALA A CA 1
ATOM 6247 C C . ALA A 1 795 ? 72.614 18.527 -69.910 1.00 85.06 795 ALA A C 1
ATOM 6249 O O . ALA A 1 795 ? 72.127 19.445 -70.569 1.00 85.06 795 ALA A O 1
ATOM 6250 N N . ASN A 1 796 ? 72.442 17.247 -70.251 1.00 85.81 796 ASN A N 1
ATOM 6251 C CA . ASN A 1 796 ? 71.560 16.843 -71.341 1.00 85.81 796 ASN A CA 1
ATOM 6252 C C . ASN A 1 796 ? 70.129 16.621 -70.827 1.00 85.81 796 ASN A C 1
ATOM 6254 O O . ASN A 1 796 ? 69.826 15.594 -70.210 1.00 85.81 796 ASN A O 1
ATOM 6258 N N . LEU A 1 797 ? 69.248 17.591 -71.063 1.00 83.94 797 LEU A N 1
ATOM 6259 C CA . LEU A 1 797 ? 67.845 17.558 -70.639 1.00 83.94 797 LEU A CA 1
ATOM 6260 C C . LEU A 1 797 ? 66.876 17.258 -71.791 1.00 83.94 797 LEU A C 1
ATOM 6262 O O . LEU A 1 797 ? 65.662 17.244 -71.585 1.00 83.94 797 LEU A O 1
ATOM 6266 N N . GLU A 1 798 ? 67.396 16.959 -72.979 1.00 80.69 798 GLU A N 1
ATOM 6267 C CA . GLU A 1 798 ? 66.605 16.547 -74.135 1.00 80.69 798 GLU A CA 1
ATOM 6268 C C . GLU A 1 798 ? 65.699 15.349 -73.795 1.00 80.69 798 GLU A C 1
ATOM 6270 O O . GLU A 1 798 ? 66.146 14.346 -73.237 1.00 80.69 798 GLU A O 1
ATOM 6275 N N . GLY A 1 799 ? 64.402 15.450 -74.104 1.00 71.56 799 GLY A N 1
ATOM 6276 C CA . GLY A 1 799 ? 63.400 14.425 -73.770 1.00 71.56 799 GLY A CA 1
ATOM 6277 C C . GLY A 1 799 ? 62.766 14.559 -72.375 1.00 71.56 799 GLY A C 1
ATOM 6278 O O . GLY A 1 799 ? 61.999 13.684 -71.950 1.00 71.56 799 GLY A O 1
ATOM 6279 N N . ILE A 1 800 ? 63.053 15.641 -71.642 1.00 81.38 800 ILE A N 1
ATOM 6280 C CA . ILE A 1 800 ? 62.180 16.109 -70.558 1.00 81.38 800 ILE A CA 1
ATOM 6281 C C . ILE A 1 800 ? 61.033 16.892 -71.204 1.00 81.38 800 ILE A C 1
ATOM 6283 O O . ILE A 1 800 ? 61.158 18.070 -71.515 1.00 81.38 800 ILE A O 1
ATOM 6287 N N . ASP A 1 801 ? 59.909 16.206 -71.423 1.00 68.06 801 ASP A N 1
ATOM 6288 C CA . ASP A 1 801 ? 58.798 16.716 -72.242 1.00 68.06 801 ASP A CA 1
ATOM 6289 C C . ASP A 1 801 ? 58.127 17.991 -71.686 1.00 68.06 801 ASP A C 1
ATOM 6291 O O . ASP A 1 801 ? 57.405 18.672 -72.417 1.00 68.06 801 ASP A O 1
ATOM 6295 N N . ASP A 1 802 ? 58.292 18.302 -70.391 1.00 76.06 802 ASP A N 1
ATOM 6296 C CA . ASP A 1 802 ? 57.539 19.385 -69.754 1.00 76.06 802 ASP A CA 1
ATOM 6297 C C . ASP A 1 802 ? 58.179 19.952 -68.470 1.00 76.06 802 ASP A C 1
ATOM 6299 O O . ASP A 1 802 ? 58.213 19.289 -67.430 1.00 76.06 802 ASP A O 1
ATOM 6303 N N . LEU A 1 803 ? 58.630 21.207 -68.536 1.00 85.62 803 LEU A N 1
ATOM 6304 C CA . LEU A 1 803 ? 59.056 22.049 -67.412 1.00 85.62 803 LEU A CA 1
ATOM 6305 C C . LEU A 1 803 ? 58.135 23.274 -67.243 1.00 85.62 803 LEU A C 1
ATOM 6307 O O . LEU A 1 803 ? 58.526 24.279 -66.645 1.00 85.62 803 LEU A O 1
ATOM 6311 N N . GLN A 1 804 ? 56.890 23.187 -67.727 1.00 85.25 804 GLN A N 1
ATOM 6312 C CA . GLN A 1 804 ? 55.914 24.269 -67.652 1.00 85.25 804 GLN A CA 1
ATOM 6313 C C . GLN A 1 804 ? 55.717 24.744 -66.207 1.00 85.25 804 GLN A C 1
ATOM 6315 O O . GLN A 1 804 ? 55.352 23.980 -65.304 1.00 85.25 804 GLN A O 1
ATOM 6320 N N . GLY A 1 805 ? 55.938 26.038 -65.983 1.00 79.50 805 GLY A N 1
ATOM 6321 C CA . GLY A 1 805 ? 55.770 26.657 -64.678 1.00 79.50 805 GLY A CA 1
ATOM 6322 C C . GLY A 1 805 ? 56.815 26.286 -63.620 1.00 79.50 805 GLY A C 1
ATOM 6323 O O . GLY A 1 805 ? 56.624 26.667 -62.467 1.00 79.50 805 GLY A O 1
ATOM 6324 N N . VAL A 1 806 ? 57.875 25.544 -63.927 1.00 88.88 806 VAL A N 1
ATOM 6325 C CA . VAL A 1 806 ? 58.912 25.245 -62.926 1.00 88.88 806 VAL A CA 1
ATOM 6326 C C . VAL A 1 806 ? 59.670 26.529 -62.570 1.00 88.88 806 VAL A C 1
ATOM 6328 O O . VAL A 1 806 ? 59.879 27.386 -63.426 1.00 88.88 806 VAL A O 1
ATOM 6331 N N . ASN A 1 807 ? 60.066 26.685 -61.304 1.00 89.81 807 ASN A N 1
ATOM 6332 C CA . ASN A 1 807 ? 60.977 27.757 -60.916 1.00 89.81 807 ASN A CA 1
ATOM 6333 C C . ASN A 1 807 ? 62.435 27.287 -61.037 1.00 89.81 807 ASN A C 1
ATOM 6335 O O . ASN A 1 807 ? 62.880 26.434 -60.273 1.00 89.81 807 ASN A O 1
ATOM 6339 N N . LEU A 1 808 ? 63.137 27.849 -62.010 1.00 92.00 808 LEU A N 1
ATOM 6340 C CA . LEU A 1 808 ? 64.534 27.652 -62.398 1.00 92.00 808 LEU A CA 1
ATOM 6341 C C . LEU A 1 808 ? 65.341 28.955 -62.247 1.00 92.00 808 LEU A C 1
ATOM 6343 O O . LEU A 1 808 ? 66.407 29.087 -62.841 1.00 92.00 808 LEU A O 1
ATOM 6347 N N . SER A 1 809 ? 64.847 29.932 -61.478 1.00 92.31 809 SER A N 1
ATOM 6348 C CA . SER A 1 809 ? 65.541 31.209 -61.297 1.00 92.31 809 SER A CA 1
ATOM 6349 C C . SER A 1 809 ? 66.971 30.984 -60.796 1.00 92.31 809 SER A C 1
ATOM 6351 O O . SER A 1 809 ? 67.159 30.229 -59.833 1.00 92.31 809 SER A O 1
ATOM 6353 N N . GLY A 1 810 ? 67.951 31.629 -61.429 1.00 90.69 810 GLY A N 1
ATOM 6354 C CA . GLY A 1 810 ? 69.367 31.504 -61.076 1.00 90.69 810 GLY A CA 1
ATOM 6355 C C . GLY A 1 810 ? 70.002 30.138 -61.350 1.00 90.69 810 GLY A C 1
ATOM 6356 O O . GLY A 1 810 ? 71.087 29.878 -60.844 1.00 90.69 810 GLY A O 1
ATOM 6357 N N . ALA A 1 811 ? 69.333 29.220 -62.059 1.00 92.56 811 ALA A N 1
ATOM 6358 C CA . ALA A 1 811 ? 69.919 27.919 -62.384 1.00 92.56 811 ALA A CA 1
ATOM 6359 C C . ALA A 1 811 ? 71.141 28.069 -63.307 1.00 92.56 811 ALA A C 1
ATOM 6361 O O . ALA A 1 811 ? 71.088 28.818 -64.280 1.00 92.56 811 ALA A O 1
ATOM 6362 N N . GLU A 1 812 ? 72.203 27.314 -63.019 1.00 92.56 812 GLU A N 1
ATOM 6363 C CA . GLU A 1 812 ? 73.424 27.275 -63.828 1.00 92.56 812 GLU A CA 1
ATOM 6364 C C . GLU A 1 812 ? 73.178 26.292 -64.985 1.00 92.56 812 GLU A C 1
ATOM 6366 O O . GLU A 1 812 ? 73.046 25.092 -64.757 1.00 92.56 812 GLU A O 1
ATOM 6371 N N . LEU A 1 813 ? 73.004 26.767 -66.213 1.00 91.44 813 LEU A N 1
ATOM 6372 C CA . LEU A 1 813 ? 72.602 25.977 -67.386 1.00 91.44 813 LEU A CA 1
ATOM 6373 C C . LEU A 1 813 ? 73.582 26.158 -68.558 1.00 91.44 813 LEU A C 1
ATOM 6375 O O . LEU A 1 813 ? 73.209 25.905 -69.709 1.00 91.44 813 LEU A O 1
ATOM 6379 N N . GLN A 1 814 ? 74.835 26.551 -68.290 1.00 91.50 814 GLN A N 1
ATOM 6380 C CA . GLN A 1 814 ? 75.831 26.734 -69.351 1.00 91.50 814 GLN A CA 1
ATOM 6381 C C . GLN A 1 814 ? 75.997 25.459 -70.167 1.00 91.50 814 GLN A C 1
ATOM 6383 O O . GLN A 1 814 ? 76.075 24.370 -69.601 1.00 91.50 814 GLN A O 1
ATOM 6388 N N . GLU A 1 815 ? 76.071 25.586 -71.490 1.00 88.31 815 GLU A N 1
ATOM 6389 C CA . GLU A 1 815 ? 76.280 24.480 -72.434 1.00 88.31 815 GLU A CA 1
ATOM 6390 C C . GLU A 1 815 ? 75.243 23.340 -72.315 1.00 88.31 815 GLU A C 1
ATOM 6392 O O . GLU A 1 815 ? 75.446 22.242 -72.837 1.00 88.31 815 GLU A O 1
ATOM 6397 N N . ALA A 1 816 ? 74.117 23.562 -71.626 1.00 89.94 816 ALA A N 1
ATOM 6398 C CA . ALA A 1 816 ? 73.094 22.542 -71.448 1.00 89.94 816 ALA A CA 1
ATOM 6399 C C . ALA A 1 816 ? 72.354 22.264 -72.767 1.00 89.94 816 ALA A C 1
ATOM 6401 O O . ALA A 1 816 ? 72.037 23.174 -73.537 1.00 89.94 816 ALA A O 1
ATOM 6402 N N . ASN A 1 817 ? 72.016 20.996 -73.014 1.00 89.75 817 ASN A N 1
ATOM 6403 C CA . ASN A 1 817 ? 71.135 20.625 -74.119 1.00 89.75 817 ASN A CA 1
ATOM 6404 C C . ASN A 1 817 ? 69.678 20.661 -73.643 1.00 89.75 817 ASN A C 1
ATOM 6406 O O . ASN A 1 817 ? 69.224 19.763 -72.930 1.00 89.75 817 ASN A O 1
ATOM 6410 N N . LEU A 1 818 ? 68.963 21.713 -74.033 1.00 90.81 818 LEU A N 1
ATOM 6411 C CA . LEU A 1 818 ? 67.585 22.028 -73.643 1.00 90.81 818 LEU A CA 1
ATOM 6412 C C . LEU A 1 818 ? 66.620 21.931 -74.835 1.00 90.81 818 LEU A C 1
ATOM 6414 O O . LEU A 1 818 ? 65.511 22.475 -74.806 1.00 90.81 818 LEU A O 1
ATOM 6418 N N . GLN A 1 819 ? 67.046 21.240 -75.894 1.00 89.81 819 GLN A N 1
ATOM 6419 C CA . GLN A 1 819 ? 66.324 21.168 -77.150 1.00 89.81 819 GLN A CA 1
ATOM 6420 C C . GLN A 1 819 ? 64.921 20.567 -76.968 1.00 89.81 819 GLN A C 1
ATOM 6422 O O . GLN A 1 819 ? 64.745 19.497 -76.382 1.00 89.81 819 GLN A O 1
ATOM 6427 N N . GLY A 1 820 ? 63.908 21.256 -77.500 1.00 88.88 820 GLY A N 1
ATOM 6428 C CA . GLY A 1 820 ? 62.521 20.785 -77.553 1.00 88.88 820 GLY A CA 1
ATOM 6429 C C . GLY A 1 820 ? 61.738 20.839 -76.237 1.00 88.88 820 GLY A C 1
ATOM 6430 O O . GLY A 1 820 ? 60.591 20.391 -76.206 1.00 88.88 820 GLY A O 1
ATOM 6431 N N . ILE A 1 821 ? 62.313 21.371 -75.155 1.00 91.00 821 ILE A N 1
ATOM 6432 C CA . ILE A 1 821 ? 61.664 21.389 -73.838 1.00 91.00 821 ILE A CA 1
ATOM 6433 C C . ILE A 1 821 ? 60.585 22.478 -73.763 1.00 91.00 821 ILE A C 1
ATOM 6435 O O . ILE A 1 821 ? 60.750 23.597 -74.254 1.00 91.00 821 ILE A O 1
ATOM 6439 N N . ASN A 1 822 ? 59.468 22.164 -73.101 1.00 90.19 822 ASN A N 1
ATOM 6440 C CA . ASN A 1 822 ? 58.414 23.130 -72.808 1.00 90.19 822 ASN A CA 1
ATOM 6441 C C . ASN A 1 822 ? 58.639 23.836 -71.459 1.00 90.19 822 ASN A C 1
ATOM 6443 O O . ASN A 1 822 ? 58.385 23.255 -70.410 1.00 90.19 822 ASN A O 1
ATOM 6447 N N . PHE A 1 823 ? 59.043 25.099 -71.498 1.00 91.38 823 PHE A N 1
ATOM 6448 C CA . PHE A 1 823 ? 59.220 26.021 -70.372 1.00 91.38 823 PHE A CA 1
ATOM 6449 C C . PHE A 1 823 ? 58.092 27.055 -70.245 1.00 91.38 823 PHE A C 1
ATOM 6451 O O . PHE A 1 823 ? 58.260 28.057 -69.555 1.00 91.38 823 PHE A O 1
ATOM 6458 N N . SER A 1 824 ? 56.939 26.857 -70.889 1.00 89.88 824 SER A N 1
ATOM 6459 C CA . SER A 1 824 ? 55.878 27.877 -70.875 1.00 89.88 824 SER A CA 1
ATOM 6460 C C . SER A 1 824 ? 55.494 28.281 -69.434 1.00 89.88 824 SER A C 1
ATOM 6462 O O . SER A 1 824 ? 55.332 27.426 -68.557 1.00 89.88 824 SER A O 1
ATOM 6464 N N . GLY A 1 825 ? 55.400 29.577 -69.138 1.00 87.44 825 GLY A N 1
ATOM 6465 C CA . GLY A 1 825 ? 55.111 30.105 -67.798 1.00 87.44 825 GLY A CA 1
ATOM 6466 C C . GLY A 1 825 ? 56.128 29.757 -66.698 1.00 87.44 825 GLY A C 1
ATOM 6467 O O . GLY A 1 825 ? 55.820 29.940 -65.516 1.00 87.44 825 GLY A O 1
ATOM 6468 N N . ALA A 1 826 ? 57.287 29.178 -67.035 1.00 91.25 826 ALA A N 1
ATOM 6469 C CA . ALA A 1 826 ? 58.365 28.897 -66.088 1.00 91.25 826 ALA A CA 1
ATOM 6470 C C . ALA A 1 826 ? 59.072 30.190 -65.662 1.00 91.25 826 ALA A C 1
ATOM 6472 O O . ALA A 1 826 ? 59.063 31.181 -66.388 1.00 91.25 826 ALA A O 1
ATOM 6473 N N . ASN A 1 827 ? 59.694 30.169 -64.482 1.00 93.00 827 ASN A N 1
ATOM 6474 C CA . ASN A 1 827 ? 60.547 31.263 -64.030 1.00 93.00 827 ASN A CA 1
ATOM 6475 C C . ASN A 1 827 ? 62.013 30.870 -64.228 1.00 93.00 827 ASN A C 1
ATOM 6477 O O . ASN A 1 827 ? 62.511 30.031 -63.488 1.00 93.00 827 ASN A O 1
ATOM 6481 N N . LEU A 1 828 ? 62.682 31.465 -65.206 1.00 94.12 828 LEU A N 1
ATOM 6482 C CA . LEU A 1 828 ? 64.114 31.351 -65.480 1.00 94.12 828 LEU A CA 1
ATOM 6483 C C . LEU A 1 828 ? 64.841 32.678 -65.207 1.00 94.12 828 LEU A C 1
ATOM 6485 O O . LEU A 1 828 ? 65.908 32.920 -65.768 1.00 94.12 828 LEU A O 1
ATOM 6489 N N . SER A 1 829 ? 64.290 33.546 -64.352 1.00 94.19 829 SER A N 1
ATOM 6490 C CA . SER A 1 829 ? 64.897 34.846 -64.081 1.00 94.19 829 SER A CA 1
ATOM 6491 C C . SER A 1 829 ? 66.327 34.681 -63.548 1.00 94.19 829 SER A C 1
ATOM 6493 O O . SER A 1 829 ? 66.523 33.977 -62.549 1.00 94.19 829 SER A O 1
ATOM 6495 N N . GLY A 1 830 ? 67.314 35.321 -64.172 1.00 93.06 830 GLY A N 1
ATOM 6496 C CA . GLY A 1 830 ? 68.722 35.220 -63.781 1.00 93.06 830 GLY A CA 1
ATOM 6497 C C . GLY A 1 830 ? 69.376 33.865 -64.060 1.00 93.06 830 GLY A C 1
ATOM 6498 O O . GLY A 1 830 ? 70.414 33.588 -63.476 1.00 93.06 830 GLY A O 1
ATOM 6499 N N . ALA A 1 831 ? 68.756 32.979 -64.847 1.00 95.12 831 ALA A N 1
ATOM 6500 C CA . ALA A 1 831 ? 69.371 31.703 -65.204 1.00 95.12 831 ALA A CA 1
ATOM 6501 C C . ALA A 1 831 ? 70.574 31.916 -66.135 1.00 95.12 831 ALA A C 1
ATOM 6503 O O . ALA A 1 831 ? 70.512 32.706 -67.078 1.00 95.12 831 ALA A O 1
ATOM 6504 N N . GLU A 1 832 ? 71.647 31.173 -65.892 1.00 95.19 832 GLU A N 1
ATOM 6505 C CA . GLU A 1 832 ? 72.906 31.300 -66.617 1.00 95.19 832 GLU A CA 1
ATOM 6506 C C . GLU A 1 832 ? 72.899 30.311 -67.805 1.00 95.19 832 GLU A C 1
ATOM 6508 O O . GLU A 1 832 ? 73.117 29.115 -67.632 1.00 95.19 832 GLU A O 1
ATOM 6513 N N . LEU A 1 833 ? 72.564 30.763 -69.015 1.00 93.56 833 LEU A N 1
ATOM 6514 C CA . LEU A 1 833 ? 72.256 29.923 -70.188 1.00 93.56 833 LEU A CA 1
ATOM 6515 C C . LEU A 1 833 ? 73.332 29.983 -71.285 1.00 93.56 833 LEU A C 1
ATOM 6517 O O . LEU A 1 833 ? 73.063 29.652 -72.445 1.00 93.56 833 LEU A O 1
ATOM 6521 N N . GLN A 1 834 ? 74.555 30.386 -70.945 1.00 92.75 834 GLN A N 1
ATOM 6522 C CA . GLN A 1 834 ? 75.596 30.633 -71.935 1.00 92.75 834 GLN A CA 1
ATOM 6523 C C . GLN A 1 834 ? 75.920 29.380 -72.738 1.00 92.75 834 GLN A C 1
ATOM 6525 O O . GLN A 1 834 ? 76.147 28.306 -72.183 1.00 92.75 834 GLN A O 1
ATOM 6530 N N . GLY A 1 835 ? 75.937 29.492 -74.062 1.00 87.88 835 GLY A N 1
ATOM 6531 C CA . GLY A 1 835 ? 76.239 28.360 -74.935 1.00 87.88 835 GLY A CA 1
ATOM 6532 C C . GLY A 1 835 ? 75.184 27.245 -74.965 1.00 87.88 835 GLY A C 1
ATOM 6533 O O . GLY A 1 835 ? 75.410 26.242 -75.644 1.00 87.88 835 GLY A O 1
ATOM 6534 N N . ALA A 1 836 ? 74.052 27.378 -74.263 1.00 92.62 836 ALA A N 1
ATOM 6535 C CA . ALA A 1 836 ? 73.027 26.338 -74.190 1.00 92.62 836 ALA A CA 1
ATOM 6536 C C . ALA A 1 836 ? 72.310 26.128 -75.537 1.00 92.62 836 ALA A C 1
ATOM 6538 O O . ALA A 1 836 ? 72.077 27.069 -76.298 1.00 92.62 836 ALA A O 1
ATOM 6539 N N . ASN A 1 837 ? 71.900 24.889 -75.828 1.00 91.69 837 ASN A N 1
ATOM 6540 C CA . ASN A 1 837 ? 71.072 24.578 -76.995 1.00 91.69 837 ASN A CA 1
ATOM 6541 C C . ASN A 1 837 ? 69.586 24.646 -76.625 1.00 91.69 837 ASN A C 1
ATOM 6543 O O . ASN A 1 837 ? 69.051 23.725 -76.013 1.00 91.69 837 ASN A O 1
ATOM 6547 N N . LEU A 1 838 ? 68.917 25.719 -77.038 1.00 92.56 838 LEU A N 1
ATOM 6548 C CA . LEU A 1 838 ? 67.503 26.023 -76.793 1.00 92.56 838 LEU A CA 1
ATOM 6549 C C . LEU A 1 838 ? 66.624 25.787 -78.029 1.00 92.56 838 LEU A C 1
ATOM 6551 O O . LEU A 1 838 ? 65.473 26.237 -78.087 1.00 92.56 838 LEU A O 1
ATOM 6555 N N . SER A 1 839 ? 67.150 25.095 -79.039 1.00 90.12 839 SER A N 1
ATOM 6556 C CA . SER A 1 839 ? 66.424 24.855 -80.282 1.00 90.12 839 SER A CA 1
ATOM 6557 C C . SER A 1 839 ? 65.096 24.134 -80.020 1.00 90.12 839 SER A C 1
ATOM 6559 O O . SER A 1 839 ? 65.025 23.238 -79.187 1.00 90.12 839 SER A O 1
ATOM 6561 N N . LEU A 1 840 ? 64.019 24.498 -80.715 1.00 90.81 840 LEU A N 1
ATOM 6562 C CA . LEU A 1 840 ? 62.666 23.935 -80.582 1.00 90.81 840 LEU A CA 1
ATOM 6563 C C . LEU A 1 840 ? 62.022 24.085 -79.189 1.00 90.81 840 LEU A C 1
ATOM 6565 O O . LEU A 1 840 ? 60.914 23.585 -78.982 1.00 90.81 840 LEU A O 1
ATOM 6569 N N . ALA A 1 841 ? 62.680 24.746 -78.233 1.00 92.94 841 ALA A N 1
ATOM 6570 C CA . ALA A 1 841 ? 62.123 24.963 -76.905 1.00 92.94 841 ALA A CA 1
ATOM 6571 C C . ALA A 1 841 ? 60.945 25.954 -76.946 1.00 92.94 841 ALA A C 1
ATOM 6573 O O . ALA A 1 841 ? 60.816 26.773 -77.862 1.00 92.94 841 ALA A O 1
ATOM 6574 N N . ARG A 1 842 ? 60.063 25.875 -75.947 1.00 93.00 842 ARG A N 1
ATOM 6575 C CA . ARG A 1 842 ? 58.890 26.752 -75.821 1.00 93.00 842 ARG A CA 1
ATOM 6576 C C . ARG A 1 842 ? 58.928 27.526 -74.519 1.00 93.00 842 ARG A C 1
ATOM 6578 O O . ARG A 1 842 ? 58.900 26.916 -73.463 1.00 93.00 842 ARG A O 1
ATOM 6585 N N . PHE A 1 843 ? 58.903 28.842 -74.600 1.00 93.25 843 PHE A N 1
ATOM 6586 C CA . PHE A 1 843 ? 58.964 29.778 -73.481 1.00 93.25 843 PHE A CA 1
ATOM 6587 C C . PHE A 1 843 ? 57.722 30.670 -73.428 1.00 93.25 843 PHE A C 1
ATOM 6589 O O . PHE A 1 843 ? 57.795 31.790 -72.935 1.00 93.25 843 PHE A O 1
ATOM 6596 N N . ASP A 1 844 ? 56.584 30.190 -73.940 1.00 92.56 844 ASP A N 1
ATOM 6597 C CA . ASP A 1 844 ? 55.353 30.980 -73.992 1.00 92.56 844 ASP A CA 1
ATOM 6598 C C . ASP A 1 844 ? 54.989 31.482 -72.568 1.00 92.56 844 ASP A C 1
ATOM 6600 O O . ASP A 1 844 ? 54.897 30.674 -71.642 1.00 92.56 844 ASP A O 1
ATOM 6604 N N . ASP A 1 845 ? 54.842 32.794 -72.365 1.00 92.44 845 ASP A N 1
ATOM 6605 C CA . ASP A 1 845 ? 54.604 33.462 -71.066 1.00 92.44 845 ASP A CA 1
ATOM 6606 C C . ASP A 1 845 ? 55.666 33.208 -69.963 1.00 92.44 845 ASP A C 1
ATOM 6608 O O . ASP A 1 845 ? 55.387 33.373 -68.771 1.00 92.44 845 ASP A O 1
ATOM 6612 N N . ALA A 1 846 ? 56.873 32.746 -70.308 1.00 93.69 846 ALA A N 1
ATOM 6613 C CA . ALA A 1 846 ? 57.940 32.483 -69.335 1.00 93.69 846 ALA A CA 1
ATOM 6614 C C . ALA A 1 846 ? 58.662 33.768 -68.884 1.00 93.69 846 ALA A C 1
ATOM 6616 O O . ALA A 1 846 ? 58.783 34.729 -69.643 1.00 93.69 846 ALA A O 1
ATOM 6617 N N . ASP A 1 847 ? 59.202 33.769 -67.662 1.00 93.94 847 ASP A N 1
ATOM 6618 C CA . ASP A 1 847 ? 60.056 34.853 -67.161 1.00 93.94 847 ASP A CA 1
ATOM 6619 C C . ASP A 1 847 ? 61.529 34.510 -67.388 1.00 93.94 847 ASP A C 1
ATOM 6621 O O . ASP A 1 847 ? 62.070 33.622 -66.739 1.00 93.94 847 ASP A O 1
ATOM 6625 N N . LEU A 1 848 ? 62.169 35.202 -68.324 1.00 93.00 848 LEU A N 1
ATOM 6626 C CA . LEU A 1 848 ? 63.586 35.083 -68.678 1.00 93.00 848 LEU A CA 1
ATOM 6627 C C . LEU A 1 848 ? 64.344 36.375 -68.328 1.00 93.00 848 LEU A C 1
ATOM 6629 O O . LEU A 1 848 ? 65.420 36.636 -68.862 1.00 93.00 848 LEU A O 1
ATOM 6633 N N . SER A 1 849 ? 63.786 37.214 -67.450 1.00 91.94 849 SER A N 1
ATOM 6634 C CA . SER A 1 849 ? 64.440 38.462 -67.062 1.00 91.94 849 SER A CA 1
ATOM 6635 C C . SER A 1 849 ? 65.813 38.208 -66.437 1.00 91.94 849 SER A C 1
ATOM 6637 O O . SER A 1 849 ? 65.969 37.288 -65.640 1.00 91.94 849 SER A O 1
ATOM 6639 N N . LEU A 1 850 ? 66.818 39.017 -66.779 1.00 92.00 850 LEU A N 1
ATOM 6640 C CA . LEU A 1 850 ? 68.209 38.855 -66.319 1.00 92.00 850 LEU A CA 1
ATOM 6641 C C . LEU A 1 850 ? 68.884 37.529 -66.726 1.00 92.00 850 LEU A C 1
ATOM 6643 O O . LEU A 1 850 ? 69.937 37.212 -66.185 1.00 92.00 850 LEU A O 1
ATOM 6647 N N . ALA A 1 851 ? 68.292 36.721 -67.612 1.00 93.31 851 ALA A N 1
ATOM 6648 C CA . ALA A 1 851 ? 68.925 35.483 -68.060 1.00 93.31 851 ALA A CA 1
ATOM 6649 C C . ALA A 1 851 ? 70.149 35.772 -68.949 1.00 93.31 851 ALA A C 1
ATOM 6651 O O . ALA A 1 851 ? 70.111 36.663 -69.800 1.00 93.31 851 ALA A O 1
ATOM 6652 N N . GLU A 1 852 ? 71.215 34.992 -68.780 1.00 93.50 852 GLU A N 1
ATOM 6653 C CA . GLU A 1 852 ? 72.486 35.176 -69.489 1.00 93.50 852 GLU A CA 1
ATOM 6654 C C . GLU A 1 852 ? 72.547 34.213 -70.691 1.00 93.50 852 GLU A C 1
ATOM 6656 O O . GLU A 1 852 ? 72.976 33.069 -70.561 1.00 93.50 852 GLU A O 1
ATOM 6661 N N . LEU A 1 853 ? 72.073 34.632 -71.869 1.00 91.06 853 LEU A N 1
ATOM 6662 C CA . LEU A 1 853 ? 71.934 33.794 -73.077 1.00 91.06 853 LEU A CA 1
ATOM 6663 C C . LEU A 1 853 ? 73.135 33.901 -74.034 1.00 91.06 853 LEU A C 1
ATOM 6665 O O . LEU A 1 853 ? 73.032 33.522 -75.202 1.00 91.06 853 LEU A O 1
ATOM 6669 N N . ASN A 1 854 ? 74.275 34.402 -73.561 1.00 89.44 854 ASN A N 1
ATOM 6670 C CA . ASN A 1 854 ? 75.434 34.680 -74.409 1.00 89.44 854 ASN A CA 1
ATOM 6671 C C . ASN A 1 854 ? 75.927 33.403 -75.129 1.00 89.44 854 ASN A C 1
ATOM 6673 O O . ASN A 1 854 ? 76.122 32.358 -74.503 1.00 89.44 854 ASN A O 1
ATOM 6677 N N . GLY A 1 855 ? 76.067 33.434 -76.456 1.00 87.38 855 GLY A N 1
ATOM 6678 C CA . GLY A 1 855 ? 76.442 32.268 -77.274 1.00 87.38 855 GLY A CA 1
ATOM 6679 C C . GLY A 1 855 ? 75.421 31.113 -77.305 1.00 87.38 855 GLY A C 1
ATOM 6680 O O . GLY A 1 855 ? 75.727 30.024 -77.807 1.00 87.38 855 GLY A O 1
ATOM 6681 N N . ALA A 1 856 ? 74.220 31.281 -76.737 1.00 91.75 856 ALA A N 1
ATOM 6682 C CA . ALA A 1 856 ? 73.176 30.255 -76.756 1.00 91.75 856 ALA A CA 1
ATOM 6683 C C . ALA A 1 856 ? 72.590 30.079 -78.165 1.00 91.75 856 ALA A C 1
ATOM 6685 O O . ALA A 1 856 ? 72.528 31.020 -78.953 1.00 91.75 856 ALA A O 1
ATOM 6686 N N . ILE A 1 857 ? 72.113 28.874 -78.486 1.00 91.25 857 ILE A N 1
ATOM 6687 C CA . ILE A 1 857 ? 71.499 28.569 -79.784 1.00 91.25 857 ILE A CA 1
ATOM 6688 C C . ILE A 1 857 ? 69.988 28.501 -79.622 1.00 91.25 857 ILE A C 1
ATOM 6690 O O . ILE A 1 857 ? 69.452 27.534 -79.080 1.00 91.25 857 ILE A O 1
ATOM 6694 N N . LEU A 1 858 ? 69.294 29.504 -80.143 1.00 91.56 858 LEU A N 1
ATOM 6695 C CA . LEU A 1 858 ? 67.846 29.577 -80.180 1.00 91.56 858 LEU A CA 1
ATOM 6696 C C . LEU A 1 858 ? 67.401 29.332 -81.631 1.00 91.56 858 LEU A C 1
ATOM 6698 O O . LEU A 1 858 ? 67.307 30.246 -82.446 1.00 91.56 858 LEU A O 1
ATOM 6702 N N . GLY A 1 859 ? 67.159 28.071 -81.987 1.00 89.25 859 GLY A N 1
ATOM 6703 C CA . GLY A 1 859 ? 66.640 27.702 -83.306 1.00 89.25 859 GLY A CA 1
ATOM 6704 C C . GLY A 1 859 ? 65.186 27.265 -83.251 1.00 89.25 859 GLY A C 1
ATOM 6705 O O . GLY A 1 859 ? 64.883 26.272 -82.601 1.00 89.25 859 GLY A O 1
ATOM 6706 N N . LYS A 1 860 ? 64.272 27.935 -83.960 1.00 90.31 860 LYS A N 1
ATOM 6707 C CA . LYS A 1 860 ? 62.832 27.598 -83.981 1.00 90.31 860 LYS A CA 1
ATOM 6708 C C . LYS A 1 860 ? 62.193 27.605 -82.580 1.00 90.31 860 LYS A C 1
ATOM 6710 O O . LYS A 1 860 ? 61.251 26.857 -82.309 1.00 90.31 860 LYS A O 1
ATOM 6715 N N . THR A 1 861 ? 62.745 28.405 -81.672 1.00 92.06 861 THR A N 1
ATOM 6716 C CA . THR A 1 861 ? 62.279 28.566 -80.290 1.00 92.06 861 THR A CA 1
ATOM 6717 C C . THR A 1 861 ? 61.033 29.453 -80.263 1.00 92.06 861 THR A C 1
ATOM 6719 O O . THR A 1 861 ? 60.959 30.444 -80.986 1.00 92.06 861 THR A O 1
ATOM 6722 N N . LYS A 1 862 ? 60.045 29.114 -79.427 1.00 92.38 862 LYS A N 1
ATOM 6723 C CA . LYS A 1 862 ? 58.826 29.923 -79.240 1.00 92.38 862 LYS A CA 1
ATOM 6724 C C . LYS A 1 862 ? 58.944 30.790 -77.996 1.00 92.38 862 LYS A C 1
ATOM 6726 O O . LYS A 1 862 ? 59.230 30.251 -76.934 1.00 92.38 862 LYS A O 1
ATOM 6731 N N . LEU A 1 863 ? 58.714 32.094 -78.124 1.00 91.12 863 LEU A N 1
ATOM 6732 C CA . LEU A 1 863 ? 58.899 33.087 -77.053 1.00 91.12 863 LEU A CA 1
ATOM 6733 C C . LEU A 1 863 ? 57.678 34.020 -76.894 1.00 91.12 863 LEU 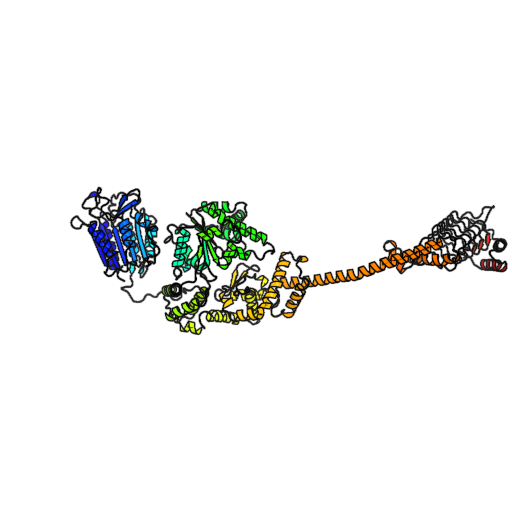A C 1
ATOM 6735 O O . LEU A 1 863 ? 57.804 35.128 -76.385 1.00 91.12 863 LEU A O 1
ATOM 6739 N N . SER A 1 864 ? 56.489 33.599 -77.332 1.00 91.25 864 SER A N 1
ATOM 6740 C CA . SER A 1 864 ? 55.275 34.426 -77.262 1.00 91.25 864 SER A CA 1
ATOM 6741 C C . SER A 1 864 ? 54.963 34.834 -75.817 1.00 91.25 864 SER A C 1
ATOM 6743 O O . SER A 1 864 ? 54.818 33.970 -74.962 1.00 91.25 864 SER A O 1
ATOM 6745 N N . GLY A 1 865 ? 54.862 36.128 -75.519 1.00 90.06 865 GLY A N 1
ATOM 6746 C CA . GLY A 1 865 ? 54.599 36.640 -74.167 1.00 90.06 865 GLY A CA 1
ATOM 6747 C C . GLY A 1 865 ? 55.752 36.461 -73.169 1.00 90.06 865 GLY A C 1
ATOM 6748 O O . GLY A 1 865 ? 55.593 36.772 -71.992 1.00 90.06 865 GLY A O 1
ATOM 6749 N N . ALA A 1 866 ? 56.915 35.959 -73.599 1.00 92.50 866 ALA A N 1
ATOM 6750 C CA . ALA A 1 866 ? 58.058 35.765 -72.711 1.00 92.50 866 ALA A CA 1
ATOM 6751 C C . ALA A 1 866 ? 58.662 37.111 -72.280 1.00 92.50 866 ALA A C 1
ATOM 6753 O O . ALA A 1 866 ? 58.889 37.986 -73.119 1.00 92.50 866 ALA A O 1
ATOM 6754 N N . ASN A 1 867 ? 58.976 37.262 -70.991 1.00 92.19 867 ASN A N 1
ATOM 6755 C CA . ASN A 1 867 ? 59.623 38.456 -70.450 1.00 92.19 867 ASN A CA 1
ATOM 6756 C C . ASN A 1 867 ? 61.148 38.359 -70.577 1.00 92.19 867 ASN A C 1
ATOM 6758 O O . ASN A 1 867 ? 61.774 37.574 -69.871 1.00 92.19 867 ASN A O 1
ATOM 6762 N N . LEU A 1 868 ? 61.744 39.199 -71.424 1.00 89.69 868 LEU A N 1
ATOM 6763 C CA . LEU A 1 868 ? 63.189 39.236 -71.694 1.00 89.69 868 LEU A CA 1
ATOM 6764 C C . LEU A 1 868 ? 63.894 40.450 -71.070 1.00 89.69 868 LEU A C 1
ATOM 6766 O O . LEU A 1 868 ? 65.007 40.795 -71.463 1.00 89.69 868 LEU A O 1
ATOM 6770 N N . SER A 1 869 ? 63.261 41.103 -70.089 1.00 89.38 869 SER A N 1
ATOM 6771 C CA . SER A 1 869 ? 63.814 42.293 -69.430 1.00 89.38 869 SER A CA 1
ATOM 6772 C C . SER A 1 869 ? 65.256 42.068 -68.965 1.00 89.38 869 SER A C 1
ATOM 6774 O O . SER A 1 869 ? 65.487 41.233 -68.093 1.00 89.38 869 SER A O 1
ATOM 6776 N N . LEU A 1 870 ? 66.206 42.860 -69.473 1.00 87.81 870 LEU A N 1
ATOM 6777 C CA . LEU A 1 870 ? 67.622 42.810 -69.070 1.00 87.81 870 LEU A CA 1
ATOM 6778 C C . LEU A 1 870 ? 68.313 41.451 -69.312 1.00 87.81 870 LEU A C 1
ATOM 6780 O O . LEU A 1 870 ? 69.306 41.166 -68.654 1.00 87.81 870 LEU A O 1
ATOM 6784 N N . ALA A 1 871 ? 67.792 40.611 -70.208 1.00 88.38 871 ALA A N 1
ATOM 6785 C CA . ALA A 1 871 ? 68.499 39.409 -70.643 1.00 88.38 871 ALA A CA 1
ATOM 6786 C C . ALA A 1 871 ? 69.684 39.772 -71.560 1.00 88.38 871 ALA A C 1
ATOM 6788 O O . ALA A 1 871 ? 69.586 40.705 -72.363 1.00 88.38 871 ALA A O 1
ATOM 6789 N N . GLU A 1 872 ? 70.784 39.030 -71.450 1.00 88.44 872 GLU A N 1
ATOM 6790 C CA . GLU A 1 872 ? 72.003 39.230 -72.246 1.00 88.44 872 GLU A CA 1
ATOM 6791 C C . GLU A 1 872 ? 72.026 38.257 -73.431 1.00 88.44 872 GLU A C 1
ATOM 6793 O O . GLU A 1 872 ? 71.750 37.075 -73.250 1.00 88.44 872 GLU A O 1
ATOM 6798 N N . PHE A 1 873 ? 72.319 38.742 -74.642 1.00 86.81 873 PHE A N 1
ATOM 6799 C CA . PHE A 1 873 ? 72.227 37.979 -75.901 1.00 86.81 873 PHE A CA 1
ATOM 6800 C C . PHE A 1 873 ? 73.520 38.035 -76.729 1.00 86.81 873 PHE A C 1
ATOM 6802 O O . PHE A 1 873 ? 73.496 37.808 -77.942 1.00 86.81 873 PHE A O 1
ATOM 6809 N N . ASP A 1 874 ? 74.644 38.367 -76.108 1.00 86.19 874 ASP A N 1
ATOM 6810 C CA . ASP A 1 874 ? 75.898 38.581 -76.822 1.00 86.19 874 ASP A CA 1
ATOM 6811 C C . ASP A 1 874 ? 76.328 37.285 -77.520 1.00 86.19 874 ASP A C 1
ATOM 6813 O O . ASP A 1 874 ? 76.356 36.219 -76.909 1.00 86.19 874 ASP A O 1
ATOM 6817 N N . GLU A 1 875 ? 76.590 37.347 -78.829 1.00 85.25 875 GLU A N 1
ATOM 6818 C CA . GLU A 1 875 ? 76.953 36.184 -79.661 1.00 85.25 875 GLU A CA 1
ATOM 6819 C C . GLU A 1 875 ? 75.886 35.063 -79.709 1.00 85.25 875 GLU A C 1
ATOM 6821 O O . GLU A 1 875 ? 76.129 33.986 -80.250 1.00 85.25 875 GLU A O 1
ATOM 6826 N N . ALA A 1 876 ? 74.674 35.292 -79.188 1.00 88.56 876 ALA A N 1
ATOM 6827 C CA . ALA A 1 876 ? 73.592 34.314 -79.259 1.00 88.56 876 ALA A CA 1
ATOM 6828 C C . ALA A 1 876 ? 73.152 34.083 -80.714 1.00 88.56 876 ALA A C 1
ATOM 6830 O O . ALA A 1 876 ? 73.025 35.022 -81.500 1.00 88.56 876 ALA A O 1
ATOM 6831 N N . ILE A 1 877 ? 72.863 32.833 -81.069 1.00 89.56 877 ILE A N 1
ATOM 6832 C CA . ILE A 1 877 ? 72.489 32.424 -82.424 1.00 89.56 877 ILE A CA 1
ATOM 6833 C C . ILE A 1 877 ? 70.972 32.262 -82.504 1.00 89.56 877 ILE A C 1
ATOM 6835 O O . ILE A 1 877 ? 70.419 31.327 -81.924 1.00 89.56 877 ILE A O 1
ATOM 6839 N N . LEU A 1 878 ? 70.297 33.142 -83.247 1.00 89.12 878 LEU A N 1
ATOM 6840 C CA . LEU A 1 878 ? 68.849 33.105 -83.450 1.00 89.12 878 LEU A CA 1
ATOM 6841 C C . LEU A 1 878 ? 68.515 32.677 -84.885 1.00 89.12 878 LEU A C 1
ATOM 6843 O O . LEU A 1 878 ? 68.842 33.364 -85.853 1.00 89.12 878 LEU A O 1
ATOM 6847 N N . LEU A 1 879 ? 67.825 31.542 -85.011 1.00 89.00 879 LEU A N 1
ATOM 6848 C CA . LEU A 1 879 ? 67.477 30.903 -86.285 1.00 89.00 879 LEU A CA 1
ATOM 6849 C C . LEU A 1 879 ? 65.966 30.665 -86.371 1.00 89.00 879 LEU A C 1
ATOM 6851 O O . LEU A 1 879 ? 65.442 29.878 -85.583 1.00 89.00 879 LEU A O 1
ATOM 6855 N N . ALA A 1 880 ? 65.268 31.244 -87.354 1.00 90.31 880 ALA A N 1
ATOM 6856 C CA . ALA A 1 880 ? 63.825 31.016 -87.560 1.00 90.31 880 ALA A CA 1
ATOM 6857 C C . ALA A 1 880 ? 62.982 31.267 -86.292 1.00 90.31 880 ALA A C 1
ATOM 6859 O O . ALA A 1 880 ? 62.226 30.394 -85.855 1.00 90.31 880 ALA A O 1
ATOM 6860 N N . ILE A 1 881 ? 63.142 32.443 -85.678 1.00 88.19 881 ILE A N 1
ATOM 6861 C CA . ILE A 1 881 ? 62.449 32.837 -84.439 1.00 88.19 881 ILE A CA 1
ATOM 6862 C C . ILE A 1 881 ? 61.549 34.042 -84.676 1.00 88.19 881 ILE A C 1
ATOM 6864 O O . ILE A 1 881 ? 61.923 34.982 -85.373 1.00 88.19 881 ILE A O 1
ATOM 6868 N N . ASP A 1 882 ? 60.392 34.040 -84.017 1.00 87.69 882 ASP A N 1
ATOM 6869 C CA . ASP A 1 882 ? 59.526 35.207 -83.902 1.00 87.69 882 ASP A CA 1
ATOM 6870 C C . ASP A 1 882 ? 59.633 35.849 -82.515 1.00 87.69 882 ASP A C 1
ATOM 6872 O O . ASP A 1 882 ? 59.355 35.218 -81.493 1.00 87.69 882 ASP A O 1
ATOM 6876 N N . LEU A 1 883 ? 60.040 37.118 -82.495 1.00 86.81 883 LEU A N 1
ATOM 6877 C CA . LEU A 1 883 ? 60.167 37.948 -81.300 1.00 86.81 883 LEU A CA 1
ATOM 6878 C C . LEU A 1 883 ? 59.118 39.071 -81.244 1.00 86.81 883 LEU A C 1
ATOM 6880 O O . LEU A 1 883 ? 59.162 39.883 -80.320 1.00 86.81 883 LEU A O 1
ATOM 6884 N N . ARG A 1 884 ? 58.174 39.166 -82.192 1.00 87.25 884 ARG A N 1
ATOM 6885 C CA . ARG A 1 884 ? 57.192 40.271 -82.245 1.00 87.25 884 ARG A CA 1
ATOM 6886 C C . ARG A 1 884 ? 56.281 40.339 -81.021 1.00 87.25 884 ARG A C 1
ATOM 6888 O O . ARG A 1 884 ? 55.906 41.437 -80.617 1.00 87.25 884 ARG A O 1
ATOM 6895 N N . GLU A 1 885 ? 55.949 39.187 -80.444 1.00 87.00 885 GLU A N 1
ATOM 6896 C CA . GLU A 1 885 ? 55.074 39.055 -79.272 1.00 87.00 885 GLU A CA 1
ATOM 6897 C C . GLU A 1 885 ? 55.857 38.869 -77.958 1.00 87.00 885 GLU A C 1
ATOM 6899 O O . GLU A 1 885 ? 55.277 38.479 -76.952 1.00 87.00 885 GLU A O 1
ATOM 6904 N N . THR A 1 886 ? 57.168 39.140 -77.938 1.00 86.62 886 THR A N 1
ATOM 6905 C CA . THR A 1 886 ? 57.963 39.109 -76.694 1.00 86.62 886 THR A CA 1
ATOM 6906 C C . THR A 1 886 ? 57.740 40.364 -75.852 1.00 86.62 886 THR A C 1
ATOM 6908 O O . THR A 1 886 ? 57.524 41.459 -76.378 1.00 86.62 886 THR A O 1
ATOM 6911 N N . GLU A 1 887 ? 57.819 40.230 -74.528 1.00 86.31 887 GLU A N 1
ATOM 6912 C CA . GLU A 1 887 ? 57.718 41.354 -73.601 1.00 86.31 887 GLU A CA 1
ATOM 6913 C C . GLU A 1 887 ? 59.108 41.853 -73.187 1.00 86.31 887 GLU A C 1
ATOM 6915 O O . GLU A 1 887 ? 60.006 41.071 -72.876 1.00 86.31 887 GLU A O 1
ATOM 6920 N N . ASN A 1 888 ? 59.274 43.179 -73.128 1.00 83.56 888 ASN A N 1
ATOM 6921 C CA . ASN A 1 888 ? 60.484 43.842 -72.622 1.00 83.56 888 ASN A CA 1
ATOM 6922 C C . ASN A 1 888 ? 61.795 43.387 -73.292 1.00 83.56 888 ASN A C 1
ATOM 6924 O O . ASN A 1 888 ? 62.827 43.275 -72.630 1.00 83.56 888 ASN A O 1
ATOM 6928 N N . LEU A 1 889 ? 61.747 43.143 -74.605 1.00 80.69 889 LEU A N 1
ATOM 6929 C CA . LEU A 1 889 ? 62.918 42.807 -75.411 1.00 80.69 889 LEU A CA 1
ATOM 6930 C C . LEU A 1 889 ? 64.027 43.868 -75.214 1.00 80.69 889 LEU A C 1
ATOM 6932 O O . LEU A 1 889 ? 63.740 45.061 -75.388 1.00 80.69 889 LEU A O 1
ATOM 6936 N N . PRO A 1 890 ? 65.262 43.475 -74.842 1.00 72.81 890 PRO A N 1
ATOM 6937 C CA . PRO A 1 890 ? 66.368 44.409 -74.667 1.00 72.81 890 PRO A CA 1
ATOM 6938 C C . PRO A 1 890 ? 66.728 45.080 -75.999 1.00 72.81 890 PRO A C 1
ATOM 6940 O O . PRO A 1 890 ? 66.329 44.641 -77.077 1.00 72.81 890 PRO A O 1
ATOM 6943 N N . GLU A 1 891 ? 67.465 46.186 -75.942 1.00 68.75 891 GLU A N 1
ATOM 6944 C CA . GLU A 1 891 ? 67.908 46.893 -77.144 1.00 68.75 891 GLU A CA 1
ATOM 6945 C C . GLU A 1 891 ? 69.015 46.073 -77.833 1.00 68.75 891 GLU A C 1
ATOM 6947 O O . GLU A 1 891 ? 70.188 46.184 -77.502 1.00 68.75 891 GLU A O 1
ATOM 6952 N N . LEU A 1 892 ? 68.627 45.202 -78.772 1.00 63.75 892 LEU A N 1
ATOM 6953 C CA . LEU A 1 892 ? 69.488 44.205 -79.440 1.00 63.75 892 LEU A CA 1
ATOM 6954 C C . LEU A 1 892 ? 70.553 44.800 -80.404 1.00 63.75 892 LEU A C 1
ATOM 6956 O O . LEU A 1 892 ? 71.042 44.093 -81.282 1.00 63.75 892 LEU A O 1
ATOM 6960 N N . LEU A 1 893 ? 70.869 46.100 -80.317 1.00 56.50 893 LEU A N 1
ATOM 6961 C CA . LEU A 1 893 ? 71.625 46.854 -81.334 1.00 56.50 893 LEU A CA 1
ATOM 6962 C C . LEU A 1 893 ? 72.756 47.739 -80.757 1.00 56.50 893 LEU A C 1
ATOM 6964 O O . LEU A 1 893 ? 72.887 48.896 -81.157 1.00 56.50 893 LEU A O 1
ATOM 6968 N N . ASN A 1 894 ? 73.598 47.215 -79.861 1.00 56.53 894 ASN A N 1
ATOM 6969 C CA . ASN A 1 894 ? 74.851 47.888 -79.478 1.00 56.53 894 ASN A CA 1
ATOM 6970 C C . ASN A 1 894 ? 76.044 47.333 -80.287 1.00 56.53 894 ASN A C 1
ATOM 6972 O O . ASN A 1 894 ? 76.158 46.129 -80.488 1.00 56.53 894 ASN A O 1
ATOM 6976 N N . GLU A 1 895 ? 76.922 48.214 -80.786 1.00 54.41 895 GLU A N 1
ATOM 6977 C CA . GLU A 1 895 ? 77.942 47.900 -81.813 1.00 54.41 895 GLU A CA 1
ATOM 6978 C C . GLU A 1 895 ? 79.106 46.991 -81.358 1.00 54.41 895 GLU A C 1
ATOM 6980 O O . GLU A 1 895 ? 79.849 46.518 -82.215 1.00 54.41 895 GLU A O 1
ATOM 6985 N N . GLU A 1 896 ? 79.292 46.720 -80.059 1.00 58.22 896 GLU A N 1
ATOM 6986 C CA . GLU A 1 896 ? 80.460 45.954 -79.573 1.00 58.22 896 GLU A CA 1
ATOM 6987 C C . GLU A 1 896 ? 80.201 44.455 -79.346 1.00 58.22 896 GLU A C 1
ATOM 6989 O O . GLU A 1 896 ? 81.156 43.680 -79.336 1.00 58.22 896 GLU A O 1
ATOM 6994 N N . SER A 1 897 ? 78.949 44.009 -79.213 1.00 62.62 897 SER A N 1
ATOM 6995 C CA . SER A 1 897 ? 78.571 42.590 -79.099 1.00 62.62 897 SER A CA 1
ATOM 6996 C C . SER A 1 897 ? 77.086 42.457 -79.434 1.00 62.62 897 SER A C 1
ATOM 6998 O O . SER A 1 897 ? 76.247 43.089 -78.799 1.00 62.62 897 SER A O 1
ATOM 7000 N N . ARG A 1 898 ? 76.758 41.711 -80.496 1.00 75.94 898 ARG A N 1
ATOM 7001 C CA . ARG A 1 898 ? 75.381 41.556 -80.989 1.00 75.94 898 ARG A CA 1
ATOM 7002 C C . ARG A 1 898 ? 75.031 40.078 -81.180 1.00 75.94 898 ARG A C 1
ATOM 7004 O O . ARG A 1 898 ? 75.920 39.300 -81.526 1.00 75.94 898 ARG A O 1
ATOM 7011 N N . PRO A 1 899 ? 73.758 39.690 -81.016 1.00 82.50 899 PRO A N 1
ATOM 7012 C CA . PRO A 1 899 ? 73.283 38.384 -81.452 1.00 82.50 899 PRO A CA 1
ATOM 7013 C C . PRO A 1 899 ? 73.370 38.231 -82.977 1.00 82.50 899 PRO A C 1
ATOM 7015 O O . PRO A 1 899 ? 73.277 39.203 -83.731 1.00 82.50 899 PRO A O 1
ATOM 7018 N N . LEU A 1 900 ? 73.505 36.986 -83.426 1.00 86.56 900 LEU A N 1
ATOM 7019 C CA . LEU A 1 900 ? 73.544 36.599 -84.830 1.00 86.56 900 LEU A CA 1
ATOM 7020 C C . LEU A 1 900 ? 72.140 36.192 -85.296 1.00 86.56 900 LEU A C 1
ATOM 7022 O O . LEU A 1 900 ? 71.523 35.291 -84.722 1.00 86.56 900 LEU A O 1
ATOM 7026 N N . PHE A 1 901 ? 71.637 36.848 -86.346 1.00 86.62 901 PHE A N 1
ATOM 7027 C CA . PHE A 1 901 ? 70.280 36.648 -86.861 1.00 86.62 901 PHE A CA 1
ATOM 7028 C C . PHE A 1 901 ? 70.271 35.920 -88.203 1.00 86.62 901 PHE A C 1
ATOM 7030 O O . PHE A 1 901 ? 71.000 36.278 -89.130 1.00 86.62 901 PHE A O 1
ATOM 7037 N N . CYS A 1 902 ? 69.389 34.930 -88.322 1.00 86.94 902 CYS A N 1
ATOM 7038 C CA . CYS A 1 902 ? 69.011 34.363 -89.605 1.00 86.94 902 CYS A CA 1
ATOM 7039 C C . CYS A 1 902 ? 67.532 33.964 -89.609 1.00 86.94 902 CYS A C 1
ATOM 7041 O O . CYS A 1 902 ? 67.110 33.076 -88.863 1.00 86.94 902 CYS A O 1
ATOM 7043 N N . ASN A 1 903 ? 66.755 34.610 -90.483 1.00 86.88 903 ASN A N 1
ATOM 7044 C CA . ASN A 1 903 ? 65.299 34.483 -90.552 1.00 86.88 903 ASN A CA 1
ATOM 7045 C C . ASN A 1 903 ? 64.658 34.778 -89.183 1.00 86.88 903 ASN A C 1
ATOM 7047 O O . ASN A 1 903 ? 64.162 33.870 -88.523 1.00 86.88 903 ASN A O 1
ATOM 7051 N N . VAL A 1 904 ? 64.727 36.025 -88.708 1.00 85.75 904 VAL A N 1
ATOM 7052 C CA . VAL A 1 904 ? 64.164 36.425 -87.404 1.00 85.75 904 VAL A CA 1
ATOM 7053 C C . VAL A 1 904 ? 63.135 37.540 -87.575 1.00 85.75 904 VAL A C 1
ATOM 7055 O O . VAL A 1 904 ? 63.420 38.585 -88.160 1.00 85.75 904 VAL A O 1
ATOM 7058 N N . ALA A 1 905 ? 61.935 37.352 -87.025 1.00 85.69 905 ALA A N 1
ATOM 7059 C CA . ALA A 1 905 ? 60.898 38.379 -87.013 1.00 85.69 905 ALA A CA 1
ATOM 7060 C C . ALA A 1 905 ? 61.027 39.251 -85.754 1.00 85.69 905 ALA A C 1
ATOM 7062 O O . ALA A 1 905 ? 60.881 38.774 -84.630 1.00 85.69 905 ALA A O 1
ATOM 7063 N N . LEU A 1 906 ? 61.298 40.547 -85.937 1.00 82.19 906 LEU A N 1
ATOM 7064 C CA . LEU A 1 906 ? 61.495 41.514 -84.851 1.00 82.19 906 LEU A CA 1
ATOM 7065 C C . LEU A 1 906 ? 60.329 42.516 -84.749 1.00 82.19 906 LEU A C 1
ATOM 7067 O O . LEU A 1 906 ? 59.669 42.805 -85.753 1.00 82.19 906 LEU A O 1
ATOM 7071 N N . PRO A 1 907 ? 60.089 43.113 -83.564 1.00 77.94 907 PRO A N 1
ATOM 7072 C CA . PRO A 1 907 ? 59.171 44.239 -83.420 1.00 77.94 907 PRO A CA 1
ATOM 7073 C C . PRO A 1 907 ? 59.550 45.414 -84.345 1.00 77.94 907 PRO A C 1
ATOM 7075 O O . PRO A 1 907 ? 60.734 45.669 -84.569 1.00 77.94 907 PRO A O 1
ATOM 7078 N N . PRO A 1 908 ? 58.582 46.228 -84.809 1.00 72.25 908 PRO A N 1
ATOM 7079 C CA . PRO A 1 908 ? 58.780 47.230 -85.870 1.00 72.25 908 PRO A CA 1
ATOM 7080 C C . PRO A 1 908 ? 59.794 48.350 -85.563 1.00 72.25 908 PRO A C 1
ATOM 7082 O O . PRO A 1 908 ? 60.095 49.163 -86.435 1.00 72.25 908 PRO A O 1
ATOM 7085 N N . LYS A 1 909 ? 60.303 48.431 -84.327 1.00 68.56 909 LYS A N 1
ATOM 7086 C CA . LYS A 1 909 ? 61.295 49.423 -83.888 1.00 68.56 909 LYS A CA 1
ATOM 7087 C C . LYS A 1 909 ? 62.748 48.983 -84.112 1.00 68.56 909 LYS A C 1
ATOM 7089 O O . LYS A 1 909 ? 63.630 49.828 -84.011 1.00 68.56 909 LYS A O 1
ATOM 7094 N N . ILE A 1 910 ? 62.994 47.711 -84.426 1.00 70.12 910 ILE A N 1
ATOM 7095 C CA . ILE A 1 910 ? 64.335 47.135 -84.579 1.00 70.12 910 ILE A CA 1
ATOM 7096 C C . ILE A 1 910 ? 64.509 46.728 -86.043 1.00 70.12 910 ILE A C 1
ATOM 7098 O O . ILE A 1 910 ? 63.663 46.034 -86.603 1.00 70.12 910 ILE A O 1
ATOM 7102 N N . LYS A 1 911 ? 65.582 47.193 -86.691 1.00 62.59 911 LYS A N 1
ATOM 7103 C CA . LYS A 1 911 ? 65.920 46.784 -88.060 1.00 62.59 911 LYS A CA 1
ATOM 7104 C C . LYS A 1 911 ? 66.968 45.670 -87.991 1.00 62.59 911 LYS A C 1
ATOM 7106 O O . LYS A 1 911 ? 68.069 45.963 -87.530 1.00 62.59 911 LYS A O 1
ATOM 7111 N N . PRO A 1 912 ? 66.658 44.434 -88.416 1.00 63.00 912 PRO A N 1
ATOM 7112 C CA . PRO A 1 912 ? 67.638 43.358 -88.415 1.00 63.00 912 PRO A CA 1
ATOM 7113 C C . PRO A 1 912 ? 68.708 43.598 -89.479 1.00 63.00 912 PRO A C 1
ATOM 7115 O O . PRO A 1 912 ? 68.424 44.102 -90.569 1.00 63.00 912 PRO A O 1
ATOM 7118 N N . GLN A 1 913 ? 69.929 43.180 -89.169 1.00 66.19 913 GLN A N 1
ATOM 7119 C CA . GLN A 1 913 ? 70.926 42.831 -90.169 1.00 66.19 913 GLN A CA 1
ATOM 7120 C C . GLN A 1 913 ? 71.012 41.301 -90.158 1.00 66.19 913 GLN A C 1
ATOM 7122 O O . GLN A 1 913 ? 71.789 40.737 -89.399 1.00 66.19 913 GLN A O 1
ATOM 7127 N N . ASP A 1 914 ? 70.123 40.647 -90.913 1.00 69.75 914 ASP A N 1
ATOM 7128 C CA . ASP A 1 914 ? 70.155 39.192 -91.097 1.00 69.75 914 ASP A CA 1
ATOM 7129 C C . ASP A 1 914 ? 71.430 38.818 -91.863 1.00 69.75 914 ASP A C 1
ATOM 7131 O O . ASP A 1 914 ? 71.621 39.257 -93.001 1.00 69.75 914 ASP A O 1
ATOM 7135 N N . ASP A 1 915 ? 72.283 38.003 -91.248 1.00 79.69 915 ASP A N 1
ATOM 7136 C CA . ASP A 1 915 ? 73.497 37.468 -91.863 1.00 79.69 915 ASP A CA 1
ATOM 7137 C C . ASP A 1 915 ? 73.586 35.961 -91.590 1.00 79.69 915 ASP A C 1
ATOM 7139 O O . ASP A 1 915 ? 74.235 35.469 -90.664 1.00 79.69 915 ASP A O 1
ATOM 7143 N N . CYS A 1 916 ? 72.865 35.205 -92.417 1.00 83.81 916 CYS A N 1
ATOM 7144 C CA . CYS A 1 916 ? 72.819 33.749 -92.332 1.00 83.81 916 CYS A CA 1
ATOM 7145 C C . CYS A 1 916 ? 74.175 33.077 -92.616 1.00 83.81 916 CYS A C 1
ATOM 7147 O O . CYS A 1 916 ? 74.384 31.941 -92.181 1.00 83.81 916 CYS A O 1
ATOM 7149 N N . ASP A 1 917 ? 75.091 33.749 -93.322 1.00 83.12 917 ASP A N 1
ATOM 7150 C CA . ASP A 1 917 ? 76.440 33.234 -93.565 1.00 83.12 917 ASP A CA 1
ATOM 7151 C C . ASP A 1 917 ? 77.313 33.393 -92.306 1.00 83.12 917 ASP A C 1
ATOM 7153 O O . ASP A 1 917 ? 78.030 32.455 -91.945 1.00 83.12 917 ASP A O 1
ATOM 7157 N N . GLU A 1 918 ? 77.186 34.516 -91.585 1.00 84.19 918 GLU A N 1
ATOM 7158 C CA . GLU A 1 918 ? 77.812 34.748 -90.271 1.00 84.19 918 GLU A CA 1
ATOM 7159 C C . GLU A 1 918 ? 77.307 33.734 -89.226 1.00 84.19 918 GLU A C 1
ATOM 7161 O O . GLU A 1 918 ? 78.106 33.095 -88.538 1.00 84.19 918 GLU A O 1
ATOM 7166 N N . VAL A 1 919 ? 75.993 33.473 -89.189 1.00 85.31 919 VAL A N 1
ATOM 7167 C CA . VAL A 1 919 ? 75.390 32.438 -88.325 1.00 85.31 919 VAL A CA 1
ATOM 7168 C C . VAL A 1 919 ? 75.950 31.043 -88.625 1.00 85.31 919 VAL A C 1
ATOM 7170 O O . VAL A 1 919 ? 76.305 30.296 -87.710 1.00 85.31 919 VAL A O 1
ATOM 7173 N N . LYS A 1 920 ? 76.052 30.669 -89.907 1.00 84.31 920 LYS A N 1
ATOM 7174 C CA . LYS A 1 920 ? 76.623 29.377 -90.311 1.00 84.31 920 LYS A CA 1
ATOM 7175 C C . LYS A 1 920 ? 78.072 29.243 -89.847 1.00 84.31 920 LYS A C 1
ATOM 7177 O O . LYS A 1 920 ? 78.465 28.162 -89.407 1.00 84.31 920 LYS A O 1
ATOM 7182 N N . GLN A 1 921 ? 78.860 30.306 -89.988 1.00 83.88 921 GLN A N 1
ATOM 7183 C CA . GLN A 1 921 ? 80.266 30.314 -89.607 1.00 83.88 921 GLN A CA 1
ATOM 7184 C C . GLN A 1 921 ? 80.421 30.177 -88.084 1.00 83.88 921 GLN A C 1
ATOM 7186 O O . GLN A 1 921 ? 81.177 29.315 -87.641 1.00 83.88 921 GLN A O 1
ATOM 7191 N N . ALA A 1 922 ? 79.623 30.899 -87.290 1.00 83.38 922 ALA A N 1
ATOM 7192 C CA . ALA A 1 922 ? 79.616 30.794 -85.828 1.00 83.38 922 ALA A CA 1
ATOM 7193 C C . ALA A 1 922 ? 79.255 29.382 -85.323 1.00 83.38 922 ALA A C 1
ATOM 7195 O O . ALA A 1 922 ? 79.949 28.828 -84.471 1.00 83.38 922 ALA A O 1
ATOM 7196 N N . LEU A 1 923 ? 78.245 28.729 -85.920 1.00 81.75 923 LEU A N 1
ATOM 7197 C CA . LEU A 1 923 ? 77.874 27.341 -85.586 1.00 81.75 923 LEU A CA 1
ATOM 7198 C C . LEU A 1 923 ? 79.014 26.325 -85.814 1.00 81.75 923 LEU A C 1
ATOM 7200 O O . LEU A 1 923 ? 79.021 25.256 -85.193 1.00 81.75 923 LEU A O 1
ATOM 7204 N N . VAL A 1 924 ? 79.945 26.627 -86.728 1.00 81.31 924 VAL A N 1
ATOM 7205 C CA . VAL A 1 924 ? 81.097 25.778 -87.072 1.00 81.31 924 VAL A CA 1
ATOM 7206 C C . VAL A 1 924 ? 82.331 26.134 -86.242 1.00 81.31 924 VAL A C 1
ATOM 7208 O O . VAL A 1 924 ? 83.003 25.224 -85.753 1.00 81.31 924 VAL A O 1
ATOM 7211 N N . ASP A 1 925 ? 82.625 27.424 -86.075 1.00 75.00 925 ASP A N 1
ATOM 7212 C CA . ASP A 1 925 ? 83.843 27.926 -85.424 1.00 75.00 925 ASP A CA 1
ATOM 7213 C C . ASP A 1 925 ? 83.852 27.681 -83.912 1.00 75.00 925 ASP A C 1
ATOM 7215 O O . ASP A 1 925 ? 84.906 27.408 -83.338 1.00 75.00 925 ASP A O 1
ATOM 7219 N N . GLU A 1 926 ? 82.680 27.643 -83.278 1.00 65.75 926 GLU A N 1
ATOM 7220 C CA . GLU A 1 926 ? 82.540 27.236 -81.875 1.00 65.75 926 GLU A CA 1
ATOM 7221 C C . GLU A 1 926 ? 82.678 25.714 -81.666 1.00 65.75 926 GLU A C 1
ATOM 7223 O O . GLU A 1 926 ? 82.540 25.212 -80.552 1.00 65.75 926 GLU A O 1
ATOM 7228 N N . GLY A 1 927 ? 82.916 24.936 -82.732 1.00 62.22 927 GLY A N 1
ATOM 7229 C CA . GLY A 1 927 ? 83.057 23.478 -82.667 1.00 62.22 927 GLY A CA 1
ATOM 7230 C C . GLY A 1 927 ? 81.762 22.724 -82.334 1.00 62.22 927 GLY A C 1
ATOM 7231 O O . GLY A 1 927 ? 81.801 21.503 -82.163 1.00 62.22 927 GLY A O 1
ATOM 7232 N N . LYS A 1 928 ? 80.619 23.425 -82.270 1.00 66.75 928 LYS A N 1
ATOM 7233 C CA . LYS A 1 928 ? 79.310 22.875 -81.881 1.00 66.75 928 LYS A CA 1
ATOM 7234 C C . LYS A 1 928 ? 78.700 21.968 -82.958 1.00 66.75 928 LYS A C 1
ATOM 7236 O O . LYS A 1 928 ? 78.120 20.937 -82.620 1.00 66.75 928 LYS A O 1
ATOM 7241 N N . TYR A 1 929 ? 78.876 22.280 -84.248 1.00 76.00 929 TYR A N 1
ATOM 7242 C CA . TYR A 1 929 ? 78.345 21.471 -85.355 1.00 76.00 929 TYR A CA 1
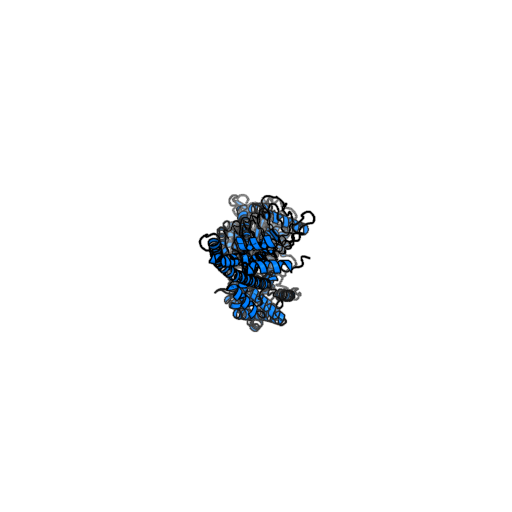ATOM 7243 C C . TYR A 1 929 ? 79.345 21.268 -86.501 1.00 76.00 929 TYR A C 1
ATOM 7245 O O . TYR A 1 929 ? 80.162 22.124 -86.828 1.00 76.00 929 TYR A O 1
ATOM 7253 N N . LYS A 1 930 ? 79.249 20.118 -87.189 1.00 84.88 930 LYS A N 1
ATOM 7254 C CA . LYS A 1 930 ? 79.954 19.912 -88.468 1.00 84.88 930 LYS A CA 1
ATOM 7255 C C . LYS A 1 930 ? 79.389 20.870 -89.519 1.00 84.88 930 LYS A C 1
ATOM 7257 O O . LYS A 1 930 ? 78.178 21.052 -89.575 1.00 84.88 930 LYS A O 1
ATOM 7262 N N . SER A 1 931 ? 80.237 21.367 -90.423 1.00 80.62 931 SER A N 1
ATOM 7263 C CA . SER A 1 931 ? 79.846 22.305 -91.494 1.00 80.62 931 SER A CA 1
ATOM 7264 C C . SER A 1 931 ? 78.609 21.871 -92.300 1.00 80.62 931 SER A C 1
ATOM 7266 O O . SER A 1 931 ? 77.778 22.710 -92.636 1.00 80.62 931 SER A O 1
ATOM 7268 N N . SER A 1 932 ? 78.433 20.565 -92.546 1.00 82.12 932 SER A N 1
ATOM 7269 C CA . SER A 1 932 ? 77.231 20.036 -93.206 1.00 82.12 932 SER A CA 1
ATOM 7270 C C . SER A 1 932 ? 75.957 20.218 -92.371 1.00 82.12 932 SER A C 1
ATOM 7272 O O . SER A 1 932 ? 74.938 20.619 -92.910 1.00 82.12 932 SER A O 1
ATOM 7274 N N . VAL A 1 933 ? 76.024 19.983 -91.056 1.00 82.12 933 VAL A N 1
ATOM 7275 C CA . VAL A 1 933 ? 74.880 20.106 -90.135 1.00 82.12 933 VAL A CA 1
ATOM 7276 C C . VAL A 1 933 ? 74.528 21.574 -89.896 1.00 82.12 933 VAL A C 1
ATOM 7278 O O . VAL A 1 933 ? 73.355 21.922 -89.908 1.00 82.12 933 VAL A O 1
ATOM 7281 N N . ALA A 1 934 ? 75.530 22.447 -89.757 1.00 82.00 934 ALA A N 1
ATOM 7282 C CA . ALA A 1 934 ? 75.312 23.890 -89.656 1.00 82.00 934 ALA A CA 1
ATOM 7283 C C . ALA A 1 934 ? 74.629 24.456 -90.918 1.00 82.00 934 ALA A C 1
ATOM 7285 O O . ALA A 1 934 ? 73.707 25.262 -90.816 1.00 82.00 934 ALA A O 1
ATOM 7286 N N . GLN A 1 935 ? 75.030 23.992 -92.111 1.00 83.88 935 GLN A N 1
ATOM 7287 C CA . GLN A 1 935 ? 74.367 24.361 -93.366 1.00 83.88 935 GLN A CA 1
ATOM 7288 C C . GLN A 1 935 ? 72.913 23.873 -93.413 1.00 83.88 935 GLN A C 1
ATOM 7290 O O . GLN A 1 935 ? 72.043 24.626 -93.845 1.00 83.88 935 GLN A O 1
ATOM 7295 N N . ASP A 1 936 ? 72.649 22.640 -92.975 1.00 85.06 936 ASP A N 1
ATOM 7296 C CA . ASP A 1 936 ? 71.292 22.091 -92.928 1.00 85.06 936 ASP A CA 1
ATOM 7297 C C . ASP A 1 936 ? 70.405 22.890 -91.958 1.00 85.06 936 ASP A C 1
ATOM 7299 O O . ASP A 1 936 ? 69.293 23.253 -92.323 1.00 85.06 936 ASP A O 1
ATOM 7303 N N . MET A 1 937 ? 70.913 23.270 -90.777 1.00 84.00 937 MET A N 1
ATOM 7304 C CA . MET A 1 937 ? 70.185 24.107 -89.809 1.00 84.00 937 MET A CA 1
ATOM 7305 C C . MET A 1 937 ? 69.796 25.479 -90.380 1.00 84.00 937 MET A C 1
ATOM 7307 O O . MET A 1 937 ? 68.670 25.929 -90.169 1.00 84.00 937 MET A O 1
ATOM 7311 N N . VAL A 1 938 ? 70.699 26.134 -91.121 1.00 84.81 938 VAL A N 1
ATOM 7312 C CA . VAL A 1 938 ? 70.429 27.429 -91.775 1.00 84.81 938 VAL A CA 1
ATOM 7313 C C . VAL A 1 938 ? 69.443 27.273 -92.937 1.00 84.81 938 VAL A C 1
ATOM 7315 O O . VAL A 1 938 ? 68.501 28.056 -93.052 1.00 84.81 938 VAL A O 1
ATOM 7318 N N . ASN A 1 939 ? 69.601 26.241 -93.772 1.00 86.12 939 ASN A N 1
ATOM 7319 C CA . ASN A 1 939 ? 68.666 25.955 -94.866 1.00 86.12 939 ASN A CA 1
ATOM 7320 C C . ASN A 1 939 ? 67.252 25.677 -94.337 1.00 86.12 939 ASN A C 1
ATOM 7322 O O . ASN A 1 939 ? 66.273 26.207 -94.862 1.00 86.12 939 ASN A O 1
ATOM 7326 N N . ASP A 1 940 ? 67.155 24.874 -93.279 1.00 84.81 940 ASP A N 1
ATOM 7327 C CA . ASP A 1 940 ? 65.908 24.555 -92.594 1.00 84.81 940 ASP A CA 1
ATOM 7328 C C . ASP A 1 940 ? 65.275 25.785 -91.942 1.00 84.81 940 ASP A C 1
ATOM 7330 O O . ASP A 1 940 ? 64.049 25.867 -91.858 1.00 84.81 940 ASP A O 1
ATOM 7334 N N . ALA A 1 941 ? 66.088 26.720 -91.443 1.00 84.31 941 ALA A N 1
ATOM 7335 C CA . ALA A 1 941 ? 65.605 27.980 -90.898 1.00 84.31 941 ALA A CA 1
ATOM 7336 C C . ALA A 1 941 ? 65.007 28.856 -92.005 1.00 84.31 941 ALA A C 1
ATOM 7338 O O . ALA A 1 941 ? 63.897 29.350 -91.844 1.00 84.31 941 ALA A O 1
ATOM 7339 N N . LEU A 1 942 ? 65.680 28.989 -93.151 1.00 84.56 942 LEU A N 1
ATOM 7340 C CA . LEU A 1 942 ? 65.224 29.801 -94.289 1.00 84.56 942 LEU A CA 1
ATOM 7341 C C . LEU A 1 942 ? 63.931 29.292 -94.953 1.00 84.56 942 LEU A C 1
ATOM 7343 O O . LEU A 1 942 ? 63.248 30.065 -95.619 1.00 84.56 942 LEU A O 1
ATOM 7347 N N . GLN A 1 943 ? 63.588 28.010 -94.795 1.00 84.19 943 GLN A N 1
ATOM 7348 C CA . GLN A 1 943 ? 62.344 27.432 -95.328 1.00 84.19 943 GLN A CA 1
ATOM 7349 C C . GLN A 1 943 ? 61.111 27.673 -94.444 1.00 84.19 943 GLN A C 1
ATOM 7351 O O . GLN A 1 943 ? 60.003 27.311 -94.842 1.00 84.19 943 GLN A O 1
ATOM 7356 N N . ILE A 1 944 ? 61.277 28.243 -93.249 1.00 83.19 944 ILE A N 1
ATOM 7357 C CA . ILE A 1 944 ? 60.167 28.499 -92.328 1.00 83.19 944 ILE A CA 1
ATOM 7358 C C . ILE A 1 944 ? 59.555 29.864 -92.618 1.00 83.19 944 ILE A C 1
ATOM 7360 O O . ILE A 1 944 ? 60.221 30.892 -92.495 1.00 83.19 944 ILE A O 1
ATOM 7364 N N . GLU A 1 945 ? 58.263 29.865 -92.940 1.00 77.56 945 GLU A N 1
ATOM 7365 C CA . GLU A 1 945 ? 57.447 31.076 -92.935 1.00 77.56 945 GLU A CA 1
ATOM 7366 C C . GLU A 1 945 ? 57.157 31.473 -91.481 1.00 77.56 945 GLU A C 1
ATOM 7368 O O . GLU A 1 945 ? 56.543 30.719 -90.721 1.00 77.56 945 GLU A O 1
ATOM 7373 N N . LEU A 1 946 ? 57.658 32.643 -91.084 1.00 73.75 946 LEU A N 1
ATOM 7374 C CA . LEU A 1 946 ? 57.333 33.279 -89.812 1.00 73.75 946 LEU A CA 1
ATOM 7375 C C . LEU A 1 946 ? 56.082 34.139 -90.032 1.00 73.75 946 LEU A C 1
ATOM 7377 O O . LEU A 1 946 ? 56.182 35.245 -90.563 1.00 73.75 946 LEU A O 1
ATOM 7381 N N . ASP A 1 947 ? 54.920 33.577 -89.697 1.00 56.44 947 ASP A N 1
ATOM 7382 C CA . ASP A 1 947 ? 53.592 34.202 -89.840 1.00 56.44 947 ASP A CA 1
ATOM 7383 C C . ASP A 1 947 ? 53.366 35.311 -88.817 1.00 56.44 947 ASP A C 1
ATOM 7385 O O . ASP A 1 947 ? 53.348 34.988 -87.609 1.00 56.44 947 ASP A O 1
#

Mean predicted aligned error: 20.43 Å

Secondary structure (DSSP, 8-state):
--EEEEEEEE---TT-GGG--SSHHHHHHHHHHHHHHTS--EEEEEEE-STTS---HHHHHHHHHHHH--TTS---SEEEEEEES-EEEEETTTTEEEE--TT--TT-GGGSEEHHHHHHHHHS---SEEEEEEESTTGGGGG-GGGG--S-SS---EEEEEEEEE-S------TT-SS-HHHHHHHHHHT-SS-SEEEHHHHHHHHHHHTTT-SEEEEEEEESSPPEEEE-TTS--S----S-TT-----TTSPP-GGGGGG--S-HHHHHHHHHHHHH-SEEEEEE-TTSSHHHIIIIIIIHHHHHTTTTTTGGGPEEEEEE--TT-HHHHHHHHSS-TTS-HHHHHHHHHHHHHHTTSTTHHHHHHHHHHHSSSS-EEEEE-STTHHHHTT-STTSTTHHHHHHHHHHHHHHHHHHHHH-TTEEEEEEEEGGGTTGGGSS-STTHHHHHHHHEEEEPPPPHHHHHHHHHHHHHHTT-EE-HHHHHHHHHHHHHSTT-HHHHHHHHHHHHHT-BTTEE-HHHHHHTTHHHHHHHHHHHHHHHTS-HHHHHHHHHHHHHTEEPPSSS--EE--EEGGGG-BTTTB-HHHHHHHHHHHHSTTT-SEEEESSGGGPEEEES-HHHHHH-HHHHHHHHHTHHHHHHHHHHHHHHHHHHHTTT-GGGS--HHHHHHHHHHHHHHTTTSPPPHHHHHHHHHHHHHHHHHHHHHHHHHHHHHHHHHHHHHHHHHHHHHHHHHHHHH-TT-STTHHHHHHHHHTTHHHHHHTHHHHTT-HHHHHHHH------TT-B-TT-B-TT----TT-B-TT-B-TT-B-TT-B-TT-B-TT-B-TT-B-TT-B-TT-B-TT-B-TT-EEES-B-TT-B-TT-B-TT-EEEEEE-TT-BS------TTS--EEEEEE--TT------HHHHHHHHHHTSSS-HHHHHHHHHHHHT----

Foldseek 3Di:
DAAEEEQEFEQAAPAARVQGDDARQLLSVLLQVLCVPFVVYHYDYQYHPDPVRWFFQVNVVVVLCCQFPVDPDDHGLHYAYHGAGEKDQDDPVLSKIFRDTSHDDPVRRVRGHILVNSLVSNLPGPHQEYHYAYHYESQQSNPPCPVRPPPDPDHFHKYKYKYKYQPDDDDPDPPPDNHDPQSVLQSCLSPDPDDQWDWRVSSVVSSCVSCVVPSIDMDMAIGDDTHTRGGNPPPDPDDDDDDFLDDALFDFLDAAALVSQQLQFLCQVLLLLQLVLLVVALEAEEEAAALLRLRNCVGSRNVNCLCVCRSPPLSVLEAEFDDFACALPNQLRSLLRLFDPVDDPVVSVVSSVVSSVCLPDDQLQVVVLVSLVPDPGQAYEHHHEQNCNLVVRLPDPPFPCSVVSVVVSLSSLCNLLSNVVVDVRHGYYYYHYNVCLVVQVPDPSVCSNVSCVSNYDYSDRRDLVSQLGSQVVSLVVSVAAEDPVLSVQLSVVCVVPPSCNSLSSNLSSVQCVVDDSRYRDPVVQVVQVHSLSVLQVLVVVLLVVDDPLLNLLVLLVLLVQWADDDPDDIFGDKDFLLQSDFPPSRHSVSSVVSCCSCCPPVNNQWDWDDDDRRIIIHGSGCSCCVRNPVNVVSCVVCVVLSVLLVVLVVLLSRCVSVVNDPVSADDDPNLVSLVCSCVVCVNRHHHRPSSVVSSVVSVVVVVVVVVVVVVVVVVVVVVVVLVVVVVVVVVLLVVLLVQQQDPPDQPSVQVSVCQQQQQVVVCVVPVPPCPVCVSVSCVVRGHHDAQDQGANALHENPPSAEPDQHEHDNHAQAQYEQAQYEHANHEPALYENALYECENYEHHLYECHNYECANYEYANYHAANYEHHNYHQFQYEYFLEECQRHHNDPPQDDDPGHYADANYHDHPVDDDPHDLVVSLVSCPVVVVDDSVVSVVSRVVRVPDDPD